Protein 2WB7 (pdb70)

Structure (mmCIF, N/CA/C/O backbone):
data_2WB7
#
_entry.id   2WB7
#
_cell.length_a   133.150
_cell.length_b   133.150
_cell.length_c   164.210
_cell.angle_alpha   90.00
_cell.angle_beta   90.00
_cell.angle_gamma   120.00
#
_symmetry.space_group_name_H-M   'P 65'
#
loop_
_entity.id
_entity.type
_entity.pdbx_description
1 polymer PT26-6P
2 water water
#
loop_
_atom_site.group_PDB
_atom_site.id
_atom_site.type_symbol
_atom_site.label_atom_id
_atom_site.label_alt_id
_atom_site.label_comp_id
_atom_site.label_asym_id
_atom_site.label_entity_id
_atom_site.label_seq_id
_atom_site.pdbx_PDB_ins_code
_atom_site.Cartn_x
_atom_site.Cartn_y
_atom_site.Cartn_z
_atom_site.occupancy
_atom_site.B_iso_or_equiv
_atom_site.auth_seq_id
_atom_site.auth_comp_id
_atom_site.auth_asym_id
_atom_site.auth_atom_id
_atom_site.pdbx_PDB_model_num
ATOM 9 N N . ASN A 1 2 ? 21.222 84.295 80.469 1.00 54.68 147 ASN A N 1
ATOM 10 C CA . ASN A 1 2 ? 20.721 85.657 80.708 1.00 53.76 147 ASN A CA 1
ATOM 11 C C . ASN A 1 2 ? 21.269 86.412 81.933 1.00 52.98 147 ASN A C 1
ATOM 12 O O . ASN A 1 2 ? 21.949 85.856 82.789 1.00 52.67 147 ASN A O 1
ATOM 17 N N . ALA A 1 3 ? 20.935 87.695 82.004 1.00 52.00 148 ALA A N 1
ATOM 18 C CA . ALA A 1 3 ? 21.294 88.524 83.136 1.00 51.21 148 ALA A CA 1
ATOM 19 C C . ALA A 1 3 ? 20.145 88.546 84.124 1.00 50.66 148 ALA A C 1
ATOM 20 O O . ALA A 1 3 ? 20.330 88.583 85.332 1.00 50.75 148 ALA A O 1
ATOM 22 N N . THR A 1 4 ? 18.942 88.517 83.595 1.00 49.95 149 THR A N 1
ATOM 23 C CA . THR A 1 4 ? 17.799 88.876 84.381 1.00 49.35 149 THR A CA 1
ATOM 24 C C . THR A 1 4 ? 17.313 87.746 85.292 1.00 48.92 149 THR A C 1
ATOM 25 O O . THR A 1 4 ? 17.000 87.971 86.463 1.00 49.10 149 THR A O 1
ATOM 29 N N . ILE A 1 5 ? 17.281 86.521 84.786 1.00 48.30 150 ILE A N 1
ATOM 30 C CA . ILE A 1 5 ? 16.884 85.386 85.622 1.00 47.60 150 ILE A CA 1
ATOM 31 C C . ILE A 1 5 ? 18.051 84.723 86.359 1.00 47.15 150 ILE A C 1
ATOM 32 O O . ILE A 1 5 ? 17.925 84.372 87.528 1.00 46.70 150 ILE A O 1
ATOM 37 N N . ASN A 1 6 ? 19.177 84.570 85.663 1.00 47.00 151 ASN A N 1
ATOM 38 C CA . ASN A 1 6 ? 20.359 83.877 86.178 1.00 46.91 151 ASN A CA 1
ATOM 39 C C . ASN A 1 6 ? 21.414 84.775 86.795 1.00 46.43 151 ASN A C 1
ATOM 40 O O . ASN A 1 6 ? 22.271 84.314 87.543 1.00 46.46 151 ASN A O 1
ATOM 45 N N . ASP A 1 7 ? 21.376 86.052 86.444 1.00 46.01 152 ASP A N 1
ATOM 46 C CA . ASP A 1 7 ? 22.380 86.987 86.908 1.00 45.38 152 ASP A CA 1
ATOM 47 C C . ASP A 1 7 ? 23.773 86.600 86.412 1.00 45.47 152 ASP A C 1
ATOM 48 O O . ASP A 1 7 ? 24.752 86.719 87.130 1.00 45.08 152 ASP A O 1
ATOM 53 N N . ASP A 1 8 ? 23.852 86.157 85.161 1.00 45.89 153 ASP A N 1
ATOM 54 C CA . ASP A 1 8 ? 25.128 85.907 84.503 1.00 46.35 153 ASP A CA 1
ATOM 55 C C . ASP A 1 8 ? 25.891 87.197 84.224 1.00 46.19 153 ASP A C 1
ATOM 56 O O . ASP A 1 8 ? 26.993 87.167 83.697 1.00 46.40 153 ASP A O 1
ATOM 61 N N . ASP A 1 9 ? 25.308 88.335 84.563 1.00 46.03 154 ASP A N 1
ATOM 62 C CA . ASP A 1 9 ? 26.011 89.597 84.369 1.00 45.79 154 ASP A CA 1
ATOM 63 C C . ASP A 1 9 ? 26.780 89.994 85.619 1.00 45.89 154 ASP A C 1
ATOM 64 O O . ASP A 1 9 ? 27.558 90.944 85.600 1.00 46.10 154 ASP A O 1
ATOM 69 N N . ILE A 1 10 ? 26.565 89.264 86.706 1.00 45.97 155 ILE A N 1
ATOM 70 C CA . ILE A 1 10 ? 27.286 89.542 87.942 1.00 46.06 155 ILE A CA 1
ATOM 71 C C . ILE A 1 10 ? 28.729 89.065 87.811 1.00 46.92 155 ILE A C 1
ATOM 72 O O . ILE A 1 10 ? 28.997 87.894 87.530 1.00 46.62 155 ILE A O 1
ATOM 77 N N . ASP A 1 11 ? 29.660 89.983 88.017 1.00 47.93 156 ASP A N 1
ATOM 78 C CA . ASP A 1 11 ? 31.056 89.670 87.805 1.00 48.84 156 ASP A CA 1
ATOM 79 C C . ASP A 1 11 ? 31.536 88.519 88.671 1.00 48.68 156 ASP A C 1
ATOM 80 O O . ASP A 1 11 ? 32.384 87.736 88.267 1.00 48.58 156 ASP A O 1
ATOM 85 N N . ASP A 1 12 ? 30.987 88.419 89.869 1.00 49.03 157 ASP A N 1
ATOM 86 C CA . ASP A 1 12 ? 31.332 87.330 90.755 1.00 49.37 157 ASP A CA 1
ATOM 87 C C . ASP A 1 12 ? 30.913 86.009 90.135 1.00 49.14 157 ASP A C 1
ATOM 88 O O . ASP A 1 12 ? 31.619 85.026 90.249 1.00 49.22 157 ASP A O 1
ATOM 93 N N . VAL A 1 13 ? 29.775 86.001 89.454 1.00 49.06 158 VAL A N 1
ATOM 94 C CA . VAL A 1 13 ? 29.266 84.777 88.859 1.00 49.09 158 VAL A CA 1
ATOM 95 C C . VAL A 1 13 ? 30.176 84.338 87.719 1.00 49.50 158 VAL A C 1
ATOM 96 O O . VAL A 1 13 ? 30.376 83.144 87.509 1.00 49.70 158 VAL A O 1
ATOM 100 N N . LYS A 1 14 ? 30.730 85.302 86.988 1.00 49.66 159 LYS A N 1
ATOM 101 C CA . LYS A 1 14 ? 31.595 84.973 85.866 1.00 49.89 159 LYS A CA 1
ATOM 102 C C . LYS A 1 14 ? 32.934 84.441 86.328 1.00 50.01 159 LYS A C 1
ATOM 103 O O . LYS A 1 14 ? 33.775 84.108 85.514 1.00 50.31 159 LYS A O 1
ATOM 109 N N . LYS A 1 15 ? 33.150 84.368 87.632 1.00 50.09 160 LYS A N 1
ATOM 110 C CA . LYS A 1 15 ? 34.444 83.893 88.110 1.00 50.05 160 LYS A CA 1
ATOM 111 C C . LYS A 1 15 ? 34.347 82.503 88.711 1.00 49.62 160 LYS A C 1
ATOM 112 O O . LYS A 1 15 ? 35.356 81.889 89.045 1.00 49.44 160 LYS A O 1
ATOM 118 N N . ALA A 1 16 ? 33.118 82.019 88.852 1.00 49.15 161 ALA A N 1
ATOM 119 C CA . ALA A 1 16 ? 32.888 80.674 89.340 1.00 48.67 161 ALA A CA 1
ATOM 120 C C . ALA A 1 16 ? 33.792 79.715 88.593 1.00 48.28 161 ALA A C 1
ATOM 121 O O . ALA A 1 16 ? 34.276 80.035 87.512 1.00 48.54 161 ALA A O 1
ATOM 123 N N . LEU A 1 17 ? 34.011 78.538 89.166 1.00 47.77 162 LEU A N 1
ATOM 124 C CA . LEU A 1 17 ? 34.880 77.547 88.557 1.00 47.18 162 LEU A CA 1
ATOM 125 C C . LEU A 1 17 ? 34.462 76.160 88.988 1.00 47.05 162 LEU A C 1
ATOM 126 O O . LEU A 1 17 ? 34.102 75.959 90.145 1.00 46.59 162 LEU A O 1
ATOM 131 N N . ASP A 1 18 ? 34.501 75.211 88.051 1.00 47.38 163 ASP A N 1
ATOM 132 C CA . ASP A 1 18 ? 34.234 73.811 88.356 1.00 47.84 163 ASP A CA 1
ATOM 133 C C . ASP A 1 18 ? 35.291 73.293 89.288 1.00 47.38 163 ASP A C 1
ATOM 134 O O . ASP A 1 18 ? 34.994 72.521 90.188 1.00 47.39 163 ASP A O 1
ATOM 139 N N . HIS A 1 19 ? 36.528 73.717 89.058 1.00 47.31 164 HIS A N 1
ATOM 140 C CA . HIS A 1 19 ? 37.668 73.207 89.809 1.00 47.81 164 HIS A CA 1
ATOM 141 C C . HIS A 1 19 ? 38.634 74.323 90.232 1.00 47.68 164 HIS A C 1
ATOM 142 O O . HIS A 1 19 ? 38.949 75.217 89.450 1.00 47.75 164 HIS A O 1
ATOM 149 N N . ALA A 1 20 ? 39.108 74.252 91.475 1.00 47.51 165 ALA A N 1
ATOM 150 C CA . ALA A 1 20 ? 39.860 75.355 92.086 1.00 47.12 165 ALA A CA 1
ATOM 151 C C . ALA A 1 20 ? 41.385 75.244 91.955 1.00 46.73 165 ALA A C 1
ATOM 152 O O . ALA A 1 20 ? 42.103 76.243 92.078 1.00 46.49 165 ALA A O 1
ATOM 154 N N . THR A 1 21 ? 41.866 74.033 91.692 1.00 46.30 166 THR A N 1
ATOM 155 C CA . THR A 1 21 ? 43.305 73.741 91.696 1.00 45.88 166 THR A CA 1
ATOM 156 C C . THR A 1 21 ? 44.181 74.678 90.845 1.00 45.21 166 THR A C 1
ATOM 157 O O . THR A 1 21 ? 44.971 75.442 91.387 1.00 44.89 166 THR A O 1
ATOM 161 N N . GLN A 1 22 ? 44.047 74.628 89.528 1.00 44.68 167 GLN A N 1
ATOM 162 C CA . GLN A 1 22 ? 44.919 75.446 88.703 1.00 44.72 167 GLN A CA 1
ATOM 163 C C . GLN A 1 22 ? 44.771 76.938 88.966 1.00 44.06 167 GLN A C 1
ATOM 164 O O . GLN A 1 22 ? 45.768 77.673 88.907 1.00 44.28 167 GLN A O 1
ATOM 170 N N . ALA A 1 23 ? 43.551 77.407 89.240 1.00 42.77 168 ALA A N 1
ATOM 171 C CA . ALA A 1 23 ? 43.389 78.831 89.591 1.00 41.51 168 ALA A CA 1
ATOM 172 C C . ALA A 1 23 ? 44.117 79.165 90.898 1.00 40.63 168 ALA A C 1
ATOM 173 O O . ALA A 1 23 ? 44.748 80.210 91.016 1.00 40.55 168 ALA A O 1
ATOM 175 N N . ALA A 1 24 ? 44.024 78.274 91.876 1.00 39.52 169 ALA A N 1
ATOM 176 C CA . ALA A 1 24 ? 44.780 78.425 93.113 1.00 39.20 169 ALA A CA 1
ATOM 177 C C . ALA A 1 24 ? 46.286 78.556 92.863 1.00 38.94 169 ALA A C 1
ATOM 178 O O . ALA A 1 24 ? 46.937 79.469 93.385 1.00 38.55 169 ALA A O 1
ATOM 180 N N . HIS A 1 25 ? 46.832 77.634 92.071 1.00 38.80 170 HIS A N 1
ATOM 181 C CA . HIS A 1 25 ? 48.253 77.650 91.750 1.00 38.62 170 HIS A CA 1
ATOM 182 C C . HIS A 1 25 ? 48.623 78.979 91.103 1.00 38.81 170 HIS A C 1
ATOM 183 O O . HIS A 1 25 ? 49.558 79.654 91.544 1.00 38.17 170 HIS A O 1
ATOM 190 N N . LYS A 1 26 ? 47.846 79.370 90.094 1.00 39.48 171 LYS A N 1
ATOM 191 C CA . LYS A 1 26 ? 48.005 80.661 89.426 1.00 40.42 171 LYS A CA 1
ATOM 192 C C . LYS A 1 26 ? 48.071 81.809 90.412 1.00 40.60 171 LYS A C 1
ATOM 193 O O . LYS A 1 26 ? 48.965 82.645 90.334 1.00 40.73 171 LYS A O 1
ATOM 199 N N . ALA A 1 27 ? 47.106 81.854 91.330 1.00 40.88 172 ALA A N 1
ATOM 200 C CA . ALA A 1 27 ? 47.017 82.930 92.291 1.00 40.94 172 ALA A CA 1
ATOM 201 C C . ALA A 1 27 ? 48.290 82.953 93.114 1.00 41.27 172 ALA A C 1
ATOM 202 O O . ALA A 1 27 ? 48.871 84.015 93.357 1.00 41.10 172 ALA A O 1
ATOM 204 N N . ALA A 1 28 ? 48.711 81.767 93.548 1.00 41.68 173 ALA A N 1
ATOM 205 C CA . ALA A 1 28 ? 49.944 81.603 94.313 1.00 42.13 173 ALA A CA 1
ATOM 206 C C . ALA A 1 28 ? 51.112 82.221 93.547 1.00 42.83 173 ALA A C 1
ATOM 207 O O . ALA A 1 28 ? 51.820 83.092 94.054 1.00 42.19 173 ALA A O 1
ATOM 209 N N . ALA A 1 29 ? 51.306 81.748 92.317 1.00 43.77 174 ALA A N 1
ATOM 210 C CA . ALA A 1 29 ? 52.340 82.272 91.436 1.00 44.50 174 ALA A CA 1
ATOM 211 C C . ALA A 1 29 ? 52.244 83.788 91.329 1.00 45.56 174 ALA A C 1
ATOM 212 O O . ALA A 1 29 ? 53.231 84.512 91.483 1.00 45.69 174 ALA A O 1
ATOM 214 N N . GLU A 1 30 ? 51.050 84.278 91.040 1.00 46.90 175 GLU A N 1
ATOM 215 C CA . GLU A 1 30 ? 50.866 85.715 90.896 1.00 48.06 175 GLU A CA 1
ATOM 216 C C . GLU A 1 30 ? 51.262 86.458 92.163 1.00 48.51 175 GLU A C 1
ATOM 217 O O . GLU A 1 30 ? 51.928 87.485 92.106 1.00 48.90 175 GLU A O 1
ATOM 223 N N . LEU A 1 31 ? 50.833 85.945 93.311 1.00 49.37 176 LEU A N 1
ATOM 224 C CA . LEU A 1 31 ? 51.096 86.597 94.594 1.00 49.62 176 LEU A CA 1
ATOM 225 C C . LEU A 1 31 ? 52.578 86.569 94.933 1.00 49.97 176 LEU A C 1
ATOM 226 O O . LEU A 1 31 ? 53.128 87.554 95.420 1.00 49.82 176 LEU A O 1
ATOM 231 N N . THR A 1 32 ? 53.215 85.430 94.677 1.00 50.38 177 THR A N 1
ATOM 232 C CA . THR A 1 32 ? 54.642 85.273 94.917 1.00 50.94 177 THR A CA 1
ATOM 233 C C . THR A 1 32 ? 55.463 86.285 94.123 1.00 51.20 177 THR A C 1
ATOM 234 O O . THR A 1 32 ? 56.378 86.897 94.663 1.00 51.40 177 THR A O 1
ATOM 238 N N . ALA A 1 33 ? 55.138 86.447 92.840 1.00 51.46 178 ALA A N 1
ATOM 239 C CA . ALA A 1 33 ? 55.799 87.436 92.002 1.00 51.28 178 ALA A CA 1
ATOM 240 C C . ALA A 1 33 ? 55.717 88.791 92.668 1.00 51.47 178 ALA A C 1
ATOM 241 O O . ALA A 1 33 ? 56.707 89.486 92.781 1.00 51.22 178 ALA A O 1
ATOM 243 N N . LYS A 1 34 ? 54.526 89.171 93.106 1.00 52.19 179 LYS A N 1
ATOM 244 C CA . LYS A 1 34 ? 54.347 90.456 93.783 1.00 52.98 179 LYS A CA 1
ATOM 245 C C . LYS A 1 34 ? 55.273 90.617 95.006 1.00 53.28 179 LYS A C 1
ATOM 246 O O . LYS A 1 34 ? 55.552 91.727 95.441 1.00 52.99 179 LYS A O 1
ATOM 252 N N . LEU A 1 35 ? 55.733 89.503 95.562 1.00 54.05 180 LEU A N 1
ATOM 253 C CA . LEU A 1 35 ? 56.528 89.535 96.783 1.00 54.91 180 LEU A CA 1
ATOM 254 C C . LEU A 1 35 ? 57.999 89.271 96.517 1.00 55.59 180 LEU A C 1
ATOM 255 O O . LEU A 1 35 ? 58.779 89.173 97.457 1.00 56.32 180 LEU A O 1
ATOM 260 N N . ARG A 1 36 ? 58.366 89.116 95.249 1.00 56.13 181 ARG A N 1
ATOM 261 C CA . ARG A 1 36 ? 59.753 88.871 94.854 1.00 56.56 181 ARG A CA 1
ATOM 262 C C . ARG A 1 36 ? 60.573 90.101 95.181 1.00 56.47 181 ARG A C 1
ATOM 263 O O . ARG A 1 36 ? 60.165 91.221 94.865 1.00 56.39 181 ARG A O 1
ATOM 271 N N . SER A 1 37 ? 61.723 89.907 95.819 1.00 56.38 182 SER A N 1
ATOM 272 C CA . SER A 1 37 ? 62.581 91.052 96.124 1.00 56.16 182 SER A CA 1
ATOM 273 C C . SER A 1 37 ? 63.960 91.014 95.458 1.00 55.77 182 SER A C 1
ATOM 274 O O . SER A 1 37 ? 64.406 89.991 94.944 1.00 55.74 182 SER A O 1
ATOM 277 N N . ASP A 1 38 ? 64.614 92.164 95.465 1.00 55.36 183 ASP A N 1
ATOM 278 C CA . ASP A 1 38 ? 66.006 92.253 95.099 1.00 54.80 183 ASP A CA 1
ATOM 279 C C . ASP A 1 38 ? 66.792 92.624 96.333 1.00 53.94 183 ASP A C 1
ATOM 280 O O . ASP A 1 38 ? 66.254 93.224 97.269 1.00 53.65 183 ASP A O 1
ATOM 285 N N . PHE A 1 39 ? 68.072 92.269 96.334 1.00 52.87 184 PHE A N 1
ATOM 286 C CA . PHE A 1 39 ? 68.929 92.602 97.452 1.00 51.77 184 PHE A CA 1
ATOM 287 C C . PHE A 1 39 ? 69.360 94.064 97.452 1.00 51.55 184 PHE A C 1
ATOM 288 O O . PHE A 1 39 ? 69.593 94.663 96.412 1.00 51.35 184 PHE A O 1
ATOM 296 N N . VAL A 1 40 ? 69.456 94.629 98.640 1.00 51.35 185 VAL A N 1
ATOM 297 C CA . VAL A 1 40 ? 69.868 95.999 98.806 1.00 51.68 185 VAL A CA 1
ATOM 298 C C . VAL A 1 40 ? 70.855 96.045 99.962 1.00 51.97 185 VAL A C 1
ATOM 299 O O . VAL A 1 40 ? 70.733 95.274 100.911 1.00 51.80 185 VAL A O 1
ATOM 303 N N . GLU A 1 41 ? 71.848 96.920 99.886 1.00 52.47 186 GLU A N 1
ATOM 304 C CA . GLU A 1 41 ? 72.739 97.056 101.018 1.00 53.37 186 GLU A CA 1
ATOM 305 C C . GLU A 1 41 ? 71.937 97.614 102.183 1.00 53.34 186 GLU A C 1
ATOM 306 O O . GLU A 1 41 ? 71.145 98.542 102.017 1.00 52.98 186 GLU A O 1
ATOM 312 N N . TYR A 1 42 ? 72.115 97.012 103.352 1.00 53.77 187 TYR A N 1
ATOM 313 C CA . TYR A 1 42 ? 71.467 97.491 104.557 1.00 54.35 187 TYR A CA 1
ATOM 314 C C . TYR A 1 42 ? 72.449 98.367 105.301 1.00 55.06 187 TYR A C 1
ATOM 315 O O . TYR A 1 42 ? 72.055 99.201 106.106 1.00 55.16 187 TYR A O 1
ATOM 324 N N . GLY A 1 43 ? 73.734 98.161 105.031 1.00 56.07 188 GLY A N 1
ATOM 325 C CA . GLY A 1 43 ? 74.784 99.014 105.579 1.00 57.32 188 GLY A CA 1
ATOM 326 C C . GLY A 1 43 ? 76.155 98.375 105.525 1.00 58.08 188 GLY A C 1
ATOM 327 O O . GLY A 1 43 ? 76.299 97.243 105.068 1.00 58.25 188 GLY A O 1
ATOM 328 N N . ASN A 1 44 ? 77.165 99.097 106.003 1.00 58.90 189 ASN A N 1
ATOM 329 C CA . ASN A 1 44 ? 78.550 98.621 105.937 1.00 59.79 189 ASN A CA 1
ATOM 330 C C . ASN A 1 44 ? 79.425 99.048 107.116 1.00 60.99 189 ASN A C 1
ATOM 331 O O . ASN A 1 44 ? 79.037 99.902 107.914 1.00 60.81 189 ASN A O 1
ATOM 336 N N . GLY A 1 45 ? 80.598 98.431 107.228 1.00 62.62 190 GLY A N 1
ATOM 337 C CA . GLY A 1 45 ? 81.541 98.797 108.277 1.00 64.75 190 GLY A CA 1
ATOM 338 C C . GLY A 1 45 ? 82.180 100.123 107.907 1.00 66.39 190 GLY A C 1
ATOM 339 O O . GLY A 1 45 ? 82.025 100.597 106.773 1.00 66.48 190 GLY A O 1
ATOM 340 N N . GLY A 1 46 ? 82.880 100.749 108.851 1.00 67.72 191 GLY A N 1
ATOM 341 C CA . GLY A 1 46 ? 83.725 101.890 108.495 1.00 69.65 191 GLY A CA 1
ATOM 342 C C . GLY A 1 46 ? 84.554 101.477 107.282 1.00 70.86 191 GLY A C 1
ATOM 343 O O . GLY A 1 46 ? 84.935 100.303 107.163 1.00 71.48 191 GLY A O 1
ATOM 344 N N . THR A 1 47 ? 84.812 102.407 106.363 1.00 71.49 192 THR A N 1
ATOM 345 C CA . THR A 1 47 ? 85.538 102.069 105.130 1.00 71.81 192 THR A CA 1
ATOM 346 C C . THR A 1 47 ? 87.064 101.979 105.359 1.00 71.78 192 THR A C 1
ATOM 347 O O . THR A 1 47 ? 87.863 102.070 104.425 1.00 71.89 192 THR A O 1
ATOM 351 N N . ALA A 1 48 ? 87.440 101.788 106.622 1.00 71.63 193 ALA A N 1
ATOM 352 C CA . ALA A 1 48 ? 88.802 101.451 107.009 1.00 71.39 193 ALA A CA 1
ATOM 353 C C . ALA A 1 48 ? 88.804 100.057 107.647 1.00 71.27 193 ALA A C 1
ATOM 354 O O . ALA A 1 48 ? 87.744 99.510 107.969 1.00 71.68 193 ALA A O 1
ATOM 356 N N . GLY A 1 49 ? 89.984 99.480 107.841 1.00 70.65 194 GLY A N 1
ATOM 357 C CA . GLY A 1 49 ? 90.079 98.180 108.492 1.00 69.73 194 GLY A CA 1
ATOM 358 C C . GLY A 1 49 ? 90.605 97.103 107.564 1.00 69.27 194 GLY A C 1
ATOM 359 O O . GLY A 1 49 ? 90.418 97.167 106.345 1.00 69.30 194 GLY A O 1
ATOM 360 N N . GLN A 1 50 ? 91.274 96.111 108.150 1.00 68.54 195 GLN A N 1
ATOM 361 C CA . GLN A 1 50 ? 91.856 95.005 107.399 1.00 67.77 195 GLN A CA 1
ATOM 362 C C . GLN A 1 50 ? 90.784 94.223 106.646 1.00 66.69 195 GLN A C 1
ATOM 363 O O . GLN A 1 50 ? 91.083 93.241 105.960 1.00 66.59 195 GLN A O 1
ATOM 369 N N . VAL A 1 51 ? 89.532 94.643 106.812 1.00 65.34 196 VAL A N 1
ATOM 370 C CA . VAL A 1 51 ? 88.397 94.014 106.153 1.00 63.71 196 VAL A CA 1
ATOM 371 C C . VAL A 1 51 ? 87.295 95.058 105.960 1.00 62.76 196 VAL A C 1
ATOM 372 O O . VAL A 1 51 ? 86.977 95.825 106.871 1.00 62.71 196 VAL A O 1
ATOM 376 N N . LEU A 1 52 ? 86.738 95.106 104.757 1.00 61.47 197 LEU A N 1
ATOM 377 C CA . LEU A 1 52 ? 85.570 95.926 104.493 1.00 60.16 197 LEU A CA 1
ATOM 378 C C . LEU A 1 52 ? 84.352 95.035 104.687 1.00 59.11 197 LEU A C 1
ATOM 379 O O . LEU A 1 52 ? 84.337 93.893 104.221 1.00 59.29 197 LEU A O 1
ATOM 384 N N . ILE A 1 53 ? 83.342 95.538 105.393 1.00 57.66 198 ILE A N 1
ATOM 385 C CA . ILE A 1 53 ? 82.152 94.743 105.687 1.00 56.04 198 ILE A CA 1
ATOM 386 C C . ILE A 1 53 ? 80.919 95.359 105.047 1.00 55.23 198 ILE A C 1
ATOM 387 O O . ILE A 1 53 ? 80.643 96.540 105.248 1.00 55.13 198 ILE A O 1
ATOM 392 N N . HIS A 1 54 ? 80.195 94.553 104.270 1.00 54.05 199 HIS A N 1
ATOM 393 C CA . HIS A 1 54 ? 78.907 94.948 103.702 1.00 52.69 199 HIS A CA 1
ATOM 394 C C . HIS A 1 54 ? 77.803 93.958 104.062 1.00 51.56 199 HIS A C 1
ATOM 395 O O . HIS A 1 54 ? 78.001 92.734 104.021 1.00 50.84 199 HIS A O 1
ATOM 402 N N . ILE A 1 55 ? 76.646 94.509 104.427 1.00 50.52 200 ILE A N 1
ATOM 403 C CA . ILE A 1 55 ? 75.457 93.725 104.765 1.00 49.50 200 ILE A CA 1
ATOM 404 C C . ILE A 1 55 ? 74.338 93.965 103.756 1.00 49.11 200 ILE A C 1
ATOM 405 O O . ILE A 1 55 ? 74.018 95.117 103.419 1.00 48.87 200 ILE A O 1
ATOM 410 N N . TYR A 1 56 ? 73.744 92.874 103.280 1.00 48.56 201 TYR A N 1
ATOM 411 C CA . TYR A 1 56 ? 72.647 92.956 102.320 1.00 48.11 201 TYR A CA 1
ATOM 412 C C . TYR A 1 56 ? 71.425 92.136 102.734 1.00 47.96 201 TYR A C 1
ATOM 413 O O . TYR A 1 56 ? 71.551 91.019 103.253 1.00 47.74 201 TYR A O 1
ATOM 422 N N . GLY A 1 57 ? 70.243 92.688 102.475 1.00 47.63 202 GLY A N 1
ATOM 423 C CA . GLY A 1 57 ? 68.998 91.957 102.665 1.00 47.41 202 GLY A CA 1
ATOM 424 C C . GLY A 1 57 ? 67.973 92.377 101.630 1.00 47.15 202 GLY A C 1
ATOM 425 O O . GLY A 1 57 ? 68.249 93.239 100.805 1.00 46.91 202 GLY A O 1
ATOM 426 N N . PRO A 1 58 ? 66.777 91.772 101.677 1.00 47.17 203 PRO A N 1
ATOM 427 C CA . PRO A 1 58 ? 65.729 92.073 100.701 1.00 47.07 203 PRO A CA 1
ATOM 428 C C . PRO A 1 58 ? 65.380 93.552 100.709 1.00 46.99 203 PRO A C 1
ATOM 429 O O . PRO A 1 58 ? 65.619 94.234 101.702 1.00 47.13 203 PRO A O 1
ATOM 433 N N . GLY A 1 59 ? 64.841 94.043 99.598 1.00 46.99 204 GLY A N 1
ATOM 434 C CA . GLY A 1 59 ? 64.341 95.405 99.532 1.00 47.21 204 GLY A CA 1
ATOM 435 C C . GLY A 1 59 ? 62.969 95.482 100.175 1.00 47.57 204 GLY A C 1
ATOM 436 O O . GLY A 1 59 ? 62.603 96.496 100.769 1.00 47.76 204 GLY A O 1
ATOM 437 N N . LEU A 1 60 ? 62.209 94.397 100.064 1.00 47.62 205 LEU A N 1
ATOM 438 C CA . LEU A 1 60 ? 60.916 94.299 100.722 1.00 47.69 205 LEU A CA 1
ATOM 439 C C . LEU A 1 60 ? 60.804 93.054 101.624 1.00 47.20 205 LEU A C 1
ATOM 440 O O . LEU A 1 60 ? 61.036 91.915 101.187 1.00 47.34 205 LEU A O 1
ATOM 445 N N . ILE A 1 61 ? 60.462 93.281 102.888 1.00 46.50 206 ILE A N 1
ATOM 446 C CA . ILE A 1 61 ? 60.104 92.205 103.808 1.00 45.77 206 ILE A CA 1
ATOM 447 C C . ILE A 1 61 ? 58.658 92.448 104.200 1.00 45.43 206 ILE A C 1
ATOM 448 O O . ILE A 1 61 ? 58.309 93.535 104.656 1.00 45.28 206 ILE A O 1
ATOM 453 N N . TYR A 1 62 ? 57.801 91.460 104.000 1.00 45.01 207 TYR A N 1
ATOM 454 C CA . TYR A 1 62 ? 56.429 91.636 104.415 1.00 44.82 207 TYR A CA 1
ATOM 455 C C . TYR A 1 62 ? 56.253 91.174 105.860 1.00 43.73 207 TYR A C 1
ATOM 456 O O . TYR A 1 62 ? 56.632 90.056 106.218 1.00 43.20 207 TYR A O 1
ATOM 465 N N . GLY A 1 63 ? 55.708 92.059 106.692 1.00 42.75 208 GLY A N 1
ATOM 466 C CA . GLY A 1 63 ? 55.344 91.724 108.071 1.00 41.46 208 GLY A CA 1
ATOM 467 C C . GLY A 1 63 ? 56.428 91.064 108.904 1.00 40.55 208 GLY A C 1
ATOM 468 O O . GLY A 1 63 ? 57.537 91.568 109.006 1.00 40.81 208 GLY A O 1
ATOM 469 N N . PHE A 1 64 ? 56.113 89.922 109.501 1.00 39.37 209 PHE A N 1
ATOM 470 C CA . PHE A 1 64 ? 57.033 89.298 110.432 1.00 38.18 209 PHE A CA 1
ATOM 471 C C . PHE A 1 64 ? 57.764 88.121 109.812 1.00 37.38 209 PHE A C 1
ATOM 472 O O . PHE A 1 64 ? 57.912 87.083 110.453 1.00 37.13 209 PHE A O 1
ATOM 480 N N . SER A 1 65 ? 58.232 88.270 108.577 1.00 36.74 210 SER A N 1
ATOM 481 C CA . SER A 1 65 ? 58.941 87.172 107.917 1.00 36.33 210 SER A CA 1
ATOM 482 C C . SER A 1 65 ? 60.423 87.100 108.278 1.00 36.44 210 SER A C 1
ATOM 483 O O . SER A 1 65 ? 61.036 88.064 108.728 1.00 35.89 210 SER A O 1
ATOM 486 N N . ALA A 1 66 ? 60.984 85.919 108.084 1.00 36.92 211 ALA A N 1
ATOM 487 C CA . ALA A 1 66 ? 62.404 85.712 108.202 1.00 37.23 211 ALA A CA 1
ATOM 488 C C . ALA A 1 66 ? 62.970 86.039 106.824 1.00 37.60 211 ALA A C 1
ATOM 489 O O . ALA A 1 66 ? 62.253 85.963 105.831 1.00 37.95 211 ALA A O 1
ATOM 491 N N . PHE A 1 67 ? 64.234 86.424 106.743 1.00 37.99 212 PHE A N 1
ATOM 492 C CA . PHE A 1 67 ? 64.756 86.875 105.457 1.00 38.41 212 PHE A CA 1
ATOM 493 C C . PHE A 1 67 ? 66.227 86.581 105.337 1.00 38.61 212 PHE A C 1
ATOM 494 O O . PHE A 1 67 ? 66.934 86.546 106.339 1.00 38.79 212 PHE A O 1
ATOM 502 N N . PRO A 1 68 ? 66.699 86.379 104.103 1.00 38.92 213 PRO A N 1
ATOM 503 C CA . PRO A 1 68 ? 68.097 86.048 103.943 1.00 39.07 213 PRO A CA 1
ATOM 504 C C . PRO A 1 68 ? 68.922 87.303 104.131 1.00 39.37 213 PRO A C 1
ATOM 505 O O . PRO A 1 68 ? 68.542 88.375 103.660 1.00 39.25 213 PRO A O 1
ATOM 509 N N . VAL A 1 69 ? 70.037 87.172 104.832 1.00 40.03 214 VAL A N 1
ATOM 510 C CA . VAL A 1 69 ? 70.971 88.267 104.971 1.00 40.74 214 VAL A CA 1
ATOM 511 C C . VAL A 1 69 ? 72.288 87.826 104.390 1.00 41.31 214 VAL A C 1
ATOM 512 O O . VAL A 1 69 ? 72.793 86.755 104.731 1.00 41.38 214 VAL A O 1
ATOM 516 N N . GLN A 1 70 ? 72.834 88.646 103.501 1.00 42.16 215 GLN A N 1
ATOM 517 C CA . GLN A 1 70 ? 74.165 88.412 102.967 1.00 42.99 215 GLN A CA 1
ATOM 518 C C . GLN A 1 70 ? 75.178 89.370 103.580 1.00 43.70 215 GLN A C 1
ATOM 519 O O . GLN A 1 70 ? 74.938 90.576 103.699 1.00 43.25 215 GLN A O 1
ATOM 525 N N . ILE A 1 71 ? 76.306 88.806 103.991 1.00 44.95 216 ILE A N 1
ATOM 526 C CA . ILE A 1 71 ? 77.438 89.582 104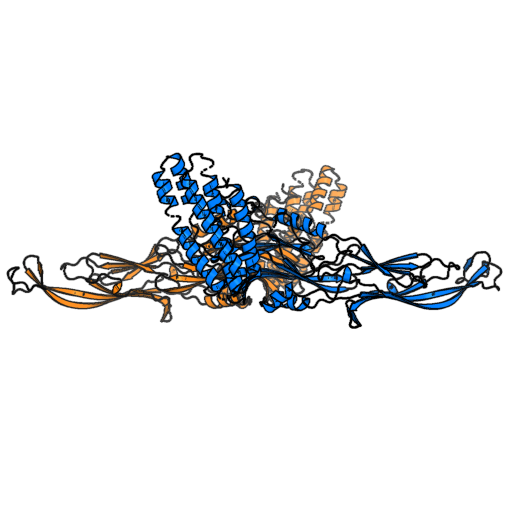.488 1.00 46.04 216 ILE A CA 1
ATOM 527 C C . ILE A 1 71 ? 78.640 89.407 103.558 1.00 46.46 216 ILE A C 1
ATOM 528 O O . ILE A 1 71 ? 79.102 88.296 103.327 1.00 45.95 216 ILE A O 1
ATOM 533 N N . ARG A 1 72 ? 79.145 90.511 103.029 1.00 47.37 217 ARG A N 1
ATOM 534 C CA . ARG A 1 72 ? 80.281 90.439 102.137 1.00 48.65 217 ARG A CA 1
ATOM 535 C C . ARG A 1 72 ? 81.550 91.049 102.748 1.00 49.15 217 ARG A C 1
ATOM 536 O O . ARG A 1 72 ? 81.586 92.239 103.078 1.00 49.34 217 ARG A O 1
ATOM 544 N N . LEU A 1 73 ? 82.588 90.227 102.881 1.00 49.85 218 LEU A N 1
ATOM 545 C CA . LEU A 1 73 ? 83.863 90.655 103.444 1.00 50.69 218 LEU A CA 1
ATOM 546 C C . LEU A 1 73 ? 84.929 90.832 102.356 1.00 51.42 218 LEU A C 1
ATOM 547 O O . LEU A 1 73 ? 85.266 89.876 101.667 1.00 51.30 218 LEU A O 1
ATOM 552 N N . GLU A 1 74 ? 85.458 92.043 102.200 1.00 52.64 219 GLU A N 1
ATOM 553 C CA . GLU A 1 74 ? 86.585 92.267 101.289 1.00 54.25 219 GLU A CA 1
ATOM 554 C C . GLU A 1 74 ? 87.917 92.301 102.019 1.00 54.26 219 GLU A C 1
ATOM 555 O O . GLU A 1 74 ? 88.128 93.127 102.900 1.00 54.05 219 GLU A O 1
ATOM 561 N N . ILE A 1 75 ? 88.817 91.401 101.648 1.00 54.98 220 ILE A N 1
ATOM 562 C CA . ILE A 1 75 ? 90.206 91.531 102.050 1.00 55.62 220 ILE A CA 1
ATOM 563 C C . ILE A 1 75 ? 90.943 92.388 101.012 1.00 56.31 220 ILE A C 1
ATOM 564 O O . ILE A 1 75 ? 91.172 91.941 99.892 1.00 55.94 220 ILE A O 1
ATOM 569 N N . PRO A 1 76 ? 91.303 93.631 101.381 1.00 57.30 221 PRO A N 1
ATOM 570 C CA . PRO A 1 76 ? 92.010 94.472 100.420 1.00 58.28 221 PRO A CA 1
ATOM 571 C C . PRO A 1 76 ? 93.420 93.949 100.188 1.00 59.30 221 PRO A C 1
ATOM 572 O O . PRO A 1 76 ? 94.000 93.331 101.079 1.00 59.48 221 PRO A O 1
ATOM 576 N N . ASN A 1 77 ? 93.961 94.184 99.001 1.00 60.29 222 ASN A N 1
ATOM 577 C CA . ASN A 1 77 ? 95.324 93.773 98.698 1.00 61.48 222 ASN A CA 1
ATOM 578 C C . ASN A 1 77 ? 96.337 94.371 99.680 1.00 62.19 222 ASN A C 1
ATOM 579 O O . ASN A 1 77 ? 96.073 95.399 100.289 1.00 62.45 222 ASN A O 1
ATOM 584 N N . GLN A 1 78 ? 97.502 93.743 99.825 1.00 63.15 223 GLN A N 1
ATOM 585 C CA . GLN A 1 78 ? 98.540 94.280 100.710 1.00 63.98 223 GLN A CA 1
ATOM 586 C C . GLN A 1 78 ? 99.836 94.653 99.965 1.00 64.43 223 GLN A C 1
ATOM 587 O O . GLN A 1 78 ? 100.148 94.083 98.915 1.00 64.29 223 GLN A O 1
ATOM 593 N N . PRO A 1 79 ? 100.597 95.617 100.512 1.00 64.90 224 PRO A N 1
ATOM 594 C CA . PRO A 1 79 ? 101.957 95.849 100.020 1.00 65.12 224 PRO A CA 1
ATOM 595 C C . PRO A 1 79 ? 102.761 94.545 100.058 1.00 65.35 224 PRO A C 1
ATOM 596 O O . PRO A 1 79 ? 103.500 94.247 99.124 1.00 65.51 224 PRO A O 1
ATOM 600 N N . VAL A 1 80 ? 102.612 93.767 101.128 1.00 65.29 225 VAL A N 1
ATOM 601 C CA . VAL A 1 80 ? 103.320 92.491 101.230 1.00 65.08 225 VAL A CA 1
ATOM 602 C C . VAL A 1 80 ? 102.411 91.269 101.005 1.00 64.95 225 VAL A C 1
ATOM 603 O O . VAL A 1 80 ? 101.526 90.969 101.818 1.00 65.14 225 VAL A O 1
ATOM 607 N N . PRO A 1 81 ? 102.655 90.550 99.901 1.00 64.61 226 PRO A N 1
ATOM 608 C CA . PRO A 1 81 ? 101.954 89.366 99.411 1.00 64.31 226 PRO A CA 1
ATOM 609 C C . PRO A 1 81 ? 101.631 88.317 100.477 1.00 64.02 226 PRO A C 1
ATOM 610 O O . PRO A 1 81 ? 100.713 87.521 100.281 1.00 64.23 226 PRO A O 1
ATOM 614 N N . PHE A 1 82 ? 102.379 88.302 101.579 1.00 63.42 227 PHE A N 1
ATOM 615 C CA . PHE A 1 82 ? 102.259 87.237 102.572 1.00 62.86 227 PHE A CA 1
ATOM 616 C C . PHE A 1 82 ? 101.536 87.746 103.796 1.00 62.37 227 PHE A C 1
ATOM 617 O O . PHE A 1 82 ? 101.256 86.986 104.727 1.00 62.14 227 PHE A O 1
ATOM 625 N N . ASN A 1 83 ? 101.255 89.045 103.797 1.00 61.83 228 ASN A N 1
ATOM 626 C CA . ASN A 1 83 ? 100.573 89.675 104.917 1.00 61.47 228 ASN A CA 1
ATOM 627 C C . ASN A 1 83 ? 99.105 89.280 105.003 1.00 61.23 228 ASN A C 1
ATOM 628 O O . ASN A 1 83 ? 98.216 90.125 105.082 1.00 61.22 228 ASN A O 1
ATOM 633 N N . LYS A 1 84 ? 98.875 87.974 105.005 1.00 61.04 229 LYS A N 1
ATOM 634 C CA . LYS A 1 84 ? 97.533 87.421 104.944 1.00 60.86 229 LYS A CA 1
ATOM 635 C C . LYS A 1 84 ? 96.651 87.777 106.140 1.00 60.53 229 LYS A C 1
ATOM 636 O O . LYS A 1 84 ? 97.096 87.788 107.292 1.00 60.53 229 LYS A O 1
ATOM 642 N N . VAL A 1 85 ? 95.388 88.068 105.834 1.00 59.88 230 VAL A N 1
ATOM 643 C CA . VAL A 1 85 ? 94.369 88.319 106.835 1.00 58.93 230 VAL A CA 1
ATOM 644 C C . VAL A 1 85 ? 93.668 87.008 107.180 1.00 58.50 230 VAL A C 1
ATOM 645 O O . VAL A 1 85 ? 93.170 86.325 106.298 1.00 58.09 230 VAL A O 1
ATOM 649 N N . HIS A 1 86 ? 93.666 86.646 108.460 1.00 58.34 231 HIS A N 1
ATOM 650 C CA . HIS A 1 86 ? 92.965 85.445 108.933 1.00 58.14 231 HIS A CA 1
ATOM 651 C C . HIS A 1 86 ? 91.662 85.845 109.607 1.00 58.31 231 HIS A C 1
ATOM 652 O O . HIS A 1 86 ? 91.650 86.766 110.430 1.00 58.37 231 HIS A O 1
ATOM 659 N N . ILE A 1 87 ? 90.567 85.161 109.283 1.00 58.25 232 ILE A N 1
ATOM 660 C CA . ILE A 1 87 ? 89.305 85.445 109.968 1.00 58.06 232 ILE A CA 1
ATOM 661 C C . ILE A 1 87 ? 88.993 84.309 110.929 1.00 58.21 232 ILE A C 1
ATOM 662 O O . ILE A 1 87 ? 88.847 83.157 110.515 1.00 58.46 232 ILE A O 1
ATOM 667 N N . THR A 1 88 ? 88.920 84.623 112.217 1.00 58.21 233 THR A N 1
ATOM 668 C CA . THR A 1 88 ? 88.797 83.571 113.225 1.00 58.38 233 THR A CA 1
ATOM 669 C C . THR A 1 88 ? 87.363 83.326 113.639 1.00 57.88 233 THR A C 1
ATOM 670 O O . THR A 1 88 ? 87.005 82.221 114.082 1.00 57.97 233 THR A O 1
ATOM 674 N N . GLU A 1 89 ? 86.545 84.361 113.499 1.00 57.08 234 GLU A N 1
ATOM 675 C CA . GLU A 1 89 ? 85.171 84.265 113.927 1.00 56.49 234 GLU A CA 1
ATOM 676 C C . GLU A 1 89 ? 84.367 85.444 113.438 1.00 55.62 234 GLU A C 1
ATOM 677 O O . GLU A 1 89 ? 84.686 86.588 113.740 1.00 55.51 234 GLU A O 1
ATOM 683 N N . VAL A 1 90 ? 83.321 85.160 112.669 1.00 54.61 235 VAL A N 1
ATOM 684 C CA . VAL A 1 90 ? 82.342 86.180 112.333 1.00 53.21 235 VAL A CA 1
ATOM 685 C C . VAL A 1 90 ? 81.038 85.875 113.057 1.00 52.52 235 VAL A C 1
ATOM 686 O O . VAL A 1 90 ? 80.609 84.719 113.168 1.00 52.11 235 VAL A O 1
ATOM 690 N N . THR A 1 91 ? 80.426 86.931 113.567 1.00 51.65 236 THR A N 1
ATOM 691 C CA . THR A 1 91 ? 79.225 86.820 114.357 1.00 50.93 236 THR A CA 1
ATOM 692 C C . THR A 1 91 ? 78.222 87.860 113.891 1.00 50.60 236 THR A C 1
ATOM 693 O O . THR A 1 91 ? 78.535 89.048 113.836 1.00 50.30 236 THR A O 1
ATOM 697 N N . ALA A 1 92 ? 77.019 87.413 113.543 1.00 50.22 237 ALA A N 1
ATOM 698 C CA . ALA A 1 92 ? 75.941 88.343 113.220 1.00 50.07 237 ALA A CA 1
ATOM 699 C C . ALA A 1 92 ? 74.659 88.061 114.017 1.00 50.02 237 ALA A C 1
ATOM 700 O O . ALA A 1 92 ? 74.368 86.921 114.406 1.00 49.74 237 ALA A O 1
ATOM 702 N N . TYR A 1 93 ? 73.902 89.121 114.261 1.00 50.07 238 TYR A N 1
ATOM 703 C CA . TYR A 1 93 ? 72.659 89.012 114.998 1.00 50.29 238 TYR A CA 1
ATOM 704 C C . TYR A 1 93 ? 71.799 90.255 114.816 1.00 50.48 238 TYR A C 1
ATOM 705 O O . TYR A 1 93 ? 72.255 91.283 114.291 1.00 49.90 238 TYR A O 1
ATOM 714 N N . VAL A 1 94 ? 70.544 90.133 115.242 1.00 50.98 239 VAL A N 1
ATOM 715 C CA . VAL A 1 94 ? 69.585 91.222 115.188 1.00 51.66 239 VAL A CA 1
ATOM 716 C C . VAL A 1 94 ? 69.556 91.865 116.557 1.00 52.39 239 VAL A C 1
ATOM 717 O O . VAL A 1 94 ? 69.629 91.175 117.573 1.00 52.40 239 VAL A O 1
ATOM 721 N N . ILE A 1 95 ? 69.478 93.185 116.595 1.00 53.32 240 ILE A N 1
ATOM 722 C CA . ILE A 1 95 ? 69.441 93.869 117.873 1.00 54.95 240 ILE A CA 1
ATOM 723 C C . ILE A 1 95 ? 68.269 94.839 117.928 1.00 55.70 240 ILE A C 1
ATOM 724 O O . ILE A 1 95 ? 68.040 95.604 116.990 1.00 55.71 240 ILE A O 1
ATOM 729 N N . ASP A 1 96 ? 67.508 94.790 119.013 1.00 57.07 241 ASP A N 1
ATOM 730 C CA . ASP A 1 96 ? 66.374 95.703 119.154 1.00 58.60 241 ASP A CA 1
ATOM 731 C C . ASP A 1 96 ? 66.796 96.971 119.878 1.00 59.32 241 ASP A C 1
ATOM 732 O O . ASP A 1 96 ? 67.938 97.100 120.313 1.00 59.40 241 ASP A O 1
ATOM 737 N N . GLU A 1 97 ? 65.858 97.900 120.006 1.00 60.34 242 GLU A N 1
ATOM 738 C CA . GLU A 1 97 ? 66.133 99.192 120.604 1.00 61.29 242 GLU A CA 1
ATOM 739 C C . GLU A 1 97 ? 66.319 99.107 122.115 1.00 61.47 242 GLU A C 1
ATOM 740 O O . GLU A 1 97 ? 66.282 100.122 122.789 1.00 61.76 242 GLU A O 1
ATOM 746 N N . ASN A 1 98 ? 66.496 97.906 122.655 1.00 61.97 243 ASN A N 1
ATOM 747 C CA . ASN A 1 98 ? 66.891 97.756 124.057 1.00 62.59 243 ASN A CA 1
ATOM 748 C C . ASN A 1 98 ? 68.140 96.903 124.174 1.00 62.68 243 ASN A C 1
ATOM 749 O O . ASN A 1 98 ? 68.358 96.257 125.202 1.00 63.03 243 ASN A O 1
ATOM 754 N N . ASN A 1 99 ? 68.952 96.878 123.124 1.00 62.42 244 ASN A N 1
ATOM 755 C CA . ASN A 1 99 ? 70.148 96.055 123.139 1.00 62.32 244 ASN A CA 1
ATOM 756 C C . ASN A 1 99 ? 69.820 94.618 123.476 1.00 61.82 244 ASN A C 1
ATOM 757 O O . ASN A 1 99 ? 70.597 93.921 124.127 1.00 61.62 244 ASN A O 1
ATOM 762 N N . ARG A 1 100 ? 68.644 94.181 123.054 1.00 61.39 245 ARG A N 1
ATOM 763 C CA . ARG A 1 100 ? 68.361 92.765 123.100 1.00 60.95 245 ARG A CA 1
ATOM 764 C C . ARG A 1 100 ? 68.663 92.178 121.725 1.00 59.96 245 ARG A C 1
ATOM 765 O O . ARG A 1 100 ? 68.373 92.806 120.693 1.00 59.48 245 ARG A O 1
ATOM 773 N N . THR A 1 101 ? 69.261 90.989 121.712 1.00 58.77 246 THR A N 1
ATOM 774 C CA . THR A 1 101 ? 69.754 90.417 120.467 1.00 57.90 246 THR A CA 1
ATOM 775 C C . THR A 1 101 ? 69.073 89.104 120.131 1.00 57.41 246 THR A C 1
ATOM 776 O O . THR A 1 101 ? 68.840 88.286 121.018 1.00 57.71 246 THR A O 1
ATOM 780 N N . TYR A 1 102 ? 68.791 88.878 118.852 1.00 56.28 247 TYR A N 1
ATOM 781 C CA . TYR A 1 102 ? 68.152 87.631 118.459 1.00 55.33 247 TYR A CA 1
ATOM 782 C C . TYR A 1 102 ? 68.857 86.901 117.326 1.00 54.58 247 TYR A C 1
ATOM 783 O O . TYR A 1 102 ? 69.431 87.512 116.430 1.00 54.40 247 TYR A O 1
ATOM 792 N N . TRP A 1 103 ? 68.788 85.579 117.372 1.00 53.88 248 TRP A N 1
ATOM 793 C CA . TRP A 1 103 ? 69.125 84.752 116.218 1.00 53.11 248 TRP A CA 1
ATOM 794 C C . TRP A 1 103 ? 70.603 84.796 115.881 1.00 53.30 248 TRP A C 1
ATOM 795 O O . TRP A 1 103 ? 71.011 84.393 114.791 1.00 53.17 248 TRP A O 1
ATOM 806 N N . THR A 1 104 ? 71.394 85.290 116.830 1.00 53.43 249 THR A N 1
ATOM 807 C CA . THR A 1 104 ? 72.846 85.322 116.705 1.00 53.40 249 THR A CA 1
ATOM 808 C C . THR A 1 104 ? 73.348 84.125 115.919 1.00 53.11 249 THR A C 1
ATOM 809 O O . THR A 1 104 ? 72.973 82.985 116.195 1.00 53.20 249 THR A O 1
ATOM 813 N N . ARG A 1 105 ? 74.188 84.396 114.927 1.00 52.68 250 ARG A N 1
ATOM 814 C CA . ARG A 1 105 ? 74.757 83.350 114.096 1.00 52.28 250 ARG A CA 1
ATOM 815 C C . ARG A 1 105 ? 76.254 83.482 114.226 1.00 52.45 250 ARG A C 1
ATOM 816 O O . ARG A 1 105 ? 76.780 84.593 114.172 1.00 52.52 250 ARG A O 1
ATOM 824 N N . VAL A 1 106 ? 76.949 82.365 114.398 1.00 52.48 251 VAL A N 1
ATOM 825 C CA . VAL A 1 106 ? 78.398 82.421 114.505 1.00 52.82 251 VAL A CA 1
ATOM 826 C C . VAL A 1 106 ? 79.109 81.468 113.549 1.00 53.31 251 VAL A C 1
ATOM 827 O O . VAL A 1 106 ? 78.828 80.266 113.524 1.00 53.39 251 VAL A O 1
ATOM 831 N N . TRP A 1 107 ? 80.023 82.026 112.756 1.00 53.82 252 TRP A N 1
ATOM 832 C CA . TRP A 1 107 ? 80.951 81.238 111.949 1.00 54.18 252 TRP A CA 1
ATOM 833 C C . TRP A 1 107 ? 82.287 81.193 112.696 1.00 54.71 252 TRP A C 1
ATOM 834 O O . TRP A 1 107 ? 82.908 82.242 112.948 1.00 54.75 252 TRP A O 1
ATOM 845 N N . ASN A 1 108 ? 82.724 79.997 113.082 1.00 55.15 253 ASN A N 1
ATOM 846 C CA . ASN A 1 108 ? 84.002 79.889 113.761 1.00 55.70 253 ASN A CA 1
ATOM 847 C C . ASN A 1 108 ? 85.123 79.601 112.774 1.00 56.10 253 ASN A C 1
ATOM 848 O O . ASN A 1 108 ? 84.867 79.313 111.600 1.00 55.75 253 ASN A O 1
ATOM 853 N N . SER A 1 109 ? 86.358 79.709 113.258 1.00 56.75 254 SER A N 1
ATOM 854 C CA . SER A 1 109 ? 87.533 79.665 112.397 1.00 57.53 254 SER A CA 1
ATOM 855 C C . SER A 1 109 ? 87.488 78.502 111.399 1.00 57.96 254 SER A C 1
ATOM 856 O O . SER A 1 109 ? 87.951 78.640 110.266 1.00 57.97 254 SER A O 1
ATOM 859 N N . SER A 1 110 ? 86.907 77.375 111.810 1.00 58.36 255 SER A N 1
ATOM 860 C CA . SER A 1 110 ? 86.753 76.217 110.922 1.00 58.92 255 SER A CA 1
ATOM 861 C C . SER A 1 110 ? 86.195 76.603 109.564 1.00 58.94 255 SER A C 1
ATOM 862 O O . SER A 1 110 ? 86.490 75.975 108.552 1.00 58.99 255 SER A O 1
ATOM 865 N N . THR A 1 111 ? 85.351 77.623 109.554 1.00 59.27 256 THR A N 1
ATOM 866 C CA . THR A 1 111 ? 84.645 78.014 108.342 1.00 59.33 256 THR A CA 1
ATOM 867 C C . THR A 1 111 ? 85.614 78.595 107.337 1.00 59.10 256 THR A C 1
ATOM 868 O O . THR A 1 111 ? 85.390 78.547 106.132 1.00 59.06 256 THR A O 1
ATOM 872 N N . PHE A 1 112 ? 86.695 79.163 107.846 1.00 59.02 257 PHE A N 1
ATOM 873 C CA . PHE A 1 112 ? 87.576 79.940 106.999 1.00 58.88 257 PHE A CA 1
ATOM 874 C C . PHE A 1 112 ? 88.890 79.253 106.675 1.00 59.23 257 PHE A C 1
ATOM 875 O O . PHE A 1 112 ? 89.311 78.319 107.355 1.00 59.39 257 PHE A O 1
ATOM 883 N N . ARG A 1 113 ? 89.520 79.744 105.613 1.00 59.65 258 ARG A N 1
ATOM 884 C CA . ARG A 1 113 ? 90.758 79.209 105.062 1.00 59.86 258 ARG A CA 1
ATOM 885 C C . ARG A 1 113 ? 91.903 79.235 106.062 1.00 59.83 258 ARG A C 1
ATOM 886 O O . ARG A 1 113 ? 92.253 80.293 106.590 1.00 59.87 258 ARG A O 1
ATOM 894 N N . GLN A 1 114 ? 92.475 78.061 106.320 1.00 60.03 259 GLN A N 1
ATOM 895 C CA . GLN A 1 114 ? 93.594 77.903 107.258 1.00 60.01 259 GLN A CA 1
ATOM 896 C C . GLN A 1 114 ? 94.707 78.917 107.017 1.00 59.26 259 GLN A C 1
ATOM 897 O O . GLN A 1 114 ? 95.240 79.510 107.964 1.00 59.13 259 GLN A O 1
ATOM 903 N N . GLY A 1 115 ? 95.064 79.095 105.748 1.00 58.39 260 GLY A N 1
ATOM 904 C CA . GLY A 1 115 ? 96.177 79.951 105.374 1.00 57.51 260 GLY A CA 1
ATOM 905 C C . GLY A 1 115 ? 95.899 81.441 105.440 1.00 57.00 260 GLY A C 1
ATOM 906 O O . GLY A 1 115 ? 96.801 82.249 105.222 1.00 57.39 260 GLY A O 1
ATOM 907 N N . GLY A 1 116 ? 94.667 81.826 105.749 1.00 56.12 261 GLY A N 1
ATOM 908 C CA . GLY A 1 116 ? 94.318 83.243 105.715 1.00 54.96 261 GLY A CA 1
ATOM 909 C C . GLY A 1 116 ? 94.060 83.720 104.290 1.00 54.26 261 GLY A C 1
ATOM 910 O O . GLY A 1 116 ? 94.056 82.920 103.352 1.00 54.12 261 GLY A O 1
ATOM 911 N N . TYR A 1 117 ? 93.853 85.028 104.129 1.00 53.35 262 TYR A N 1
ATOM 912 C CA . TYR A 1 117 ? 93.387 85.593 102.874 1.00 52.61 262 TYR A CA 1
ATOM 913 C C . TYR A 1 117 ? 94.207 86.806 102.518 1.00 52.71 262 TYR A C 1
ATOM 914 O O . TYR A 1 117 ? 94.601 87.561 103.397 1.00 52.88 262 TYR A O 1
ATOM 923 N N . ILE A 1 118 ? 94.447 87.011 101.229 1.00 52.73 263 ILE A N 1
ATOM 924 C CA . ILE A 1 118 ? 94.954 88.292 100.764 1.00 52.85 263 ILE A CA 1
ATOM 925 C C . ILE A 1 118 ? 94.274 88.655 99.454 1.00 52.57 263 ILE A C 1
ATOM 926 O O . ILE A 1 118 ? 93.970 87.775 98.668 1.00 52.55 263 ILE A O 1
ATOM 931 N N . ALA A 1 119 ? 94.024 89.944 99.236 1.00 52.50 264 ALA A N 1
ATOM 932 C CA . ALA A 1 119 ? 93.262 90.412 98.064 1.00 52.43 264 ALA A CA 1
ATOM 933 C C . ALA A 1 119 ? 92.166 89.424 97.642 1.00 52.36 264 ALA A C 1
ATOM 934 O O . ALA A 1 119 ? 92.334 88.672 96.683 1.00 52.14 264 ALA A O 1
ATOM 936 N N . ASP A 1 120 ? 91.042 89.440 98.358 1.00 52.26 265 ASP A N 1
ATOM 937 C CA . ASP A 1 120 ? 89.991 88.441 98.174 1.00 52.22 265 ASP A CA 1
ATOM 938 C C . ASP A 1 120 ? 88.617 88.938 98.600 1.00 51.90 265 ASP A C 1
ATOM 939 O O . ASP A 1 120 ? 88.494 89.997 99.225 1.00 52.33 265 ASP A O 1
ATOM 944 N N . THR A 1 121 ? 87.583 88.165 98.271 1.00 51.09 266 THR A N 1
ATOM 945 C CA . THR A 1 121 ? 86.215 88.513 98.646 1.00 50.05 266 THR A CA 1
ATOM 946 C C . THR A 1 121 ? 85.461 87.314 99.177 1.00 49.55 266 THR A C 1
ATOM 947 O O . THR A 1 121 ? 85.472 86.246 98.577 1.00 49.70 266 THR A O 1
ATOM 951 N N . LEU A 1 122 ? 84.802 87.496 100.312 1.00 49.04 267 LEU A N 1
ATOM 952 C CA . LEU A 1 122 ? 84.101 86.402 100.970 1.00 48.40 267 LEU A CA 1
ATOM 953 C C . LEU A 1 122 ? 82.616 86.712 101.143 1.00 47.98 267 LEU A C 1
ATOM 954 O O . LEU A 1 122 ? 82.252 87.789 101.606 1.00 47.43 267 LEU A O 1
ATOM 959 N N . ASP A 1 123 ? 81.770 85.755 100.775 1.00 47.62 268 ASP A N 1
ATOM 960 C CA . ASP A 1 123 ? 80.324 85.914 100.869 1.00 47.36 268 ASP A CA 1
ATOM 961 C C . ASP A 1 123 ? 79.755 84.984 101.919 1.00 46.50 268 ASP A C 1
ATOM 962 O O . ASP A 1 123 ? 79.836 83.775 101.786 1.00 46.50 268 ASP A O 1
ATOM 967 N N . LEU A 1 124 ? 79.174 85.555 102.962 1.00 45.74 269 LEU A N 1
ATOM 968 C CA . LEU A 1 124 ? 78.469 84.775 103.969 1.00 45.09 269 LEU A CA 1
ATOM 969 C C . LEU A 1 124 ? 76.952 84.937 103.842 1.00 44.73 269 LEU A C 1
ATOM 970 O O . LEU A 1 124 ? 76.443 86.050 103.646 1.00 44.22 269 LEU A O 1
ATOM 975 N N . VAL A 1 125 ? 76.226 83.831 103.964 1.00 44.46 270 VAL A N 1
ATOM 976 C CA . VAL A 1 125 ? 74.770 83.900 103.876 1.00 44.41 270 VAL A CA 1
ATOM 977 C C . VAL A 1 125 ? 74.100 83.356 105.127 1.00 44.15 270 VAL A C 1
ATOM 978 O O . VAL A 1 125 ? 74.453 82.281 105.627 1.00 44.04 270 VAL A O 1
ATOM 982 N N . THR A 1 126 ? 73.141 84.118 105.639 1.00 43.82 271 THR A N 1
ATOM 983 C CA . THR A 1 126 ? 72.378 83.688 106.794 1.00 43.77 271 THR A CA 1
ATOM 984 C C . THR A 1 126 ? 70.900 84.099 106.691 1.00 43.75 271 THR A C 1
ATOM 985 O O . THR A 1 126 ? 70.481 84.763 105.742 1.00 43.85 271 THR A O 1
ATOM 989 N N . VAL A 1 127 ? 70.102 83.665 107.657 1.00 43.91 272 VAL A N 1
ATOM 990 C CA . VAL A 1 127 ? 68.692 84.000 107.693 1.00 43.69 272 VAL A CA 1
ATOM 991 C C . VAL A 1 127 ? 68.435 84.733 108.983 1.00 43.66 272 VAL A C 1
ATOM 992 O O . VAL A 1 127 ? 68.936 84.334 110.024 1.00 43.55 272 VAL A O 1
ATOM 1004 N N . LYS A 1 129 ? 65.513 87.520 111.410 1.00 44.41 274 LYS A N 1
ATOM 1005 C CA . LYS A 1 129 ? 64.131 87.857 111.694 1.00 43.76 274 LYS A CA 1
ATOM 1006 C C . LYS A 1 129 ? 64.023 88.893 112.817 1.00 43.88 274 LYS A C 1
ATOM 1007 O O . LYS A 1 129 ? 64.698 88.786 113.848 1.00 43.87 274 LYS A O 1
ATOM 1013 N N . ALA A 1 130 ? 63.175 89.895 112.609 1.00 43.85 275 ALA A N 1
ATOM 1014 C CA . ALA A 1 130 ? 62.920 90.916 113.618 1.00 44.14 275 ALA A CA 1
ATOM 1015 C C . ALA A 1 130 ? 62.200 90.362 114.855 1.00 44.52 275 ALA A C 1
ATOM 1016 O O . ALA A 1 130 ? 61.802 89.190 114.880 1.00 44.79 275 ALA A O 1
ATOM 1018 N N . PRO A 1 131 ? 62.030 91.201 115.898 1.00 44.80 276 PRO A N 1
ATOM 1019 C CA . PRO A 1 131 ? 61.225 90.800 117.056 1.00 45.04 276 PRO A CA 1
ATOM 1020 C C . PRO A 1 131 ? 59.776 90.449 116.658 1.00 45.12 276 PRO A C 1
ATOM 1021 O O . PRO A 1 131 ? 59.181 91.116 115.798 1.00 45.28 276 PRO A O 1
ATOM 1025 N N . ASP A 1 132 ? 59.225 89.415 117.289 1.00 44.87 277 ASP A N 1
ATOM 1026 C CA . ASP A 1 132 ? 57.922 88.886 116.918 1.00 44.60 277 ASP A CA 1
ATOM 1027 C C . ASP A 1 132 ? 57.070 88.584 118.149 1.00 44.27 277 ASP A C 1
ATOM 1028 O O . ASP A 1 132 ? 57.151 87.493 118.709 1.00 44.33 277 ASP A O 1
ATOM 1033 N N . PRO A 1 133 ? 56.222 89.540 118.546 1.00 43.89 278 PRO A N 1
ATOM 1034 C CA . PRO A 1 133 ? 55.373 89.465 119.727 1.00 43.74 278 PRO A CA 1
ATOM 1035 C C . PRO A 1 133 ? 54.274 88.397 119.660 1.00 43.88 278 PRO A C 1
ATOM 1036 O O . PRO A 1 133 ? 53.976 87.766 120.682 1.00 44.39 278 PRO A O 1
ATOM 1040 N N . LEU A 1 134 ? 53.692 88.180 118.480 1.00 43.61 279 LEU A N 1
ATOM 1041 C CA . LEU A 1 134 ? 52.561 87.260 118.329 1.00 43.31 279 LEU A CA 1
ATOM 1042 C C . LEU A 1 134 ? 52.903 85.758 118.168 1.00 43.17 279 LEU A C 1
ATOM 1043 O O . LEU A 1 134 ? 52.045 84.892 118.396 1.00 43.23 279 LEU A O 1
ATOM 1048 N N . VAL A 1 135 ? 54.140 85.451 117.784 1.00 42.69 280 VAL A N 1
ATOM 1049 C CA . VAL A 1 135 ? 54.478 84.098 117.321 1.00 42.67 280 VAL A CA 1
ATOM 1050 C C . VAL A 1 135 ? 54.009 82.957 118.233 1.00 42.69 280 VAL A C 1
ATOM 1051 O O . VAL A 1 135 ? 53.519 81.938 117.742 1.00 42.71 280 VAL A O 1
ATOM 1055 N N . TYR A 1 136 ? 54.158 83.109 119.546 1.00 42.60 281 TYR A N 1
ATOM 1056 C CA . TYR A 1 136 ? 53.812 82.010 120.455 1.00 42.72 281 TYR A CA 1
ATOM 1057 C C . TYR A 1 136 ? 52.321 81.930 120.734 1.00 42.12 281 TYR A C 1
ATOM 1058 O O . TYR A 1 136 ? 51.774 80.849 120.957 1.00 41.95 281 TYR A O 1
ATOM 1067 N N . GLN A 1 137 ? 51.662 83.078 120.718 1.00 41.44 282 GLN A N 1
ATOM 1068 C CA . GLN A 1 137 ? 50.220 83.101 120.868 1.00 40.94 282 GLN A CA 1
ATOM 1069 C C . GLN A 1 137 ? 49.560 82.437 119.678 1.00 40.31 282 GLN A C 1
ATOM 1070 O O . GLN A 1 137 ? 48.526 81.786 119.814 1.00 40.39 282 GLN A O 1
ATOM 1076 N N . ILE A 1 138 ? 50.148 82.627 118.502 1.00 39.49 283 ILE A N 1
ATOM 1077 C CA . ILE A 1 138 ? 49.626 82.005 117.302 1.00 38.58 283 ILE A CA 1
ATOM 1078 C C . ILE A 1 138 ? 49.880 80.517 117.381 1.00 38.41 283 ILE A C 1
ATOM 1079 O O . ILE A 1 138 ? 49.003 79.705 117.070 1.00 38.16 283 ILE A O 1
ATOM 1084 N N . ARG A 1 139 ? 51.076 80.155 117.829 1.00 38.19 284 ARG A N 1
ATOM 1085 C CA . ARG A 1 139 ? 51.387 78.747 118.021 1.00 38.28 284 ARG A CA 1
ATOM 1086 C C . ARG A 1 139 ? 50.386 78.074 118.968 1.00 38.27 284 ARG A C 1
ATOM 1087 O O . ARG A 1 139 ? 49.922 76.974 118.692 1.00 38.48 284 ARG A O 1
ATOM 1095 N N . ASP A 1 140 ? 50.046 78.730 120.075 1.00 38.27 285 ASP A N 1
ATOM 1096 C CA . ASP A 1 140 ? 49.074 78.180 121.012 1.00 38.88 285 ASP A CA 1
ATOM 1097 C C . ASP A 1 140 ? 47.718 78.025 120.364 1.00 38.07 285 ASP A C 1
ATOM 1098 O O . ASP A 1 140 ? 47.068 76.969 120.445 1.00 37.88 285 ASP A O 1
ATOM 1103 N N . ALA A 1 141 ? 47.290 79.122 119.761 1.00 37.06 286 ALA A N 1
ATOM 1104 C CA . ALA A 1 141 ? 46.062 79.181 119.031 1.00 36.24 286 ALA A CA 1
ATOM 1105 C C . ALA A 1 141 ? 45.978 77.980 118.101 1.00 35.98 286 ALA A C 1
ATOM 1106 O O . ALA A 1 141 ? 44.963 77.287 118.075 1.00 36.18 286 ALA A O 1
ATOM 1108 N N . ILE A 1 142 ? 47.041 77.715 117.349 1.00 35.39 287 ILE A N 1
ATOM 1109 C CA . ILE A 1 142 ? 46.998 76.608 116.402 1.00 35.32 287 ILE A CA 1
ATOM 1110 C C . ILE A 1 142 ? 46.822 75.267 117.123 1.00 35.63 287 ILE A C 1
ATOM 1111 O O . ILE A 1 142 ? 46.086 74.391 116.683 1.00 35.16 287 ILE A O 1
ATOM 1116 N N . VAL A 1 143 ? 47.502 75.110 118.245 1.00 36.37 288 VAL A N 1
ATOM 1117 C CA . VAL A 1 143 ? 47.480 73.839 118.942 1.00 37.21 288 VAL A CA 1
ATOM 1118 C C . VAL A 1 143 ? 46.157 73.604 119.661 1.00 37.96 288 VAL A C 1
ATOM 1119 O O . VAL A 1 143 ? 45.515 72.567 119.482 1.00 38.47 288 VAL A O 1
ATOM 1123 N N . THR A 1 144 ? 45.755 74.567 120.486 1.00 38.44 289 THR A N 1
ATOM 1124 C CA . THR A 1 144 ? 44.562 74.417 121.299 1.00 38.66 289 THR A CA 1
ATOM 1125 C C . THR A 1 144 ? 43.290 74.788 120.535 1.00 39.24 289 THR A C 1
ATOM 1126 O O . THR A 1 144 ? 42.212 74.284 120.842 1.00 39.39 289 THR A O 1
ATOM 1130 N N . GLY A 1 145 ? 43.390 75.668 119.545 1.00 39.51 290 GLY A N 1
ATOM 1131 C CA . GLY A 1 145 ? 42.187 76.055 118.821 1.00 39.91 290 GLY A CA 1
ATOM 1132 C C . GLY A 1 145 ? 41.429 77.165 119.536 1.00 40.20 290 GLY A C 1
ATOM 1133 O O . GLY A 1 145 ? 40.484 77.734 118.994 1.00 40.22 290 GLY A O 1
ATOM 1134 N N . GLN A 1 146 ? 41.844 77.491 120.755 1.00 40.49 291 GLN A N 1
ATOM 1135 C CA . GLN A 1 146 ? 41.225 78.589 121.487 1.00 41.03 291 GLN A CA 1
ATOM 1136 C C . GLN A 1 146 ? 41.616 79.940 120.895 1.00 41.19 291 GLN A C 1
ATOM 1137 O O . GLN A 1 146 ? 42.762 80.383 121.051 1.00 41.67 291 GLN A O 1
ATOM 1143 N N . ILE A 1 147 ? 40.667 80.591 120.224 1.00 41.13 292 ILE A N 1
ATOM 1144 C CA . ILE A 1 147 ? 40.908 81.887 119.595 1.00 41.28 292 ILE A CA 1
ATOM 1145 C C . ILE A 1 147 ? 39.845 82.873 120.016 1.00 41.80 292 ILE A C 1
ATOM 1146 O O . ILE A 1 147 ? 38.696 82.739 119.629 1.00 42.55 292 ILE A O 1
ATOM 1151 N N . SER A 1 148 ? 40.231 83.869 120.803 1.00 42.06 293 SER A N 1
ATOM 1152 C CA . SER A 1 148 ? 39.312 84.859 121.318 1.00 41.87 293 SER A CA 1
ATOM 1153 C C . SER A 1 148 ? 39.265 86.041 120.385 1.00 42.12 293 SER A C 1
ATOM 1154 O O . SER A 1 148 ? 40.100 86.174 119.493 1.00 42.18 293 SER A O 1
ATOM 1157 N N . ARG A 1 149 ? 38.281 86.903 120.590 1.00 42.27 294 ARG A N 1
ATOM 1158 C CA . ARG A 1 149 ? 38.217 88.136 119.848 1.00 42.11 294 ARG A CA 1
ATOM 1159 C C . ARG A 1 149 ? 39.455 88.977 120.180 1.00 42.22 294 ARG A C 1
ATOM 1160 O O . ARG A 1 149 ? 39.885 89.820 119.386 1.00 42.11 294 ARG A O 1
ATOM 1168 N N . GLU A 1 150 ? 40.010 88.760 121.370 1.00 42.22 295 GLU A N 1
ATOM 1169 C CA . GLU A 1 150 ? 41.165 89.527 121.833 1.00 42.35 295 GLU A CA 1
ATOM 1170 C C . GLU A 1 150 ? 42.370 89.244 120.953 1.00 41.70 295 GLU A C 1
ATOM 1171 O O . GLU A 1 150 ? 42.935 90.150 120.341 1.00 41.92 295 GLU A O 1
ATOM 1177 N N . LEU A 1 151 ? 42.775 87.978 120.919 1.00 40.73 296 LEU A N 1
ATOM 1178 C CA . LEU A 1 151 ? 43.861 87.524 120.062 1.00 39.78 296 LEU A CA 1
ATOM 1179 C C . LEU A 1 151 ? 43.582 87.934 118.624 1.00 39.28 296 LEU A C 1
ATOM 1180 O O . LEU A 1 151 ? 44.460 88.406 117.897 1.00 38.74 296 LEU A O 1
ATOM 1185 N N . TYR A 1 152 ? 42.336 87.744 118.228 1.00 38.96 297 TYR A N 1
ATOM 1186 C CA . TYR A 1 152 ? 41.939 87.917 116.851 1.00 38.78 297 TYR A CA 1
ATOM 1187 C C . TYR A 1 152 ? 42.216 89.334 116.387 1.00 39.51 297 TYR A C 1
ATOM 1188 O O . TYR A 1 152 ? 42.795 89.537 115.325 1.00 39.66 297 TYR A O 1
ATOM 1197 N N . ASP A 1 153 ? 41.794 90.314 117.182 1.00 40.24 298 ASP A N 1
ATOM 1198 C CA . ASP A 1 153 ? 42.031 91.715 116.870 1.00 41.16 298 ASP A CA 1
ATOM 1199 C C . ASP A 1 153 ? 43.520 91.954 116.886 1.00 41.44 298 ASP A C 1
ATOM 1200 O O . ASP A 1 153 ? 44.066 92.678 116.063 1.00 41.44 298 ASP A O 1
ATOM 1205 N N . LYS A 1 154 ? 44.174 91.335 117.856 1.00 41.87 299 LYS A N 1
ATOM 1206 C CA . LYS A 1 154 ? 45.587 91.549 118.067 1.00 42.17 299 LYS A CA 1
ATOM 1207 C C . LYS A 1 154 ? 46.362 91.183 116.818 1.00 41.67 299 LYS A C 1
ATOM 1208 O O . LYS A 1 154 ? 47.328 91.851 116.446 1.00 41.85 299 LYS A O 1
ATOM 1214 N N . ILE A 1 155 ? 45.927 90.122 116.154 1.00 41.22 300 ILE A N 1
ATOM 1215 C CA . ILE A 1 155 ? 46.595 89.682 114.929 1.00 40.43 300 ILE A CA 1
ATOM 1216 C C . ILE A 1 155 ? 46.710 90.811 113.914 1.00 40.86 300 ILE A C 1
ATOM 1217 O O . ILE A 1 155 ? 47.773 91.030 113.345 1.00 40.83 300 ILE A O 1
ATOM 1222 N N . TRP A 1 156 ? 45.615 91.535 113.698 1.00 41.34 301 TRP A N 1
ATOM 1223 C CA . TRP A 1 156 ? 45.574 92.554 112.653 1.00 41.61 301 TRP A CA 1
ATOM 1224 C C . TRP A 1 156 ? 46.068 93.909 113.118 1.00 42.54 301 TRP A C 1
ATOM 1225 O O . TRP A 1 156 ? 46.205 94.817 112.302 1.00 42.60 301 TRP A O 1
ATOM 1236 N N . ASN A 1 157 ? 46.333 94.057 114.413 1.00 43.36 302 ASN A N 1
ATOM 1237 C CA . ASN A 1 157 ? 46.701 95.372 114.938 1.00 44.66 302 ASN A CA 1
ATOM 1238 C C . ASN A 1 157 ? 48.142 95.489 115.450 1.00 45.08 302 ASN A C 1
ATOM 1239 O O . ASN A 1 157 ? 48.627 96.582 115.707 1.00 44.92 302 ASN A O 1
ATOM 1244 N N . THR A 1 158 ? 48.822 94.361 115.587 1.00 45.76 303 THR A N 1
ATOM 1245 C CA . THR A 1 158 ? 50.189 94.386 116.042 1.00 46.68 303 THR A CA 1
ATOM 1246 C C . THR A 1 158 ? 51.094 94.861 114.920 1.00 47.76 303 THR A C 1
ATOM 1247 O O . THR A 1 158 ? 50.927 94.478 113.766 1.00 47.89 303 THR A O 1
ATOM 1251 N N . SER A 1 159 ? 52.058 95.706 115.262 1.00 49.04 304 SER A N 1
ATOM 1252 C CA . SER A 1 159 ? 52.973 96.258 114.272 1.00 50.00 304 SER A CA 1
ATOM 1253 C C . SER A 1 159 ? 54.319 95.581 114.327 1.00 50.46 304 SER A C 1
ATOM 1254 O O . SER A 1 159 ? 54.678 94.951 115.321 1.00 50.45 304 SER A O 1
ATOM 1257 N N . THR A 1 160 ? 55.069 95.745 113.246 1.00 51.34 305 THR A N 1
ATOM 1258 C CA . THR A 1 160 ? 56.433 95.254 113.167 1.00 52.01 305 THR A CA 1
ATOM 1259 C C . THR A 1 160 ? 57.359 96.103 114.045 1.00 52.55 305 THR A C 1
ATOM 1260 O O . THR A 1 160 ? 57.218 97.322 114.113 1.00 52.12 305 THR A O 1
ATOM 1264 N N . THR A 1 161 ? 58.284 95.433 114.729 1.00 53.49 306 THR A N 1
ATOM 1265 C CA . THR A 1 161 ? 59.208 96.077 115.660 1.00 54.36 306 THR A CA 1
ATOM 1266 C C . THR A 1 161 ? 60.421 96.679 114.951 1.00 54.65 306 THR A C 1
ATOM 1267 O O . THR A 1 161 ? 60.848 96.176 113.909 1.00 55.11 306 THR A O 1
ATOM 1271 N N . HIS A 1 162 ? 60.971 97.752 115.519 1.00 54.87 307 HIS A N 1
ATOM 1272 C CA . HIS A 1 162 ? 62.215 98.362 115.023 1.00 54.92 307 HIS A CA 1
ATOM 1273 C C . HIS A 1 162 ? 63.425 97.529 115.444 1.00 54.48 307 HIS A C 1
ATOM 1274 O O . HIS A 1 162 ? 63.489 97.073 116.580 1.00 54.62 307 HIS A O 1
ATOM 1281 N N . PHE A 1 163 ? 64.384 97.343 114.542 1.00 54.14 308 PHE A N 1
ATOM 1282 C CA . PHE A 1 163 ? 65.569 96.529 114.830 1.00 53.79 308 PHE A CA 1
ATOM 1283 C C . PHE A 1 163 ? 66.721 96.914 113.894 1.00 53.51 308 PHE A C 1
ATOM 1284 O O . PHE A 1 163 ? 66.518 97.646 112.922 1.00 53.16 308 PHE A O 1
ATOM 1292 N N . GLU A 1 164 ? 67.920 96.410 114.196 1.00 53.11 309 GLU A N 1
ATOM 1293 C CA . GLU A 1 164 ? 69.075 96.561 113.324 1.00 52.81 309 GLU A CA 1
ATOM 1294 C C . GLU A 1 164 ? 69.898 95.286 113.332 1.00 52.44 309 GLU A C 1
ATOM 1295 O O . GLU A 1 164 ? 69.840 94.507 114.280 1.00 52.42 309 GLU A O 1
ATOM 1301 N N . ILE A 1 165 ? 70.661 95.075 112.269 1.00 52.11 310 ILE A N 1
ATOM 1302 C CA . ILE A 1 165 ? 71.608 93.975 112.224 1.00 51.96 310 ILE A CA 1
ATOM 1303 C C . ILE A 1 165 ? 73.035 94.465 112.476 1.00 52.17 310 ILE A C 1
ATOM 1304 O O . ILE A 1 165 ? 73.456 95.506 111.972 1.00 52.02 310 ILE A O 1
ATOM 1309 N N . ARG A 1 166 ? 73.786 93.719 113.266 1.00 52.46 311 ARG A N 1
ATOM 1310 C CA . ARG A 1 166 ? 75.192 94.038 113.392 1.00 52.94 311 ARG A CA 1
ATOM 1311 C C . ARG A 1 166 ? 76.102 92.813 113.257 1.00 52.93 311 ARG A C 1
ATOM 1312 O O . ARG A 1 166 ? 75.726 91.677 113.598 1.00 52.58 311 ARG A O 1
ATOM 1320 N N . VAL A 1 167 ? 77.293 93.065 112.718 1.00 52.95 312 VAL A N 1
ATOM 1321 C CA . VAL A 1 167 ? 78.259 92.023 112.411 1.00 53.12 312 VAL A CA 1
ATOM 1322 C C . VAL A 1 167 ? 79.588 92.290 113.111 1.00 53.26 312 VAL A C 1
ATOM 1323 O O . VAL A 1 167 ? 80.031 93.438 113.229 1.00 53.34 312 VAL A O 1
ATOM 1327 N N . ILE A 1 168 ? 80.229 91.228 113.577 1.00 53.33 313 ILE A N 1
ATOM 1328 C CA . ILE A 1 168 ? 81.512 91.368 114.240 1.00 53.48 313 ILE A CA 1
ATOM 1329 C C . ILE A 1 168 ? 82.513 90.395 113.650 1.00 53.41 313 ILE A C 1
ATOM 1330 O O . ILE A 1 168 ? 82.300 89.184 113.661 1.00 53.27 313 ILE A O 1
ATOM 1335 N N . VAL A 1 169 ? 83.595 90.946 113.106 1.00 53.46 314 VAL A N 1
ATOM 1336 C CA . VAL A 1 169 ? 84.646 90.134 112.519 1.00 53.45 314 VAL A CA 1
ATOM 1337 C C . VAL A 1 169 ? 85.895 90.195 113.389 1.00 54.07 314 VAL A C 1
ATOM 1338 O O . VAL A 1 169 ? 86.333 91.275 113.810 1.00 53.89 314 VAL A O 1
ATOM 1342 N N . LYS A 1 170 ? 86.466 89.026 113.637 1.00 54.70 315 LYS A N 1
ATOM 1343 C CA . LYS A 1 170 ? 87.649 88.920 114.458 1.00 55.61 315 LYS A CA 1
ATOM 1344 C C . LYS A 1 170 ? 88.682 88.036 113.781 1.00 55.94 315 LYS A C 1
ATOM 1345 O O . LYS A 1 170 ? 88.341 87.112 113.030 1.00 55.99 315 LYS A O 1
ATOM 1351 N N . GLY A 1 171 ? 89.948 88.329 114.056 1.00 56.23 316 GLY A N 1
ATOM 1352 C CA . GLY A 1 171 ? 91.060 87.569 113.515 1.00 56.44 316 GLY A CA 1
ATOM 1353 C C . GLY A 1 171 ? 92.317 88.407 113.560 1.00 56.77 316 GLY A C 1
ATOM 1354 O O . GLY A 1 171 ? 92.362 89.428 114.260 1.00 57.04 316 GLY A O 1
ATOM 1355 N N . TYR A 1 172 ? 93.333 88.001 112.803 1.00 56.80 317 TYR A N 1
ATOM 1356 C CA . TYR A 1 172 ? 94.611 88.703 112.825 1.00 56.84 317 TYR A CA 1
ATOM 1357 C C . TYR A 1 172 ? 95.291 88.791 111.469 1.00 57.26 317 TYR A C 1
ATOM 1358 O O . TYR A 1 172 ? 95.161 87.889 110.636 1.00 57.21 317 TYR A O 1
ATOM 1367 N N . GLN A 1 173 ? 96.039 89.873 111.260 1.00 57.67 318 GLN A N 1
ATOM 1368 C CA . GLN A 1 173 ? 96.846 90.006 110.055 1.00 58.22 318 GLN A CA 1
ATOM 1369 C C . GLN A 1 173 ? 98.301 89.629 110.303 1.00 58.91 318 GLN A C 1
ATOM 1370 O O . GLN A 1 173 ? 98.886 89.994 111.331 1.00 58.81 318 GLN A O 1
ATOM 1376 N N . GLU A 1 174 ? 98.881 88.900 109.351 1.00 59.50 319 GLU A N 1
ATOM 1377 C CA . GLU A 1 174 ? 100.290 88.565 109.405 1.00 60.10 319 GLU A CA 1
ATOM 1378 C C . GLU A 1 174 ? 101.137 89.757 108.966 1.00 60.65 319 GLU A C 1
ATOM 1379 O O . GLU A 1 174 ? 100.790 90.462 108.010 1.00 60.77 319 GLU A O 1
ATOM 1385 N N . ALA A 1 175 ? 102.240 89.980 109.682 1.00 61.03 320 ALA A N 1
ATOM 1386 C CA . ALA A 1 175 ? 103.228 90.989 109.312 1.00 61.24 320 ALA A CA 1
ATOM 1387 C C . ALA A 1 175 ? 104.521 90.277 108.919 1.00 61.47 320 ALA A C 1
ATOM 1388 O O . ALA A 1 175 ? 105.031 89.463 109.681 1.00 61.45 320 ALA A O 1
ATOM 1390 N N . TRP A 1 176 ? 105.038 90.572 107.731 1.00 61.84 321 TRP A N 1
ATOM 1391 C CA . TRP A 1 176 ? 106.274 89.955 107.249 1.00 62.38 321 TRP A CA 1
ATOM 1392 C C . TRP A 1 176 ? 107.324 91.023 106.931 1.00 62.81 321 TRP A C 1
ATOM 1393 O O . TRP A 1 176 ? 106.989 92.065 106.370 1.00 62.94 321 TRP A O 1
ATOM 1404 N N . LYS A 1 177 ? 108.584 90.760 107.290 1.00 63.41 322 LYS A N 1
ATOM 1405 C CA . LYS A 1 177 ? 109.711 91.641 106.938 1.00 63.88 322 LYS A CA 1
ATOM 1406 C C . LYS A 1 177 ? 110.769 90.848 106.183 1.00 63.74 322 LYS A C 1
ATOM 1407 O O . LYS A 1 177 ? 110.821 89.618 106.292 1.00 63.66 322 LYS A O 1
ATOM 1413 N N . THR A 1 178 ? 111.614 91.550 105.431 1.00 63.80 323 THR A N 1
ATOM 1414 C CA . THR A 1 178 ? 112.790 90.927 104.801 1.00 64.16 323 THR A CA 1
ATOM 1415 C C . THR A 1 178 ? 113.888 90.638 105.809 1.00 64.12 323 THR A C 1
ATOM 1416 O O . THR A 1 178 ? 114.273 91.509 106.587 1.00 64.13 323 THR A O 1
ATOM 1420 N N . ASP A 1 179 ? 114.380 89.406 105.782 1.00 64.48 324 ASP A N 1
ATOM 1421 C CA . ASP A 1 179 ? 115.497 88.986 106.618 1.00 64.90 324 ASP A CA 1
ATOM 1422 C C . ASP A 1 179 ? 116.803 89.323 105.906 1.00 65.19 324 ASP A C 1
ATOM 1423 O O . ASP A 1 179 ? 117.304 88.532 105.102 1.00 65.10 324 ASP A O 1
ATOM 1428 N N . SER A 1 180 ? 117.346 90.499 106.213 1.00 65.62 325 SER A N 1
ATOM 1429 C CA . SER A 1 180 ? 118.515 91.049 105.521 1.00 66.00 325 SER A CA 1
ATOM 1430 C C . SER A 1 180 ? 119.761 90.156 105.578 1.00 66.11 325 SER A C 1
ATOM 1431 O O . SER A 1 180 ? 120.723 90.376 104.846 1.00 65.88 325 SER A O 1
ATOM 1434 N N . SER A 1 181 ? 119.718 89.134 106.428 1.00 66.42 326 SER A N 1
ATOM 1435 C CA . SER A 1 181 ? 120.877 88.285 106.679 1.00 66.87 326 SER A CA 1
ATOM 1436 C C . SER A 1 181 ? 120.945 87.039 105.809 1.00 67.19 326 SER A C 1
ATOM 1437 O O . SER A 1 181 ? 121.760 86.159 106.062 1.00 67.19 326 SER A O 1
ATOM 1440 N N . VAL A 1 182 ? 120.064 86.945 104.819 1.00 67.83 327 VAL A N 1
ATOM 1441 C CA . VAL A 1 182 ? 120.032 85.806 103.910 1.00 68.29 327 VAL A CA 1
ATOM 1442 C C . VAL A 1 182 ? 120.364 86.291 102.505 1.00 68.80 327 VAL A C 1
ATOM 1443 O O . VAL A 1 182 ? 119.795 87.268 102.018 1.00 68.87 327 VAL A O 1
ATOM 1447 N N . SER A 1 183 ? 121.293 85.604 101.856 1.00 69.55 328 SER A N 1
ATOM 1448 C CA . SER A 1 183 ? 121.869 86.096 100.610 1.00 70.30 328 SER A CA 1
ATOM 1449 C C . SER A 1 183 ? 121.353 85.374 99.362 1.00 70.83 328 SER A C 1
ATOM 1450 O O . SER A 1 183 ? 121.468 85.885 98.243 1.00 70.82 328 SER A O 1
ATOM 1453 N N . ASN A 1 184 ? 120.776 84.194 99.566 1.00 71.57 329 ASN A N 1
ATOM 1454 C CA . ASN A 1 184 ? 120.405 83.311 98.471 1.00 72.27 329 ASN A CA 1
ATOM 1455 C C . ASN A 1 184 ? 119.175 82.492 98.820 1.00 72.49 329 ASN A C 1
ATOM 1456 O O . ASN A 1 184 ? 118.986 82.115 99.978 1.00 72.50 329 ASN A O 1
ATOM 1461 N N . GLN A 1 185 ? 118.353 82.203 97.819 1.00 72.93 330 GLN A N 1
ATOM 1462 C CA . GLN A 1 185 ? 117.168 81.393 98.041 1.00 73.54 330 GLN A CA 1
ATOM 1463 C C . GLN A 1 185 ? 117.534 80.130 98.814 1.00 73.72 330 GLN A C 1
ATOM 1464 O O . GLN A 1 185 ? 116.799 79.704 99.706 1.00 73.78 330 GLN A O 1
ATOM 1470 N N . SER A 1 186 ? 118.673 79.533 98.478 1.00 73.78 331 SER A N 1
ATOM 1471 C CA . SER A 1 186 ? 119.058 78.278 99.107 1.00 73.96 331 SER A CA 1
ATOM 1472 C C . SER A 1 186 ? 119.063 78.423 100.607 1.00 74.26 331 SER A C 1
ATOM 1473 O O . SER A 1 186 ? 118.714 77.494 101.328 1.00 74.28 331 SER A O 1
ATOM 1476 N N . SER A 1 187 ? 119.467 79.594 101.081 1.00 74.78 332 SER A N 1
ATOM 1477 C CA . SER A 1 187 ? 119.650 79.790 102.517 1.00 75.26 332 SER A CA 1
ATOM 1478 C C . SER A 1 187 ? 118.394 80.343 103.179 1.00 75.73 332 SER A C 1
ATOM 1479 O O . SER A 1 187 ? 118.331 80.479 104.403 1.00 75.78 332 SER A O 1
ATOM 1482 N N . CYS A 1 188 ? 117.394 80.653 102.358 1.00 76.31 333 CYS A N 1
ATOM 1483 C CA . CYS A 1 188 ? 116.116 81.153 102.849 1.00 76.82 333 CYS A CA 1
ATOM 1484 C C . CYS A 1 188 ? 115.306 80.001 103.431 1.00 77.06 333 CYS A C 1
ATOM 1485 O O . CYS A 1 188 ? 114.990 79.046 102.728 1.00 77.35 333 CYS A O 1
ATOM 1488 N N . PRO A 1 189 ? 114.972 80.085 104.725 1.00 77.34 334 PRO A N 1
ATOM 1489 C CA . PRO A 1 189 ? 114.389 78.950 105.441 1.00 77.61 334 PRO A CA 1
ATOM 1490 C C . PRO A 1 189 ? 113.145 78.406 104.742 1.00 78.00 334 PRO A C 1
ATOM 1491 O O . PRO A 1 189 ? 112.500 79.121 103.974 1.00 77.90 334 PRO A O 1
ATOM 1495 N N . SER A 1 190 ? 112.825 77.143 105.003 1.00 78.50 335 SER A N 1
ATOM 1496 C CA . SER A 1 190 ? 111.635 76.519 104.426 1.00 79.01 335 SER A CA 1
ATOM 1497 C C . SER A 1 190 ? 110.357 77.336 104.672 1.00 79.12 335 SER A C 1
ATOM 1498 O O . SER A 1 190 ? 109.533 77.492 103.767 1.00 79.09 335 SER A O 1
ATOM 1501 N N . ASP A 1 191 ? 110.176 77.834 105.894 1.00 79.13 336 ASP A N 1
ATOM 1502 C CA . ASP A 1 191 ? 108.986 78.631 106.208 1.00 79.06 336 ASP A CA 1
ATOM 1503 C C . ASP A 1 191 ? 109.035 80.033 105.596 1.00 78.97 336 ASP A C 1
ATOM 1504 O O . ASP A 1 191 ? 108.009 80.575 105.200 1.00 79.08 336 ASP A O 1
ATOM 1509 N N . GLY A 1 192 ? 110.220 80.624 105.515 1.00 78.90 337 GLY A N 1
ATOM 1510 C CA . GLY A 1 192 ? 110.360 81.920 104.850 1.00 78.87 337 GLY A CA 1
ATOM 1511 C C . GLY A 1 192 ? 109.972 81.857 103.380 1.00 78.83 337 GLY A C 1
ATOM 1512 O O . GLY A 1 192 ? 109.552 80.814 102.896 1.00 78.65 337 GLY A O 1
ATOM 1513 N N . HIS A 1 193 ? 110.117 82.973 102.665 1.00 79.07 338 HIS A N 1
ATOM 1514 C CA . HIS A 1 193 ? 109.781 83.035 101.236 1.00 79.52 338 HIS A CA 1
ATOM 1515 C C . HIS A 1 193 ? 110.767 83.881 100.413 1.00 79.69 338 HIS A C 1
ATOM 1516 O O . HIS A 1 193 ? 110.813 85.102 100.573 1.00 79.71 338 HIS A O 1
ATOM 1523 N N . TRP A 1 194 ? 111.536 83.255 99.521 1.00 79.93 339 TRP A N 1
ATOM 1524 C CA . TRP A 1 194 ? 112.363 84.034 98.599 1.00 80.15 339 TRP A CA 1
ATOM 1525 C C . TRP A 1 194 ? 111.440 84.715 97.612 1.00 79.93 339 TRP A C 1
ATOM 1526 O O . TRP A 1 194 ? 110.566 84.072 97.044 1.00 79.99 339 TRP A O 1
ATOM 1537 N N . TYR A 1 195 ? 111.635 86.011 97.402 1.00 79.79 340 TYR A N 1
ATOM 1538 C CA . TYR A 1 195 ? 110.703 86.785 96.600 1.00 79.75 340 TYR A CA 1
ATOM 1539 C C . TYR A 1 195 ? 111.265 88.173 96.332 1.00 79.54 340 TYR A C 1
ATOM 1540 O O . TYR A 1 195 ? 111.561 88.922 97.263 1.00 79.30 340 TYR A O 1
ATOM 1549 N N . GLU A 1 196 ? 111.419 88.508 95.054 1.00 79.37 341 GLU A N 1
ATOM 1550 C CA . GLU A 1 196 ? 112.069 89.750 94.670 1.00 79.28 341 GLU A CA 1
ATOM 1551 C C . GLU A 1 196 ? 113.482 89.830 95.275 1.00 79.07 341 GLU A C 1
ATOM 1552 O O . GLU A 1 196 ? 113.871 90.847 95.869 1.00 79.01 341 GLU A O 1
ATOM 1558 N N . ASP A 1 197 ? 114.230 88.734 95.128 1.00 78.50 342 ASP A N 1
ATOM 1559 C CA . ASP A 1 197 ? 115.646 88.681 95.492 1.00 77.97 342 ASP A CA 1
ATOM 1560 C C . ASP A 1 197 ? 115.929 88.942 96.963 1.00 77.21 342 ASP A C 1
ATOM 1561 O O . ASP A 1 197 ? 117.072 89.199 97.339 1.00 77.33 342 ASP A O 1
ATOM 1566 N N . ALA A 1 198 ? 114.898 88.887 97.794 1.00 76.06 343 ALA A N 1
ATOM 1567 C CA . ALA A 1 198 ? 115.097 88.956 99.230 1.00 74.86 343 ALA A CA 1
ATOM 1568 C C . ALA A 1 198 ? 114.365 87.806 99.898 1.00 74.13 343 ALA A C 1
ATOM 1569 O O . ALA A 1 198 ? 113.417 87.245 99.348 1.00 74.05 343 ALA A O 1
ATOM 1571 N N . CYS A 1 199 ? 114.811 87.447 101.088 1.00 73.23 344 CYS A N 1
ATOM 1572 C CA . CYS A 1 199 ? 114.200 86.344 101.792 1.00 72.49 344 CYS A CA 1
ATOM 1573 C C . CYS A 1 199 ? 113.282 86.846 102.880 1.00 71.64 344 CYS A C 1
ATOM 1574 O O . CYS A 1 199 ? 113.746 87.199 103.955 1.00 71.57 344 CYS A O 1
ATOM 1577 N N . TRP A 1 200 ? 111.982 86.853 102.599 1.00 70.67 345 TRP A N 1
ATOM 1578 C CA . TRP A 1 200 ? 110.977 87.388 103.514 1.00 69.56 345 TRP A CA 1
ATOM 1579 C C . TRP A 1 200 ? 110.636 86.401 104.614 1.00 69.40 345 TRP A C 1
ATOM 1580 O O . TRP A 1 200 ? 110.540 85.200 104.370 1.00 69.01 345 TRP A O 1
ATOM 1591 N N . VAL A 1 201 ? 110.440 86.912 105.827 1.00 69.26 346 VAL A N 1
ATOM 1592 C CA . VAL A 1 201 ? 110.136 86.044 106.962 1.00 69.18 346 VAL A CA 1
ATOM 1593 C C . VAL A 1 201 ? 109.036 86.613 107.877 1.00 69.15 346 VAL A C 1
ATOM 1594 O O . VAL A 1 201 ? 108.774 87.821 107.890 1.00 68.91 346 VAL A O 1
ATOM 1598 N N . HIS A 1 202 ? 108.396 85.728 108.635 1.00 69.21 347 HIS A N 1
ATOM 1599 C CA . HIS A 1 202 ? 107.178 86.072 109.353 1.00 69.36 347 HIS A CA 1
ATOM 1600 C C . HIS A 1 202 ? 107.432 86.707 110.711 1.00 69.44 347 HIS A C 1
ATOM 1601 O O . HIS A 1 202 ? 107.765 86.022 111.678 1.00 69.22 347 HIS A O 1
ATOM 1608 N N . ASP A 1 203 ? 107.232 88.018 110.779 1.00 69.64 348 ASP A N 1
ATOM 1609 C CA . ASP A 1 203 ? 107.510 88.791 111.985 1.00 70.07 348 ASP A CA 1
ATOM 1610 C C . ASP A 1 203 ? 106.483 88.627 113.112 1.00 70.01 348 ASP A C 1
ATOM 1611 O O . ASP A 1 203 ? 106.714 87.901 114.068 1.00 70.14 348 ASP A O 1
ATOM 1616 N N . LYS A 1 204 ? 105.361 89.327 113.006 1.00 70.10 349 LYS A N 1
ATOM 1617 C CA . LYS A 1 204 ? 104.357 89.320 114.072 1.00 70.05 349 LYS A CA 1
ATOM 1618 C C . LYS A 1 204 ? 102.933 89.077 113.556 1.00 69.85 349 LYS A C 1
ATOM 1619 O O . LYS A 1 204 ? 102.702 88.977 112.348 1.00 69.74 349 LYS A O 1
ATOM 1625 N N . ASP A 1 205 ? 101.989 88.973 114.491 1.00 69.52 350 ASP A N 1
ATOM 1626 C CA . ASP A 1 205 ? 100.568 88.849 114.177 1.00 69.06 350 ASP A CA 1
ATOM 1627 C C . ASP A 1 205 ? 99.793 89.969 114.870 1.00 68.77 350 ASP A C 1
ATOM 1628 O O . ASP A 1 205 ? 99.990 90.226 116.052 1.00 68.97 350 ASP A O 1
ATOM 1633 N N . ILE A 1 206 ? 98.916 90.640 114.135 1.00 68.34 351 ILE A N 1
ATOM 1634 C CA . ILE A 1 206 ? 98.230 91.823 114.655 1.00 67.91 351 ILE A CA 1
ATOM 1635 C C . ILE A 1 206 ? 96.707 91.648 114.721 1.00 67.52 351 ILE A C 1
ATOM 1636 O O . ILE A 1 206 ? 96.034 91.603 113.693 1.00 67.59 351 ILE A O 1
ATOM 1641 N N . ASP A 1 207 ? 96.166 91.575 115.932 1.00 66.84 352 ASP A N 1
ATOM 1642 C CA . ASP A 1 207 ? 94.741 91.348 116.133 1.00 66.11 352 ASP A CA 1
ATOM 1643 C C . ASP A 1 207 ? 93.836 92.510 115.725 1.00 65.68 352 ASP A C 1
ATOM 1644 O O . ASP A 1 207 ? 94.205 93.683 115.853 1.00 65.51 352 ASP A O 1
ATOM 1649 N N . PHE A 1 208 ? 92.650 92.167 115.218 1.00 64.98 353 PHE A N 1
ATOM 1650 C CA . PHE A 1 208 ? 91.619 93.158 114.943 1.00 64.41 353 PHE A CA 1
ATOM 1651 C C . PHE A 1 208 ? 90.246 92.642 115.351 1.00 63.89 353 PHE A C 1
ATOM 1652 O O . PHE A 1 208 ? 89.993 91.433 115.412 1.00 63.58 353 PHE A O 1
ATOM 1660 N N . THR A 1 209 ? 89.372 93.586 115.658 1.00 63.38 354 THR A N 1
ATOM 1661 C CA . THR A 1 209 ? 87.976 93.305 115.870 1.00 62.93 354 THR A CA 1
ATOM 1662 C C . THR A 1 209 ? 87.223 94.370 115.093 1.00 62.86 354 THR A C 1
ATOM 1663 O O . THR A 1 209 ? 87.231 95.550 115.452 1.00 62.71 354 THR A O 1
ATOM 1667 N N . LEU A 1 210 ? 86.624 93.963 113.983 1.00 62.61 355 LEU A N 1
ATOM 1668 C CA . LEU A 1 210 ? 85.885 94.903 113.169 1.00 62.25 355 LEU A CA 1
ATOM 1669 C C . LEU A 1 210 ? 84.404 94.672 113.391 1.00 62.06 355 LEU A C 1
ATOM 1670 O O . LEU A 1 210 ? 83.961 93.546 113.662 1.00 62.11 355 LEU A O 1
ATOM 1675 N N . LYS A 1 211 ? 83.643 95.749 113.312 1.00 61.86 356 LYS A N 1
ATOM 1676 C CA . LYS A 1 211 ? 82.231 95.686 113.608 1.00 61.93 356 LYS A CA 1
ATOM 1677 C C . LYS A 1 211 ? 81.475 96.632 112.691 1.00 61.44 356 LYS A C 1
ATOM 1678 O O . LYS A 1 211 ? 81.864 97.788 112.507 1.00 61.32 356 LYS A O 1
ATOM 1684 N N . ALA A 1 212 ? 80.408 96.111 112.096 1.00 60.88 357 ALA A N 1
ATOM 1685 C CA . ALA A 1 212 ? 79.546 96.882 111.218 1.00 60.23 357 ALA A CA 1
ATOM 1686 C C . ALA A 1 212 ? 78.111 96.763 111.708 1.00 59.84 357 ALA A C 1
ATOM 1687 O O . ALA A 1 212 ? 77.758 95.831 112.428 1.00 59.46 357 ALA A O 1
ATOM 1689 N N . GLU A 1 213 ? 77.290 97.726 111.323 1.00 59.83 358 GLU A N 1
ATOM 1690 C CA . GLU A 1 213 ? 75.900 97.756 111.731 1.00 59.95 358 GLU A CA 1
ATOM 1691 C C . GLU A 1 213 ? 75.059 98.424 110.648 1.00 59.37 358 GLU A C 1
ATOM 1692 O O . GLU A 1 213 ? 75.564 99.233 109.875 1.00 59.44 358 GLU A O 1
ATOM 1698 N N . THR A 1 214 ? 73.778 98.086 110.590 1.00 58.70 359 THR A N 1
ATOM 1699 C CA . THR A 1 214 ? 72.907 98.666 109.579 1.00 58.14 359 THR A CA 1
ATOM 1700 C C . THR A 1 214 ? 72.250 99.931 110.104 1.00 57.86 359 THR A C 1
ATOM 1701 O O . THR A 1 214 ? 72.375 100.258 111.284 1.00 57.72 359 THR A O 1
ATOM 1705 N N . THR A 1 215 ? 71.551 100.640 109.227 1.00 57.50 360 THR A N 1
ATOM 1706 C CA . THR A 1 215 ? 70.861 101.853 109.640 1.00 57.43 360 THR A CA 1
ATOM 1707 C C . THR A 1 215 ? 69.436 101.865 109.109 1.00 57.21 360 THR A C 1
ATOM 1708 O O . THR A 1 215 ? 69.224 101.872 107.902 1.00 56.90 360 THR A O 1
ATOM 1712 N N . THR A 1 216 ? 68.455 101.860 110.004 1.00 56.95 361 THR A N 1
ATOM 1713 C CA . THR A 1 216 ? 67.066 101.817 109.561 1.00 56.98 361 THR A CA 1
ATOM 1714 C C . THR A 1 216 ? 66.808 100.550 108.730 1.00 56.70 361 THR A C 1
ATOM 1715 O O . THR A 1 216 ? 66.066 100.565 107.745 1.00 56.57 361 THR A O 1
ATOM 1719 N N . ALA A 1 217 ? 67.425 99.448 109.140 1.00 56.48 362 ALA A N 1
ATOM 1720 C CA . ALA A 1 217 ? 67.167 98.162 108.501 1.00 56.26 362 ALA A CA 1
ATOM 1721 C C . ALA A 1 217 ? 65.667 97.917 108.416 1.00 55.98 362 ALA A C 1
ATOM 1722 O O . ALA A 1 217 ? 65.149 97.573 107.355 1.00 55.98 362 ALA A O 1
ATOM 1724 N N . TRP A 1 218 ? 64.991 98.091 109.551 1.00 55.77 363 TRP A N 1
ATOM 1725 C CA . TRP A 1 218 ? 63.559 97.845 109.672 1.00 55.74 363 TRP A CA 1
ATOM 1726 C C . TRP A 1 218 ? 62.761 98.601 108.626 1.00 55.51 363 TRP A C 1
ATOM 1727 O O . TRP A 1 218 ? 61.620 98.257 108.363 1.00 55.90 363 TRP A O 1
ATOM 1738 N N . GLY A 1 219 ? 63.367 99.601 107.999 1.00 54.88 364 GLY A N 1
ATOM 1739 C CA . GLY A 1 219 ? 62.671 100.356 106.970 1.00 54.23 364 GLY A CA 1
ATOM 1740 C C . GLY A 1 219 ? 62.418 99.598 105.683 1.00 54.00 364 GLY A C 1
ATOM 1741 O O . GLY A 1 219 ? 61.969 100.174 104.688 1.00 53.77 364 GLY A O 1
ATOM 1742 N N . HIS A 1 220 ? 62.713 98.305 105.677 1.00 54.15 365 HIS A N 1
ATOM 1743 C CA . HIS A 1 220 ? 62.480 97.500 104.476 1.00 54.28 365 HIS A CA 1
ATOM 1744 C C . HIS A 1 220 ? 61.252 96.640 104.662 1.00 54.35 365 HIS A C 1
ATOM 1745 O O . HIS A 1 220 ? 60.869 95.893 103.765 1.00 54.05 365 HIS A O 1
ATOM 1752 N N . VAL A 1 221 ? 60.649 96.753 105.843 1.00 54.87 366 VAL A N 1
ATOM 1753 C CA . VAL A 1 221 ? 59.471 95.982 106.201 1.00 55.38 366 VAL A CA 1
ATOM 1754 C C . VAL A 1 221 ? 58.205 96.782 105.967 1.00 56.13 366 VAL A C 1
ATOM 1755 O O . VAL A 1 221 ? 58.127 97.950 106.335 1.00 56.12 366 VAL A O 1
ATOM 1759 N N . THR A 1 222 ? 57.213 96.155 105.349 1.00 57.11 367 THR A N 1
ATOM 1760 C CA . THR A 1 222 ? 55.916 96.784 105.212 1.00 58.12 367 THR A CA 1
ATOM 1761 C C . THR A 1 222 ? 54.852 95.939 105.883 1.00 58.91 367 THR A C 1
ATOM 1762 O O . THR A 1 222 ? 54.896 94.707 105.838 1.00 58.78 367 THR A O 1
ATOM 1766 N N . GLY A 1 223 ? 53.899 96.624 106.511 1.00 59.96 368 GLY A N 1
ATOM 1767 C CA . GLY A 1 223 ? 52.750 95.988 107.143 1.00 60.93 368 GLY A CA 1
ATOM 1768 C C . GLY A 1 223 ? 51.560 95.929 106.204 1.00 61.80 368 GLY A C 1
ATOM 1769 O O . GLY A 1 223 ? 50.831 94.946 106.200 1.00 62.01 368 GLY A O 1
ATOM 1770 N N . THR A 1 224 ? 51.363 96.974 105.397 1.00 62.72 369 THR A N 1
ATOM 1771 C CA . THR A 1 224 ? 50.206 97.025 104.493 1.00 63.51 369 THR A CA 1
ATOM 1772 C C . THR A 1 224 ? 50.191 95.797 103.601 1.00 63.94 369 THR A C 1
ATOM 1773 O O . THR A 1 224 ? 51.096 95.596 102.794 1.00 63.98 369 THR A O 1
ATOM 1777 N N . ASN A 1 225 ? 49.161 94.975 103.759 1.00 64.49 370 ASN A N 1
ATOM 1778 C CA . ASN A 1 225 ? 49.002 93.779 102.951 1.00 64.98 370 ASN A CA 1
ATOM 1779 C C . ASN A 1 225 ? 48.298 94.064 101.625 1.00 65.09 370 ASN A C 1
ATOM 1780 O O . ASN A 1 225 ? 48.147 93.169 100.792 1.00 65.19 370 ASN A O 1
ATOM 1785 N N . ASP A 1 226 ? 47.875 95.309 101.424 1.00 65.02 371 ASP A N 1
ATOM 1786 C CA . ASP A 1 226 ? 47.214 95.680 100.170 1.00 64.98 371 ASP A CA 1
ATOM 1787 C C . ASP A 1 226 ? 48.035 95.208 98.989 1.00 64.18 371 ASP A C 1
ATOM 1788 O O . ASP A 1 226 ? 47.508 94.978 97.907 1.00 64.10 371 ASP A O 1
ATOM 1793 N N . VAL A 1 227 ? 49.337 95.074 99.200 1.00 63.53 372 VAL A N 1
ATOM 1794 C CA . VAL A 1 227 ? 50.217 94.503 98.185 1.00 62.88 372 VAL A CA 1
ATOM 1795 C C . VAL A 1 227 ? 49.790 93.071 97.807 1.00 61.97 372 VAL A C 1
ATOM 1796 O O . VAL A 1 227 ? 49.989 92.625 96.671 1.00 61.72 372 VAL A O 1
ATOM 1800 N N . ALA A 1 228 ? 49.181 92.375 98.770 1.00 60.81 373 ALA A N 1
ATOM 1801 C CA . ALA A 1 228 ? 48.798 90.978 98.620 1.00 59.48 373 ALA A CA 1
ATOM 1802 C C . ALA A 1 228 ? 47.400 90.770 98.044 1.00 58.64 373 ALA A C 1
ATOM 1803 O O . ALA A 1 228 ? 46.553 90.142 98.659 1.00 58.66 373 ALA A O 1
ATOM 1805 N N . THR A 1 229 ? 47.171 91.283 96.848 1.00 57.72 374 THR A N 1
ATOM 1806 C CA . THR A 1 229 ? 45.900 91.126 96.178 1.00 56.66 374 THR A CA 1
ATOM 1807 C C . THR A 1 229 ? 46.052 90.178 95.011 1.00 56.00 374 THR A C 1
ATOM 1808 O O . THR A 1 229 ? 47.020 90.274 94.277 1.00 55.93 374 THR A O 1
ATOM 1812 N N . ILE A 1 230 ? 45.106 89.262 94.835 1.00 55.29 375 ILE A N 1
ATOM 1813 C CA . ILE A 1 230 ? 45.043 88.498 93.590 1.00 54.58 375 ILE A CA 1
ATOM 1814 C C . ILE A 1 230 ? 44.004 89.113 92.648 1.00 54.25 375 ILE A C 1
ATOM 1815 O O . ILE A 1 230 ? 42.964 89.595 93.085 1.00 53.88 375 ILE A O 1
ATOM 1820 N N . ASP A 1 231 ? 44.303 89.114 91.357 1.00 54.05 376 ASP A N 1
ATOM 1821 C CA . ASP A 1 231 ? 43.402 89.700 90.370 1.00 54.08 376 ASP A CA 1
ATOM 1822 C C . ASP A 1 231 ? 42.127 88.880 90.292 1.00 53.35 376 ASP A C 1
ATOM 1823 O O . ASP A 1 231 ? 42.169 87.676 90.015 1.00 53.56 376 ASP A O 1
ATOM 1828 N N . GLY A 1 232 ? 40.990 89.524 90.522 1.00 52.34 377 GLY A N 1
ATOM 1829 C CA . GLY A 1 232 ? 39.712 88.829 90.407 1.00 50.79 377 GLY A CA 1
ATOM 1830 C C . GLY A 1 232 ? 39.283 88.041 91.634 1.00 49.59 377 GLY A C 1
ATOM 1831 O O . GLY A 1 232 ? 38.182 87.476 91.648 1.00 50.16 377 GLY A O 1
ATOM 1832 N N . GLY A 1 233 ? 40.134 87.989 92.662 1.00 47.73 378 GLY A N 1
ATOM 1833 C CA . GLY A 1 233 ? 39.739 87.375 93.930 1.00 45.33 378 GLY A CA 1
ATOM 1834 C C . GLY A 1 233 ? 38.476 88.036 94.451 1.00 43.79 378 GLY A C 1
ATOM 1835 O O . GLY A 1 233 ? 38.269 89.221 94.226 1.00 43.54 378 GLY A O 1
ATOM 1844 N N . LEU A 1 235 ? 35.196 89.135 97.217 1.00 39.18 380 LEU A N 1
ATOM 1845 C CA . LEU A 1 235 ? 34.819 89.600 98.547 1.00 38.55 380 LEU A CA 1
ATOM 1846 C C . LEU A 1 235 ? 33.394 89.163 98.856 1.00 37.52 380 LEU A C 1
ATOM 1847 O O . LEU A 1 235 ? 32.546 89.138 97.962 1.00 37.37 380 LEU A O 1
ATOM 1852 N N . GLY A 1 236 ? 33.129 88.852 100.121 1.00 35.99 381 GLY A N 1
ATOM 1853 C CA . GLY A 1 236 ? 31.773 88.618 100.573 1.00 34.56 381 GLY A CA 1
ATOM 1854 C C . GLY A 1 236 ? 31.100 87.391 99.982 1.00 33.82 381 GLY A C 1
ATOM 1855 O O . GLY A 1 236 ? 31.707 86.341 99.828 1.00 33.73 381 GLY A O 1
ATOM 1856 N N . SER A 1 237 ? 29.822 87.523 99.662 1.00 33.20 382 SER A N 1
ATOM 1857 C CA . SER A 1 237 ? 29.030 86.380 99.274 1.00 32.48 382 SER A CA 1
ATOM 1858 C C . SER A 1 237 ? 28.089 86.788 98.175 1.00 32.60 382 SER A C 1
ATOM 1859 O O . SER A 1 237 ? 27.613 87.920 98.156 1.00 32.94 382 SER A O 1
ATOM 1862 N N . LEU A 1 238 ? 27.822 85.884 97.245 1.00 32.24 383 LEU A N 1
ATOM 1863 C CA . LEU A 1 238 ? 26.749 86.127 96.306 1.00 31.96 383 LEU A CA 1
ATOM 1864 C C . LEU A 1 238 ? 25.447 86.312 97.099 1.00 32.26 383 LEU A C 1
ATOM 1865 O O . LEU A 1 238 ? 25.319 85.829 98.220 1.00 32.25 383 LEU A O 1
ATOM 1870 N N . PRO A 1 239 ? 24.474 87.014 96.523 1.00 32.21 384 PRO A N 1
ATOM 1871 C CA . PRO A 1 239 ? 23.175 87.134 97.162 1.00 32.56 384 PRO A CA 1
ATOM 1872 C C . PRO A 1 239 ? 22.546 85.778 97.493 1.00 32.96 384 PRO A C 1
ATOM 1873 O O . PRO A 1 239 ? 22.801 84.798 96.816 1.00 32.98 384 PRO A O 1
ATOM 1877 N N . ILE A 1 240 ? 21.708 85.730 98.524 1.00 33.69 385 ILE A N 1
ATOM 1878 C CA . ILE A 1 240 ? 21.165 84.456 99.003 1.00 34.02 385 ILE A CA 1
ATOM 1879 C C . ILE A 1 240 ? 20.376 83.663 97.964 1.00 34.84 385 ILE A C 1
ATOM 1880 O O . ILE A 1 240 ? 20.183 82.455 98.123 1.00 34.71 385 ILE A O 1
ATOM 1885 N N . LYS A 1 241 ? 19.894 84.314 96.911 1.00 35.96 386 LYS A N 1
ATOM 1886 C CA . LYS A 1 241 ? 19.138 83.559 95.912 1.00 36.98 386 LYS A CA 1
ATOM 1887 C C . LYS A 1 241 ? 19.964 82.410 95.337 1.00 38.16 386 LYS A C 1
ATOM 1888 O O . LYS A 1 241 ? 19.409 81.433 94.854 1.00 38.18 386 LYS A O 1
ATOM 1894 N N . PHE A 1 242 ? 21.287 82.513 95.423 1.00 39.98 387 PHE A N 1
ATOM 1895 C CA . PHE A 1 242 ? 22.158 81.549 94.762 1.00 41.97 387 PHE A CA 1
ATOM 1896 C C . PHE A 1 242 ? 22.256 80.245 95.524 1.00 43.67 387 PHE A C 1
ATOM 1897 O O . PHE A 1 242 ? 22.987 79.358 95.131 1.00 44.07 387 PHE A O 1
ATOM 1905 N N . LEU A 1 243 ? 21.495 80.131 96.603 1.00 46.18 388 LEU A N 1
ATOM 1906 C CA . LEU A 1 243 ? 21.435 78.900 97.375 1.00 48.73 388 LEU A CA 1
ATOM 1907 C C . LEU A 1 243 ? 20.637 77.822 96.645 1.00 51.16 388 LEU A C 1
ATOM 1908 O O . LEU A 1 243 ? 20.953 76.644 96.756 1.00 51.83 388 LEU A O 1
ATOM 1913 N N . GLN A 1 244 ? 19.595 78.214 95.916 1.00 53.90 389 GLN A N 1
ATOM 1914 C CA . GLN A 1 244 ? 18.835 77.257 95.109 1.00 56.56 389 GLN A CA 1
ATOM 1915 C C . GLN A 1 244 ? 19.324 77.218 93.657 1.00 57.74 389 GLN A C 1
ATOM 1916 O O . GLN A 1 244 ? 18.544 76.957 92.739 1.00 58.36 389 GLN A O 1
ATOM 1922 N N . SER A 1 245 ? 20.605 77.484 93.437 1.00 59.09 390 SER A N 1
ATOM 1923 C CA . SER A 1 245 ? 21.126 77.492 92.075 1.00 60.51 390 SER A CA 1
ATOM 1924 C C . SER A 1 245 ? 21.978 76.269 91.808 1.00 61.30 390 SER A C 1
ATOM 1925 O O . SER A 1 245 ? 23.143 76.222 92.207 1.00 61.25 390 SER A O 1
ATOM 1928 N N . LEU A 1 246 ? 21.382 75.282 91.143 1.00 62.36 391 LEU A N 1
ATOM 1929 C CA . LEU A 1 246 ? 22.104 74.094 90.708 1.00 63.05 391 LEU A CA 1
ATOM 1930 C C . LEU A 1 246 ? 23.263 74.503 89.820 1.00 63.25 391 LEU A C 1
ATOM 1931 O O . LEU A 1 246 ? 24.289 73.823 89.774 1.00 63.43 391 LEU A O 1
ATOM 1936 N N . ASP A 1 247 ? 23.105 75.629 89.128 1.00 63.23 392 ASP A N 1
ATOM 1937 C CA . ASP A 1 247 ? 24.139 76.077 88.201 1.00 63.11 392 ASP A CA 1
ATOM 1938 C C . ASP A 1 247 ? 25.448 76.313 88.938 1.00 62.14 392 ASP A C 1
ATOM 1939 O O . ASP A 1 247 ? 26.523 76.083 88.385 1.00 62.00 392 ASP A O 1
ATOM 1944 N N . LEU A 1 248 ? 25.344 76.788 90.182 1.00 60.96 393 LEU A N 1
ATOM 1945 C CA . LEU A 1 248 ? 26.514 77.089 91.016 1.00 59.55 393 LEU A CA 1
ATOM 1946 C C . LEU A 1 248 ? 26.859 76.041 92.076 1.00 58.59 393 LEU A C 1
ATOM 1947 O O . LEU A 1 248 ? 27.811 76.215 92.829 1.00 58.69 393 LEU A O 1
ATOM 1952 N N . SER A 1 249 ? 26.099 74.959 92.161 1.00 57.18 394 SER A N 1
ATOM 1953 C CA . SER A 1 249 ? 26.448 73.961 93.161 1.00 55.72 394 SER A CA 1
ATOM 1954 C C . SER A 1 249 ? 27.796 73.342 92.783 1.00 54.12 394 SER A C 1
ATOM 1955 O O . SER A 1 249 ? 28.020 72.971 91.634 1.00 53.88 394 SER A O 1
ATOM 1958 N N . GLY A 1 250 ? 28.698 73.252 93.752 1.00 52.28 395 GLY A N 1
ATOM 1959 C CA . GLY A 1 250 ? 29.983 72.615 93.521 1.00 49.93 395 GLY A CA 1
ATOM 1960 C C . GLY A 1 250 ? 30.985 73.481 92.783 1.00 48.14 395 GLY A C 1
ATOM 1961 O O . GLY A 1 250 ? 31.991 72.982 92.288 1.00 48.29 395 GLY A O 1
ATOM 1962 N N . LYS A 1 251 ? 30.732 74.784 92.711 1.00 46.24 396 LYS A N 1
ATOM 1963 C CA . LYS A 1 251 ? 31.691 75.692 92.089 1.00 44.19 396 LYS A CA 1
ATOM 1964 C C . LYS A 1 251 ? 32.492 76.488 93.114 1.00 42.52 396 LYS A C 1
ATOM 1965 O O . LYS A 1 251 ? 32.046 76.688 94.246 1.00 42.45 396 LYS A O 1
ATOM 1971 N N . TRP A 1 252 ? 33.680 76.926 92.714 1.00 40.29 397 TRP A N 1
ATOM 1972 C CA . TRP A 1 252 ? 34.555 77.674 93.603 1.00 38.16 397 TRP A CA 1
ATOM 1973 C C . TRP A 1 252 ? 34.834 79.051 93.049 1.00 37.32 397 TRP A C 1
ATOM 1974 O O . TRP A 1 252 ? 34.637 79.307 91.869 1.00 37.50 397 TRP A O 1
ATOM 1985 N N . VAL A 1 253 ? 35.312 79.930 93.916 1.00 36.17 398 VAL A N 1
ATOM 1986 C CA . VAL A 1 253 ? 35.920 81.178 93.507 1.00 34.88 398 VAL A CA 1
ATOM 1987 C C . VAL A 1 253 ? 37.116 81.388 94.423 1.00 34.52 398 VAL A C 1
ATOM 1988 O O . VAL A 1 253 ? 37.115 80.916 95.565 1.00 34.53 398 VAL A O 1
ATOM 1992 N N . LEU A 1 254 ? 38.141 82.074 93.937 1.00 33.71 399 LEU A N 1
ATOM 1993 C CA . LEU A 1 254 ? 39.242 82.438 94.805 1.00 33.38 399 LEU A CA 1
ATOM 1994 C C . LEU A 1 254 ? 38.785 83.607 95.644 1.00 33.20 399 LEU A C 1
ATOM 1995 O O . LEU A 1 254 ? 38.030 84.458 95.178 1.00 33.50 399 LEU A O 1
ATOM 2000 N N . TYR A 1 255 ? 39.214 83.659 96.892 1.00 32.64 400 TYR A N 1
ATOM 2001 C CA . TYR A 1 255 ? 38.851 84.811 97.711 1.00 32.47 400 TYR A CA 1
ATOM 2002 C C . TYR A 1 255 ? 40.072 85.691 97.927 1.00 32.48 400 TYR A C 1
ATOM 2003 O O . TYR A 1 255 ? 41.200 85.200 97.968 1.00 32.21 400 TYR A O 1
ATOM 2012 N N . GLN A 1 256 ? 39.864 86.993 98.043 1.00 32.73 401 GLN A N 1
ATOM 2013 C CA . GLN A 1 256 ? 40.928 87.816 98.578 1.00 33.09 401 GLN A CA 1
ATOM 2014 C C . GLN A 1 256 ? 41.123 87.333 100.024 1.00 33.37 401 GLN A C 1
ATOM 2015 O O . GLN A 1 256 ? 40.157 86.915 100.685 1.00 33.42 401 GLN A O 1
ATOM 2021 N N . ASN A 1 257 ? 42.364 87.363 100.508 1.00 33.25 402 ASN A N 1
ATOM 2022 C CA . ASN A 1 257 ? 42.652 87.064 101.907 1.00 33.03 402 ASN A CA 1
ATOM 2023 C C . ASN A 1 257 ? 43.281 88.283 102.559 1.00 32.97 402 ASN A C 1
ATOM 2024 O O . ASN A 1 257 ? 44.019 89.013 101.920 1.00 32.98 402 ASN A O 1
ATOM 2029 N N . LYS A 1 258 ? 43.012 88.481 103.842 1.00 32.95 403 LYS A N 1
ATOM 2030 C CA . LYS A 1 258 ? 43.749 89.438 104.639 1.00 32.83 403 LYS A CA 1
ATOM 2031 C C . LYS A 1 258 ? 44.887 88.666 105.321 1.00 32.32 403 LYS A C 1
ATOM 2032 O O . LYS A 1 258 ? 44.655 87.621 105.916 1.00 32.00 403 LYS A O 1
ATOM 2038 N N . TYR A 1 259 ? 46.116 89.161 105.222 1.00 32.06 404 TYR A N 1
ATOM 2039 C CA . TYR A 1 259 ? 47.275 88.425 105.736 1.00 31.72 404 TYR A CA 1
ATOM 2040 C C . TYR A 1 259 ? 47.958 89.135 106.889 1.00 31.66 404 TYR A C 1
ATOM 2041 O O . TYR A 1 259 ? 47.996 90.357 106.912 1.00 31.66 404 TYR A O 1
ATOM 2050 N N . ALA A 1 260 ? 48.517 88.361 107.822 1.00 31.35 405 ALA A N 1
ATOM 2051 C CA . ALA A 1 260 ? 49.446 88.876 108.818 1.00 31.74 405 ALA A CA 1
ATOM 2052 C C . ALA A 1 260 ? 50.528 87.823 109.055 1.00 32.19 405 ALA A C 1
ATOM 2053 O O . ALA A 1 260 ? 50.254 86.627 108.950 1.00 32.56 405 ALA A O 1
ATOM 2055 N N . GLY A 1 261 ? 51.747 88.247 109.380 1.00 32.05 406 GLY A N 1
ATOM 2056 C CA . GLY A 1 261 ? 52.810 87.284 109.644 1.00 31.82 406 GLY A CA 1
ATOM 2057 C C . GLY A 1 261 ? 53.895 87.190 108.580 1.00 31.88 406 GLY A C 1
ATOM 2058 O O . GLY A 1 261 ? 54.287 88.192 107.999 1.00 31.48 406 GLY A O 1
ATOM 2059 N N . ALA A 1 262 ? 54.377 85.975 108.330 1.00 32.10 407 ALA A N 1
ATOM 2060 C CA . ALA A 1 262 ? 55.537 85.765 107.474 1.00 32.63 407 ALA A CA 1
ATOM 2061 C C . ALA A 1 262 ? 55.156 85.587 106.004 1.00 33.06 407 ALA A C 1
ATOM 2062 O O . ALA A 1 262 ? 55.489 84.586 105.373 1.00 33.03 407 ALA A O 1
ATOM 2064 N N . LEU A 1 263 ? 54.479 86.577 105.448 1.00 33.76 408 LEU A N 1
ATOM 2065 C CA . LEU A 1 263 ? 53.943 86.433 104.103 1.00 34.68 408 LEU A CA 1
ATOM 2066 C C . LEU A 1 263 ? 55.024 86.290 103.036 1.00 35.32 408 LEU A C 1
ATOM 2067 O O . LEU A 1 263 ? 54.775 85.713 101.977 1.00 35.75 408 LEU A O 1
ATOM 2072 N N . SER A 1 264 ? 56.217 86.815 103.309 1.00 35.46 409 SER A N 1
ATOM 2073 C CA . SER A 1 264 ? 57.325 86.679 102.370 1.00 35.30 409 SER A CA 1
ATOM 2074 C C . SER A 1 264 ? 57.841 85.241 102.321 1.00 35.26 409 SER A C 1
ATOM 2075 O O . SER A 1 264 ? 58.410 84.814 101.323 1.00 35.19 409 SER A O 1
ATOM 2078 N N . ASP A 1 265 ? 57.651 84.497 103.402 1.00 35.17 410 ASP A N 1
ATOM 2079 C CA . ASP A 1 265 ? 58.201 83.146 103.489 1.00 35.34 410 ASP A CA 1
ATOM 2080 C C . ASP A 1 265 ? 57.303 82.102 102.830 1.00 35.77 410 ASP A C 1
ATOM 2081 O O . ASP A 1 265 ? 57.790 81.238 102.094 1.00 35.85 410 ASP A O 1
ATOM 2086 N N . PHE A 1 266 ? 55.999 82.178 103.107 1.00 35.92 411 PHE A N 1
ATOM 2087 C CA . PHE A 1 266 ? 55.018 81.303 102.475 1.00 36.06 411 PHE A CA 1
ATOM 2088 C C . PHE A 1 266 ? 53.648 81.954 102.412 1.00 35.65 411 PHE A C 1
ATOM 2089 O O . PHE A 1 266 ? 53.408 82.968 103.063 1.00 36.05 411 PHE A O 1
ATOM 2097 N N . ILE A 1 267 ? 52.755 81.390 101.612 1.00 34.93 412 ILE A N 1
ATOM 2098 C CA . ILE A 1 267 ? 51.459 82.016 101.396 1.00 34.72 412 ILE A CA 1
ATOM 2099 C C . ILE A 1 267 ? 50.324 81.016 101.497 1.00 34.29 412 ILE A C 1
ATOM 2100 O O . ILE A 1 267 ? 50.523 79.802 101.420 1.00 34.35 412 ILE A O 1
ATOM 2105 N N . ILE A 1 268 ? 49.128 81.539 101.706 1.00 33.75 413 ILE A N 1
ATOM 2106 C CA . ILE A 1 268 ? 47.938 80.726 101.697 1.00 33.23 413 ILE A CA 1
ATOM 2107 C C . ILE A 1 268 ? 46.988 81.280 100.650 1.00 33.29 413 ILE A C 1
ATOM 2108 O O . ILE A 1 268 ? 46.661 82.479 100.661 1.00 33.58 413 ILE A O 1
ATOM 2113 N N . ILE A 1 269 ? 46.559 80.423 99.728 1.00 32.63 414 ILE A N 1
ATOM 2114 C CA . ILE A 1 269 ? 45.519 80.817 98.786 1.00 32.24 414 ILE A CA 1
ATOM 2115 C C . ILE A 1 269 ? 44.209 80.181 99.239 1.00 32.24 414 ILE A C 1
ATOM 2116 O O . ILE A 1 269 ? 44.197 79.015 99.670 1.00 32.26 414 ILE A O 1
ATOM 2121 N N . THR A 1 270 ? 43.118 80.941 99.178 1.00 31.96 415 THR A N 1
ATOM 2122 C CA . THR A 1 270 ? 41.813 80.410 99.572 1.00 31.64 415 THR A CA 1
ATOM 2123 C C . THR A 1 270 ? 40.891 80.305 98.380 1.00 31.34 415 THR A C 1
AT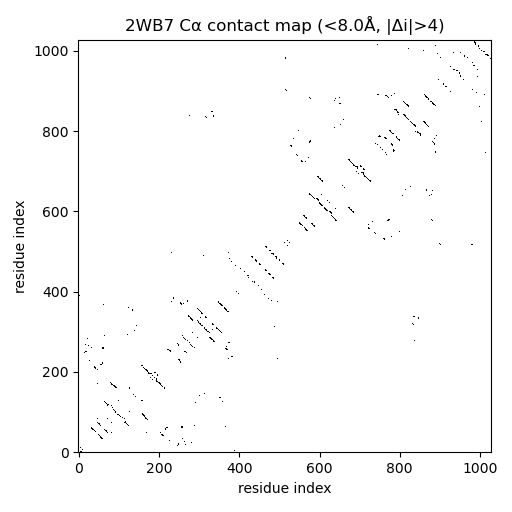OM 2124 O O . THR A 1 270 ? 40.665 81.283 97.667 1.00 32.14 415 THR A O 1
ATOM 2128 N N . ALA A 1 271 ? 40.352 79.118 98.152 1.00 30.71 416 ALA A N 1
ATOM 2129 C CA . ALA A 1 271 ? 39.228 78.983 97.252 1.00 29.90 416 ALA A CA 1
ATOM 2130 C C . ALA A 1 271 ? 38.064 78.478 98.089 1.00 29.84 416 ALA A C 1
ATOM 2131 O O . ALA A 1 271 ? 38.244 77.623 98.957 1.00 29.54 416 ALA A O 1
ATOM 2133 N N . ALA A 1 272 ? 36.873 79.015 97.848 1.00 29.71 417 ALA A N 1
ATOM 2134 C CA . ALA A 1 272 ? 35.701 78.569 98.585 1.00 29.67 417 ALA A CA 1
ATOM 2135 C C . ALA A 1 272 ? 34.451 78.606 97.701 1.00 29.93 417 ALA A C 1
ATOM 2136 O O . ALA A 1 272 ? 34.537 78.987 96.534 1.00 29.44 417 ALA A O 1
ATOM 2138 N N . SER A 1 273 ? 33.306 78.178 98.250 1.00 30.38 418 SER A N 1
ATOM 2139 C CA . SER A 1 273 ? 32.014 78.369 97.597 1.00 30.88 418 SER A CA 1
ATOM 2140 C C . SER A 1 273 ? 31.724 79.841 97.576 1.00 31.04 418 SER A C 1
ATOM 2141 O O . SER A 1 273 ? 32.165 80.567 98.465 1.00 31.71 418 SER A O 1
ATOM 2144 N N . PRO A 1 274 ? 30.972 80.305 96.574 1.00 31.14 419 PRO A N 1
ATOM 2145 C CA . PRO A 1 274 ? 30.701 81.755 96.479 1.00 31.22 419 PRO A CA 1
ATOM 2146 C C . PRO A 1 274 ? 29.489 82.272 97.307 1.00 31.22 419 PRO A C 1
ATOM 2147 O O . PRO A 1 274 ? 29.196 83.476 97.296 1.00 30.69 419 PRO A O 1
ATOM 2151 N N . VAL A 1 275 ? 28.793 81.367 97.999 1.00 31.41 420 VAL A N 1
ATOM 2152 C CA . VAL A 1 275 ? 27.611 81.728 98.782 1.00 31.63 420 VAL A CA 1
ATOM 2153 C C . VAL A 1 275 ? 27.769 81.290 100.223 1.00 32.00 420 VAL A C 1
ATOM 2154 O O . VAL A 1 275 ? 28.132 80.142 100.492 1.00 32.07 420 VAL A O 1
ATOM 2158 N N . HIS A 1 276 ? 27.476 82.202 101.150 1.00 32.28 421 HIS A N 1
ATOM 2159 C CA . HIS A 1 276 ? 27.634 81.948 102.582 1.00 32.19 421 HIS A CA 1
ATOM 2160 C C . HIS A 1 276 ? 26.439 82.510 103.315 1.00 32.31 421 HIS A C 1
ATOM 2161 O O . HIS A 1 276 ? 26.312 83.717 103.466 1.00 32.25 421 HIS A O 1
ATOM 2168 N N . VAL A 1 277 ? 25.545 81.631 103.749 1.00 32.64 422 VAL A N 1
ATOM 2169 C CA . VAL A 1 277 ? 24.306 82.060 104.389 1.00 32.61 422 VAL A CA 1
ATOM 2170 C C . VAL A 1 277 ? 24.148 81.314 105.690 1.00 32.72 422 VAL A C 1
ATOM 2171 O O . VAL A 1 277 ? 24.581 80.171 105.795 1.00 33.09 422 VAL A O 1
ATOM 2175 N N . LEU A 1 278 ? 23.524 81.947 106.679 1.00 32.82 423 LEU A N 1
ATOM 2176 C CA . LEU A 1 278 ? 23.250 81.269 107.950 1.00 32.96 423 LEU A CA 1
ATOM 2177 C C . LEU A 1 278 ? 22.434 79.999 107.714 1.00 33.33 423 LEU A C 1
ATOM 2178 O O . LEU A 1 278 ? 21.599 79.941 106.810 1.00 33.27 423 LEU A O 1
ATOM 2183 N N . ASN A 1 279 ? 22.685 78.993 108.543 1.00 33.71 424 ASN A N 1
ATOM 2184 C CA . ASN A 1 279 ? 22.081 77.669 108.403 1.00 34.16 424 ASN A CA 1
ATOM 2185 C C . ASN A 1 279 ? 22.390 76.954 107.116 1.00 34.20 424 ASN A C 1
ATOM 2186 O O . ASN A 1 279 ? 21.792 75.918 106.844 1.00 34.85 424 ASN A O 1
ATOM 2191 N N . SER A 1 280 ? 23.326 77.475 106.337 1.00 33.90 425 SER A N 1
ATOM 2192 C CA . SER A 1 280 ? 23.757 76.754 105.158 1.00 33.85 425 SER A CA 1
ATOM 2193 C C . SER A 1 280 ? 25.225 76.295 105.255 1.00 33.59 425 SER A C 1
ATOM 2194 O O . SER A 1 280 ? 25.926 76.614 106.218 1.00 33.89 425 SER A O 1
ATOM 2197 N N . THR A 1 281 ? 25.673 75.523 104.275 1.00 33.11 426 THR A N 1
ATOM 2198 C CA . THR A 1 281 ? 27.015 74.953 104.280 1.00 32.83 426 THR A CA 1
ATOM 2199 C C . THR A 1 281 ? 27.850 75.530 103.151 1.00 32.51 426 THR A C 1
ATOM 2200 O O . THR A 1 281 ? 27.342 75.719 102.055 1.00 32.22 426 THR A O 1
ATOM 2204 N N . ALA A 1 282 ? 29.134 75.776 103.417 1.00 32.29 427 ALA A N 1
ATOM 2205 C CA . ALA A 1 282 ? 30.102 76.233 102.397 1.00 32.02 427 ALA A CA 1
ATOM 2206 C C . ALA A 1 282 ? 31.400 75.398 102.414 1.00 31.92 427 ALA A C 1
ATOM 2207 O O . ALA A 1 282 ? 31.808 74.898 103.457 1.00 31.94 427 ALA A O 1
ATOM 2217 N N . TYR A 1 284 ? 35.564 75.143 101.820 1.00 31.50 429 TYR A N 1
ATOM 2218 C CA . TYR A 1 284 ? 36.813 75.886 101.691 1.00 31.37 429 TYR A CA 1
ATOM 2219 C C . TYR A 1 284 ? 37.903 74.943 101.268 1.00 31.40 429 TYR A C 1
ATOM 2220 O O . TYR A 1 284 ? 37.857 73.765 101.576 1.00 31.40 429 TYR A O 1
ATOM 2229 N N . LYS A 1 285 ? 38.894 75.480 100.579 1.00 31.70 430 LYS A N 1
ATOM 2230 C CA . LYS A 1 285 ? 40.048 74.713 100.146 1.00 32.05 430 LYS A CA 1
ATOM 2231 C C . LYS A 1 285 ? 41.237 75.677 100.245 1.00 31.72 430 LYS A C 1
ATOM 2232 O O . LYS A 1 285 ? 41.243 76.743 99.610 1.00 31.44 430 LYS A O 1
ATOM 2238 N N . PHE A 1 286 ? 42.227 75.334 101.058 1.00 31.35 431 PHE A N 1
ATOM 2239 C CA . PHE A 1 286 ? 43.369 76.216 101.236 1.00 31.73 431 PHE A CA 1
ATOM 2240 C C . PHE A 1 286 ? 44.646 75.643 100.637 1.00 31.81 431 PHE A C 1
ATOM 2241 O O . PHE A 1 286 ? 44.966 74.475 100.832 1.00 31.71 431 PHE A O 1
ATOM 2249 N N . LEU A 1 287 ? 45.375 76.475 99.911 1.00 31.87 432 LEU A N 1
ATOM 2250 C CA . LEU A 1 287 ? 46.667 76.094 99.383 1.00 32.19 432 LEU A CA 1
ATOM 2251 C C . LEU A 1 287 ? 47.751 76.706 100.257 1.00 32.84 432 LEU A C 1
ATOM 2252 O O . LEU A 1 287 ? 47.720 77.908 100.543 1.00 32.91 432 LEU A O 1
ATOM 2257 N N . ILE A 1 288 ? 48.699 75.892 100.700 1.00 33.57 433 ILE A N 1
ATOM 2258 C CA . ILE A 1 288 ? 49.850 76.407 101.428 1.00 34.41 433 ILE A CA 1
ATOM 2259 C C . ILE A 1 288 ? 51.103 76.209 100.578 1.00 35.41 433 ILE A C 1
ATOM 2260 O O . ILE A 1 288 ? 51.426 75.094 100.230 1.00 35.12 433 ILE A O 1
ATOM 2265 N N . THR A 1 289 ? 51.794 77.288 100.230 1.00 37.31 434 THR A N 1
ATOM 2266 C CA . THR A 1 289 ? 52.938 77.203 99.309 1.00 39.81 434 THR A CA 1
ATOM 2267 C C . THR A 1 289 ? 54.150 77.890 99.890 1.00 41.09 434 THR A C 1
ATOM 2268 O O . THR A 1 289 ? 54.060 79.045 100.301 1.00 41.18 434 THR A O 1
ATOM 2272 N N . PRO A 1 290 ? 55.295 77.198 99.922 1.00 42.66 435 PRO A N 1
ATOM 2273 C CA . PRO A 1 290 ? 56.477 77.956 100.293 1.00 43.90 435 PRO A CA 1
ATOM 2274 C C . PRO A 1 290 ? 56.660 79.002 99.204 1.00 45.17 435 PRO A C 1
ATOM 2275 O O . PRO A 1 290 ? 56.261 78.771 98.060 1.00 45.34 435 PRO A O 1
ATOM 2279 N N . ASN A 1 291 ? 57.210 80.155 99.559 1.00 46.57 436 ASN A N 1
ATOM 2280 C CA . ASN A 1 291 ? 57.381 81.236 98.601 1.00 47.81 436 ASN A CA 1
ATOM 2281 C C . ASN A 1 291 ? 58.764 81.137 97.941 1.00 48.36 436 ASN A C 1
ATOM 2282 O O . ASN A 1 291 ? 59.792 81.429 98.573 1.00 48.31 436 ASN A O 1
ATOM 2287 N N . PRO A 1 292 ? 58.778 80.722 96.656 1.00 48.89 437 PRO A N 1
ATOM 2288 C CA . PRO A 1 292 ? 59.912 80.078 95.976 1.00 48.75 437 PRO A CA 1
ATOM 2289 C C . PRO A 1 292 ? 61.214 80.872 96.028 1.00 48.68 437 PRO A C 1
ATOM 2290 O O . PRO A 1 292 ? 61.267 82.003 95.533 1.00 49.26 437 PRO A O 1
ATOM 2294 N N . GLY A 1 293 ? 62.258 80.289 96.617 1.00 48.05 438 GLY A N 1
ATOM 2295 C CA . GLY A 1 293 ? 63.587 80.902 96.580 1.00 46.69 438 GLY A CA 1
ATOM 2296 C C . GLY A 1 293 ? 63.572 82.339 97.052 1.00 45.79 438 GLY A C 1
ATOM 2297 O O . GLY A 1 293 ? 64.197 83.211 96.455 1.00 46.06 438 GLY A O 1
ATOM 2298 N N . TYR A 1 294 ? 62.853 82.593 98.132 1.00 44.67 439 TYR A N 1
ATOM 2299 C CA . TYR A 1 294 ? 62.868 83.912 98.706 1.00 43.31 439 TYR A CA 1
ATOM 2300 C C . TYR A 1 294 ? 64.111 84.031 99.555 1.00 42.98 439 TYR A C 1
ATOM 2301 O O . TYR A 1 294 ? 64.567 85.132 99.836 1.00 43.12 439 TYR A O 1
ATOM 2310 N N . PHE A 1 295 ? 64.658 82.888 99.952 1.00 42.42 440 PHE A N 1
ATOM 2311 C CA . PHE A 1 295 ? 65.849 82.849 100.799 1.00 42.11 440 PHE A CA 1
ATOM 2312 C C . PHE A 1 295 ? 67.135 82.683 99.996 1.00 42.60 440 PHE A C 1
ATOM 2313 O O . PHE A 1 295 ? 68.219 82.688 100.564 1.00 42.46 440 PHE A O 1
ATOM 2321 N N . GLN A 1 296 ? 67.010 82.516 98.680 1.00 43.41 441 GLN A N 1
ATOM 2322 C CA . GLN A 1 296 ? 68.164 82.516 97.783 1.00 44.23 441 GLN A CA 1
ATOM 2323 C C . GLN A 1 296 ? 69.107 83.629 98.210 1.00 44.07 441 GLN A C 1
ATOM 2324 O O . GLN A 1 296 ? 68.650 84.738 98.437 1.00 44.30 441 GLN A O 1
ATOM 2330 N N . PRO A 1 297 ? 70.426 83.363 98.301 1.00 44.00 442 PRO A N 1
ATOM 2331 C CA . PRO A 1 297 ? 71.186 82.144 98.008 1.00 43.93 442 PRO A CA 1
ATOM 2332 C C . PRO A 1 297 ? 71.110 81.115 99.125 1.00 44.21 442 PRO A C 1
ATOM 2333 O O . PRO A 1 297 ? 71.533 79.977 98.939 1.00 44.46 442 PRO A O 1
ATOM 2337 N N . ALA A 1 298 ? 70.603 81.500 100.289 1.00 44.31 443 ALA A N 1
ATOM 2338 C CA . ALA A 1 298 ? 70.353 80.512 101.335 1.00 44.28 443 ALA A CA 1
ATOM 2339 C C . ALA A 1 298 ? 69.283 79.536 100.849 1.00 44.50 443 ALA A C 1
ATOM 2340 O O . ALA A 1 298 ? 68.533 79.830 99.893 1.00 44.09 443 ALA A O 1
ATOM 2342 N N . ASN A 1 299 ? 69.193 78.390 101.521 1.00 44.73 444 ASN A N 1
ATOM 2343 C CA . ASN A 1 299 ? 68.184 77.405 101.175 1.00 44.94 444 ASN A CA 1
ATOM 2344 C C . ASN A 1 299 ? 67.679 76.555 102.337 1.00 44.12 444 ASN A C 1
ATOM 2345 O O . ASN A 1 299 ? 67.769 75.332 102.293 1.00 43.78 444 ASN A O 1
ATOM 2350 N N . PRO A 1 300 ? 67.112 77.202 103.361 1.00 43.66 445 PRO A N 1
ATOM 2351 C CA . PRO A 1 300 ? 66.699 76.502 104.567 1.00 43.42 445 PRO A CA 1
ATOM 2352 C C . PRO A 1 300 ? 65.504 75.602 104.280 1.00 43.36 445 PRO A C 1
ATOM 2353 O O . PRO A 1 300 ? 64.706 75.915 103.401 1.00 42.98 445 PRO A O 1
ATOM 2357 N N . LYS A 1 301 ? 65.384 74.494 105.006 1.00 43.55 446 LYS A N 1
ATOM 2358 C CA . LYS A 1 301 ? 64.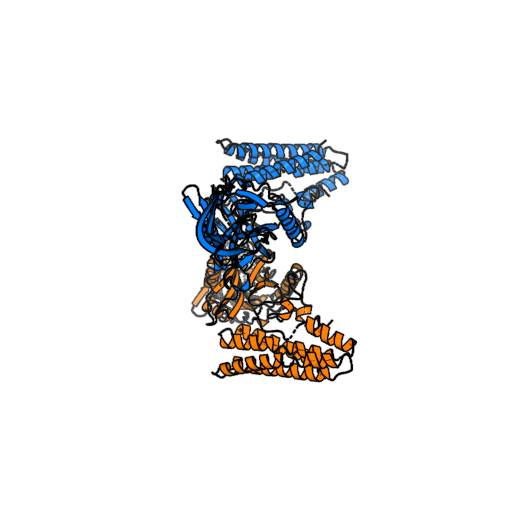165 73.694 104.966 1.00 44.16 446 LYS A CA 1
ATOM 2359 C C . LYS A 1 301 ? 63.125 74.454 105.775 1.00 43.47 446 LYS A C 1
ATOM 2360 O O . LYS A 1 301 ? 63.467 75.225 106.663 1.00 43.79 446 LYS A O 1
ATOM 2366 N N . ILE A 1 302 ? 61.854 74.236 105.474 1.00 42.85 447 ILE A N 1
ATOM 2367 C CA . ILE A 1 302 ? 60.761 74.815 106.263 1.00 42.05 447 ILE A CA 1
ATOM 2368 C C . ILE A 1 302 ? 59.764 73.703 106.627 1.00 41.59 447 ILE A C 1
ATOM 2369 O O . ILE A 1 302 ? 59.438 72.898 105.765 1.00 41.26 447 ILE A O 1
ATOM 2374 N N . SER A 1 303 ? 59.267 73.653 107.865 1.00 41.10 448 SER A N 1
ATOM 2375 C CA . SER A 1 303 ? 58.332 72.575 108.226 1.00 40.99 448 SER A CA 1
ATOM 2376 C C . SER A 1 303 ? 57.296 72.831 109.318 1.00 40.99 448 SER A C 1
ATOM 2377 O O . SER A 1 303 ? 57.636 73.385 110.356 1.00 40.72 448 SER A O 1
ATOM 2380 N N . ASP A 1 304 ? 56.025 72.516 109.007 1.00 41.52 449 ASP A N 1
ATOM 2381 C CA . ASP A 1 304 ? 55.032 71.938 109.954 1.00 41.39 449 ASP A CA 1
ATOM 2382 C C . ASP A 1 304 ? 53.476 72.170 110.113 1.00 40.58 449 ASP A C 1
ATOM 2383 O O . ASP A 1 304 ? 52.675 71.462 109.491 1.00 40.88 449 ASP A O 1
ATOM 2388 N N . GLU A 1 305 ? 53.039 73.057 111.015 1.00 39.24 450 GLU A N 1
ATOM 2389 C CA . GLU A 1 305 ? 51.694 72.875 111.664 1.00 37.42 450 GLU A CA 1
ATOM 2390 C C . GLU A 1 305 ? 50.608 73.940 111.449 1.00 35.78 450 GLU A C 1
ATOM 2391 O O . GLU A 1 305 ? 50.881 75.129 111.549 1.00 35.72 450 GLU A O 1
ATOM 2397 N N . TYR A 1 306 ? 49.370 73.499 111.196 1.00 33.74 451 TYR A N 1
ATOM 2398 C CA . TYR A 1 306 ? 48.287 74.389 110.744 1.00 31.54 451 TYR A CA 1
ATOM 2399 C C . TYR A 1 306 ? 46.972 74.173 111.476 1.00 31.36 451 TYR A C 1
ATOM 2400 O O . TYR A 1 306 ? 46.691 73.090 111.996 1.00 30.66 451 TYR A O 1
ATOM 2409 N N . ARG A 1 307 ? 46.150 75.219 111.479 1.00 31.21 452 ARG A N 1
ATOM 2410 C CA . ARG A 1 307 ? 44.747 75.112 111.873 1.00 30.85 452 ARG A CA 1
ATOM 2411 C C . ARG A 1 307 ? 43.871 76.016 111.004 1.00 30.20 452 ARG A C 1
ATOM 2412 O O . ARG A 1 307 ? 44.085 77.212 110.926 1.00 29.84 452 ARG A O 1
ATOM 2420 N N . PHE A 1 308 ? 42.879 75.440 110.348 1.00 29.98 453 PHE A N 1
ATOM 2421 C CA . PHE A 1 308 ? 41.898 76.237 109.611 1.00 29.58 453 PHE A CA 1
ATOM 2422 C C . PHE A 1 308 ? 40.604 76.146 110.375 1.00 29.73 453 PHE A C 1
ATOM 2423 O O . PHE A 1 308 ? 40.220 75.047 110.793 1.00 30.39 453 PHE A O 1
ATOM 2431 N N . VAL A 1 309 ? 39.948 77.286 110.590 1.00 29.27 454 VAL A N 1
ATOM 2432 C CA . VAL A 1 309 ? 38.728 77.326 111.392 1.00 29.41 454 VAL A CA 1
ATOM 2433 C C . VAL A 1 309 ? 37.661 78.226 110.792 1.00 29.79 454 VAL A C 1
ATOM 2434 O O . VAL A 1 309 ? 37.933 79.012 109.892 1.00 30.14 454 VAL A O 1
ATOM 2438 N N . THR A 1 310 ? 36.434 78.084 111.277 1.00 29.89 455 THR A N 1
ATOM 2439 C CA . THR A 1 310 ? 35.450 79.147 111.145 1.00 30.23 455 THR A CA 1
ATOM 2440 C C . THR A 1 310 ? 35.219 79.579 112.572 1.00 30.86 455 THR A C 1
ATOM 2441 O O . THR A 1 310 ? 35.316 78.753 113.501 1.00 31.32 455 THR A O 1
ATOM 2445 N N . LEU A 1 311 ? 34.944 80.862 112.754 1.00 30.83 456 LEU A N 1
ATOM 2446 C CA . LEU A 1 311 ? 34.683 81.391 114.065 1.00 31.31 456 LEU A CA 1
ATOM 2447 C C . LEU A 1 311 ? 33.279 81.989 114.088 1.00 32.24 456 LEU A C 1
ATOM 2448 O O . LEU A 1 311 ? 32.952 82.894 113.293 1.00 31.82 456 LEU A O 1
ATOM 2453 N N . ARG A 1 312 ? 32.434 81.477 114.979 1.00 33.06 457 ARG A N 1
ATOM 2454 C CA . ARG A 1 312 ? 31.113 82.070 115.134 1.00 34.25 457 ARG A CA 1
ATOM 2455 C C . ARG A 1 312 ? 31.300 83.375 115.857 1.00 34.44 457 ARG A C 1
ATOM 2456 O O . ARG A 1 312 ? 31.998 83.432 116.864 1.00 34.72 457 ARG A O 1
ATOM 2464 N N . VAL A 1 313 ? 30.723 84.433 115.316 1.00 34.80 458 VAL A N 1
ATOM 2465 C CA . VAL A 1 313 ? 30.702 85.703 116.009 1.00 35.15 458 VAL A CA 1
ATOM 2466 C C . VAL A 1 313 ? 29.350 85.841 116.681 1.00 35.88 458 VAL A C 1
ATOM 2467 O O . VAL A 1 313 ? 28.298 85.789 116.027 1.00 35.90 458 VAL A O 1
ATOM 2471 N N . ILE A 1 314 ? 29.380 86.012 117.994 1.00 36.65 459 ILE A N 1
ATOM 2472 C CA . ILE A 1 314 ? 28.161 86.234 118.751 1.00 37.59 459 ILE A CA 1
ATOM 2473 C C . ILE A 1 314 ? 27.789 87.714 118.739 1.00 38.24 459 ILE A C 1
ATOM 2474 O O . ILE A 1 314 ? 28.670 88.569 118.729 1.00 38.30 459 ILE A O 1
ATOM 2479 N N . GLU A 1 315 ? 26.496 88.027 118.730 1.00 38.88 460 GLU A N 1
ATOM 2480 C CA . GLU A 1 315 ? 26.079 89.426 118.868 1.00 39.71 460 GLU A CA 1
ATOM 2481 C C . GLU A 1 315 ? 26.767 90.080 120.060 1.00 39.51 460 GLU A C 1
ATOM 2482 O O . GLU A 1 315 ? 26.779 89.527 121.160 1.00 39.97 460 GLU A O 1
ATOM 2488 N N . GLY A 1 316 ? 27.333 91.262 119.848 1.00 39.28 461 GLY A N 1
ATOM 2489 C CA . GLY A 1 316 ? 28.135 91.913 120.877 1.00 38.77 461 GLY A CA 1
ATOM 2490 C C . GLY A 1 316 ? 29.598 91.879 120.486 1.00 38.54 461 GLY A C 1
ATOM 2491 O O . GLY A 1 316 ? 30.338 92.826 120.736 1.00 38.63 461 GLY A O 1
ATOM 2492 N N . GLY A 1 317 ? 30.014 90.776 119.864 1.00 38.33 462 GLY A N 1
ATOM 2493 C CA . GLY A 1 317 ? 31.336 90.682 119.234 1.00 37.39 462 GLY A CA 1
ATOM 2494 C C . GLY A 1 317 ? 32.215 89.553 119.748 1.00 36.83 462 GLY A C 1
ATOM 2495 O O . GLY A 1 317 ? 33.350 89.407 119.313 1.00 36.98 462 GLY A O 1
ATOM 2496 N N . ARG A 1 318 ? 31.709 88.760 120.679 1.00 36.21 463 ARG A N 1
ATOM 2497 C CA . ARG A 1 318 ? 32.473 87.636 121.173 1.00 36.19 463 ARG A CA 1
ATOM 2498 C C . ARG A 1 318 ? 32.547 86.554 120.087 1.00 35.89 463 ARG A C 1
ATOM 2499 O O . ARG A 1 318 ? 31.632 86.422 119.269 1.00 36.45 463 ARG A O 1
ATOM 2515 N N . GLU A 1 320 ? 33.532 82.357 119.025 1.00 35.88 465 GLU A N 1
ATOM 2516 C CA . GLU A 1 320 ? 33.802 81.005 119.513 1.00 36.34 465 GLU A CA 1
ATOM 2517 C C . GLU A 1 320 ? 34.097 80.025 118.384 1.00 35.91 465 GLU A C 1
ATOM 2518 O O . GLU A 1 320 ? 33.544 80.120 117.288 1.00 35.71 465 GLU A O 1
ATOM 2524 N N . LEU A 1 321 ? 35.001 79.097 118.663 1.00 35.98 466 LEU A N 1
ATOM 2525 C CA . LEU A 1 321 ? 35.488 78.177 117.653 1.00 35.84 466 LEU A CA 1
ATOM 2526 C C . LEU A 1 321 ? 34.344 77.352 117.122 1.00 35.72 466 LEU A C 1
ATOM 2527 O O . LEU A 1 321 ? 33.609 76.761 117.895 1.00 36.04 466 LEU A O 1
ATOM 2532 N N . ALA A 1 322 ? 34.172 77.321 115.807 1.00 35.68 467 ALA A N 1
ATOM 2533 C CA . ALA A 1 322 ? 33.184 76.434 115.202 1.00 35.54 467 ALA A CA 1
ATOM 2534 C C . ALA A 1 322 ? 33.915 75.295 114.501 1.00 35.62 467 ALA A C 1
ATOM 2535 O O . ALA A 1 322 ? 34.790 74.673 115.086 1.00 35.88 467 ALA A O 1
ATOM 2537 N N . ASP A 1 323 ? 33.581 75.043 113.243 1.00 35.37 468 ASP A N 1
ATOM 2538 C CA . ASP A 1 323 ? 34.248 74.030 112.434 1.00 35.26 468 ASP A CA 1
ATOM 2539 C C . ASP A 1 323 ? 35.770 74.258 112.290 1.00 34.91 468 ASP A C 1
ATOM 2540 O O . ASP A 1 323 ? 36.230 75.394 112.170 1.00 35.20 468 ASP A O 1
ATOM 2545 N N . THR A 1 324 ? 36.557 73.183 112.328 1.00 34.46 469 THR A N 1
ATOM 2546 C CA . THR A 1 324 ? 38.028 73.302 112.345 1.00 33.92 469 THR A CA 1
ATOM 2547 C C . THR A 1 324 ? 38.728 72.077 111.775 1.00 33.64 469 THR A C 1
ATOM 2548 O O . THR A 1 324 ? 38.264 70.948 111.951 1.00 33.55 469 THR A O 1
ATOM 2552 N N . THR A 1 325 ? 39.843 72.310 111.086 1.00 33.27 470 THR A N 1
ATOM 2553 C CA . THR A 1 325 ? 40.703 71.222 110.647 1.00 33.36 470 THR A CA 1
ATOM 2554 C C . THR A 1 325 ? 42.132 71.520 111.090 1.00 33.26 470 THR A C 1
ATOM 2555 O O . THR A 1 325 ? 42.564 72.670 111.027 1.00 33.49 470 THR A O 1
ATOM 2559 N N . THR A 1 326 ? 42.854 70.511 111.571 1.00 32.99 471 THR A N 1
ATOM 2560 C CA . THR A 1 326 ? 44.186 70.761 112.082 1.00 33.40 471 THR A CA 1
ATOM 2561 C C . THR A 1 326 ? 45.142 69.579 111.930 1.00 33.99 471 THR A C 1
ATOM 2562 O O . THR A 1 326 ? 44.743 68.413 112.073 1.00 34.12 471 THR A O 1
ATOM 2566 N N . GLY A 1 327 ? 46.409 69.878 111.645 1.00 34.30 472 GLY A N 1
ATOM 2567 C CA . GLY A 1 327 ? 47.432 68.836 111.582 1.00 34.89 472 GLY A CA 1
ATOM 2568 C C . GLY A 1 327 ? 48.841 69.310 111.268 1.00 35.59 472 GLY A C 1
ATOM 2569 O O . GLY A 1 327 ? 49.205 70.461 111.558 1.00 35.21 472 GLY A O 1
ATOM 2570 N N . HIS A 1 328 ? 49.624 68.410 110.663 1.00 36.46 473 HIS A N 1
ATOM 2571 C CA . HIS A 1 328 ? 51.033 68.650 110.309 1.00 37.24 473 HIS A CA 1
ATOM 2572 C C . HIS A 1 328 ? 51.322 68.420 108.832 1.00 38.12 473 HIS A C 1
ATOM 2573 O O . HIS A 1 328 ? 50.759 67.520 108.219 1.00 38.38 473 HIS A O 1
ATOM 2580 N N . ILE A 1 329 ? 52.214 69.225 108.271 1.00 39.09 474 ILE A N 1
ATOM 2581 C CA . ILE A 1 329 ? 52.526 69.146 106.851 1.00 40.27 474 ILE A CA 1
ATOM 2582 C C . ILE A 1 329 ? 53.829 68.403 106.638 1.00 41.50 474 ILE A C 1
ATOM 2583 O O . ILE A 1 329 ? 54.031 67.782 105.580 1.00 41.53 474 ILE A O 1
ATOM 2588 N N . GLY A 1 330 ? 54.703 68.465 107.645 1.00 42.35 475 GLY A N 1
ATOM 2589 C CA . GLY A 1 330 ? 56.093 68.059 107.467 1.00 44.11 475 GLY A CA 1
ATOM 2590 C C . GLY A 1 330 ? 56.870 69.165 106.756 1.00 45.39 475 GLY A C 1
ATOM 2591 O O . GLY A 1 330 ? 56.758 70.337 107.106 1.00 45.69 475 GLY A O 1
ATOM 2592 N N . ASP A 1 331 ? 57.651 68.809 105.748 1.00 46.43 476 ASP A N 1
ATOM 2593 C CA . ASP A 1 331 ? 58.400 69.806 105.017 1.00 47.70 476 ASP A CA 1
ATOM 2594 C C . ASP A 1 331 ? 57.482 70.367 103.962 1.00 47.92 476 ASP A C 1
ATOM 2595 O O . ASP A 1 331 ? 56.920 69.601 103.196 1.00 48.06 476 ASP A O 1
ATOM 2600 N N . LEU A 1 332 ? 57.281 71.686 103.938 1.00 48.44 477 LEU A N 1
ATOM 2601 C CA . LEU A 1 332 ? 56.476 72.267 102.870 1.00 49.23 477 LEU A CA 1
ATOM 2602 C C . LEU A 1 332 ? 57.337 72.584 101.675 1.00 49.71 477 LEU A C 1
ATOM 2603 O O . LEU A 1 332 ? 57.534 73.743 101.306 1.00 50.14 477 LEU A O 1
ATOM 2608 N N . THR A 1 333 ? 57.838 71.520 101.076 1.00 50.01 478 THR A N 1
ATOM 2609 C CA . THR A 1 333 ? 58.559 71.600 99.834 1.00 50.34 478 THR A CA 1
ATOM 2610 C C . THR A 1 333 ? 57.575 71.643 98.662 1.00 49.90 478 THR A C 1
ATOM 2611 O O . THR A 1 333 ? 57.907 72.120 97.578 1.00 50.35 478 THR A O 1
ATOM 2615 N N . GLU A 1 334 ? 56.368 71.134 98.856 1.00 49.04 479 GLU A N 1
ATOM 2616 C CA . GLU A 1 334 ? 55.367 71.246 97.790 1.00 48.45 479 GLU A CA 1
ATOM 2617 C C . GLU A 1 334 ? 54.030 71.815 98.249 1.00 47.03 479 GLU A C 1
ATOM 2618 O O . GLU A 1 334 ? 53.582 71.540 99.366 1.00 47.03 479 GLU A O 1
ATOM 2624 N N . PRO A 1 335 ? 53.382 72.602 97.375 1.00 45.56 480 PRO A N 1
ATOM 2625 C CA . PRO A 1 335 ? 52.060 73.166 97.661 1.00 44.38 480 PRO A CA 1
ATOM 2626 C C . PRO A 1 335 ? 51.122 72.067 98.128 1.00 43.02 480 PRO A C 1
ATOM 2627 O O . PRO A 1 335 ? 51.172 70.958 97.618 1.00 43.29 480 PRO A O 1
ATOM 2631 N N . THR A 1 336 ? 50.284 72.354 99.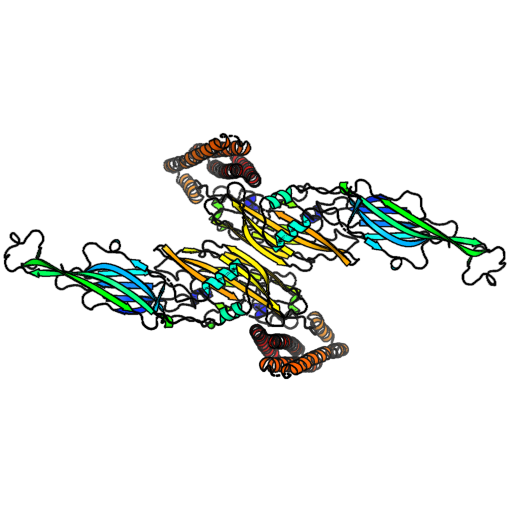104 1.00 41.46 481 THR A N 1
ATOM 2632 C CA . THR A 1 336 ? 49.373 71.345 99.577 1.00 39.78 481 THR A CA 1
ATOM 2633 C C . THR A 1 336 ? 48.039 71.949 99.894 1.00 38.68 481 THR A C 1
ATOM 2634 O O . THR A 1 336 ? 47.953 73.065 100.400 1.00 38.03 481 THR A O 1
ATOM 2638 N N . PHE A 1 337 ? 47.000 71.182 99.604 1.00 37.56 482 PHE A N 1
ATOM 2639 C CA . PHE A 1 337 ? 45.641 71.643 99.773 1.00 36.68 482 PHE A CA 1
ATOM 2640 C C . PHE A 1 337 ? 45.040 71.063 101.030 1.00 35.95 482 PHE A C 1
ATOM 2641 O O . PHE A 1 337 ? 45.298 69.923 101.385 1.00 35.52 482 PHE A O 1
ATOM 2649 N N . PHE A 1 338 ? 44.220 71.865 101.686 1.00 35.32 483 PHE A N 1
ATOM 2650 C CA . PHE A 1 338 ? 43.553 71.455 102.896 1.00 35.11 483 PHE A CA 1
ATOM 2651 C C . PHE A 1 338 ? 42.122 71.914 102.764 1.00 34.92 483 PHE A C 1
ATOM 2652 O O . PHE A 1 338 ? 41.862 73.022 102.301 1.00 35.69 483 PHE A O 1
ATOM 2660 N N . GLY A 1 339 ? 41.187 71.056 103.138 1.00 34.26 484 GLY A N 1
ATOM 2661 C CA . GLY A 1 339 ? 39.778 71.389 103.029 1.00 33.47 484 GLY A CA 1
ATOM 2662 C C . GLY A 1 339 ? 39.167 71.725 104.362 1.00 32.81 484 GLY A C 1
ATOM 2663 O O . GLY A 1 339 ? 39.652 71.295 105.400 1.00 33.35 484 GLY A O 1
ATOM 2664 N N . LEU A 1 340 ? 38.108 72.523 104.336 1.00 32.48 485 LEU A N 1
ATOM 2665 C CA . LEU A 1 340 ? 37.312 72.801 105.527 1.00 31.85 485 LEU A CA 1
ATOM 2666 C C . LEU A 1 340 ? 35.901 72.951 105.059 1.00 31.65 485 LEU A C 1
ATOM 2667 O O . LEU A 1 340 ? 35.642 73.658 104.105 1.00 31.43 485 LEU A O 1
ATOM 2672 N N . THR A 1 341 ? 34.984 72.285 105.740 1.00 31.80 486 THR A N 1
ATOM 2673 C CA . THR A 1 341 ? 33.568 72.406 105.443 1.00 31.62 486 THR A CA 1
ATOM 2674 C C . THR A 1 341 ? 32.907 73.252 106.517 1.00 31.73 486 THR A C 1
ATOM 2675 O O . THR A 1 341 ? 32.944 72.912 107.699 1.00 32.08 486 THR A O 1
ATOM 2679 N N . ALA A 1 342 ? 32.310 74.361 106.124 1.00 31.52 487 ALA A N 1
ATOM 2680 C CA . ALA A 1 342 ? 31.638 75.211 107.099 1.00 31.69 487 ALA A CA 1
ATOM 2681 C C . ALA A 1 342 ? 30.123 75.017 107.113 1.00 31.67 487 ALA A C 1
ATOM 2682 O O . ALA A 1 342 ? 29.458 75.183 106.089 1.00 31.19 487 ALA A O 1
ATOM 2684 N N . HIS A 1 343 ? 29.565 74.683 108.270 1.00 32.03 488 HIS A N 1
ATOM 2685 C CA . HIS A 1 343 ? 28.113 74.821 108.421 1.00 32.56 488 HIS A CA 1
ATOM 2686 C C . HIS A 1 343 ? 27.798 76.003 109.316 1.00 32.99 488 HIS A C 1
ATOM 2687 O O . HIS A 1 343 ? 28.149 76.013 110.501 1.00 32.93 488 HIS A O 1
ATOM 2694 N N . TYR A 1 344 ? 27.123 76.997 108.748 1.00 33.41 489 TYR A N 1
ATOM 2695 C CA . TYR A 1 344 ? 26.889 78.241 109.465 1.00 33.86 489 TYR A CA 1
ATOM 2696 C C . TYR A 1 344 ? 25.678 78.159 110.374 1.00 34.79 489 TYR A C 1
ATOM 2697 O O . TYR A 1 344 ? 24.764 78.975 110.272 1.00 34.95 489 TYR A O 1
ATOM 2706 N N . THR A 1 345 ? 25.689 77.171 111.264 1.00 35.89 490 THR A N 1
ATOM 2707 C CA . THR A 1 345 ? 24.612 76.965 112.214 1.00 37.33 490 THR A CA 1
ATOM 2708 C C . THR A 1 345 ? 24.126 78.270 112.796 1.00 37.82 490 THR A C 1
ATOM 2709 O O . THR A 1 345 ? 24.906 79.041 113.325 1.00 37.23 490 THR A O 1
ATOM 2713 N N . ASP A 1 346 ? 22.824 78.509 112.697 1.00 39.14 491 ASP A N 1
ATOM 2714 C CA . ASP A 1 346 ? 22.242 79.695 113.301 1.00 40.52 491 ASP A CA 1
ATOM 2715 C C . ASP A 1 346 ? 21.645 79.367 114.661 1.00 40.83 491 ASP A C 1
ATOM 2716 O O . ASP A 1 346 ? 20.855 78.455 114.778 1.00 41.22 491 ASP A O 1
ATOM 2721 N N . ALA A 1 347 ? 22.044 80.112 115.684 1.00 41.86 492 ALA A N 1
ATOM 2722 C CA . ALA A 1 347 ? 21.485 79.987 117.035 1.00 42.56 492 ALA A CA 1
ATOM 2723 C C . ALA A 1 347 ? 21.035 81.381 117.426 1.00 43.09 492 ALA A C 1
ATOM 2724 O O . ALA A 1 347 ? 21.549 82.371 116.880 1.00 43.52 492 ALA A O 1
ATOM 2726 N N . PRO A 1 348 ? 20.059 81.492 118.346 1.00 43.44 493 PRO A N 1
ATOM 2727 C CA . PRO A 1 348 ? 19.761 82.883 118.733 1.00 43.06 493 PRO A CA 1
ATOM 2728 C C . PRO A 1 348 ? 21.020 83.505 119.335 1.00 42.29 493 PRO A C 1
ATOM 2729 O O . PRO A 1 348 ? 21.667 82.880 120.183 1.00 42.21 493 PRO A O 1
ATOM 2733 N N . GLY A 1 349 ? 21.376 84.702 118.874 1.00 41.31 494 GLY A N 1
ATOM 2734 C CA . GLY A 1 349 ? 22.585 85.370 119.357 1.00 39.93 494 GLY A CA 1
ATOM 2735 C C . GLY A 1 349 ? 23.698 85.333 118.325 1.00 39.09 494 GLY A C 1
ATOM 2736 O O . GLY A 1 349 ? 24.568 86.207 118.301 1.00 39.20 494 GLY A O 1
ATOM 2737 N N . THR A 1 350 ? 23.662 84.322 117.459 1.00 37.95 495 THR A N 1
ATOM 2738 C CA . THR A 1 350 ? 24.615 84.218 116.368 1.00 36.61 495 THR A CA 1
ATOM 2739 C C . THR A 1 350 ? 24.504 85.414 115.427 1.00 36.00 495 THR A C 1
ATOM 2740 O O . THR A 1 350 ? 23.422 85.715 114.921 1.00 36.27 495 THR A O 1
ATOM 2744 N N . LEU A 1 351 ? 25.619 86.100 115.197 1.00 35.09 496 LEU A N 1
ATOM 2745 C CA . LEU A 1 351 ? 25.644 87.224 114.257 1.00 34.52 496 LEU A CA 1
ATOM 2746 C C . LEU A 1 351 ? 26.114 86.798 112.865 1.00 34.67 496 LEU A C 1
ATOM 2747 O O . LEU A 1 351 ? 25.442 87.045 111.864 1.00 34.77 496 LEU A O 1
ATOM 2752 N N . ASP A 1 352 ? 27.292 86.180 112.810 1.00 34.53 497 ASP A N 1
ATOM 2753 C CA . ASP A 1 352 ? 27.849 85.691 111.565 1.00 34.17 497 ASP A CA 1
ATOM 2754 C C . ASP A 1 352 ? 29.053 84.823 111.880 1.00 33.50 497 ASP A C 1
ATOM 2755 O O . ASP A 1 352 ? 29.317 84.535 113.042 1.00 33.50 497 ASP A O 1
ATOM 2760 N N . TYR A 1 353 ? 29.777 84.411 110.845 1.00 32.62 498 TYR A N 1
ATOM 2761 C CA . TYR A 1 353 ? 30.989 83.631 111.013 1.00 31.99 498 TYR A CA 1
ATOM 2762 C C . TYR A 1 353 ? 32.147 84.241 110.213 1.00 31.93 498 TYR A C 1
ATOM 2763 O O . TYR A 1 353 ? 31.936 84.876 109.180 1.00 31.49 498 TYR A O 1
ATOM 2772 N N . HIS A 1 354 ? 33.368 84.022 110.698 1.00 31.90 499 HIS A N 1
ATOM 2773 C CA . HIS A 1 354 ? 34.584 84.388 109.990 1.00 31.83 499 HIS A CA 1
ATOM 2774 C C . HIS A 1 354 ? 35.382 83.117 109.717 1.00 31.75 499 HIS A C 1
ATOM 2775 O O . HIS A 1 354 ? 35.293 82.134 110.468 1.00 31.90 499 HIS A O 1
ATOM 2782 N N . ALA A 1 355 ? 36.157 83.121 108.638 1.00 31.41 500 ALA A N 1
ATOM 2783 C CA . ALA A 1 355 ? 37.026 81.995 108.340 1.00 30.98 500 ALA A CA 1
ATOM 2784 C C . ALA A 1 355 ? 38.437 82.481 108.584 1.00 30.98 500 ALA A C 1
ATOM 2785 O O . ALA A 1 355 ? 38.753 83.631 108.269 1.00 31.07 500 ALA A O 1
ATOM 2787 N N . LEU A 1 356 ? 39.276 81.625 109.167 1.00 30.77 501 LEU A N 1
ATOM 2788 C CA . LEU A 1 356 ? 40.667 81.976 109.421 1.00 30.54 501 LEU A CA 1
ATOM 2789 C C . LEU A 1 356 ? 41.574 80.771 109.241 1.00 30.86 501 LEU A C 1
ATOM 2790 O O . LEU A 1 356 ? 41.187 79.635 109.515 1.00 30.83 501 LEU A O 1
ATOM 2795 N N . GLY A 1 357 ? 42.789 81.028 108.767 1.00 31.04 502 GLY A N 1
ATOM 2796 C CA . GLY A 1 357 ? 43.813 79.995 108.676 1.00 30.44 502 GLY A CA 1
ATOM 2797 C C . GLY A 1 357 ? 45.071 80.447 109.381 1.00 30.30 502 GLY A C 1
ATOM 2798 O O . GLY A 1 357 ? 45.580 81.551 109.134 1.00 30.80 502 GLY A O 1
ATOM 2799 N N . LEU A 1 358 ? 45.563 79.603 110.274 1.00 29.92 503 LEU A N 1
ATOM 2800 C CA . LEU A 1 358 ? 46.810 79.844 110.965 1.00 29.36 503 LEU A CA 1
ATOM 2801 C C . LEU A 1 358 ? 47.810 78.724 110.670 1.00 29.72 503 LEU A C 1
ATOM 2802 O O . LEU A 1 358 ? 47.498 77.539 110.803 1.00 29.02 503 LEU A O 1
ATOM 2807 N N . VAL A 1 359 ? 49.018 79.114 110.269 1.00 30.55 504 VAL A N 1
ATOM 2808 C CA . VAL A 1 359 ? 50.127 78.181 110.084 1.00 30.96 504 VAL A CA 1
ATOM 2809 C C . VAL A 1 359 ? 51.353 78.626 110.866 1.00 31.90 504 VAL A C 1
ATOM 2810 O O . VAL A 1 359 ? 51.661 79.822 110.972 1.00 31.68 504 VAL A O 1
ATOM 2814 N N . TYR A 1 360 ? 52.052 77.641 111.407 1.00 33.19 505 TYR A N 1
ATOM 2815 C CA . TYR A 1 360 ? 53.225 77.860 112.224 1.00 34.79 505 TYR A CA 1
ATOM 2816 C C . TYR A 1 360 ? 54.289 76.900 111.728 1.00 35.84 505 TYR A C 1
ATOM 2817 O O . TYR A 1 360 ? 54.048 75.694 111.665 1.00 36.27 505 TYR A O 1
ATOM 2826 N N . ALA A 1 361 ? 55.457 77.421 111.358 1.00 36.93 506 ALA A N 1
ATOM 2827 C CA . ALA A 1 361 ? 56.540 76.550 110.891 1.00 38.05 506 ALA A CA 1
ATOM 2828 C C . ALA A 1 361 ? 57.921 77.025 111.348 1.00 38.81 506 ALA A C 1
ATOM 2829 O O . ALA A 1 361 ? 58.051 78.062 111.995 1.00 38.77 506 ALA A O 1
ATOM 2831 N N . TYR A 1 362 ? 58.940 76.239 111.021 1.00 39.98 507 TYR A N 1
ATOM 2832 C CA . TYR A 1 362 ? 60.312 76.577 111.340 1.00 41.28 507 TYR A CA 1
ATOM 2833 C C . TYR A 1 362 ? 61.132 76.675 110.077 1.00 41.88 507 TYR A C 1
ATOM 2834 O O . TYR A 1 362 ? 61.065 75.809 109.203 1.00 42.46 507 TYR A O 1
ATOM 2843 N N . VAL A 1 363 ? 61.889 77.750 109.973 1.00 42.63 508 VAL A N 1
ATOM 2844 C CA . VAL A 1 363 ? 62.921 77.846 108.970 1.00 43.40 508 VAL A CA 1
ATOM 2845 C C . VAL A 1 363 ? 64.179 77.332 109.638 1.00 44.14 508 VAL A C 1
ATOM 2846 O O . VAL A 1 363 ? 64.614 77.893 110.651 1.00 44.10 508 VAL A O 1
ATOM 2850 N N . GLU A 1 364 ? 64.747 76.251 109.109 1.00 45.03 509 GLU A N 1
ATOM 2851 C CA . GLU A 1 364 ? 65.978 75.711 109.681 1.00 46.02 509 GLU A CA 1
ATOM 2852 C C . GLU A 1 364 ? 67.213 76.227 108.964 1.00 45.96 509 GLU A C 1
ATOM 2853 O O . GLU A 1 364 ? 67.503 75.842 107.826 1.00 46.03 509 GLU A O 1
ATOM 2859 N N . ARG A 1 365 ? 67.931 77.107 109.651 1.00 45.86 510 ARG A N 1
ATOM 2860 C CA . ARG A 1 365 ? 69.133 77.731 109.137 1.00 45.77 510 ARG A CA 1
ATOM 2861 C C . ARG A 1 365 ? 70.273 76.719 109.049 1.00 46.22 510 ARG A C 1
ATOM 2862 O O . ARG A 1 365 ? 70.347 75.775 109.840 1.00 46.07 510 ARG A O 1
ATOM 2870 N N . ASP A 1 366 ? 71.165 76.917 108.084 1.00 46.90 511 ASP A N 1
ATOM 2871 C CA . ASP A 1 366 ? 72.253 75.961 107.847 1.00 47.54 511 ASP A CA 1
ATOM 2872 C C . ASP A 1 366 ? 73.050 75.646 109.113 1.00 47.34 511 ASP A C 1
ATOM 2873 O O . ASP A 1 366 ? 73.620 74.577 109.215 1.00 48.01 511 ASP A O 1
ATOM 2878 N N . ASP A 1 367 ? 73.087 76.564 110.076 1.00 46.97 512 ASP A N 1
ATOM 2879 C CA . ASP A 1 367 ? 73.772 76.300 111.348 1.00 46.42 512 ASP A CA 1
ATOM 2880 C C . ASP A 1 367 ? 72.945 75.470 112.335 1.00 46.10 512 ASP A C 1
ATOM 2881 O O . ASP A 1 367 ? 73.351 75.266 113.478 1.00 45.96 512 ASP A O 1
ATOM 2886 N N . GLY A 1 368 ? 71.784 74.990 111.907 1.00 45.78 513 GLY A N 1
ATOM 2887 C CA . GLY A 1 368 ? 70.979 74.123 112.773 1.00 45.21 513 GLY A CA 1
ATOM 2888 C C . GLY A 1 368 ? 70.002 74.849 113.685 1.00 44.70 513 GLY A C 1
ATOM 2889 O O . GLY A 1 368 ? 69.064 74.250 114.208 1.00 45.17 513 GLY A O 1
ATOM 2890 N N . VAL A 1 369 ? 70.217 76.138 113.895 1.00 43.76 514 VAL A N 1
ATOM 2891 C CA . VAL A 1 369 ? 69.244 76.939 114.616 1.00 42.86 514 VAL A CA 1
ATOM 2892 C C . VAL A 1 369 ? 67.898 76.903 113.883 1.00 42.45 514 VAL A C 1
ATOM 2893 O O . VAL A 1 369 ? 67.864 76.935 112.655 1.00 42.30 514 VAL A O 1
ATOM 2897 N N . LYS A 1 370 ? 66.790 76.843 114.624 1.00 41.98 515 LYS A N 1
ATOM 2898 C CA . LYS A 1 370 ? 65.454 76.787 113.999 1.00 41.37 515 LYS A CA 1
ATOM 2899 C C . LYS A 1 370 ? 64.578 78.001 114.306 1.00 40.65 515 LYS A C 1
ATOM 2900 O O . LYS A 1 370 ? 64.217 78.215 115.452 1.00 40.88 515 LYS A O 1
ATOM 2906 N N . ILE A 1 371 ? 64.236 78.784 113.280 1.00 39.68 516 ILE A N 1
ATOM 2907 C CA . ILE A 1 371 ? 63.506 80.049 113.463 1.00 39.03 516 ILE A CA 1
ATOM 2908 C C . ILE A 1 371 ? 61.993 79.917 113.193 1.00 38.86 516 ILE A C 1
ATOM 2909 O O . ILE A 1 371 ? 61.581 79.619 112.067 1.00 38.59 516 ILE A O 1
ATOM 2914 N N . PRO A 1 372 ? 61.157 80.172 114.220 1.00 38.43 517 PRO A N 1
ATOM 2915 C CA . PRO A 1 372 ? 59.711 79.962 114.112 1.00 38.00 517 PRO A CA 1
ATOM 2916 C C . PRO A 1 372 ? 59.022 81.062 113.303 1.00 37.61 517 PRO A C 1
ATOM 2917 O O . PRO A 1 372 ? 59.252 82.246 113.558 1.00 38.24 517 PRO A O 1
ATOM 2921 N N . ILE A 1 373 ? 58.190 80.688 112.338 1.00 36.32 518 ILE A N 1
ATOM 2922 C CA . ILE A 1 373 ? 57.415 81.683 111.613 1.00 35.40 518 ILE A CA 1
ATOM 2923 C C . ILE A 1 373 ? 55.945 81.302 111.628 1.00 35.27 518 ILE A C 1
ATOM 2924 O O . ILE A 1 373 ? 55.603 80.114 111.776 1.00 35.85 518 ILE A O 1
ATOM 2929 N N . TRP A 1 374 ? 55.078 82.305 111.494 1.00 33.94 519 TRP A N 1
ATOM 2930 C CA . TRP A 1 374 ? 53.655 82.070 111.475 1.00 32.87 519 TRP A CA 1
ATOM 2931 C C . TRP A 1 374 ? 52.996 82.893 110.386 1.00 32.42 519 TRP A C 1
ATOM 2932 O O . TRP A 1 374 ? 53.513 83.940 109.980 1.00 32.04 519 TRP A O 1
ATOM 2943 N N . LEU A 1 375 ? 51.855 82.401 109.911 1.00 31.86 520 LEU A N 1
ATOM 2944 C CA . LEU A 1 375 ? 51.020 83.148 108.976 1.00 31.24 520 LEU A CA 1
ATOM 2945 C C . LEU A 1 375 ? 49.551 83.062 109.386 1.00 31.23 520 LEU A C 1
ATOM 2946 O O . LEU A 1 375 ? 49.069 82.017 109.868 1.00 31.07 520 LEU A O 1
ATOM 2951 N N . ALA A 1 376 ? 48.851 84.175 109.218 1.00 30.56 521 ALA A N 1
ATOM 2952 C CA . ALA A 1 376 ? 47.417 84.202 109.418 1.00 30.27 521 ALA A CA 1
ATOM 2953 C C . ALA A 1 376 ? 46.825 84.743 108.135 1.00 29.98 521 ALA A C 1
ATOM 2954 O O . ALA A 1 376 ? 47.336 85.712 107.571 1.00 29.96 521 ALA A O 1
ATOM 2956 N N . ALA A 1 377 ? 45.769 84.106 107.658 1.00 29.30 522 ALA A N 1
ATOM 2957 C CA . ALA A 1 377 ? 45.142 84.543 106.425 1.00 29.18 522 ALA A CA 1
ATOM 2958 C C . ALA A 1 377 ? 43.660 84.365 106.603 1.00 29.17 522 ALA A C 1
ATOM 2959 O O . ALA A 1 377 ? 43.192 83.268 106.929 1.00 29.51 522 ALA A O 1
ATOM 2961 N N . GLU A 1 378 ? 42.920 85.450 106.419 1.00 28.95 523 GLU A N 1
ATOM 2962 C CA . GLU A 1 378 ? 41.481 85.405 106.593 1.00 29.14 523 GLU A CA 1
ATOM 2963 C C . GLU A 1 378 ? 40.770 85.676 105.264 1.00 28.83 523 GLU A C 1
ATOM 2964 O O . GLU A 1 378 ? 40.872 86.770 104.710 1.00 28.67 523 GLU A O 1
ATOM 2970 N N . PRO A 1 379 ? 40.069 84.660 104.738 1.00 28.80 524 PRO A N 1
ATOM 2971 C CA . PRO A 1 379 ? 39.307 84.807 103.505 1.00 29.13 524 PRO A CA 1
ATOM 2972 C C . PRO A 1 379 ? 38.268 85.881 103.707 1.00 29.54 524 PRO A C 1
ATOM 2973 O O . PRO A 1 379 ? 37.542 85.848 104.700 1.00 29.82 524 PRO A O 1
ATOM 2985 N N . ILE A 1 381 ? 35.355 86.672 103.363 1.00 31.26 526 ILE A N 1
ATOM 2986 C CA . ILE A 1 381 ? 34.017 86.191 103.082 1.00 31.91 526 ILE A CA 1
ATOM 2987 C C . ILE A 1 381 ? 33.024 87.035 103.855 1.00 32.43 526 ILE A C 1
ATOM 2988 O O . ILE A 1 381 ? 33.401 87.910 104.633 1.00 33.28 526 ILE A O 1
ATOM 2993 N N . SER A 1 382 ? 31.750 86.789 103.623 1.00 32.49 527 SER A N 1
ATOM 2994 C CA . SER A 1 382 ? 30.724 87.366 104.466 1.00 32.58 527 SER A CA 1
ATOM 2995 C C . SER A 1 382 ? 29.590 86.359 104.571 1.00 32.19 527 SER A C 1
ATOM 2996 O O . SER A 1 382 ? 29.200 85.743 103.571 1.00 31.97 527 SER A O 1
ATOM 2999 N N . VAL A 1 383 ? 29.078 86.170 105.779 1.00 31.39 528 VAL A N 1
ATOM 3000 C CA . VAL A 1 383 ? 27.961 85.266 105.950 1.00 30.81 528 VAL A CA 1
ATOM 3001 C C . VAL A 1 383 ? 26.687 86.073 106.040 1.00 30.78 528 VAL A C 1
ATOM 3002 O O . VAL A 1 383 ? 26.548 86.904 106.917 1.00 31.10 528 VAL A O 1
ATOM 3006 N N . LEU A 1 384 ? 25.775 85.853 105.108 1.00 31.06 529 LEU A N 1
ATOM 3007 C CA . LEU A 1 384 ? 24.531 86.625 105.049 1.00 31.50 529 LEU A CA 1
ATOM 3008 C C . LEU A 1 384 ? 23.418 85.950 105.837 1.00 32.46 529 LEU A C 1
ATOM 3009 O O . LEU A 1 384 ? 23.453 84.735 106.072 1.00 32.59 529 LEU A O 1
ATOM 3014 N N . SER A 1 385 ? 22.422 86.737 106.236 1.00 33.68 530 SER A N 1
ATOM 3015 C CA . SER A 1 385 ? 21.216 86.187 106.872 1.00 34.75 530 SER A CA 1
ATOM 3016 C C . SER A 1 385 ? 20.068 86.188 105.864 1.00 35.33 530 SER A C 1
ATOM 3017 O O . SER A 1 385 ? 20.103 86.930 104.881 1.00 35.52 530 SER A O 1
ATOM 3020 N N . ASN A 1 386 ? 19.051 85.365 106.095 1.00 36.09 531 ASN A N 1
ATOM 3021 C CA . ASN A 1 386 ? 17.925 85.326 105.172 1.00 36.79 531 ASN A CA 1
ATOM 3022 C C . ASN A 1 386 ? 17.132 86.632 105.167 1.00 36.95 531 ASN A C 1
ATOM 3023 O O . ASN A 1 386 ? 16.526 86.996 106.159 1.00 37.25 531 ASN A O 1
ATOM 3028 N N . THR A 1 387 ? 17.134 87.332 104.044 1.00 37.26 532 THR A N 1
ATOM 3029 C CA . THR A 1 387 ? 16.397 88.581 103.943 1.00 37.86 532 THR A CA 1
ATOM 3030 C C . THR A 1 387 ? 15.058 88.468 103.189 1.00 38.21 532 THR A C 1
ATOM 3031 O O . THR A 1 387 ? 14.347 89.463 103.035 1.00 38.86 532 THR A O 1
ATOM 3035 N N . TYR A 1 388 ? 14.706 87.263 102.747 1.00 38.13 533 TYR A N 1
ATOM 3036 C CA . TYR A 1 388 ? 13.432 87.036 102.058 1.00 38.07 533 TYR A CA 1
ATOM 3037 C C . TYR A 1 388 ? 13.399 87.760 100.733 1.00 38.12 533 TYR A C 1
ATOM 3038 O O . TYR A 1 388 ? 12.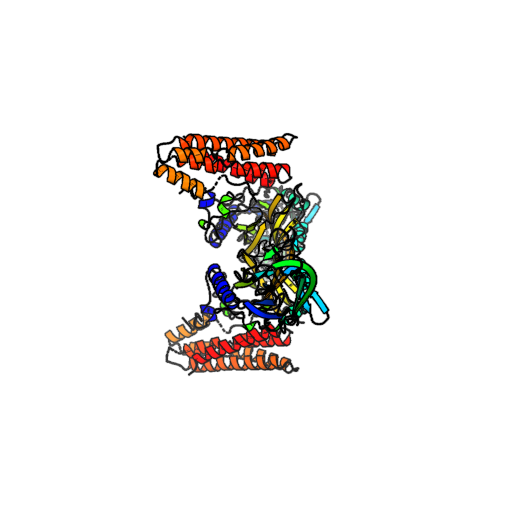857 88.853 100.630 1.00 38.41 533 TYR A O 1
ATOM 3047 N N . THR A 1 389 ? 14.001 87.155 99.715 1.00 38.16 534 THR A N 1
ATOM 3048 C CA . THR A 1 389 ? 14.062 87.789 98.417 1.00 38.14 534 THR A CA 1
ATOM 3049 C C . THR A 1 389 ? 12.667 87.953 97.884 1.00 38.53 534 THR A C 1
ATOM 3050 O O . THR A 1 389 ? 11.866 87.036 97.937 1.00 38.44 534 THR A O 1
ATOM 3054 N N . VAL A 1 390 ? 12.383 89.131 97.356 1.00 39.04 535 VAL A N 1
ATOM 3055 C CA . VAL A 1 390 ? 11.096 89.395 96.761 1.00 39.51 535 VAL A CA 1
ATOM 3056 C C . VAL A 1 390 ? 11.095 88.981 95.297 1.00 39.85 535 VAL A C 1
ATOM 3057 O O . VAL A 1 390 ? 10.106 88.454 94.790 1.00 39.89 535 VAL A O 1
ATOM 3069 N N . LYS A 1 392 ? 12.232 86.454 93.362 1.00 42.25 537 LYS A N 1
ATOM 3070 C CA . LYS A 1 392 ? 12.642 85.098 93.086 1.00 43.14 537 LYS A CA 1
ATOM 3071 C C . LYS A 1 392 ? 12.777 84.901 91.567 1.00 43.47 537 LYS A C 1
ATOM 3072 O O . LYS A 1 392 ? 12.063 85.535 90.790 1.00 43.27 537 LYS A O 1
ATOM 3078 N N . ASP A 1 393 ? 13.696 84.043 91.138 1.00 43.85 538 ASP A N 1
ATOM 3079 C CA . ASP A 1 393 ? 13.866 83.829 89.716 1.00 44.69 538 ASP A CA 1
ATOM 3080 C C . ASP A 1 393 ? 12.554 83.360 89.077 1.00 45.01 538 ASP A C 1
ATOM 3081 O O . ASP A 1 393 ? 12.181 83.835 88.004 1.00 45.23 538 ASP A O 1
ATOM 3086 N N . GLN A 1 394 ? 11.857 82.429 89.727 1.00 44.95 539 GLN A N 1
ATOM 3087 C CA . GLN A 1 394 ? 10.622 81.904 89.162 1.00 45.01 539 GLN A CA 1
ATOM 3088 C C . GLN A 1 394 ? 9.673 83.029 88.808 1.00 45.07 539 GLN A C 1
ATOM 3089 O O . GLN A 1 394 ? 9.132 83.084 87.706 1.00 44.93 539 GLN A O 1
ATOM 3095 N N . ASP A 1 395 ? 9.484 83.936 89.758 1.00 45.46 540 ASP A N 1
ATOM 3096 C CA . ASP A 1 395 ? 8.546 85.048 89.608 1.00 45.48 540 ASP A CA 1
ATOM 3097 C C . ASP A 1 395 ? 9.017 86.001 88.529 1.00 45.16 540 ASP A C 1
ATOM 3098 O O . ASP A 1 395 ? 8.208 86.541 87.764 1.00 45.31 540 ASP A O 1
ATOM 3103 N N . VAL A 1 396 ? 10.325 86.204 88.451 1.00 44.65 541 VAL A N 1
ATOM 3104 C CA . VAL A 1 396 ? 10.863 87.004 87.365 1.00 44.94 541 VAL A CA 1
ATOM 3105 C C . VAL A 1 396 ? 10.605 86.342 86.020 1.00 45.22 541 VAL A C 1
ATOM 3106 O O . VAL A 1 396 ? 10.322 87.014 85.025 1.00 45.19 541 VAL A O 1
ATOM 3110 N N . LYS A 1 397 ? 10.702 85.017 85.998 1.00 45.61 542 LYS A N 1
ATOM 3111 C CA . LYS A 1 397 ? 10.446 84.273 84.785 1.00 45.95 542 LYS A CA 1
ATOM 3112 C C . LYS A 1 397 ? 8.972 84.351 84.410 1.00 45.75 542 LYS A C 1
ATOM 3113 O O . LYS A 1 397 ? 8.661 84.583 83.238 1.00 46.02 542 LYS A O 1
ATOM 3119 N N . ASN A 1 398 ? 8.067 84.166 85.382 1.00 45.05 543 ASN A N 1
ATOM 3120 C CA . ASN A 1 398 ? 6.635 84.331 85.118 1.00 44.60 543 ASN A CA 1
ATOM 3121 C C . ASN A 1 398 ? 6.361 85.694 84.503 1.00 44.50 543 ASN A C 1
ATOM 3122 O O . ASN A 1 398 ? 5.649 85.815 83.503 1.00 44.55 543 ASN A O 1
ATOM 3127 N N . LEU A 1 399 ? 6.921 86.724 85.132 1.00 44.22 544 LEU A N 1
ATOM 3128 C CA . LEU A 1 399 ? 6.690 88.098 84.732 1.00 43.66 544 LEU A CA 1
ATOM 3129 C C . LEU A 1 399 ? 7.067 88.279 83.265 1.00 43.73 544 LEU A C 1
ATOM 3130 O O . LEU A 1 399 ? 6.290 88.810 82.476 1.00 43.78 544 LEU A O 1
ATOM 3135 N N . ILE A 1 400 ? 8.248 87.803 82.887 1.00 43.66 545 ILE A N 1
ATOM 3136 C CA . ILE A 1 400 ? 8.675 87.906 81.500 1.00 43.60 545 ILE A CA 1
ATOM 3137 C C . ILE A 1 400 ? 7.711 87.182 80.576 1.00 43.72 545 ILE A C 1
ATOM 3138 O O . ILE A 1 400 ? 7.443 87.636 79.469 1.00 43.71 545 ILE A O 1
ATOM 3143 N N . ASP A 1 401 ? 7.190 86.053 81.033 1.00 43.87 546 ASP A N 1
ATOM 3144 C CA . ASP A 1 401 ? 6.274 85.278 80.220 1.00 44.35 546 ASP A CA 1
ATOM 3145 C C . ASP A 1 401 ? 4.990 86.049 80.025 1.00 43.90 546 ASP A C 1
ATOM 3146 O O . ASP A 1 401 ? 4.448 86.112 78.928 1.00 44.07 546 ASP A O 1
ATOM 3151 N N . LEU A 1 402 ? 4.518 86.659 81.096 1.00 43.58 547 LEU A N 1
ATOM 3152 C CA . LEU A 1 402 ? 3.402 87.564 80.991 1.00 43.22 547 LEU A CA 1
ATOM 3153 C C . LEU A 1 402 ? 3.683 88.615 79.916 1.00 43.28 547 LEU A C 1
ATOM 3154 O O . LEU A 1 402 ? 2.845 88.875 79.063 1.00 43.24 547 LEU A O 1
ATOM 3159 N N . TYR A 1 403 ? 4.863 89.218 79.940 1.00 43.36 548 TYR A N 1
ATOM 3160 C CA . TYR A 1 403 ? 5.147 90.249 78.954 1.00 43.57 548 TYR A CA 1
ATOM 3161 C C . TYR A 1 403 ? 4.871 89.711 77.552 1.00 44.45 548 TYR A C 1
ATOM 3162 O O . TYR A 1 403 ? 4.173 90.350 76.768 1.00 44.32 548 TYR A O 1
ATOM 3171 N N . LYS A 1 404 ? 5.416 88.539 77.234 1.00 45.63 549 LYS A N 1
ATOM 3172 C CA . LYS A 1 404 ? 5.199 87.947 75.907 1.00 46.80 549 LYS A CA 1
ATOM 3173 C C . LYS A 1 404 ? 3.726 87.656 75.600 1.00 47.38 549 LYS A C 1
ATOM 3174 O O . LYS A 1 404 ? 3.260 87.914 74.498 1.00 47.65 549 LYS A O 1
ATOM 3180 N N . LYS A 1 405 ? 3.009 87.107 76.575 1.00 47.86 550 LYS A N 1
ATOM 3181 C CA . LYS A 1 405 ? 1.592 86.859 76.439 1.00 48.37 550 LYS A CA 1
ATOM 3182 C C . LYS A 1 405 ? 0.831 88.172 76.407 1.00 48.57 550 LYS A C 1
ATOM 3183 O O . LYS A 1 405 ? -0.387 88.175 76.313 1.00 48.61 550 LYS A O 1
ATOM 3189 N N . LYS A 1 406 ? 1.542 89.289 76.530 1.00 48.96 551 LYS A N 1
ATOM 3190 C CA . LYS A 1 406 ? 0.923 90.615 76.482 1.00 49.18 551 LYS A CA 1
ATOM 3191 C C . LYS A 1 406 ? -0.056 90.880 77.616 1.00 49.12 551 LYS A C 1
ATOM 3192 O O . LYS A 1 406 ? -0.908 91.755 77.504 1.00 49.25 551 LYS A O 1
ATOM 3198 N N . ASP A 1 407 ? 0.046 90.127 78.702 1.00 49.03 552 ASP A N 1
ATOM 3199 C CA . ASP A 1 407 ? -0.930 90.256 79.778 1.00 49.08 552 ASP A CA 1
ATOM 3200 C C . ASP A 1 407 ? -0.591 91.398 80.732 1.00 48.92 552 ASP A C 1
ATOM 3201 O O . ASP A 1 407 ? -0.104 91.162 81.825 1.00 49.19 552 ASP A O 1
ATOM 3206 N N . ARG A 1 408 ? -0.885 92.629 80.324 1.00 48.87 553 ARG A N 1
ATOM 3207 C CA . ARG A 1 408 ? -0.430 93.823 81.031 1.00 48.97 553 ARG A CA 1
ATOM 3208 C C . ARG A 1 408 ? -1.110 94.003 82.367 1.00 48.79 553 ARG A C 1
ATOM 3209 O O . ARG A 1 408 ? -0.612 94.714 83.252 1.00 48.91 553 ARG A O 1
ATOM 3217 N N . GLU A 1 409 ? -2.257 93.366 82.509 1.00 48.43 554 GLU A N 1
ATOM 3218 C CA . GLU A 1 409 ? -2.998 93.490 83.733 1.00 48.55 554 GLU A CA 1
ATOM 3219 C C . GLU A 1 409 ? -2.365 92.607 84.807 1.00 47.68 554 GLU A C 1
ATOM 3220 O O . GLU A 1 409 ? -2.395 92.932 85.995 1.00 47.31 554 GLU A O 1
ATOM 3226 N N . LYS A 1 410 ? -1.790 91.485 84.390 1.00 46.60 555 LYS A N 1
ATOM 3227 C CA . LYS A 1 410 ? -1.155 90.584 85.346 1.00 45.67 555 LYS A CA 1
ATOM 3228 C C . LYS A 1 410 ? 0.248 91.085 85.680 1.00 44.64 555 LYS A C 1
ATOM 3229 O O . LYS A 1 410 ? 0.741 90.945 86.807 1.00 43.89 555 LYS A O 1
ATOM 3235 N N . ILE A 1 411 ? 0.898 91.648 84.674 1.00 43.62 556 ILE A N 1
ATOM 3236 C CA . ILE A 1 411 ? 2.169 92.279 84.909 1.00 42.84 556 ILE A CA 1
ATOM 3237 C C . ILE A 1 411 ? 1.945 93.316 85.994 1.00 42.68 556 ILE A C 1
ATOM 3238 O O . ILE A 1 411 ? 2.738 93.429 86.923 1.00 42.66 556 ILE A O 1
ATOM 3243 N N . ASN A 1 412 ? 0.841 94.048 85.885 1.00 42.20 557 ASN A N 1
ATOM 3244 C CA . ASN A 1 412 ? 0.485 95.061 86.865 1.00 41.87 557 ASN A CA 1
ATOM 3245 C C . ASN A 1 412 ? 0.215 94.487 88.245 1.00 41.59 557 ASN A C 1
ATOM 3246 O O . ASN A 1 412 ? 0.723 94.980 89.240 1.00 41.92 557 ASN A O 1
ATOM 3251 N N . ALA A 1 413 ? -0.581 93.433 88.311 1.00 41.39 558 ALA A N 1
ATOM 3252 C CA . ALA A 1 413 ? -0.906 92.816 89.590 1.00 40.78 558 ALA A CA 1
ATOM 3253 C C . ALA A 1 413 ? 0.363 92.437 90.338 1.00 40.88 558 ALA A C 1
ATOM 3254 O O . ALA A 1 413 ? 0.518 92.750 91.519 1.00 41.04 558 ALA A O 1
ATOM 3256 N N . THR A 1 414 ? 1.268 91.765 89.630 1.00 40.73 559 THR A N 1
ATOM 3257 C CA . THR A 1 414 ? 2.505 91.228 90.197 1.00 40.35 559 THR A CA 1
ATOM 3258 C C . THR A 1 414 ? 3.449 92.321 90.695 1.00 40.24 559 THR A C 1
ATOM 3259 O O . THR A 1 414 ? 3.968 92.258 91.816 1.00 39.59 559 THR A O 1
ATOM 3263 N N . THR A 1 415 ? 3.685 93.302 89.830 1.00 40.17 560 THR A N 1
ATOM 3264 C CA . THR A 1 415 ? 4.482 94.464 90.157 1.00 40.32 560 THR A CA 1
ATOM 3265 C C . THR A 1 415 ? 4.028 95.029 91.488 1.00 40.36 560 THR A C 1
ATOM 3266 O O . THR A 1 415 ? 4.826 95.230 92.399 1.00 40.57 560 THR A O 1
ATOM 3270 N N . LYS A 1 416 ? 2.733 95.294 91.579 1.00 40.44 561 LYS A N 1
ATOM 3271 C CA . LYS A 1 416 ? 2.140 95.836 92.776 1.00 40.82 561 LYS A CA 1
ATOM 3272 C C . LYS A 1 416 ? 2.381 94.925 93.972 1.00 40.20 561 LYS A C 1
ATOM 3273 O O . LYS A 1 416 ? 2.697 95.380 95.060 1.00 40.36 561 LYS A O 1
ATOM 3279 N N . ALA A 1 417 ? 2.239 93.629 93.764 1.00 39.99 562 ALA A N 1
ATOM 3280 C CA . ALA A 1 417 ? 2.467 92.662 94.836 1.00 39.76 562 ALA A CA 1
ATOM 3281 C C . ALA A 1 417 ? 3.904 92.755 95.349 1.00 39.75 562 ALA A C 1
ATOM 3282 O O . ALA A 1 417 ? 4.158 92.823 96.559 1.00 39.64 562 ALA A O 1
ATOM 3292 N N . ILE A 1 419 ? 5.983 95.192 94.999 1.00 38.59 564 ILE A N 1
ATOM 3293 C CA . ILE A 1 419 ? 6.228 96.488 95.596 1.00 38.32 564 ILE A CA 1
ATOM 3294 C C . ILE A 1 419 ? 5.796 96.534 97.053 1.00 38.74 564 ILE A C 1
ATOM 3295 O O . ILE A 1 419 ? 6.441 97.173 97.879 1.00 39.06 564 ILE A O 1
ATOM 3300 N N . ASN A 1 420 ? 4.713 95.847 97.378 1.00 39.05 565 ASN A N 1
ATOM 3301 C CA . ASN A 1 420 ? 4.302 95.742 98.773 1.00 39.43 565 ASN A CA 1
ATOM 3302 C C . ASN A 1 420 ? 5.357 95.065 99.615 1.00 38.76 565 ASN A C 1
ATOM 3303 O O . ASN A 1 420 ? 5.631 95.467 100.741 1.00 39.11 565 ASN A O 1
ATOM 3308 N N . SER A 1 421 ? 5.956 94.028 99.060 1.00 38.20 566 SER A N 1
ATOM 3309 C CA . SER A 1 421 ? 6.988 93.306 99.766 1.00 37.58 566 SER A CA 1
ATOM 3310 C C . SER A 1 421 ? 8.219 94.174 100.002 1.00 37.33 566 SER A C 1
ATOM 3311 O O . SER A 1 421 ? 8.800 94.138 101.076 1.00 37.05 566 SER A O 1
ATOM 3314 N N . LEU A 1 422 ? 8.598 94.971 99.009 1.00 37.19 567 LEU A N 1
ATOM 3315 C CA . LEU A 1 422 ? 9.736 95.873 99.160 1.00 37.27 567 LEU A CA 1
ATOM 3316 C C . LEU A 1 422 ? 9.445 96.987 100.162 1.00 38.53 567 LEU A C 1
ATOM 3317 O O . LEU A 1 422 ? 10.306 97.366 100.967 1.00 38.55 567 LEU A O 1
ATOM 3322 N N . GLN A 1 423 ? 8.229 97.518 100.111 1.00 39.78 568 GLN A N 1
ATOM 3323 C CA . GLN A 1 423 ? 7.807 98.489 101.098 1.00 40.92 568 GLN A CA 1
ATOM 3324 C C . GLN A 1 423 ? 8.011 97.904 102.488 1.00 41.69 568 GLN A C 1
ATOM 3325 O O . GLN A 1 423 ? 8.433 98.597 103.421 1.00 41.73 568 GLN A O 1
ATOM 3331 N N . GLU A 1 424 ? 7.729 96.615 102.624 1.00 42.31 569 GLU A N 1
ATOM 3332 C CA . GLU A 1 424 ? 7.905 95.971 103.909 1.00 43.26 569 GLU A CA 1
ATOM 3333 C C . GLU A 1 424 ? 9.375 95.899 104.290 1.00 42.88 569 GLU A C 1
ATOM 3334 O O . GLU A 1 424 ? 9.740 96.237 105.405 1.00 43.51 569 GLU A O 1
ATOM 3340 N N . LYS A 1 425 ? 10.225 95.468 103.370 1.00 42.55 570 LYS A N 1
ATOM 3341 C CA . LYS A 1 425 ? 11.670 95.459 103.617 1.00 42.26 570 LYS A CA 1
ATOM 3342 C C . LYS A 1 425 ? 12.187 96.854 103.978 1.00 42.58 570 LYS A C 1
ATOM 3343 O O . LYS A 1 425 ? 13.102 96.997 104.780 1.00 42.14 570 LYS A O 1
ATOM 3349 N N . ILE A 1 426 ? 11.593 97.881 103.379 1.00 43.32 571 ILE A N 1
ATOM 3350 C CA . ILE A 1 426 ? 11.929 99.251 103.723 1.00 44.08 571 ILE A CA 1
ATOM 3351 C C . ILE A 1 426 ? 11.560 99.569 105.166 1.00 45.15 571 ILE A C 1
ATOM 3352 O O . ILE A 1 426 ? 12.341 100.183 105.893 1.00 44.73 571 ILE A O 1
ATOM 3357 N N . ASP A 1 427 ? 10.366 99.155 105.577 1.00 46.66 572 ASP A N 1
ATOM 3358 C CA . ASP A 1 427 ? 9.935 99.355 106.957 1.00 48.56 572 ASP A CA 1
ATOM 3359 C C . ASP A 1 427 ? 10.962 98.839 107.951 1.00 49.03 572 ASP A C 1
ATOM 3360 O O . ASP A 1 427 ? 11.116 99.412 109.030 1.00 49.83 572 ASP A O 1
ATOM 3365 N N . GLU A 1 428 ? 11.650 97.751 107.612 1.00 49.26 573 GLU A N 1
ATOM 3366 C CA . GLU A 1 428 ? 12.583 97.139 108.548 1.00 49.51 573 GLU A CA 1
ATOM 3367 C C . GLU A 1 428 ? 13.932 97.798 108.482 1.00 48.93 573 GLU A C 1
ATOM 3368 O O . GLU A 1 428 ? 14.653 97.857 109.478 1.00 48.90 573 GLU A O 1
ATOM 3374 N N . ALA A 1 429 ? 14.272 98.293 107.299 1.00 48.39 574 ALA A N 1
ATOM 3375 C CA . ALA A 1 429 ? 15.472 99.079 107.138 1.00 47.90 574 ALA A CA 1
ATOM 3376 C C . ALA A 1 429 ? 15.327 100.322 108.004 1.00 47.82 574 ALA A C 1
ATOM 3377 O O . ALA A 1 429 ? 16.308 100.802 108.580 1.00 47.71 574 ALA A O 1
ATOM 3379 N N . GLU A 1 430 ? 14.091 100.822 108.094 1.00 47.76 575 GLU A N 1
ATOM 3380 C CA . GLU A 1 430 ? 13.777 102.020 108.874 1.00 47.62 575 GLU A CA 1
ATOM 3381 C C . GLU A 1 430 ? 13.980 101.749 110.351 1.00 47.17 575 GLU A C 1
ATOM 3382 O O . GLU A 1 430 ? 14.266 102.656 111.115 1.00 47.31 575 GLU A O 1
ATOM 3388 N N . GLN A 1 431 ? 13.826 100.496 110.756 1.00 46.67 576 GLN A N 1
ATOM 3389 C CA . GLN A 1 431 ? 14.012 100.133 112.154 1.00 46.11 576 GLN A CA 1
ATOM 3390 C C . GLN A 1 431 ? 15.486 100.091 112.494 1.00 44.91 576 GLN A C 1
ATOM 3391 O O . GLN A 1 431 ? 15.900 100.451 113.597 1.00 45.14 576 GLN A O 1
ATOM 3397 N N . LEU A 1 432 ? 16.280 99.652 111.534 1.00 43.61 577 LEU A N 1
ATOM 3398 C CA . LEU A 1 432 ? 17.712 99.638 111.702 1.00 42.30 577 LEU A CA 1
ATOM 3399 C C . LEU A 1 432 ? 18.238 101.054 111.751 1.00 41.79 577 LEU A C 1
ATOM 3400 O O . LEU A 1 432 ? 19.106 101.353 112.558 1.00 41.75 577 LEU A O 1
ATOM 3405 N N . LEU A 1 433 ? 17.728 101.914 110.871 1.00 40.91 578 LEU A N 1
ATOM 3406 C CA . LEU A 1 433 ? 18.137 103.300 110.864 1.00 40.15 578 LEU A CA 1
ATOM 3407 C C . LEU A 1 433 ? 17.880 103.879 112.239 1.00 40.28 578 LEU A C 1
ATOM 3408 O O . LEU A 1 433 ? 18.631 104.709 112.731 1.00 40.43 578 LEU A O 1
ATOM 3413 N N . ALA A 1 434 ? 16.811 103.429 112.868 1.00 40.14 579 ALA A N 1
ATOM 3414 C CA . ALA A 1 434 ? 16.430 103.966 114.146 1.00 40.31 579 ALA A CA 1
ATOM 3415 C C . ALA A 1 434 ? 17.487 103.608 115.178 1.00 40.73 579 ALA A C 1
ATOM 3416 O O . ALA A 1 434 ? 18.069 104.500 115.799 1.00 41.10 579 ALA A O 1
ATOM 3418 N N . LYS A 1 435 ? 17.726 102.308 115.359 1.00 40.82 580 LYS A N 1
ATOM 3419 C CA . LYS A 1 435 ? 18.718 101.842 116.307 1.00 41.18 580 LYS A CA 1
ATOM 342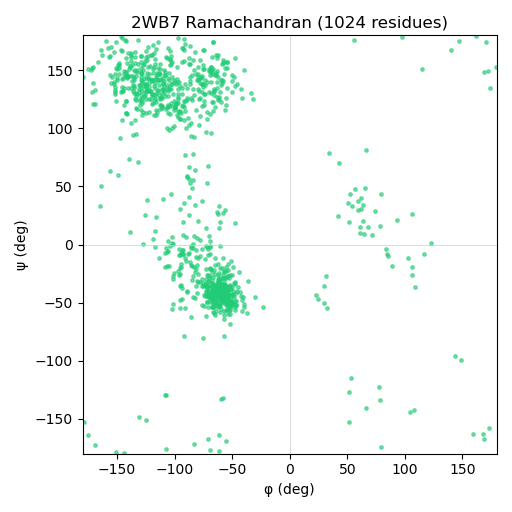0 C C . LYS A 1 435 ? 20.069 102.473 116.020 1.00 40.84 580 LYS A C 1
ATOM 3421 O O . LYS A 1 435 ? 20.773 102.889 116.940 1.00 40.59 580 LYS A O 1
ATOM 3427 N N . ALA A 1 436 ? 20.429 102.547 114.742 1.00 40.43 581 ALA A N 1
ATOM 3428 C CA . ALA A 1 436 ? 21.717 103.100 114.352 1.00 40.70 581 ALA A CA 1
ATOM 3429 C C . ALA A 1 436 ? 21.854 104.548 114.829 1.00 41.05 581 ALA A C 1
ATOM 3430 O O . ALA A 1 436 ? 22.886 104.939 115.376 1.00 41.00 581 ALA A O 1
ATOM 3432 N N . LYS A 1 437 ? 20.800 105.337 114.629 1.00 41.28 582 LYS A N 1
ATOM 3433 C CA . LYS A 1 437 ? 20.780 106.714 115.106 1.00 41.35 582 LYS A CA 1
ATOM 3434 C C . LYS A 1 437 ? 20.800 106.762 116.638 1.00 40.83 582 LYS A C 1
ATOM 3435 O O . LYS A 1 437 ? 21.612 107.465 117.236 1.00 40.28 582 LYS A O 1
ATOM 3441 N N . GLY A 1 438 ? 19.916 105.988 117.253 1.00 40.56 583 GLY A N 1
ATOM 3442 C CA . GLY A 1 438 ? 19.911 105.809 118.705 1.00 41.36 583 GLY A CA 1
ATOM 3443 C C . GLY A 1 438 ? 21.261 105.512 119.368 1.00 41.86 583 GLY A C 1
ATOM 3444 O O . GLY A 1 438 ? 21.663 106.208 120.299 1.00 42.05 583 GLY A O 1
ATOM 3453 N N . ASN A 1 440 ? 23.971 106.053 118.131 1.00 43.69 585 ASN A N 1
ATOM 3454 C CA . ASN A 1 440 ? 24.965 106.919 117.504 1.00 44.67 585 ASN A CA 1
ATOM 3455 C C . ASN A 1 440 ? 26.086 106.102 116.831 1.00 44.70 585 ASN A C 1
ATOM 3456 O O . ASN A 1 440 ? 27.264 106.333 117.060 1.00 44.87 585 ASN A O 1
ATOM 3461 N N . ASN A 1 441 ? 25.699 105.135 116.010 1.00 45.14 586 ASN A N 1
ATOM 3462 C CA . ASN A 1 441 ? 26.632 104.347 115.212 1.00 45.35 586 ASN A CA 1
ATOM 3463 C C . ASN A 1 441 ? 26.659 104.870 113.779 1.00 46.12 586 ASN A C 1
ATOM 3464 O O . ASN A 1 441 ? 25.749 104.587 112.994 1.00 45.99 586 ASN A O 1
ATOM 3469 N N . GLU A 1 442 ? 27.691 105.637 113.441 1.00 47.02 587 GLU A N 1
ATOM 3470 C CA . GLU A 1 442 ? 27.701 106.344 112.169 1.00 48.58 587 GLU A CA 1
ATOM 3471 C C . GLU A 1 442 ? 27.565 105.389 110.989 1.00 48.35 587 GLU A C 1
ATOM 3472 O O . GLU A 1 442 ? 26.786 105.654 110.066 1.00 48.76 587 GLU A O 1
ATOM 3478 N N . ASN A 1 443 ? 28.302 104.279 111.014 1.00 47.95 588 ASN A N 1
ATOM 3479 C CA . ASN A 1 443 ? 28.325 103.367 109.862 1.00 47.37 588 ASN A CA 1
ATOM 3480 C C . ASN A 1 443 ? 26.990 102.673 109.651 1.00 46.76 588 ASN A C 1
ATOM 3481 O O . ASN A 1 443 ? 26.474 102.632 108.534 1.00 46.53 588 ASN A O 1
ATOM 3486 N N . ALA A 1 444 ? 26.438 102.122 110.727 1.00 45.92 589 ALA A N 1
ATOM 3487 C CA . ALA A 1 444 ? 25.137 101.491 110.648 1.00 45.25 589 ALA A CA 1
ATOM 3488 C C . ALA A 1 444 ? 24.148 102.496 110.065 1.00 45.13 589 ALA A C 1
ATOM 3489 O O . ALA A 1 444 ? 23.384 102.175 109.172 1.00 45.35 589 ALA A O 1
ATOM 3491 N N . ILE A 1 445 ? 24.177 103.727 110.556 1.00 44.99 590 ILE A N 1
ATOM 3492 C CA . ILE A 1 445 ? 23.341 104.779 109.990 1.00 44.70 590 ILE A CA 1
ATOM 3493 C C . ILE A 1 445 ? 23.481 104.877 108.467 1.00 44.40 590 ILE A C 1
ATOM 3494 O O . ILE A 1 445 ? 22.485 104.867 107.728 1.00 44.50 590 ILE A O 1
ATOM 3499 N N . GLU A 1 446 ? 24.711 104.976 107.991 1.00 43.37 591 GLU A N 1
ATOM 3500 C CA . GLU A 1 446 ? 24.916 105.082 106.572 1.00 42.92 591 GLU A CA 1
ATOM 3501 C C . GLU A 1 446 ? 24.436 103.850 105.820 1.00 41.66 591 GLU A C 1
ATOM 3502 O O . GLU A 1 446 ? 23.878 103.960 104.734 1.00 41.33 591 GLU A O 1
ATOM 3508 N N . TYR A 1 447 ? 24.650 102.675 106.401 1.00 40.46 592 TYR A N 1
ATOM 3509 C CA . TYR A 1 447 ? 24.255 101.435 105.753 1.00 39.23 592 TYR A CA 1
ATOM 3510 C C . TYR A 1 447 ? 22.742 101.336 105.681 1.00 38.82 592 TYR A C 1
ATOM 3511 O O . TYR A 1 447 ? 22.169 101.149 104.592 1.00 38.49 592 TYR A O 1
ATOM 3520 N N . ALA A 1 448 ? 22.104 101.475 106.840 1.00 37.98 593 ALA A N 1
ATOM 3521 C CA . ALA A 1 448 ? 20.656 101.374 106.917 1.00 37.62 593 ALA A CA 1
ATOM 3522 C C . ALA A 1 448 ? 19.981 102.370 105.963 1.00 37.19 593 ALA A C 1
ATOM 3523 O O . ALA A 1 448 ? 19.016 102.035 105.280 1.00 36.95 593 ALA A O 1
ATOM 3525 N N . GLN A 1 449 ? 20.507 103.579 105.871 1.00 36.81 594 GLN A N 1
ATOM 3526 C CA . GLN A 1 449 ? 19.948 104.510 104.906 1.00 37.04 594 GLN A CA 1
ATOM 3527 C C . GLN A 1 449 ? 20.203 104.002 103.481 1.00 37.09 594 GLN A C 1
ATOM 3528 O O . GLN A 1 449 ? 19.332 104.118 102.610 1.00 37.01 594 GLN A O 1
ATOM 3534 N N . GLY A 1 450 ? 21.396 103.448 103.249 1.00 36.44 595 GLY A N 1
ATOM 3535 C CA . GLY A 1 450 ? 21.731 102.899 101.952 1.00 35.90 595 GLY A CA 1
ATOM 3536 C C . GLY A 1 450 ? 20.719 101.843 101.556 1.00 35.98 595 GLY A C 1
ATOM 3537 O O . GLY A 1 450 ? 20.254 101.807 100.418 1.00 35.91 595 GLY A O 1
ATOM 3538 N N . ALA A 1 451 ? 20.370 100.975 102.498 1.00 35.81 596 ALA A N 1
ATOM 3539 C CA . ALA A 1 451 ? 19.387 99.945 102.230 1.00 35.57 596 ALA A CA 1
ATOM 3540 C C . ALA A 1 451 ? 18.099 100.610 101.787 1.00 36.00 596 ALA A C 1
ATOM 3541 O O . ALA A 1 451 ? 17.505 100.236 100.781 1.00 36.03 596 ALA A O 1
ATOM 3543 N N . ILE A 1 452 ? 17.663 101.611 102.540 1.00 36.72 597 ILE A N 1
ATOM 3544 C CA . ILE A 1 452 ? 16.399 102.280 102.240 1.00 37.09 597 ILE A CA 1
ATOM 3545 C C . ILE A 1 452 ? 16.423 102.875 100.841 1.00 37.47 597 ILE A C 1
ATOM 3546 O O . ILE A 1 452 ? 15.458 102.741 100.097 1.00 38.35 597 ILE A O 1
ATOM 3551 N N . ASP A 1 453 ? 17.528 103.502 100.455 1.00 37.55 598 ASP A N 1
ATOM 3552 C CA . ASP A 1 453 ? 17.639 104.040 99.101 1.00 37.74 598 ASP A CA 1
ATOM 3553 C C . ASP A 1 453 ? 17.680 102.961 98.001 1.00 37.23 598 ASP A C 1
ATOM 3554 O O . ASP A 1 453 ? 17.232 103.197 96.864 1.00 37.41 598 ASP A O 1
ATOM 3559 N N . GLU A 1 454 ? 18.221 101.789 98.316 1.00 36.13 599 GLU A N 1
ATOM 3560 C CA . GLU A 1 454 ? 18.291 100.742 97.304 1.00 35.43 599 GLU A CA 1
ATOM 3561 C C . GLU A 1 454 ? 16.911 100.159 97.018 1.00 34.82 599 GLU A C 1
ATOM 3562 O O . GLU A 1 454 ? 16.499 100.048 95.846 1.00 34.29 599 GLU A O 1
ATOM 3568 N N . TYR A 1 455 ? 16.203 99.807 98.094 1.00 33.99 600 TYR A N 1
ATOM 3569 C CA . TYR A 1 455 ? 14.866 99.253 97.989 1.00 33.18 600 TYR A CA 1
ATOM 3570 C C . TYR A 1 455 ? 13.976 100.235 97.258 1.00 33.24 600 TYR A C 1
ATOM 3571 O O . TYR A 1 455 ? 13.232 99.844 96.370 1.00 33.08 600 TYR A O 1
ATOM 3580 N N . LYS A 1 456 ? 14.065 101.513 97.633 1.00 33.46 601 LYS A N 1
ATOM 3581 C CA . LYS A 1 456 ? 13.336 102.598 96.950 1.00 33.42 601 LYS A CA 1
ATOM 3582 C C . LYS A 1 456 ? 13.616 102.605 95.453 1.00 32.92 601 LYS A C 1
ATOM 3583 O O . LYS A 1 456 ? 12.704 102.807 94.644 1.00 33.26 601 LYS A O 1
ATOM 3589 N N . ALA A 1 457 ? 14.870 102.402 95.070 1.00 32.05 602 ALA A N 1
ATOM 3590 C CA . ALA A 1 457 ? 15.191 102.381 93.641 1.00 31.83 602 ALA A CA 1
ATOM 3591 C C . ALA A 1 457 ? 14.530 101.190 92.955 1.00 31.83 602 ALA A C 1
ATOM 3592 O O . ALA A 1 457 ? 14.103 101.274 91.794 1.00 32.22 602 ALA A O 1
ATOM 3594 N N . ALA A 1 458 ? 14.483 100.066 93.662 1.00 31.12 603 ALA A N 1
ATOM 3595 C CA . ALA A 1 458 ? 13.900 98.867 93.113 1.00 30.79 603 ALA A CA 1
ATOM 3596 C C . ALA A 1 458 ? 12.409 99.061 92.924 1.00 30.84 603 ALA A C 1
ATOM 3597 O O . ALA A 1 458 ? 11.860 98.720 91.877 1.00 30.55 603 ALA A O 1
ATOM 3599 N N . ILE A 1 459 ? 11.749 99.609 93.939 1.00 31.10 604 ILE A N 1
ATOM 3600 C CA . ILE A 1 459 ? 10.336 99.911 93.815 1.00 31.50 604 ILE A CA 1
ATOM 3601 C C . ILE A 1 459 ? 10.076 100.789 92.594 1.00 32.02 604 ILE A C 1
ATOM 3602 O O . ILE A 1 459 ? 9.079 100.626 91.920 1.00 32.43 604 ILE A O 1
ATOM 3607 N N . ASN A 1 460 ? 10.986 101.703 92.298 1.00 32.43 605 ASN A N 1
ATOM 3608 C CA . ASN A 1 460 ? 10.801 102.594 91.184 1.00 32.62 605 ASN A CA 1
ATOM 3609 C C . ASN A 1 460 ? 10.980 101.871 89.875 1.00 33.37 605 ASN A C 1
ATOM 3610 O O . ASN A 1 460 ? 10.235 102.099 88.915 1.00 33.78 605 ASN A O 1
ATOM 3615 N N . ASP A 1 461 ? 11.987 101.005 89.817 1.00 34.13 606 ASP A N 1
ATOM 3616 C CA . ASP A 1 461 ? 12.225 100.225 88.604 1.00 34.46 606 ASP A CA 1
ATOM 3617 C C . ASP A 1 461 ? 11.038 99.309 88.295 1.00 34.31 606 ASP A C 1
ATOM 3618 O O . ASP A 1 461 ? 10.631 99.197 87.140 1.00 34.35 606 ASP A O 1
ATOM 3623 N N . LEU A 1 462 ? 10.458 98.690 89.321 1.00 34.27 607 LEU A N 1
ATOM 3624 C CA . LEU A 1 462 ? 9.240 97.903 89.118 1.00 34.86 607 LEU A CA 1
ATOM 3625 C C . LEU A 1 462 ? 8.101 98.739 88.515 1.00 35.53 607 LEU A C 1
ATOM 3626 O O . LEU A 1 462 ? 7.386 98.266 87.616 1.00 35.56 607 LEU A O 1
ATOM 3631 N N . GLN A 1 463 ? 7.949 99.978 88.992 1.00 36.00 608 GLN A N 1
ATOM 3632 C CA . GLN A 1 463 ? 6.919 100.889 88.479 1.00 36.62 608 GLN A CA 1
ATOM 3633 C C . GLN A 1 463 ? 7.138 101.120 86.988 1.00 37.04 608 GLN A C 1
ATOM 3634 O O . GLN A 1 463 ? 6.203 101.055 86.193 1.00 37.42 608 GLN A O 1
ATOM 3640 N N . LYS A 1 464 ? 8.372 101.416 86.605 1.00 37.30 609 LYS A N 1
ATOM 3641 C CA . LYS A 1 464 ? 8.653 101.688 85.205 1.00 37.63 609 LYS A CA 1
ATOM 3642 C C . LYS A 1 464 ? 8.587 100.408 84.373 1.00 37.40 609 LYS A C 1
ATOM 3643 O O . LYS A 1 464 ? 8.139 100.410 83.215 1.00 37.30 609 LYS A O 1
ATOM 3649 N N . ALA A 1 465 ? 9.044 99.311 84.963 1.00 37.18 610 ALA A N 1
ATOM 3650 C CA . ALA A 1 465 ? 9.022 98.025 84.272 1.00 36.77 610 ALA A CA 1
ATOM 3651 C C . ALA A 1 465 ? 7.637 97.763 83.723 1.00 36.55 610 ALA A C 1
ATOM 3652 O O . ALA A 1 465 ? 7.480 97.426 82.555 1.00 36.41 610 ALA A O 1
ATOM 3654 N N . ALA A 1 466 ? 6.628 97.932 84.565 1.00 36.69 611 ALA A N 1
ATOM 3655 C CA . ALA A 1 466 ? 5.268 97.616 84.156 1.00 37.30 611 ALA A CA 1
ATOM 3656 C C . ALA A 1 466 ? 4.800 98.448 82.963 1.00 37.86 611 ALA A C 1
ATOM 3657 O O . ALA A 1 466 ? 3.878 98.058 82.266 1.00 38.26 611 ALA A O 1
ATOM 3659 N N . GLN A 1 467 ? 5.448 99.574 82.705 1.00 38.74 612 GLN A N 1
ATOM 3660 C CA . GLN A 1 467 ? 4.978 100.465 81.654 1.00 39.46 612 GLN A CA 1
ATOM 3661 C C . GLN A 1 467 ? 5.770 100.367 80.374 1.00 39.60 612 GLN A C 1
ATOM 3662 O O . GLN A 1 467 ? 5.558 101.154 79.461 1.00 40.11 612 GLN A O 1
ATOM 3668 N N . GLN A 1 468 ? 6.686 99.416 80.297 1.00 39.99 613 GLN A N 1
ATOM 3669 C CA . GLN A 1 468 ? 7.541 99.309 79.120 1.00 40.32 613 GLN A CA 1
ATOM 3670 C C . GLN A 1 468 ? 6.842 98.577 77.983 1.00 40.88 613 GLN A C 1
ATOM 3671 O O . GLN A 1 468 ? 6.040 97.670 78.212 1.00 40.85 613 GLN A O 1
ATOM 3677 N N . ASP A 1 469 ? 7.149 98.966 76.754 1.00 41.43 614 ASP A N 1
ATOM 3678 C CA . ASP A 1 469 ? 6.680 98.198 75.626 1.00 42.49 614 ASP A CA 1
ATOM 3679 C C . ASP A 1 469 ? 7.841 97.850 74.702 1.00 42.46 614 ASP A C 1
ATOM 3680 O O . ASP A 1 469 ? 7.642 97.218 73.659 1.00 42.99 614 ASP A O 1
ATOM 3685 N N . ASP A 1 470 ? 9.050 98.282 75.061 1.00 42.07 615 ASP A N 1
ATOM 3686 C CA . ASP A 1 470 ? 10.226 97.677 74.458 1.00 41.34 615 ASP A CA 1
ATOM 3687 C C . ASP A 1 470 ? 10.659 96.509 75.324 1.00 40.77 615 ASP A C 1
ATOM 3688 O O . ASP A 1 470 ? 10.691 96.608 76.544 1.00 40.47 615 ASP A O 1
ATOM 3693 N N . TYR A 1 471 ? 11.025 95.410 74.684 1.00 40.27 616 TYR A N 1
ATOM 3694 C CA . TYR A 1 471 ? 11.347 94.183 75.398 1.00 39.53 616 TYR A CA 1
ATOM 3695 C C . TYR A 1 471 ? 12.603 94.298 76.258 1.00 38.87 616 TYR A C 1
ATOM 3696 O O . TYR A 1 471 ? 12.579 93.964 77.443 1.00 38.55 616 TYR A O 1
ATOM 3705 N N . GLN A 1 472 ? 13.695 94.770 75.663 1.00 38.10 617 GLN A N 1
ATOM 3706 C CA . GLN A 1 472 ? 14.942 94.893 76.400 1.00 37.31 617 GLN A CA 1
ATOM 3707 C C . GLN A 1 472 ? 14.762 95.860 77.553 1.00 37.11 617 GLN A C 1
ATOM 3708 O O . GLN A 1 472 ? 15.330 95.696 78.629 1.00 36.93 617 GLN A O 1
ATOM 3722 N N . PHE A 1 474 ? 12.139 96.289 79.243 1.00 35.52 619 PHE A N 1
ATOM 3723 C CA . PHE A 1 474 ? 11.379 95.641 80.291 1.00 34.51 619 PHE A CA 1
ATOM 3724 C C . PHE A 1 474 ? 12.348 94.759 81.079 1.00 34.10 619 PHE A C 1
ATOM 3725 O O . PHE A 1 474 ? 12.373 94.776 82.312 1.00 34.46 619 PHE A O 1
ATOM 3733 N N . LEU A 1 475 ? 13.153 93.985 80.357 1.00 32.96 620 LEU A N 1
ATOM 3734 C CA . LEU A 1 475 ? 14.219 93.215 80.972 1.00 31.65 620 LEU A CA 1
ATOM 3735 C C . LEU A 1 475 ? 15.122 94.115 81.809 1.00 31.44 620 LEU A C 1
ATOM 3736 O O . LEU A 1 475 ? 15.358 93.837 82.991 1.00 30.77 620 LEU A O 1
ATOM 3741 N N . ASN A 1 476 ? 15.599 95.209 81.207 1.00 31.05 621 ASN A N 1
ATOM 3742 C CA . ASN A 1 476 ? 16.552 96.071 81.892 1.00 30.82 621 ASN A CA 1
ATOM 3743 C C . ASN A 1 476 ? 16.054 96.599 83.220 1.00 30.76 621 ASN A C 1
ATOM 3744 O O . ASN A 1 476 ? 16.792 96.614 84.199 1.00 30.44 621 ASN A O 1
ATOM 3749 N N . TYR A 1 477 ? 14.800 97.022 83.261 1.00 30.71 622 TYR A N 1
ATOM 3750 C CA . TYR A 1 477 ? 14.251 97.536 84.498 1.00 31.42 622 TYR A CA 1
ATOM 3751 C C . TYR A 1 477 ? 14.044 96.441 85.549 1.00 31.67 622 TYR A C 1
ATOM 3752 O O . TYR A 1 477 ? 14.242 96.679 86.751 1.00 31.68 622 TYR A O 1
ATOM 3761 N N . LEU A 1 478 ? 13.635 95.251 85.111 1.00 31.33 623 LEU A N 1
ATOM 3762 C CA . LEU A 1 478 ? 13.521 94.132 86.040 1.00 31.34 623 LEU A CA 1
ATOM 3763 C C . LEU A 1 478 ? 14.899 93.813 86.607 1.00 31.32 623 LEU A C 1
ATOM 3764 O O . LEU A 1 478 ? 15.069 93.610 87.807 1.00 31.04 623 LEU A O 1
ATOM 3769 N N . ASN A 1 479 ? 15.899 93.803 85.739 1.00 31.50 624 ASN A N 1
ATOM 3770 C CA . ASN A 1 479 ? 17.241 93.524 86.179 1.00 31.67 624 ASN A CA 1
ATOM 3771 C C . ASN A 1 479 ? 17.817 94.595 87.119 1.00 31.81 624 ASN A C 1
ATOM 3772 O O . ASN A 1 479 ? 18.432 94.260 88.139 1.00 32.17 624 ASN A O 1
ATOM 3777 N N . ALA A 1 480 ? 17.617 95.870 86.786 1.00 31.52 625 ALA A N 1
ATOM 3778 C CA . ALA A 1 480 ? 18.007 96.945 87.693 1.00 31.41 625 ALA A CA 1
ATOM 3779 C C . ALA A 1 480 ? 17.310 96.724 89.015 1.00 31.36 625 ALA A C 1
ATOM 3780 O O . ALA A 1 480 ? 17.926 96.787 90.071 1.00 32.02 625 ALA A O 1
ATOM 3782 N N . ALA A 1 481 ? 16.020 96.456 88.959 1.00 31.22 626 ALA A N 1
ATOM 3783 C CA . ALA A 1 481 ? 15.259 96.252 90.173 1.00 31.50 626 ALA A CA 1
ATOM 3784 C C . ALA A 1 481 ? 15.794 95.072 91.010 1.00 31.72 626 ALA A C 1
ATOM 3785 O O . ALA A 1 481 ? 15.845 95.132 92.240 1.00 31.16 626 ALA A O 1
ATOM 3787 N N . LYS A 1 482 ? 16.211 94.009 90.338 1.00 31.98 627 LYS A N 1
ATOM 3788 C CA . LYS A 1 482 ? 16.740 92.845 91.035 1.00 32.61 627 LYS A CA 1
ATOM 3789 C C . LYS A 1 482 ? 18.044 93.136 91.801 1.00 32.95 627 LYS A C 1
ATOM 3790 O O . LYS A 1 482 ? 18.183 92.795 92.995 1.00 32.97 627 LYS A O 1
ATOM 3796 N N . LYS A 1 483 ? 18.994 93.766 91.108 1.00 32.91 628 LYS A N 1
ATOM 3797 C CA . LYS A 1 483 ? 20.279 94.112 91.705 1.00 32.64 628 LYS A CA 1
ATOM 3798 C C . LYS A 1 483 ? 20.133 95.162 92.791 1.00 32.38 628 LYS A C 1
ATOM 3799 O O . LYS A 1 483 ? 20.875 95.138 93.777 1.00 32.19 628 LYS A O 1
ATOM 3805 N N . HIS A 1 484 ? 19.208 96.103 92.603 1.00 32.08 629 HIS A N 1
ATOM 3806 C CA . HIS A 1 484 ? 18.914 97.065 93.664 1.00 31.83 629 HIS A CA 1
ATOM 3807 C C . HIS A 1 484 ? 18.438 96.332 94.912 1.00 31.60 629 HIS A C 1
ATOM 3808 O O . HIS A 1 484 ? 18.860 96.668 96.013 1.00 31.88 629 HIS A O 1
ATOM 3815 N N . GLU A 1 485 ? 17.572 95.331 94.762 1.00 31.25 630 GLU A N 1
ATOM 3816 C CA . GLU A 1 485 ? 17.134 94.588 95.943 1.00 31.29 630 GLU A CA 1
ATOM 3817 C C . GLU A 1 485 ? 18.299 93.854 96.609 1.00 30.98 630 GLU A C 1
ATOM 3818 O O . GLU A 1 485 ? 18.360 93.753 97.839 1.00 30.97 630 GLU A O 1
ATOM 3832 N N . ALA A 1 487 ? 21.486 94.796 96.506 1.00 29.01 632 ALA A N 1
ATOM 3833 C CA . ALA A 1 487 ? 22.242 95.865 97.145 1.00 27.97 632 ALA A CA 1
ATOM 3834 C C . ALA A 1 487 ? 21.642 96.232 98.505 1.00 27.76 632 ALA A C 1
ATOM 3835 O O . ALA A 1 487 ? 22.332 96.265 99.517 1.00 27.63 632 ALA A O 1
ATOM 3837 N N . GLY A 1 488 ? 20.341 96.473 98.530 1.00 27.89 633 GLY A N 1
ATOM 3838 C CA . GLY A 1 488 ? 19.643 96.761 99.765 1.00 27.86 633 GLY A CA 1
ATOM 3839 C C . GLY A 1 488 ? 19.792 95.638 100.761 1.00 28.48 633 GLY A C 1
ATOM 3840 O O . GLY A 1 488 ? 19.991 95.882 101.959 1.00 28.19 633 GLY A O 1
ATOM 3841 N N . ASP A 1 489 ? 19.698 94.400 100.281 1.00 29.05 634 ASP A N 1
ATOM 3842 C CA . ASP A 1 489 ? 19.903 93.239 101.159 1.00 29.78 634 ASP A CA 1
ATOM 3843 C C . ASP A 1 489 ? 21.288 93.257 101.806 1.00 29.79 634 ASP A C 1
ATOM 3844 O O . ASP A 1 489 ? 21.439 92.944 102.990 1.00 29.85 634 ASP A O 1
ATOM 3849 N N . TYR A 1 490 ? 22.293 93.654 101.030 1.00 29.95 635 TYR A N 1
ATOM 3850 C CA . TYR A 1 490 ? 23.650 93.745 101.553 1.00 29.87 635 TYR A CA 1
ATOM 3851 C C . TYR A 1 490 ? 23.691 94.801 102.644 1.00 29.97 635 TYR A C 1
ATOM 3852 O O . TYR A 1 490 ? 24.166 94.533 103.747 1.00 29.76 635 TYR A O 1
ATOM 3861 N N . TYR A 1 491 ? 23.193 95.998 102.322 1.00 30.24 636 TYR A N 1
ATOM 3862 C CA . TYR A 1 491 ? 23.206 97.136 103.253 1.00 30.17 636 TYR A CA 1
ATOM 3863 C C . TYR A 1 491 ? 22.605 96.775 104.594 1.00 30.20 636 TYR A C 1
ATOM 3864 O O . TYR A 1 491 ? 23.096 97.180 105.650 1.00 30.58 636 TYR A O 1
ATOM 3873 N N . VAL A 1 492 ? 21.556 95.972 104.543 1.00 30.07 637 VAL A N 1
ATOM 3874 C CA . VAL A 1 492 ? 20.862 95.564 105.742 1.00 29.99 637 VAL A CA 1
ATOM 3875 C C . VAL A 1 492 ? 21.720 94.600 106.550 1.00 30.58 637 VAL A C 1
ATOM 3876 O O . VAL A 1 492 ? 21.822 94.721 107.789 1.00 30.94 637 VAL A O 1
ATOM 3880 N N . ASN A 1 493 ? 22.337 93.636 105.862 1.00 30.35 638 ASN A N 1
ATOM 3881 C CA . ASN A 1 493 ? 23.361 92.822 106.494 1.00 29.99 638 ASN A CA 1
ATOM 3882 C C . ASN A 1 493 ? 24.441 93.704 107.125 1.00 29.92 638 ASN A C 1
ATOM 3883 O O . ASN A 1 493 ? 24.833 93.491 108.274 1.00 29.37 638 ASN A O 1
ATOM 3888 N N . ALA A 1 494 ? 24.897 94.707 106.380 1.00 30.08 639 ALA A N 1
ATOM 3889 C CA . ALA A 1 494 ? 25.972 95.570 106.859 1.00 30.82 639 ALA A CA 1
ATOM 3890 C C . ALA A 1 494 ? 25.582 96.326 108.153 1.00 31.42 639 ALA A C 1
ATOM 3891 O O . ALA A 1 494 ? 26.302 96.281 109.176 1.00 31.25 639 ALA A O 1
ATOM 3893 N N . ALA A 1 495 ? 24.436 97.004 108.113 1.00 31.43 640 ALA A N 1
ATOM 3894 C CA . ALA A 1 495 ? 23.963 97.719 109.285 1.00 31.41 640 ALA A CA 1
ATOM 3895 C C . ALA A 1 495 ? 23.866 96.795 110.493 1.00 31.32 640 ALA A C 1
ATOM 3896 O O . ALA A 1 495 ? 24.316 97.132 111.575 1.00 30.91 640 ALA A O 1
ATOM 3898 N N . ARG A 1 496 ? 23.291 95.618 110.286 1.00 32.06 641 ARG A N 1
ATOM 3899 C CA . ARG A 1 496 ? 23.094 94.652 111.361 1.00 33.21 641 ARG A CA 1
ATOM 3900 C C . ARG A 1 496 ? 24.413 94.205 111.983 1.00 33.56 641 ARG A C 1
ATOM 3901 O O . ARG A 1 496 ? 24.527 94.076 113.204 1.00 33.99 641 ARG A O 1
ATOM 3909 N N . LYS A 1 497 ? 25.414 93.987 111.139 1.00 33.86 642 LYS A N 1
ATOM 3910 C CA . LYS A 1 497 ? 26.740 93.639 111.609 1.00 33.71 642 LYS A CA 1
ATOM 3911 C C . LYS A 1 497 ? 27.408 94.811 112.310 1.00 34.17 642 LYS A C 1
ATOM 3912 O O . LYS A 1 497 ? 27.972 94.648 113.388 1.00 33.95 642 LYS A O 1
ATOM 3918 N N . ALA A 1 498 ? 27.344 95.995 111.705 1.00 34.66 643 ALA A N 1
ATOM 3919 C CA . ALA A 1 498 ? 27.917 97.186 112.327 1.00 35.27 643 ALA A CA 1
ATOM 3920 C C . ALA A 1 498 ? 27.370 97.363 113.744 1.00 35.96 643 ALA A C 1
ATOM 3921 O O . ALA A 1 498 ? 28.128 97.461 114.701 1.00 36.62 643 ALA A O 1
ATOM 3923 N N . LEU A 1 499 ? 26.052 97.367 113.883 1.00 36.62 644 LEU A N 1
ATOM 3924 C CA . LEU A 1 499 ? 25.410 97.491 115.191 1.00 37.23 644 LEU A CA 1
ATOM 3925 C C . LEU A 1 499 ? 25.783 96.447 116.242 1.00 37.88 644 LEU A C 1
ATOM 3926 O O . LEU A 1 499 ? 25.611 96.702 117.424 1.00 38.18 644 LEU A O 1
ATOM 3931 N N . ASN A 1 500 ? 26.251 95.268 115.841 1.00 38.55 645 ASN A N 1
ATOM 3932 C CA . ASN A 1 500 ? 26.528 94.220 116.828 1.00 39.18 645 ASN A CA 1
ATOM 3933 C C . ASN A 1 500 ? 27.966 93.786 116.974 1.00 39.60 645 ASN A C 1
ATOM 3934 O O . ASN A 1 500 ? 28.227 92.674 117.429 1.00 39.79 645 ASN A O 1
ATOM 3939 N N . GLY A 1 501 ? 28.897 94.653 116.602 1.00 39.88 646 GLY A N 1
ATOM 3940 C CA . GLY A 1 501 ? 30.292 94.399 116.912 1.00 40.45 646 GLY A CA 1
ATOM 3941 C C . GLY A 1 501 ? 31.099 93.689 115.846 1.00 40.95 646 GLY A C 1
ATOM 3942 O O . GLY A 1 501 ? 32.142 93.109 116.142 1.00 41.57 646 GLY A O 1
ATOM 3943 N N . ASP A 1 502 ? 30.646 93.736 114.602 1.00 41.07 647 ASP A N 1
ATOM 3944 C CA . ASP A 1 502 ? 31.458 93.225 113.520 1.00 41.41 647 ASP A CA 1
ATOM 3945 C C . ASP A 1 502 ? 31.510 94.219 112.392 1.00 41.57 647 ASP A C 1
ATOM 3946 O O . ASP A 1 502 ? 30.932 94.003 111.335 1.00 41.82 647 ASP A O 1
ATOM 3951 N N . LEU A 1 503 ? 32.219 95.311 112.613 1.00 41.92 648 LEU A N 1
ATOM 3952 C CA . LEU A 1 503 ? 32.298 96.363 111.620 1.00 42.16 648 LEU A CA 1
ATOM 3953 C C . LEU A 1 503 ? 33.150 95.954 110.417 1.00 41.89 648 LEU A C 1
ATOM 3954 O O . LEU A 1 503 ? 32.962 96.465 109.305 1.00 41.87 648 LEU A O 1
ATOM 3959 N N . GLU A 1 504 ? 34.085 95.032 110.626 1.00 41.46 649 GLU A N 1
ATOM 3960 C CA . GLU A 1 504 ? 34.928 94.582 109.523 1.00 40.97 649 GLU A CA 1
ATOM 3961 C C . GLU A 1 504 ? 34.077 93.902 108.477 1.00 39.47 649 GLU A C 1
ATOM 3962 O O . GLU A 1 504 ? 34.083 94.300 107.316 1.00 39.21 649 GLU A O 1
ATOM 3968 N N . GLN A 1 505 ? 33.347 92.862 108.880 1.00 37.86 650 GLN A N 1
ATOM 3969 C CA . GLN A 1 505 ? 32.497 92.154 107.924 1.00 36.37 650 GLN A CA 1
ATOM 3970 C C . GLN A 1 505 ? 31.398 93.065 107.352 1.00 35.48 650 GLN A C 1
ATOM 3971 O O . GLN A 1 505 ? 30.974 92.903 106.204 1.00 34.99 650 GLN A O 1
ATOM 3977 N N . ALA A 1 506 ? 30.974 94.040 108.156 1.00 34.49 651 ALA A N 1
ATOM 3978 C CA . ALA A 1 506 ? 30.030 95.063 107.730 1.00 33.48 651 ALA A CA 1
ATOM 3979 C C . ALA A 1 506 ? 30.560 95.835 106.531 1.00 33.27 651 ALA A C 1
ATOM 3980 O O . ALA A 1 506 ? 29.808 96.197 105.628 1.00 33.31 651 ALA A O 1
ATOM 3982 N N . LYS A 1 507 ? 31.856 96.108 106.524 1.00 33.02 652 LYS A N 1
ATOM 3983 C CA . LYS A 1 507 ? 32.427 96.912 105.453 1.00 32.89 652 LYS A CA 1
ATOM 3984 C C . LYS A 1 507 ? 32.492 96.129 104.153 1.00 32.30 652 LYS A C 1
ATOM 3985 O O . LYS A 1 507 ? 32.412 96.684 103.057 1.00 31.37 652 LYS A O 1
ATOM 3991 N N . ILE A 1 508 ? 32.630 94.822 104.274 1.00 32.29 653 ILE A N 1
ATOM 3992 C CA . ILE A 1 508 ? 32.567 93.985 103.088 1.00 32.67 653 ILE A CA 1
ATOM 3993 C C . ILE A 1 508 ? 31.154 94.029 102.479 1.00 33.29 653 ILE A C 1
ATOM 3994 O O . ILE A 1 508 ? 30.969 94.337 101.284 1.00 33.53 653 ILE A O 1
ATOM 3999 N N . ASP A 1 509 ? 30.152 93.743 103.307 1.00 33.49 654 ASP A N 1
ATOM 4000 C CA . ASP A 1 509 ? 28.779 93.829 102.845 1.00 33.37 654 ASP A CA 1
ATOM 4001 C C . ASP A 1 509 ? 28.522 95.188 102.177 1.00 33.26 654 ASP A C 1
ATOM 4002 O O . ASP A 1 509 ? 28.000 95.235 101.066 1.00 33.31 654 ASP A O 1
ATOM 4007 N N . ALA A 1 510 ? 28.923 96.277 102.833 1.00 33.11 655 ALA A N 1
ATOM 4008 C CA . ALA A 1 510 ? 28.652 97.617 102.314 1.00 33.24 655 ALA A CA 1
ATOM 4009 C C . ALA A 1 510 ? 29.314 97.838 100.976 1.00 33.47 655 ALA A C 1
ATOM 4010 O O . ALA A 1 510 ? 28.746 98.485 100.103 1.00 33.69 655 ALA A O 1
ATOM 4012 N N . GLU A 1 511 ? 30.504 97.279 100.801 1.00 34.12 656 GLU A N 1
ATOM 4013 C CA . GLU A 1 511 ? 31.205 97.357 99.516 1.00 34.48 656 GLU A CA 1
ATOM 4014 C C . GLU A 1 511 ? 30.492 96.584 98.409 1.00 34.36 656 GLU A C 1
ATOM 4015 O O . GLU A 1 511 ? 30.411 97.042 97.256 1.00 34.08 656 GLU A O 1
ATOM 4021 N N . LYS A 1 512 ? 29.997 95.395 98.751 1.00 34.31 657 LYS A N 1
ATOM 4022 C CA . LYS A 1 512 ? 29.205 94.610 97.802 1.00 34.20 657 LYS A CA 1
ATOM 4023 C C . LYS A 1 512 ? 27.976 95.392 97.398 1.00 33.84 657 LYS A C 1
ATOM 4024 O O . LYS A 1 512 ? 27.591 95.393 96.232 1.00 33.65 657 LYS A O 1
ATOM 4030 N N . ALA A 1 513 ? 27.355 96.050 98.376 1.00 33.92 658 ALA A N 1
ATOM 4031 C CA . ALA A 1 513 ? 26.204 96.917 98.118 1.00 34.01 658 ALA A CA 1
ATOM 4032 C C . ALA A 1 513 ? 26.553 97.903 97.018 1.00 34.51 658 ALA A C 1
ATOM 4033 O O . ALA A 1 513 ? 25.916 97.935 95.970 1.00 34.06 658 ALA A O 1
ATOM 4035 N N . LYS A 1 514 ? 27.582 98.705 97.256 1.00 35.53 659 LYS A N 1
ATOM 4036 C CA . LYS A 1 514 ? 27.960 99.722 96.286 1.00 36.67 659 LYS A CA 1
ATOM 4037 C C . LYS A 1 514 ? 28.123 99.097 94.899 1.00 36.44 659 LYS A C 1
ATOM 4038 O O . LYS A 1 514 ? 27.806 99.716 93.881 1.00 36.09 659 LYS A O 1
ATOM 4044 N N . GLU A 1 515 ? 28.619 97.867 94.860 1.00 36.67 660 GLU A N 1
ATOM 4045 C CA . GLU A 1 515 ? 28.924 97.228 93.580 1.00 37.12 660 GLU A CA 1
ATOM 4046 C C . GLU A 1 515 ? 27.665 96.869 92.814 1.00 36.60 660 GLU A C 1
ATOM 4047 O O . GLU A 1 515 ? 27.511 97.250 91.661 1.00 36.72 660 GLU A O 1
ATOM 4053 N N . TYR A 1 516 ? 26.762 96.137 93.463 1.00 35.97 661 TYR A N 1
ATOM 4054 C CA . TYR A 1 516 ? 25.506 95.740 92.852 1.00 35.35 661 TYR A CA 1
ATOM 4055 C C . TYR A 1 516 ? 24.619 96.946 92.527 1.00 34.81 661 TYR A C 1
ATOM 4056 O O . TYR A 1 516 ? 23.895 96.963 91.535 1.00 34.74 661 TYR A O 1
ATOM 4065 N N . SER A 1 517 ? 24.667 97.961 93.366 1.00 34.30 662 SER A N 1
ATOM 4066 C CA . SER A 1 517 ? 23.950 99.163 93.054 1.00 34.24 662 SER A CA 1
ATOM 4067 C C . SER A 1 517 ? 24.465 99.752 91.744 1.00 33.92 662 SER A C 1
ATOM 4068 O O . SER A 1 517 ? 23.676 100.122 90.879 1.00 33.89 662 SER A O 1
ATOM 4071 N N . ASN A 1 518 ? 25.781 99.801 91.568 1.00 33.73 663 ASN A N 1
ATOM 4072 C CA . ASN A 1 518 ? 26.321 100.323 90.325 1.00 34.10 663 ASN A CA 1
ATOM 4073 C C . ASN A 1 518 ? 26.000 99.442 89.128 1.00 33.71 663 ASN A C 1
ATOM 4074 O O . ASN A 1 518 ? 25.815 99.931 88.015 1.00 33.81 663 ASN A O 1
ATOM 4079 N N . LEU A 1 519 ? 25.947 98.137 89.342 1.00 33.56 664 LEU A N 1
ATOM 4080 C CA . LEU A 1 519 ? 25.584 97.251 88.251 1.00 33.45 664 LEU A CA 1
ATOM 4081 C C . LEU A 1 519 ? 24.154 97.578 87.844 1.00 34.03 664 LEU A C 1
ATOM 4082 O O . LEU A 1 519 ? 23.839 97.679 86.638 1.00 34.17 664 LEU A O 1
ATOM 4087 N N . ALA A 1 520 ? 23.289 97.760 88.845 1.00 34.01 665 ALA A N 1
ATOM 4088 C CA . ALA A 1 520 ? 21.903 98.134 88.571 1.00 34.67 665 ALA A CA 1
ATOM 4089 C C . ALA A 1 520 ? 21.816 99.340 87.640 1.00 35.36 665 ALA A C 1
ATOM 4090 O O . ALA A 1 520 ? 21.093 99.317 86.638 1.00 35.32 665 ALA A O 1
ATOM 4092 N N . LYS A 1 521 ? 22.556 100.394 87.971 1.00 36.13 666 LYS A N 1
ATOM 4093 C CA . LYS A 1 521 ? 22.460 101.642 87.232 1.00 36.92 666 LYS A CA 1
ATOM 4094 C C . LYS A 1 521 ? 22.923 101.509 85.790 1.00 37.54 666 LYS A C 1
ATOM 4095 O O . LYS A 1 521 ? 22.622 102.360 84.960 1.00 37.61 666 LYS A O 1
ATOM 4101 N N . GLU A 1 522 ? 23.658 100.455 85.478 1.00 38.11 667 GLU A N 1
ATOM 4102 C CA . GLU A 1 522 ? 24.078 100.290 84.098 1.00 39.24 667 GLU A CA 1
ATOM 4103 C C . GLU A 1 522 ? 22.898 99.961 83.212 1.00 39.28 667 GLU A C 1
ATOM 4104 O O . GLU A 1 522 ? 22.947 100.152 82.001 1.00 40.06 667 GLU A O 1
ATOM 4110 N N . TYR A 1 523 ? 21.826 99.482 83.826 1.00 39.24 668 TYR A N 1
ATOM 4111 C CA . TYR A 1 523 ? 20.626 99.106 83.100 1.00 38.93 668 TYR A CA 1
ATOM 4112 C C . TYR A 1 523 ? 19.572 100.217 83.025 1.00 39.17 668 TYR A C 1
ATOM 4113 O O . TYR A 1 523 ? 18.669 100.159 82.197 1.00 39.49 668 TYR A O 1
ATOM 4122 N N . GLU A 1 524 ? 19.686 101.226 83.883 1.00 39.49 669 GLU A N 1
ATOM 4123 C CA . GLU A 1 524 ? 18.732 102.322 83.880 1.00 40.08 669 GLU A CA 1
ATOM 4124 C C . GLU A 1 524 ? 19.132 103.407 82.896 1.00 40.84 669 GLU A C 1
ATOM 4125 O O . GLU A 1 524 ? 20.313 103.681 82.726 1.00 41.02 669 GLU A O 1
ATOM 4131 N N . PRO A 1 525 ? 18.142 104.036 82.242 1.00 41.63 670 PRO A N 1
ATOM 4132 C CA . PRO A 1 525 ? 18.446 105.052 81.230 1.00 41.79 670 PRO A CA 1
ATOM 4133 C C . PRO A 1 525 ? 19.025 106.281 81.893 1.00 41.36 670 PRO A C 1
ATOM 4134 O O . PRO A 1 525 ? 18.617 106.572 83.003 1.00 41.33 670 PRO A O 1
ATOM 4146 N N . ASN B 1 2 ? 49.182 49.551 79.117 1.00 71.93 147 ASN B N 1
ATOM 4147 C CA . ASN B 1 2 ? 50.478 48.898 79.173 1.00 71.54 147 ASN B CA 1
ATOM 4148 C C . ASN B 1 2 ? 50.818 48.269 80.523 1.00 70.88 147 ASN B C 1
ATOM 4149 O O . ASN B 1 2 ? 50.507 48.835 81.573 1.00 70.92 147 ASN B O 1
ATOM 4154 N N . ALA B 1 3 ? 51.486 47.118 80.502 1.00 69.89 148 ALA B N 1
ATOM 4155 C CA . ALA B 1 3 ? 51.553 46.276 81.695 1.00 68.89 148 ALA B CA 1
ATOM 4156 C C . ALA B 1 3 ? 52.848 46.315 82.506 1.00 68.30 148 ALA B C 1
ATOM 4157 O O . ALA B 1 3 ? 52.817 46.569 83.706 1.00 68.13 148 ALA B O 1
ATOM 4159 N N . THR B 1 4 ? 53.983 46.045 81.873 1.00 67.55 149 THR B N 1
ATOM 4160 C CA . THR B 1 4 ? 55.225 45.846 82.636 1.00 66.99 149 THR B CA 1
ATOM 4161 C C . THR B 1 4 ? 55.795 47.123 83.261 1.00 66.32 149 THR B C 1
ATOM 4162 O O . THR B 1 4 ? 56.396 47.094 84.340 1.00 65.87 149 THR B O 1
ATOM 4166 N N . ILE B 1 5 ? 55.591 48.242 82.574 1.00 65.77 150 ILE B N 1
ATOM 4167 C CA . ILE B 1 5 ? 55.969 49.545 83.095 1.00 65.25 150 ILE B CA 1
ATOM 4168 C C . ILE B 1 5 ? 54.818 50.181 83.876 1.00 64.74 150 ILE B C 1
ATOM 4169 O O . ILE B 1 5 ? 54.995 50.551 85.030 1.00 64.90 150 ILE B O 1
ATOM 4174 N N . ASN B 1 6 ? 53.651 50.290 83.240 1.00 64.17 151 ASN B N 1
ATOM 4175 C CA . ASN B 1 6 ? 52.468 50.946 83.815 1.00 63.82 151 ASN B CA 1
ATOM 4176 C C . ASN B 1 6 ? 51.808 50.205 84.972 1.00 63.12 151 ASN B C 1
ATOM 4177 O O . ASN B 1 6 ? 51.226 50.820 85.861 1.00 63.01 151 ASN B O 1
ATOM 4182 N N . ASP B 1 7 ? 51.882 48.880 84.942 1.00 62.18 152 ASP B N 1
ATOM 4183 C CA . ASP B 1 7 ? 51.156 48.048 85.896 1.00 61.12 152 ASP B CA 1
ATOM 4184 C C . ASP B 1 7 ? 49.645 48.253 85.840 1.00 60.45 152 ASP B C 1
ATOM 4185 O O . ASP B 1 7 ? 48.970 48.078 86.849 1.00 60.40 152 ASP B O 1
ATOM 4190 N N . ASP B 1 8 ? 49.097 48.602 84.681 1.00 59.75 153 ASP B N 1
ATOM 4191 C CA . ASP B 1 8 ? 47.641 48.761 84.615 1.00 59.57 153 ASP B CA 1
ATOM 4192 C C . ASP B 1 8 ? 46.930 47.449 84.301 1.00 58.82 153 ASP B C 1
ATOM 4193 O O . ASP B 1 8 ? 45.820 47.430 83.778 1.00 58.56 153 ASP B O 1
ATOM 4198 N N . ASP B 1 9 ? 47.590 46.355 84.658 1.00 58.19 154 ASP B N 1
ATOM 4199 C CA . ASP B 1 9 ? 46.956 45.048 84.706 1.00 57.77 154 ASP B CA 1
ATOM 4200 C C . ASP B 1 9 ? 46.485 44.795 86.147 1.00 57.27 154 ASP B C 1
ATOM 4201 O O . ASP B 1 9 ? 45.768 43.831 86.426 1.00 57.21 154 ASP B O 1
ATOM 4206 N N . ILE B 1 10 ? 46.895 45.682 87.053 1.00 56.68 155 ILE B N 1
ATOM 4207 C CA . ILE B 1 10 ? 46.419 45.682 88.436 1.00 56.22 155 ILE B CA 1
ATOM 4208 C C . ILE B 1 10 ? 45.059 46.383 88.558 1.00 56.25 155 ILE B C 1
ATOM 4209 O O . ILE B 1 10 ? 44.936 47.587 88.310 1.00 55.70 155 ILE B O 1
ATOM 4214 N N . ASP B 1 11 ? 44.041 45.621 88.949 1.00 56.57 156 ASP B N 1
ATOM 4215 C CA . ASP B 1 11 ? 42.685 46.148 89.065 1.00 56.95 156 ASP B CA 1
ATOM 4216 C C . ASP B 1 11 ? 42.658 47.445 89.856 1.00 56.76 156 ASP B C 1
ATOM 4217 O O . ASP B 1 11 ? 42.082 48.439 89.407 1.00 56.73 156 ASP B O 1
ATOM 4222 N N . ASP B 1 12 ? 43.264 47.437 91.041 1.00 56.42 157 ASP B N 1
ATOM 4223 C CA . ASP B 1 12 ? 43.309 48.645 91.853 1.00 56.28 157 ASP B CA 1
ATOM 4224 C C . ASP B 1 12 ? 43.605 49.867 90.998 1.00 56.20 157 ASP B C 1
ATOM 4225 O O . ASP B 1 12 ? 42.977 50.907 91.160 1.00 56.35 157 ASP B O 1
ATOM 4230 N N . VAL B 1 13 ? 44.574 49.739 90.098 1.00 56.04 158 VAL B N 1
ATOM 4231 C CA . VAL B 1 13 ? 44.977 50.847 89.244 1.00 55.73 158 VAL B CA 1
ATOM 4232 C C . VAL B 1 13 ? 43.875 51.185 88.249 1.00 55.83 158 VAL B C 1
ATOM 4233 O O . VAL B 1 13 ? 43.817 52.286 87.727 1.00 55.83 158 VAL B O 1
ATOM 4237 N N . LYS B 1 14 ? 42.980 50.238 88.003 1.00 56.18 159 LYS B N 1
ATOM 4238 C CA . LYS B 1 14 ? 41.872 50.465 87.076 1.00 56.52 159 LYS B CA 1
ATOM 4239 C C . LYS B 1 14 ? 40.728 51.247 87.723 1.00 56.53 159 LYS B C 1
ATOM 4240 O O . LYS B 1 14 ? 39.871 51.782 87.025 1.00 56.48 159 LYS B O 1
ATOM 4246 N N . LYS B 1 15 ? 40.717 51.292 89.055 1.00 56.58 160 LYS B N 1
ATOM 4247 C CA . LYS B 1 15 ? 39.698 52.000 89.826 1.00 56.44 160 LYS B CA 1
ATOM 4248 C C . LYS B 1 15 ? 40.047 53.467 90.086 1.00 56.41 160 LYS B C 1
ATOM 4249 O O . LYS B 1 15 ? 39.218 54.214 90.605 1.00 56.30 160 LYS B O 1
ATOM 4255 N N . ALA B 1 16 ? 41.262 53.887 89.741 1.00 56.27 161 ALA B N 1
ATOM 4256 C CA . ALA B 1 16 ? 41.648 55.289 89.938 1.00 56.36 161 ALA B CA 1
ATOM 4257 C C . ALA B 1 16 ? 40.690 56.263 89.231 1.00 56.46 161 ALA B C 1
ATOM 4258 O O . ALA B 1 16 ? 40.073 55.912 88.229 1.00 56.46 161 ALA B O 1
ATOM 4260 N N . LEU B 1 17 ? 40.566 57.477 89.766 1.00 56.54 162 LEU B N 1
ATOM 4261 C CA . LEU B 1 17 ? 39.653 58.492 89.227 1.00 56.70 162 LEU B CA 1
ATOM 4262 C C . LEU B 1 17 ? 40.276 59.868 89.287 1.00 56.80 162 LEU B C 1
ATOM 4263 O O . LEU B 1 17 ? 40.968 60.195 90.245 1.00 56.80 162 LEU B O 1
ATOM 4268 N N . ASP B 1 18 ? 39.998 60.692 88.287 1.00 57.12 163 ASP B N 1
ATOM 4269 C CA . ASP B 1 18 ? 40.430 62.078 88.342 1.00 57.62 163 ASP B CA 1
ATOM 4270 C C . ASP B 1 18 ? 39.608 62.802 89.379 1.00 57.15 163 ASP B C 1
ATOM 4271 O O . ASP B 1 18 ? 40.130 63.590 90.165 1.00 57.06 163 ASP B O 1
ATOM 4276 N N . HIS B 1 19 ? 38.308 62.546 89.368 1.00 56.78 164 HIS B N 1
ATOM 4277 C CA . HIS B 1 19 ? 37.426 63.233 90.301 1.00 56.48 164 HIS B CA 1
ATOM 4278 C C . HIS B 1 19 ? 36.488 62.301 91.054 1.00 55.84 164 HIS B C 1
ATOM 4279 O O . HIS B 1 19 ? 35.897 61.368 90.488 1.00 55.79 164 HIS B O 1
ATOM 4286 N N . ALA B 1 20 ? 36.366 62.571 92.346 1.00 54.60 165 ALA B N 1
ATOM 4287 C CA . ALA B 1 20 ? 35.740 61.646 93.252 1.00 53.22 165 ALA B CA 1
ATOM 4288 C C . ALA B 1 20 ? 34.252 61.900 93.491 1.00 52.28 165 ALA B C 1
ATOM 4289 O O . ALA B 1 20 ? 33.585 61.089 94.121 1.00 52.28 165 ALA B O 1
ATOM 4291 N N . THR B 1 21 ? 33.719 63.001 92.988 1.00 51.02 166 THR B N 1
ATOM 4292 C CA . THR B 1 21 ? 32.387 63.399 93.412 1.00 50.30 166 THR B CA 1
ATOM 4293 C C . THR B 1 21 ? 31.230 62.542 92.885 1.00 49.87 166 THR B C 1
ATOM 4294 O O . THR B 1 21 ? 30.384 62.104 93.661 1.00 49.66 166 THR B O 1
ATOM 4298 N N . GLN B 1 22 ? 31.185 62.293 91.585 1.00 49.40 167 GLN B N 1
ATOM 4299 C CA . GLN B 1 22 ? 30.112 61.475 91.043 1.00 49.27 167 GLN B CA 1
ATOM 4300 C C . GLN B 1 22 ? 30.218 60.046 91.519 1.00 48.81 167 GLN B C 1
ATOM 4301 O O . GLN B 1 22 ? 29.206 59.406 91.826 1.00 48.92 167 GLN B O 1
ATOM 4307 N N . ALA B 1 23 ? 31.450 59.540 91.549 1.00 47.92 168 ALA B N 1
ATOM 4308 C CA . ALA B 1 23 ? 31.722 58.175 91.976 1.00 47.11 168 ALA B CA 1
ATOM 4309 C C . ALA B 1 23 ? 31.140 57.940 93.364 1.00 46.72 168 ALA B C 1
ATOM 4310 O O . ALA B 1 23 ? 30.372 57.000 93.573 1.00 46.99 168 ALA B O 1
ATOM 4312 N N . ALA B 1 24 ? 31.495 58.816 94.301 1.00 45.94 169 ALA B N 1
ATOM 4313 C CA . ALA B 1 24 ? 30.955 58.784 95.645 1.00 45.19 169 ALA B CA 1
ATOM 4314 C C . ALA B 1 24 ? 29.430 58.726 95.644 1.00 45.03 169 ALA B C 1
ATOM 4315 O O . ALA B 1 24 ? 28.846 57.855 96.284 1.00 45.03 169 ALA B O 1
ATOM 4317 N N . HIS B 1 25 ? 28.774 59.651 94.951 1.00 44.52 170 HIS B N 1
ATOM 4318 C CA . HIS B 1 25 ? 27.314 59.620 94.936 1.00 44.23 170 HIS B CA 1
ATOM 4319 C C . HIS B 1 25 ? 26.759 58.283 94.452 1.00 44.43 170 HIS B C 1
ATOM 4320 O O . HIS B 1 25 ? 25.742 57.801 94.969 1.00 44.76 170 HIS B O 1
ATOM 4327 N N . LYS B 1 26 ? 27.426 57.666 93.483 1.00 44.11 171 LYS B N 1
ATOM 4328 C CA . LYS B 1 26 ? 26.943 56.401 92.955 1.00 44.17 171 LYS B CA 1
ATOM 4329 C C . LYS B 1 26 ? 27.208 55.225 93.893 1.00 43.52 171 LYS B C 1
ATOM 4330 O O . LYS B 1 26 ? 26.395 54.296 93.985 1.00 43.52 171 LYS B O 1
ATOM 4336 N N . ALA B 1 27 ? 28.336 55.245 94.588 1.00 42.44 172 ALA B N 1
ATOM 4337 C CA . ALA B 1 27 ? 28.562 54.233 95.609 1.00 41.87 172 ALA B CA 1
ATOM 4338 C C . ALA B 1 27 ? 27.565 54.430 96.749 1.00 41.34 172 ALA B C 1
ATOM 4339 O O . ALA B 1 27 ? 27.071 53.469 97.320 1.00 41.13 172 ALA B O 1
ATOM 4341 N N . ALA B 1 28 ? 27.265 55.684 97.062 1.00 40.99 173 ALA B N 1
ATOM 4342 C CA . ALA B 1 28 ? 26.271 55.991 98.078 1.00 40.85 173 ALA B CA 1
ATOM 4343 C C . ALA B 1 28 ? 24.991 55.290 97.696 1.00 41.01 173 ALA B C 1
ATOM 4344 O O . ALA B 1 28 ? 24.373 54.608 98.502 1.00 40.42 173 ALA B O 1
ATOM 4346 N N . ALA B 1 29 ? 24.597 55.472 96.442 1.00 41.71 174 ALA B N 1
ATOM 4347 C CA . ALA B 1 29 ? 23.339 54.932 95.961 1.00 42.31 174 ALA B CA 1
ATOM 4348 C C . ALA B 1 29 ? 23.343 53.406 95.942 1.00 42.86 174 ALA B C 1
ATOM 4349 O O . ALA B 1 29 ? 22.330 52.772 96.219 1.00 43.05 174 ALA B O 1
ATOM 4351 N N . GLU B 1 30 ? 24.480 52.812 95.611 1.00 43.68 175 GLU B N 1
ATOM 4352 C CA . GLU B 1 30 ? 24.559 51.363 95.543 1.00 44.20 175 GLU B CA 1
ATOM 4353 C C . GLU B 1 30 ? 24.456 50.762 96.931 1.00 44.13 175 GLU B C 1
ATOM 4354 O O . GLU B 1 30 ? 23.741 49.779 97.142 1.00 44.09 175 GLU B O 1
ATOM 4360 N N . LEU B 1 31 ? 25.170 51.360 97.880 1.00 44.16 176 LEU B N 1
ATOM 4361 C CA . LEU B 1 31 ? 25.174 50.881 99.250 1.00 44.17 176 LEU B CA 1
ATOM 4362 C C . LEU B 1 31 ? 23.807 51.071 99.891 1.00 44.30 176 LEU B C 1
ATOM 4363 O O . LEU B 1 31 ? 23.337 50.187 100.594 1.00 44.51 176 LEU B O 1
ATOM 4368 N N . THR B 1 32 ? 23.162 52.206 99.644 1.00 44.30 177 THR B N 1
ATOM 4369 C CA . THR B 1 32 ? 21.865 52.453 100.263 1.00 44.59 177 THR B CA 1
ATOM 4370 C C . THR B 1 32 ? 20.779 51.555 99.680 1.00 45.18 177 THR B C 1
ATOM 4371 O O . THR B 1 32 ? 19.807 51.224 100.359 1.00 45.52 177 THR B O 1
ATOM 4375 N N . ALA B 1 33 ? 20.940 51.168 98.421 1.00 45.69 178 ALA B N 1
ATOM 4376 C CA . ALA B 1 33 ? 19.994 50.270 97.791 1.00 46.18 178 ALA B CA 1
ATOM 4377 C C . ALA B 1 33 ? 19.974 48.970 98.568 1.00 46.91 178 ALA B C 1
ATOM 4378 O O . ALA B 1 33 ? 18.940 48.327 98.681 1.00 47.24 178 ALA B O 1
ATOM 4380 N N . LYS B 1 34 ? 21.125 48.598 99.117 1.00 47.87 179 LYS B N 1
ATOM 4381 C CA . LYS B 1 34 ? 21.273 47.358 99.863 1.00 48.72 179 LYS B CA 1
ATOM 4382 C C . LYS B 1 34 ? 20.766 47.522 101.292 1.00 49.56 179 LYS B C 1
ATOM 4383 O O . LYS B 1 34 ? 20.631 46.544 102.020 1.00 49.62 179 LYS B O 1
ATOM 4389 N N . LEU B 1 35 ? 20.501 48.758 101.702 1.00 50.67 180 LEU B N 1
ATOM 4390 C CA . LEU B 1 35 ? 20.100 49.028 103.078 1.00 51.82 180 LEU B CA 1
ATOM 4391 C C . LEU B 1 35 ? 18.635 49.367 103.185 1.00 52.95 180 LEU B C 1
ATOM 4392 O O . LEU B 1 35 ? 18.111 49.527 104.291 1.00 53.07 180 LEU B O 1
ATOM 4397 N N . ARG B 1 36 ? 17.964 49.511 102.050 1.00 54.30 181 ARG B N 1
ATOM 4398 C CA . ARG B 1 36 ? 16.535 49.795 102.113 1.00 55.95 181 ARG B CA 1
ATOM 4399 C C . ARG B 1 36 ? 15.794 48.578 102.655 1.00 56.23 181 ARG B C 1
ATOM 4400 O O . ARG B 1 36 ? 16.227 47.432 102.475 1.00 56.28 181 ARG B O 1
ATOM 4408 N N . SER B 1 37 ? 14.682 48.815 103.335 1.00 56.56 182 SER B N 1
ATOM 4409 C CA . SER B 1 37 ? 13.897 47.684 103.799 1.00 56.89 182 SER B CA 1
ATOM 4410 C C . SER B 1 37 ? 12.380 47.863 103.653 1.00 56.97 182 SER B C 1
ATOM 4411 O O . SER B 1 37 ? 11.851 48.982 103.627 1.00 56.85 182 SER B O 1
ATOM 4414 N N . ASP B 1 38 ? 11.695 46.734 103.521 1.00 56.87 183 ASP B N 1
ATOM 4415 C CA . ASP B 1 38 ? 10.252 46.721 103.527 1.00 56.98 183 ASP B CA 1
ATOM 4416 C C . ASP B 1 38 ? 9.822 46.345 104.932 1.00 56.32 183 ASP B C 1
ATOM 4417 O O . ASP B 1 38 ? 10.567 45.682 105.652 1.00 56.30 183 ASP B O 1
ATOM 4422 N N . PHE B 1 39 ? 8.638 46.780 105.340 1.00 55.56 184 PHE B N 1
ATOM 4423 C CA . PHE B 1 39 ? 8.144 46.410 106.654 1.00 55.09 184 PHE B CA 1
ATOM 4424 C C . PHE B 1 39 ? 7.707 44.958 106.674 1.00 54.79 184 PHE B C 1
ATOM 4425 O O . PHE B 1 39 ? 7.077 44.481 105.735 1.00 54.74 184 PHE B O 1
ATOM 4433 N N . VAL B 1 40 ? 8.065 44.256 107.742 1.00 54.55 185 VAL B N 1
ATOM 4434 C CA . VAL B 1 40 ? 7.576 42.912 107.984 1.00 54.40 185 VAL B CA 1
ATOM 4435 C C . VAL B 1 40 ? 6.899 42.922 109.346 1.00 54.65 185 VAL B C 1
ATOM 4436 O O . VAL B 1 40 ? 7.119 43.831 110.140 1.00 54.57 185 VAL B O 1
ATOM 4440 N N . GLU B 1 41 ? 6.077 41.922 109.633 1.00 54.82 186 GLU B N 1
ATOM 4441 C CA . GLU B 1 41 ? 5.389 41.908 110.922 1.00 55.05 186 GLU B CA 1
ATOM 4442 C C . GLU B 1 41 ? 6.322 41.412 112.019 1.00 54.45 186 GLU B C 1
ATOM 4443 O O . GLU B 1 41 ? 7.007 40.408 111.858 1.00 54.62 186 GLU B O 1
ATOM 4449 N N . TYR B 1 42 ? 6.338 42.119 113.139 1.00 54.14 187 TYR B N 1
ATOM 4450 C CA . TYR B 1 42 ? 7.232 41.790 114.250 1.00 53.99 187 TYR B CA 1
ATOM 4451 C C . TYR B 1 42 ? 6.511 41.025 115.363 1.00 53.83 187 TYR B C 1
ATOM 4452 O O . TYR B 1 42 ? 7.126 40.314 116.150 1.00 53.56 187 TYR B O 1
ATOM 4461 N N . GLY B 1 43 ? 5.201 41.203 115.442 1.00 53.89 188 GLY B N 1
ATOM 4462 C CA . GLY B 1 43 ? 4.430 40.624 116.530 1.00 54.11 188 GLY B CA 1
ATOM 4463 C C . GLY B 1 43 ? 3.012 41.145 116.532 1.00 54.22 188 GLY B C 1
ATOM 4464 O O . GLY B 1 43 ? 2.677 42.018 115.740 1.00 54.11 188 GLY B O 1
ATOM 4465 N N . ASN B 1 44 ? 2.175 40.603 117.417 1.00 54.52 189 ASN B N 1
ATOM 4466 C CA . ASN B 1 44 ? 0.767 41.001 117.503 1.00 54.54 189 ASN B CA 1
ATOM 4467 C C . ASN B 1 44 ? 0.132 40.645 118.842 1.00 54.74 189 ASN B C 1
ATOM 4468 O O . ASN B 1 44 ? 0.758 40.003 119.680 1.00 54.32 189 ASN B O 1
ATOM 4473 N N . GLY B 1 45 ? -1.118 41.060 119.025 1.00 55.39 190 GLY B N 1
ATOM 4474 C CA . GLY B 1 45 ? -1.852 40.815 120.261 1.00 56.38 190 GLY B CA 1
ATOM 4475 C C . GLY B 1 45 ? -3.185 41.537 120.245 1.00 57.31 190 GLY B C 1
ATOM 4476 O O . GLY B 1 45 ? -3.692 41.887 119.174 1.00 57.42 190 GLY B O 1
ATOM 4477 N N . GLY B 1 46 ? -3.748 41.777 121.433 1.00 58.06 191 GLY B N 1
ATOM 4478 C CA . GLY B 1 46 ? -5.095 42.359 121.563 1.00 58.76 191 GLY B CA 1
ATOM 4479 C C . GLY B 1 46 ? -6.133 41.273 121.795 1.00 59.42 191 GLY B C 1
ATOM 4480 O O . GLY B 1 46 ? -5.796 40.090 121.821 1.00 59.77 191 GLY B O 1
ATOM 4481 N N . THR B 1 47 ? -7.398 41.657 121.962 1.00 59.92 192 THR B N 1
ATOM 4482 C CA . THR B 1 47 ? -8.471 40.678 122.205 1.00 59.98 192 THR B CA 1
ATOM 4483 C C . THR B 1 47 ? -9.430 40.561 121.024 1.00 59.96 192 THR B C 1
ATOM 4484 O O . THR B 1 47 ? -10.001 41.563 120.572 1.00 59.87 192 THR B O 1
ATOM 4488 N N . ALA B 1 48 ? -9.618 39.330 120.553 1.00 59.85 193 ALA B N 1
ATOM 4489 C CA . ALA B 1 48 ? -10.385 39.057 119.334 1.00 59.65 193 ALA B CA 1
ATOM 4490 C C . ALA B 1 48 ? -11.591 39.979 119.121 1.00 59.39 193 ALA B C 1
ATOM 4491 O O . ALA B 1 48 ? -11.958 40.278 117.978 1.00 59.77 193 ALA B O 1
ATOM 4493 N N . GLY B 1 49 ? -12.210 40.431 120.207 1.00 58.75 194 GLY B N 1
ATOM 4494 C CA . GLY B 1 49 ? -13.387 41.291 120.080 1.00 57.82 194 GLY B CA 1
ATOM 4495 C C . GLY B 1 49 ? -13.136 42.791 120.002 1.00 57.20 194 GLY B C 1
ATOM 4496 O O . GLY B 1 49 ? -13.782 43.499 119.231 1.00 57.38 194 GLY B O 1
ATOM 4497 N N . GLN B 1 50 ? -12.190 43.273 120.804 1.00 56.48 195 GLN B N 1
ATOM 4498 C CA . GLN B 1 50 ? -12.008 44.711 121.063 1.00 55.39 195 GLN B CA 1
ATOM 4499 C C . GLN B 1 50 ? -11.025 45.406 120.120 1.00 54.28 195 GLN B C 1
ATOM 4500 O O . GLN B 1 50 ? -11.424 46.110 119.202 1.00 54.12 195 GLN B O 1
ATOM 4506 N N . VAL B 1 51 ? -9.735 45.230 120.387 1.00 53.22 196 VAL B N 1
ATOM 4507 C CA . VAL B 1 51 ? -8.695 45.793 119.541 1.00 51.90 196 VAL B CA 1
ATOM 4508 C C . VAL B 1 51 ? -7.657 44.744 119.237 1.00 51.04 196 VAL B C 1
ATOM 4509 O O . VAL B 1 51 ? -7.155 44.081 120.145 1.00 50.60 196 VAL B O 1
ATOM 4513 N N . LEU B 1 52 ? -7.344 44.593 117.955 1.00 50.24 197 LEU B N 1
ATOM 4514 C CA . LEU B 1 52 ? -6.220 43.764 117.555 1.00 49.73 197 LEU B CA 1
ATOM 4515 C C . LEU B 1 52 ? -5.039 44.674 117.255 1.00 49.17 197 LEU B C 1
ATOM 4516 O O . LEU B 1 52 ? -5.210 45.768 116.697 1.00 48.87 197 LEU B O 1
ATOM 4521 N N . ILE B 1 53 ? -3.849 44.221 117.637 1.00 48.64 198 ILE B N 1
ATOM 4522 C CA . ILE B 1 53 ? -2.645 45.047 117.588 1.00 48.24 198 ILE B CA 1
ATOM 4523 C C . ILE B 1 53 ? -1.534 44.385 116.774 1.00 48.32 198 ILE B C 1
ATOM 4524 O O . ILE B 1 53 ? -0.990 43.372 117.193 1.00 48.04 198 ILE B O 1
ATOM 4529 N N . HIS B 1 54 ? -1.181 44.962 115.627 1.00 48.39 199 HIS B N 1
ATOM 4530 C CA . HIS B 1 54 ? -0.011 44.490 114.883 1.00 48.52 199 HIS B CA 1
ATOM 4531 C C . HIS B 1 54 ? 1.140 45.499 114.914 1.00 48.00 199 HIS B C 1
ATOM 4532 O O . HIS B 1 54 ? 0.923 46.693 114.759 1.00 47.94 199 HIS B O 1
ATOM 4539 N N . ILE B 1 55 ? 2.355 44.992 115.099 1.00 47.41 200 ILE B N 1
ATOM 4540 C CA . ILE B 1 55 ? 3.564 45.797 115.171 1.00 46.81 200 ILE B CA 1
ATOM 4541 C C . ILE B 1 55 ? 4.438 45.482 113.957 1.00 47.17 200 ILE B C 1
ATOM 4542 O O . ILE B 1 55 ? 4.720 44.313 113.671 1.00 47.33 200 ILE B O 1
ATOM 4547 N N . TYR B 1 56 ? 4.865 46.520 113.240 1.00 46.92 201 TYR B N 1
ATOM 4548 C CA . TYR B 1 56 ? 5.673 46.327 112.043 1.00 46.85 201 TYR B CA 1
ATOM 4549 C C . TYR B 1 56 ? 7.002 47.078 112.115 1.00 46.65 201 TYR B C 1
ATOM 4550 O O . TYR B 1 56 ? 7.093 48.155 112.706 1.00 46.89 201 TYR B O 1
ATOM 4559 N N . GLY B 1 57 ? 8.027 46.504 111.498 1.00 46.12 202 GLY B N 1
ATOM 4560 C CA . GLY B 1 57 ? 9.309 47.163 111.369 1.00 45.47 202 GLY B CA 1
ATOM 4561 C C . GLY B 1 57 ? 9.996 46.684 110.112 1.00 45.24 202 GLY B C 1
ATOM 4562 O O . GLY B 1 57 ? 9.505 45.771 109.444 1.00 45.29 202 GLY B O 1
ATOM 4563 N N . PRO B 1 58 ? 11.151 47.288 109.784 1.00 44.93 203 PRO B N 1
ATOM 4564 C CA . PRO B 1 58 ? 11.856 46.912 108.562 1.00 44.26 203 PRO B CA 1
ATOM 4565 C C . PRO B 1 58 ? 12.387 45.506 108.721 1.00 43.79 203 PRO B C 1
ATOM 4566 O O . PRO B 1 58 ? 12.671 45.079 109.835 1.00 43.17 203 PRO B O 1
ATOM 4570 N N . GLY B 1 59 ? 12.518 44.789 107.613 1.00 43.55 204 GLY B N 1
ATOM 4571 C CA . GLY B 1 59 ? 13.146 43.480 107.639 1.00 43.36 204 GLY B CA 1
ATOM 4572 C C . GLY B 1 59 ? 14.618 43.614 107.972 1.00 43.32 204 GLY B C 1
ATOM 4573 O O . GLY B 1 59 ? 15.238 42.683 108.476 1.00 43.58 204 GLY B O 1
ATOM 4574 N N . LEU B 1 60 ? 15.185 44.784 107.699 1.00 43.19 205 LEU B N 1
ATOM 4575 C CA . LEU B 1 60 ? 16.616 44.972 107.891 1.00 43.13 205 LEU B CA 1
ATOM 4576 C C . LEU B 1 60 ? 16.977 46.213 108.697 1.00 42.56 205 LEU B C 1
ATOM 4577 O O . LEU B 1 60 ? 16.612 47.332 108.344 1.00 42.35 205 LEU B O 1
ATOM 4582 N N . ILE B 1 61 ? 17.706 45.988 109.781 1.00 42.08 206 ILE B N 1
ATOM 4583 C CA . ILE B 1 61 ? 18.213 47.057 110.617 1.00 41.49 206 ILE B CA 1
ATOM 4584 C C . ILE B 1 61 ? 19.698 46.792 110.772 1.00 41.62 206 ILE B C 1
ATOM 4585 O O . ILE B 1 61 ? 20.092 45.704 111.188 1.00 41.52 206 ILE B O 1
ATOM 4590 N N . TYR B 1 62 ? 20.530 47.763 110.406 1.00 41.59 207 TYR B N 1
ATOM 4591 C CA . TYR B 1 62 ? 21.966 47.590 110.586 1.00 41.49 207 TYR B CA 1
ATOM 4592 C C . TYR B 1 62 ? 22.416 48.082 111.944 1.00 41.05 207 TYR B C 1
ATOM 4593 O O . TYR B 1 62 ? 22.163 49.223 112.326 1.00 41.06 207 TYR B O 1
ATOM 4602 N N . GLY B 1 63 ? 23.072 47.199 112.681 1.00 40.70 208 GLY B N 1
ATOM 4603 C CA . GLY B 1 63 ? 23.756 47.584 113.906 1.00 40.07 208 GLY B CA 1
ATOM 4604 C C . GLY B 1 63 ? 22.903 48.319 114.905 1.00 39.55 208 GLY B C 1
ATOM 4605 O O . GLY B 1 63 ? 21.955 47.761 115.447 1.00 39.92 208 GLY B O 1
ATOM 4606 N N . PHE B 1 64 ? 23.251 49.576 115.154 1.00 39.10 209 PHE B N 1
ATOM 4607 C CA . PHE B 1 64 ? 22.589 50.357 116.187 1.00 38.63 209 PHE B CA 1
ATOM 4608 C C . PHE B 1 64 ? 21.740 51.461 115.601 1.00 38.24 209 PHE B C 1
ATOM 4609 O O . PHE B 1 64 ? 21.673 52.577 116.136 1.00 38.16 209 PHE B O 1
ATOM 4617 N N . SER B 1 65 ? 21.074 51.142 114.499 1.00 37.73 210 SER B N 1
ATOM 4618 C CA . SER B 1 65 ? 20.301 52.142 113.794 1.00 37.15 210 SER B CA 1
ATOM 4619 C C . SER B 1 65 ? 18.970 52.369 114.476 1.00 36.82 210 SER B C 1
ATOM 4620 O O . SER B 1 65 ? 18.394 51.455 115.045 1.00 36.54 210 SER B O 1
ATOM 4623 N N . ALA B 1 66 ? 18.498 53.605 114.421 1.00 36.72 211 ALA B N 1
ATOM 4624 C CA . ALA B 1 66 ? 17.120 53.907 114.724 1.00 36.60 211 ALA B CA 1
ATOM 4625 C C . ALA B 1 66 ? 16.295 53.438 113.525 1.00 36.88 211 ALA B C 1
ATOM 4626 O O . ALA B 1 66 ? 16.791 53.426 112.396 1.00 37.00 211 ALA B O 1
ATOM 4628 N N . PHE B 1 67 ? 15.045 53.049 113.759 1.00 37.01 212 PHE B N 1
ATOM 4629 C CA . PHE B 1 67 ? 14.209 52.522 112.688 1.00 37.02 212 PHE B CA 1
ATOM 4630 C C . PHE B 1 67 ? 12.748 52.866 112.905 1.00 37.02 212 PHE B C 1
ATOM 4631 O O . PHE B 1 67 ? 12.329 53.098 114.041 1.00 37.27 212 PHE B O 1
ATOM 4639 N N . PRO B 1 68 ? 11.960 52.893 111.814 1.00 36.87 213 PRO B N 1
ATOM 4640 C CA . PRO B 1 68 ? 10.523 53.163 111.899 1.00 36.74 213 PRO B CA 1
ATOM 4641 C C . PRO B 1 68 ? 9.764 51.964 112.465 1.00 37.12 213 PRO B C 1
ATOM 4642 O O . PRO B 1 68 ? 10.098 50.833 112.155 1.00 37.03 213 PRO B O 1
ATOM 4646 N N . VAL B 1 69 ? 8.761 52.220 113.295 1.00 37.62 214 VAL B N 1
ATOM 4647 C CA . VAL B 1 69 ? 7.874 51.178 113.788 1.00 38.13 214 VAL B CA 1
ATOM 4648 C C . VAL B 1 69 ? 6.440 51.571 113.445 1.00 38.69 214 VAL B C 1
ATOM 4649 O O . VAL B 1 69 ? 6.041 52.709 113.670 1.00 38.97 214 VAL B O 1
ATOM 4653 N N . GLN B 1 70 ? 5.670 50.651 112.878 1.00 39.09 215 GLN B N 1
ATOM 4654 C CA . GLN B 1 70 ? 4.274 50.944 112.618 1.00 39.84 215 GLN B CA 1
ATOM 4655 C C . GLN B 1 70 ? 3.384 50.091 113.494 1.00 40.26 215 GLN B C 1
ATOM 4656 O O . GLN B 1 70 ? 3.675 48.927 113.741 1.00 40.34 215 GLN B O 1
ATOM 4662 N N . ILE B 1 71 ? 2.300 50.681 113.968 1.00 40.86 216 ILE B N 1
ATOM 4663 C CA . ILE B 1 71 ? 1.386 49.989 114.857 1.00 41.55 216 ILE B CA 1
ATOM 4664 C C . ILE B 1 71 ? -0.022 50.074 114.320 1.00 42.32 216 ILE B C 1
ATOM 4665 O O . ILE B 1 71 ? -0.602 51.150 114.247 1.00 42.21 216 ILE B O 1
ATOM 4670 N N . ARG B 1 72 ? -0.560 48.925 113.937 1.00 43.54 217 ARG B N 1
ATOM 4671 C CA . ARG B 1 72 ? -1.886 48.853 113.346 1.00 44.82 217 ARG B CA 1
ATOM 4672 C C . ARG B 1 72 ? -2.892 48.341 114.386 1.00 45.08 217 ARG B C 1
ATOM 4673 O O . ARG B 1 72 ? -2.719 47.269 114.983 1.00 45.49 217 ARG B O 1
ATOM 4681 N N . LEU B 1 73 ? -3.915 49.142 114.641 1.00 45.35 218 LEU B N 1
ATOM 4682 C CA . LEU B 1 73 ? -4.951 48.783 115.588 1.00 45.69 218 LEU B CA 1
ATOM 4683 C C . LEU B 1 73 ? -6.234 48.519 114.822 1.00 46.47 218 LEU B C 1
ATOM 4684 O O . LEU B 1 73 ? -6.741 49.401 114.135 1.00 46.17 218 LEU B O 1
ATOM 4689 N N . GLU B 1 74 ? -6.734 47.290 114.913 1.00 47.77 219 GLU B N 1
ATOM 4690 C CA . GLU B 1 74 ? -8.009 46.928 114.287 1.00 49.07 219 GLU B CA 1
ATOM 4691 C C . GLU B 1 74 ? -9.111 46.841 115.331 1.00 49.10 219 GLU B C 1
ATOM 4692 O O . GLU B 1 74 ? -9.085 45.981 116.217 1.00 49.10 219 GLU B O 1
ATOM 4698 N N . ILE B 1 75 ? -10.052 47.766 115.249 1.00 49.74 220 ILE B N 1
ATOM 4699 C CA . ILE B 1 75 ? -11.295 47.653 115.990 1.00 50.65 220 ILE B CA 1
ATOM 4700 C C . ILE B 1 75 ? -12.285 46.852 115.153 1.00 51.15 220 ILE B C 1
ATOM 4701 O O . ILE B 1 75 ? -12.864 47.391 114.210 1.00 50.86 220 ILE B O 1
ATOM 4706 N N . PRO B 1 76 ? -12.494 45.569 115.497 1.00 51.81 221 PRO B N 1
ATOM 4707 C CA . PRO B 1 76 ? -13.419 44.746 114.727 1.00 52.51 221 PRO B CA 1
ATOM 4708 C C . PRO B 1 76 ? -14.820 45.338 114.697 1.00 53.18 221 PRO B C 1
ATOM 4709 O O . PRO B 1 76 ? -15.176 46.142 115.556 1.00 52.63 221 PRO B O 1
ATOM 4713 N N . ASN B 1 77 ? -15.620 44.943 113.714 1.00 54.44 222 ASN B N 1
ATOM 4714 C CA . ASN B 1 77 ? -17.026 45.322 113.739 1.00 55.65 222 ASN B CA 1
ATOM 4715 C C . ASN B 1 77 ? -17.737 44.712 114.955 1.00 56.44 222 ASN B C 1
ATOM 4716 O O . ASN B 1 77 ? -17.256 43.745 115.565 1.00 56.52 222 ASN B O 1
ATOM 4721 N N . GLN B 1 78 ? -18.874 45.286 115.317 1.00 57.23 223 GLN B N 1
ATOM 4722 C CA . GLN B 1 78 ? -19.593 44.803 116.487 1.00 58.05 223 GLN B CA 1
ATOM 4723 C C . GLN B 1 78 ? -20.999 44.376 116.087 1.00 58.41 223 GLN B C 1
ATOM 4724 O O . GLN B 1 78 ? -21.591 44.957 115.173 1.00 58.38 223 GLN B O 1
ATOM 4730 N N . PRO B 1 79 ? -21.534 43.344 116.759 1.00 58.87 224 PRO B N 1
ATOM 4731 C CA . PRO B 1 79 ? -22.949 43.017 116.614 1.00 59.09 224 PRO B CA 1
ATOM 4732 C C . PRO B 1 79 ? -23.813 44.248 116.939 1.00 59.34 224 PRO B C 1
ATOM 4733 O O . PRO B 1 79 ? -24.606 44.683 116.099 1.00 59.44 224 PRO B O 1
ATOM 4737 N N . VAL B 1 80 ? -23.650 44.815 118.133 1.00 59.21 225 VAL B N 1
ATOM 4738 C CA . VAL B 1 80 ? -24.320 46.074 118.457 1.00 59.18 225 VAL B CA 1
ATOM 4739 C C . VAL B 1 80 ? -23.500 47.240 117.922 1.00 59.42 225 VAL B C 1
ATOM 4740 O O . VAL B 1 80 ? -22.307 47.334 118.202 1.00 59.59 225 VAL B O 1
ATOM 4744 N N . PRO B 1 81 ? -24.137 48.148 117.166 1.00 59.53 226 PRO B N 1
ATOM 4745 C CA . PRO B 1 81 ? -23.393 49.244 116.548 1.00 59.50 226 PRO B CA 1
ATOM 4746 C C . PRO B 1 81 ? -23.107 50.429 117.489 1.00 59.37 226 PRO B C 1
ATOM 4747 O O . PRO B 1 81 ? -22.410 51.366 117.094 1.00 59.33 226 PRO B O 1
ATOM 4751 N N . PHE B 1 82 ? -23.632 50.386 118.713 1.00 59.09 227 PHE B N 1
ATOM 4752 C CA . PHE B 1 82 ? -23.410 51.456 119.696 1.00 58.72 227 PHE B CA 1
ATOM 4753 C C . PHE B 1 82 ? -22.269 51.077 120.616 1.00 58.22 227 PHE B C 1
ATOM 4754 O O . PHE B 1 82 ? -21.801 51.887 121.424 1.00 58.40 227 PHE B O 1
ATOM 4762 N N . ASN B 1 83 ? -21.833 49.830 120.493 1.00 57.43 228 ASN B N 1
ATOM 4763 C CA . ASN B 1 83 ? -20.764 49.319 121.324 1.00 56.65 228 ASN B CA 1
ATOM 4764 C C . ASN B 1 83 ? -19.393 49.713 120.781 1.00 55.93 228 ASN B C 1
ATOM 4765 O O . ASN B 1 83 ? -18.587 48.869 120.390 1.00 55.81 228 ASN B O 1
ATOM 4770 N N . LYS B 1 84 ? -19.149 51.019 120.771 1.00 55.08 229 LYS B N 1
ATOM 4771 C CA . LYS B 1 84 ? -17.955 51.592 120.170 1.00 54.36 229 LYS B CA 1
ATOM 4772 C C . LYS B 1 84 ? -16.765 51.364 121.074 1.00 53.42 229 LYS B C 1
ATOM 4773 O O . LYS B 1 84 ? -16.899 51.381 122.298 1.00 53.49 229 LYS B O 1
ATOM 4779 N N . VAL B 1 85 ? -15.601 51.137 120.475 1.00 52.22 230 VAL B N 1
ATOM 4780 C CA . VAL B 1 85 ? -14.390 50.973 121.259 1.00 51.22 230 VAL B CA 1
ATOM 4781 C C . VAL B 1 85 ? -13.674 52.319 121.401 1.00 51.02 230 VAL B C 1
ATOM 4782 O O . VAL B 1 85 ? -13.302 52.935 120.410 1.00 50.87 230 VAL B O 1
ATOM 4786 N N . HIS B 1 86 ? -13.506 52.783 122.635 1.00 50.65 231 HIS B N 1
ATOM 4787 C CA . HIS B 1 86 ? -12.815 54.045 122.892 1.00 50.35 231 HIS B CA 1
ATOM 4788 C C . HIS B 1 86 ? -11.363 53.804 123.261 1.00 50.06 231 HIS B C 1
ATOM 4789 O O . HIS B 1 86 ? -11.052 52.988 124.143 1.00 50.52 231 HIS B O 1
ATOM 4796 N N . ILE B 1 87 ? -10.462 54.505 122.585 1.00 49.37 232 ILE B N 1
ATOM 4797 C CA . ILE B 1 87 ? -9.063 54.428 122.964 1.00 48.56 232 ILE B CA 1
ATOM 4798 C C . ILE B 1 87 ? -8.682 55.712 123.669 1.00 47.92 232 ILE B C 1
ATOM 4799 O O . ILE B 1 87 ? -8.960 56.800 123.181 1.00 47.69 232 ILE B O 1
ATOM 4804 N N . THR B 1 88 ? -8.094 55.574 124.848 1.00 47.07 233 THR B N 1
ATOM 4805 C CA . THR B 1 88 ? -7.744 56.731 125.646 1.00 46.44 233 THR B CA 1
ATOM 4806 C C . THR B 1 88 ? -6.238 56.951 125.674 1.00 45.91 233 THR B C 1
ATOM 4807 O O . THR B 1 88 ? -5.780 58.053 125.975 1.00 45.92 233 THR B O 1
ATOM 4811 N N . GLU B 1 89 ? -5.470 55.911 125.351 1.00 44.89 234 GLU B N 1
ATOM 4812 C CA . GLU B 1 89 ? -4.024 56.020 125.392 1.00 44.16 234 GLU B CA 1
ATOM 4813 C C . GLU B 1 89 ? -3.307 54.815 124.799 1.00 43.58 234 GLU B C 1
ATOM 4814 O O . GLU B 1 89 ? -3.612 53.666 125.135 1.00 43.26 234 GLU B O 1
ATOM 4820 N N . VAL B 1 90 ? -2.344 55.080 123.918 1.00 42.75 235 VAL B N 1
ATOM 4821 C CA . VAL B 1 90 ? -1.418 54.037 123.486 1.00 42.03 235 VAL B CA 1
ATOM 4822 C C . VAL B 1 90 ? 0.012 54.339 123.947 1.00 41.64 235 VAL B C 1
ATOM 4823 O O . VAL B 1 90 ? 0.498 55.455 123.802 1.00 41.68 235 VAL B O 1
ATOM 4827 N N . THR B 1 91 ? 0.682 53.344 124.507 1.00 41.04 236 THR B N 1
ATOM 4828 C CA . THR B 1 91 ? 2.071 53.502 124.886 1.00 40.74 236 THR B CA 1
ATOM 4829 C C . THR B 1 91 ? 2.904 52.486 124.131 1.00 40.65 236 THR B C 1
ATOM 4830 O O . THR B 1 91 ? 2.471 51.343 123.931 1.00 40.81 236 THR B O 1
ATOM 4834 N N . ALA B 1 92 ? 4.086 52.914 123.688 1.00 40.31 237 ALA B N 1
ATOM 4835 C CA . ALA B 1 92 ? 5.024 52.018 123.029 1.00 40.17 237 ALA B CA 1
ATOM 4836 C C . ALA B 1 92 ? 6.449 52.322 123.470 1.00 40.10 237 ALA B C 1
ATOM 4837 O O . ALA B 1 92 ? 6.788 53.470 123.716 1.00 40.13 237 ALA B O 1
ATOM 4839 N N . TYR B 1 93 ? 7.273 51.286 123.587 1.00 40.14 238 TYR B N 1
ATOM 4840 C CA . TYR B 1 93 ? 8.675 51.456 123.929 1.00 40.28 238 TYR B CA 1
ATOM 4841 C C . TYR B 1 93 ? 9.476 50.171 123.686 1.00 40.22 238 TYR B C 1
ATOM 4842 O O . TYR B 1 93 ? 8.916 49.073 123.647 1.00 40.42 238 TYR B O 1
ATOM 4851 N N . VAL B 1 94 ? 10.786 50.314 123.503 1.00 39.62 239 VAL B N 1
ATOM 4852 C CA . VAL B 1 94 ? 11.662 49.165 123.385 1.00 38.98 239 VAL B CA 1
ATOM 4853 C C . VAL B 1 94 ? 11.896 48.684 124.810 1.00 39.03 239 VAL B C 1
ATOM 4854 O O . VAL B 1 94 ? 11.964 49.504 125.722 1.00 39.21 239 VAL B O 1
ATOM 4858 N N . ILE B 1 95 ? 11.993 47.371 125.010 1.00 38.79 240 ILE B N 1
ATOM 4859 C CA . ILE B 1 95 ? 12.338 46.812 126.317 1.00 38.76 240 ILE B CA 1
ATOM 4860 C C . ILE B 1 95 ? 13.449 45.776 126.159 1.00 39.23 240 ILE B C 1
ATOM 4861 O O . ILE B 1 95 ? 13.375 44.911 125.280 1.00 39.27 240 ILE B O 1
ATOM 4866 N N . ASP B 1 96 ? 14.485 45.880 126.988 1.00 39.45 241 ASP B N 1
ATOM 4867 C CA . ASP B 1 96 ? 15.612 44.959 126.910 1.00 40.17 241 ASP B CA 1
ATOM 4868 C C . ASP B 1 96 ? 15.415 43.850 127.941 1.00 41.25 241 ASP B C 1
ATOM 4869 O O . ASP B 1 96 ? 14.442 43.858 128.699 1.00 41.02 241 ASP B O 1
ATOM 4874 N N . GLU B 1 97 ? 16.337 42.898 127.978 1.00 42.51 242 GLU B N 1
ATOM 4875 C CA . GLU B 1 97 ? 16.122 41.712 128.791 1.00 43.74 242 GLU B CA 1
ATOM 4876 C C . GLU B 1 97 ? 16.472 41.831 130.257 1.00 43.74 242 GLU B C 1
ATOM 4877 O O . GLU B 1 97 ? 16.451 40.838 130.970 1.00 44.22 242 GLU B O 1
ATOM 4883 N N . ASN B 1 98 ? 16.808 43.014 130.728 1.00 43.64 243 ASN B N 1
ATOM 4884 C CA . ASN B 1 98 ? 16.816 43.162 132.162 1.00 43.82 243 ASN B CA 1
ATOM 4885 C C . ASN B 1 98 ? 15.904 44.301 132.569 1.00 43.25 243 ASN B C 1
ATOM 4886 O O . ASN B 1 98 ? 16.206 45.081 133.469 1.00 43.11 243 ASN B O 1
ATOM 4891 N N . ASN B 1 99 ? 14.787 44.390 131.857 1.00 42.49 244 ASN B N 1
ATOM 4892 C CA . ASN B 1 99 ? 13.634 45.154 132.309 1.00 41.96 244 ASN B CA 1
ATOM 4893 C C . ASN B 1 99 ? 13.773 46.677 132.225 1.00 41.47 244 ASN B C 1
ATOM 4894 O O . ASN B 1 99 ? 13.167 47.406 133.005 1.00 41.24 244 ASN B O 1
ATOM 4899 N N . ARG B 1 100 ? 14.566 47.153 131.282 1.00 40.75 245 ARG B N 1
ATOM 4900 C CA . ARG B 1 100 ? 14.722 48.575 131.121 1.00 40.36 245 ARG B CA 1
ATOM 4901 C C . ARG B 1 100 ? 14.020 48.968 129.832 1.00 39.39 245 ARG B C 1
ATOM 4902 O O . ARG B 1 100 ? 13.935 48.161 128.895 1.00 39.01 245 ARG B O 1
ATOM 4910 N N . THR B 1 101 ? 13.515 50.199 129.781 1.00 38.03 246 THR B N 1
ATOM 4911 C CA . THR B 1 101 ? 12.736 50.630 128.630 1.00 37.09 246 THR B CA 1
ATOM 4912 C C . THR B 1 101 ? 13.291 51.873 127.963 1.00 36.58 246 THR B C 1
ATOM 4913 O O . THR B 1 101 ? 13.915 52.716 128.608 1.00 36.57 246 THR B O 1
ATOM 4917 N N . TYR B 1 102 ? 13.017 52.004 126.671 1.00 35.95 247 TYR B N 1
ATOM 4918 C CA . TYR B 1 102 ? 13.613 53.079 125.887 1.00 35.63 247 TYR B CA 1
ATOM 4919 C C . TYR B 1 102 ? 12.658 53.658 124.866 1.00 35.26 247 TYR B C 1
ATOM 4920 O O . TYR B 1 102 ? 11.848 52.941 124.285 1.00 35.33 247 TYR B O 1
ATOM 4929 N N . TRP B 1 103 ? 12.791 54.960 124.640 1.00 34.92 248 TRP B N 1
ATOM 4930 C CA . TRP B 1 103 ? 12.126 55.644 123.532 1.00 34.73 248 TRP B CA 1
ATOM 4931 C C . TRP B 1 103 ? 10.617 55.560 123.649 1.00 34.58 248 TRP B C 1
ATOM 4932 O O . TRP B 1 103 ? 9.903 55.567 122.657 1.00 34.66 248 TRP B O 1
ATOM 4943 N N . THR B 1 104 ? 10.150 55.506 124.889 1.00 34.39 249 THR B N 1
ATOM 4944 C CA . THR B 1 104 ? 8.734 55.486 125.160 1.00 34.39 249 THR B CA 1
ATOM 4945 C C . THR B 1 104 ? 8.076 56.578 124.350 1.00 34.62 249 THR B C 1
ATOM 4946 O O . THR B 1 104 ? 8.584 57.690 124.267 1.00 34.57 249 THR B O 1
ATOM 4950 N N . ARG B 1 105 ? 6.946 56.235 123.743 1.00 35.23 250 ARG B N 1
ATOM 4951 C CA . ARG B 1 105 ? 6.105 57.167 123.005 1.00 35.84 250 ARG B CA 1
ATOM 4952 C C . ARG B 1 105 ? 4.632 56.957 123.429 1.00 36.90 250 ARG B C 1
ATOM 4953 O O . ARG B 1 105 ? 4.127 55.823 123.475 1.00 36.87 250 ARG B O 1
ATOM 4961 N N . VAL B 1 106 ? 3.961 58.052 123.771 1.00 37.67 251 VAL B N 1
ATOM 4962 C CA . VAL B 1 106 ? 2.609 57.978 124.265 1.00 38.51 251 VAL B CA 1
ATOM 4963 C C . VAL B 1 106 ? 1.684 58.766 123.376 1.00 39.41 251 VAL B C 1
ATOM 4964 O O . VAL B 1 106 ? 1.909 59.954 123.138 1.00 39.59 251 VAL B O 1
ATOM 4968 N N . TRP B 1 107 ? 0.639 58.105 122.889 1.00 40.23 252 TRP B N 1
ATOM 4969 C CA . TRP B 1 107 ? -0.456 58.798 122.252 1.00 41.36 252 TRP B CA 1
ATOM 4970 C C . TRP B 1 107 ? -1.587 58.992 123.284 1.00 42.78 252 TRP B C 1
ATOM 4971 O O . TRP B 1 107 ? -2.080 58.020 123.864 1.00 42.90 252 TRP B O 1
ATOM 4982 N N . ASN B 1 108 ? -1.978 60.242 123.532 1.00 44.27 253 ASN B N 1
ATOM 4983 C CA . ASN B 1 108 ? -3.029 60.516 124.516 1.00 45.80 253 ASN B CA 1
ATOM 4984 C C . ASN B 1 108 ? -4.440 60.591 123.914 1.00 46.85 253 ASN B C 1
ATOM 4985 O O . ASN B 1 108 ? -4.619 60.616 122.687 1.00 47.01 253 ASN B O 1
ATOM 4990 N N . SER B 1 109 ? -5.446 60.614 124.785 1.00 48.01 254 SER B N 1
ATOM 4991 C CA . SER B 1 109 ? -6.840 60.510 124.343 1.00 48.93 254 SER B CA 1
ATOM 4992 C C . SER B 1 109 ? -7.158 61.451 123.201 1.00 49.25 254 SER B C 1
ATOM 4993 O O . SER B 1 109 ? -7.981 61.146 122.336 1.00 49.06 254 SER B O 1
ATOM 4996 N N . SER B 1 110 ? -6.506 62.601 123.203 1.00 50.06 255 SER B N 1
ATOM 4997 C CA . SER B 1 110 ? -6.831 63.626 122.236 1.00 51.16 255 SER B CA 1
ATOM 4998 C C . SER B 1 110 ? -6.392 63.263 120.818 1.00 51.90 255 SER B C 1
ATOM 4999 O O . SER B 1 110 ? -6.753 63.951 119.861 1.00 52.14 255 SER B O 1
ATOM 5002 N N . THR B 1 111 ? -5.630 62.185 120.662 1.00 52.59 256 THR B N 1
ATOM 5003 C CA . THR B 1 111 ? -5.247 61.796 119.311 1.00 53.16 256 THR B CA 1
ATOM 5004 C C . THR B 1 111 ? -6.307 60.914 118.650 1.00 53.34 256 THR B C 1
ATOM 5005 O O . THR B 1 111 ? -6.323 60.763 117.436 1.00 53.16 256 THR B O 1
ATOM 5009 N N . PHE B 1 112 ? -7.200 60.338 119.447 1.00 54.13 257 PHE B N 1
ATOM 5010 C CA . PHE B 1 112 ? -8.234 59.446 118.905 1.00 55.02 257 PHE B CA 1
ATOM 5011 C C . PHE B 1 112 ? -9.629 60.075 118.910 1.00 56.07 257 PHE B C 1
ATOM 5012 O O . PHE B 1 112 ? -9.886 61.055 119.630 1.00 56.17 257 PHE B O 1
ATOM 5020 N N . ARG B 1 113 ? -10.527 59.507 118.105 1.00 57.22 258 ARG B N 1
ATOM 5021 C CA . ARG B 1 113 ? -11.875 60.061 117.976 1.00 58.36 258 ARG B CA 1
ATOM 5022 C C . ARG B 1 113 ? -12.640 59.949 119.288 1.00 58.40 258 ARG B C 1
ATOM 5023 O O . ARG B 1 113 ? -12.877 58.846 119.789 1.00 58.14 258 ARG B O 1
ATOM 5031 N N . GLN B 1 114 ? -13.022 61.096 119.842 1.00 58.78 259 GLN B N 1
ATOM 5032 C CA . GLN B 1 114 ? -13.976 61.113 120.942 1.00 59.30 259 GLN B CA 1
ATOM 5033 C C . GLN B 1 114 ? -15.245 60.532 120.354 1.00 59.11 259 GLN B C 1
ATOM 5034 O O . GLN B 1 114 ? -15.726 61.015 119.331 1.00 59.39 259 GLN B O 1
ATOM 5040 N N . GLY B 1 115 ? -15.781 59.486 120.964 1.00 58.66 260 GLY B N 1
ATOM 5041 C CA . GLY B 1 115 ? -16.938 58.837 120.369 1.00 58.03 260 GLY B CA 1
ATOM 5042 C C . GLY B 1 115 ? -16.560 57.513 119.745 1.00 57.41 260 GLY B C 1
ATOM 5043 O O . GLY B 1 115 ? -17.200 57.048 118.808 1.00 57.59 260 GLY B O 1
ATOM 5044 N N . GLY B 1 116 ? -15.494 56.921 120.260 1.00 56.80 261 GLY B N 1
ATOM 5045 C CA . GLY B 1 116 ? -15.146 55.547 119.935 1.00 55.91 261 GLY B CA 1
ATOM 5046 C C . GLY B 1 116 ? -14.969 55.205 118.465 1.00 55.19 261 GLY B C 1
ATOM 5047 O O . GLY B 1 116 ? -15.182 56.043 117.593 1.00 54.98 261 GLY B O 1
ATOM 5048 N N . TYR B 1 117 ? -14.572 53.957 118.214 1.00 54.73 262 TYR B N 1
ATOM 5049 C CA . TYR B 1 117 ? -14.358 53.406 116.875 1.00 54.34 262 TYR B CA 1
ATOM 5050 C C . TYR B 1 117 ? -15.198 52.140 116.719 1.00 54.23 262 TYR B C 1
ATOM 5051 O O . TYR B 1 117 ? -15.687 51.581 117.708 1.00 54.25 262 TYR B O 1
ATOM 5060 N N . ILE B 1 118 ? -15.335 51.678 115.482 1.00 54.02 263 ILE B N 1
ATOM 5061 C CA . ILE B 1 118 ? -16.059 50.446 115.206 1.00 53.98 263 ILE B CA 1
ATOM 5062 C C . ILE B 1 118 ? -15.822 50.056 113.763 1.00 53.72 263 ILE B C 1
ATOM 5063 O O . ILE B 1 118 ? -15.931 50.899 112.871 1.00 53.65 263 ILE B O 1
ATOM 5068 N N . ALA B 1 119 ? -15.495 48.785 113.536 1.00 53.44 264 ALA B N 1
ATOM 5069 C CA . ALA B 1 119 ? -15.098 48.347 112.211 1.00 53.45 264 ALA B CA 1
ATOM 5070 C C . ALA B 1 119 ? -14.170 49.414 111.644 1.00 53.39 264 ALA B C 1
ATOM 5071 O O . ALA B 1 119 ? -14.537 50.137 110.715 1.00 53.34 264 ALA B O 1
ATOM 5073 N N . ASP B 1 120 ? -12.971 49.498 112.227 1.00 53.18 265 ASP B N 1
ATOM 5074 C CA . ASP B 1 120 ? -12.006 50.567 111.965 1.00 52.94 265 ASP B CA 1
ATOM 5075 C C . ASP B 1 120 ? -10.576 50.073 112.094 1.00 52.28 265 ASP B C 1
ATOM 5076 O O . ASP B 1 120 ? -10.305 49.145 112.848 1.00 52.17 265 ASP B O 1
ATOM 5081 N N . THR B 1 121 ? -9.660 50.695 111.361 1.00 51.62 266 THR B N 1
ATOM 5082 C CA . THR B 1 121 ? -8.235 50.440 111.565 1.00 51.22 266 THR B CA 1
ATOM 5083 C C . THR B 1 121 ? -7.464 51.759 111.615 1.00 50.50 266 THR B C 1
ATOM 5084 O O . THR B 1 121 ? -7.606 52.601 110.738 1.00 50.16 266 THR B O 1
ATOM 5088 N N . LEU B 1 122 ? -6.674 51.940 112.669 1.00 49.91 267 LEU B N 1
ATOM 5089 C CA . LEU B 1 122 ? -5.837 53.124 112.802 1.00 49.36 267 LEU B CA 1
ATOM 5090 C C . LEU B 1 122 ? -4.419 52.674 112.631 1.00 48.68 267 LEU B C 1
ATOM 5091 O O . LEU B 1 122 ? -4.071 51.578 113.049 1.00 47.98 267 LEU B O 1
ATOM 5096 N N . ASP B 1 123 ? -3.612 53.515 111.990 1.00 48.53 268 ASP B N 1
ATOM 5097 C CA . ASP B 1 123 ? -2.160 53.316 111.939 1.00 48.16 268 ASP B CA 1
ATOM 5098 C C . ASP B 1 123 ? -1.451 54.316 112.832 1.00 47.00 268 ASP B C 1
ATOM 5099 O O . ASP B 1 123 ? -1.787 55.483 112.831 1.00 47.19 268 ASP B O 1
ATOM 5104 N N . LEU B 1 124 ? -0.497 53.849 113.621 1.00 45.84 269 LEU B N 1
ATOM 5105 C CA . LEU B 1 124 ? 0.375 54.735 114.373 1.00 44.72 269 LEU B CA 1
ATOM 5106 C C . LEU B 1 124 ? 1.815 54.550 113.873 1.00 44.05 269 LEU B C 1
ATOM 5107 O O . LEU B 1 124 ? 2.235 53.444 113.554 1.00 43.83 269 LEU B O 1
ATOM 5112 N N . VAL B 1 125 ? 2.569 55.638 113.794 1.00 43.21 270 VAL B N 1
ATOM 5113 C CA . VAL B 1 125 ? 3.942 55.562 113.313 1.00 41.93 270 VAL B CA 1
ATOM 5114 C C . VAL B 1 125 ? 4.873 56.178 114.344 1.00 40.84 270 VAL B C 1
ATOM 5115 O O . VAL B 1 125 ? 4.621 57.266 114.846 1.00 40.71 270 VAL B O 1
ATOM 5119 N N . THR B 1 126 ? 5.942 55.472 114.677 1.00 39.78 271 THR B N 1
ATOM 5120 C CA . THR B 1 126 ? 6.963 56.044 115.547 1.00 39.12 271 THR B CA 1
ATOM 5121 C C . THR B 1 126 ? 8.375 55.600 115.156 1.00 38.82 271 THR B C 1
ATOM 5122 O O . THR B 1 126 ? 8.564 54.876 114.181 1.00 38.68 271 THR B O 1
ATOM 5126 N N . VAL B 1 127 ? 9.364 56.063 115.905 1.00 38.55 272 VAL B N 1
ATOM 5127 C CA . VAL B 1 127 ? 10.735 55.660 115.661 1.00 38.65 272 VAL B CA 1
ATOM 5128 C C . VAL B 1 127 ? 11.330 55.078 116.932 1.00 39.36 272 VAL B C 1
ATOM 5129 O O . VAL B 1 127 ? 11.130 55.623 118.041 1.00 39.40 272 VAL B O 1
ATOM 5141 N N . LYS B 1 129 ? 14.845 52.393 118.574 1.00 39.38 274 LYS B N 1
ATOM 5142 C CA . LYS B 1 129 ? 16.220 52.003 118.448 1.00 39.38 274 LYS B CA 1
ATOM 5143 C C . LYS B 1 129 ? 16.463 50.991 119.554 1.00 39.76 274 LYS B C 1
ATOM 5144 O O . LYS B 1 129 ? 15.782 51.038 120.573 1.00 39.91 274 LYS B O 1
ATOM 5150 N N . ALA B 1 130 ? 17.412 50.075 119.352 1.00 39.86 275 ALA B N 1
ATOM 5151 C CA . ALA B 1 130 ? 17.732 49.063 120.351 1.00 39.68 275 ALA B CA 1
ATOM 5152 C C . ALA B 1 130 ? 18.667 49.660 121.369 1.00 39.60 275 ALA B C 1
ATOM 5153 O O . ALA B 1 130 ? 19.251 50.700 121.113 1.00 39.42 275 ALA B O 1
ATOM 5155 N N . PRO B 1 131 ? 18.841 48.982 122.521 1.00 39.83 276 PRO B N 1
ATOM 5156 C CA . PRO B 1 131 ? 19.807 49.439 123.527 1.00 40.05 276 PRO B CA 1
ATOM 5157 C C . PRO B 1 131 ? 21.169 49.699 122.880 1.00 40.61 276 PRO B C 1
ATOM 5158 O O . PRO B 1 131 ? 21.562 49.001 121.953 1.00 41.00 276 PRO B O 1
ATOM 5162 N N . ASP B 1 132 ? 21.896 50.689 123.369 1.00 41.52 277 ASP B N 1
ATOM 5163 C CA . ASP B 1 132 ? 23.077 51.170 122.656 1.00 42.05 277 ASP B CA 1
ATOM 5164 C C . ASP B 1 132 ? 24.179 51.659 123.617 1.00 42.15 277 ASP B C 1
ATOM 5165 O O . ASP B 1 132 ? 24.205 52.831 124.007 1.00 42.46 277 ASP B O 1
ATOM 5170 N N . PRO B 1 133 ? 25.103 50.759 123.991 1.00 42.08 278 PRO B N 1
ATOM 5171 C CA . PRO B 1 133 ? 26.110 51.090 125.000 1.00 41.99 278 PRO B CA 1
ATOM 5172 C C . PRO B 1 133 ? 27.123 52.157 124.554 1.00 42.03 278 PRO B C 1
ATOM 5173 O O . PRO B 1 133 ? 27.577 52.957 125.374 1.00 41.95 278 PRO B O 1
ATOM 5177 N N . LEU B 1 134 ? 27.473 52.181 123.273 1.00 42.03 279 LEU B N 1
ATOM 5178 C CA . LEU B 1 134 ? 28.568 53.056 122.815 1.00 42.10 279 LEU B CA 1
ATOM 5179 C C . LEU B 1 134 ? 28.262 54.544 122.596 1.00 41.86 279 LEU B C 1
ATOM 5180 O O . LEU B 1 134 ? 29.161 55.390 122.660 1.00 42.21 279 LEU B O 1
ATOM 5185 N N . VAL B 1 135 ? 27.007 54.852 122.325 1.00 41.41 280 VAL B N 1
ATOM 5186 C CA . VAL B 1 135 ? 26.647 56.184 121.865 1.00 41.13 280 VAL B CA 1
ATOM 5187 C C . VAL B 1 135 ? 27.342 57.397 122.532 1.00 41.41 280 VAL B C 1
ATOM 5188 O O . VAL B 1 135 ? 27.753 58.326 121.828 1.00 41.46 280 VAL B O 1
ATOM 5192 N N . TYR B 1 136 ? 27.463 57.430 123.858 1.00 41.33 281 TYR B N 1
ATOM 5193 C CA . TYR B 1 136 ? 27.983 58.652 124.500 1.00 41.88 281 TYR B CA 1
ATOM 5194 C C . TYR B 1 136 ? 29.496 58.695 124.547 1.00 41.62 281 TYR B C 1
ATOM 5195 O O . TYR B 1 136 ? 30.114 59.747 124.726 1.00 40.90 281 TYR B O 1
ATOM 5204 N N . GLN B 1 137 ? 30.085 57.528 124.382 1.00 41.72 282 GLN B N 1
ATOM 5205 C CA . GLN B 1 137 ? 31.510 57.446 124.311 1.00 41.96 282 GLN B CA 1
ATOM 5206 C C . GLN B 1 137 ? 31.973 57.918 122.950 1.00 41.83 282 GLN B C 1
ATOM 5207 O O . GLN B 1 137 ? 33.067 58.457 122.820 1.00 42.04 282 GLN B O 1
ATOM 5213 N N . ILE B 1 138 ? 31.133 57.729 121.938 1.00 41.65 283 ILE B N 1
ATOM 5214 C CA . ILE B 1 138 ? 31.442 58.251 120.619 1.00 41.57 283 ILE B CA 1
ATOM 5215 C C . ILE B 1 138 ? 31.232 59.752 120.610 1.00 41.35 283 ILE B C 1
ATOM 5216 O O . ILE B 1 138 ? 32.046 60.490 120.068 1.00 41.57 283 ILE B O 1
ATOM 5221 N N . ARG B 1 139 ? 30.138 60.203 121.213 1.00 40.97 284 ARG B N 1
ATOM 5222 C CA . ARG B 1 139 ? 29.881 61.639 121.355 1.00 40.81 284 ARG B CA 1
ATOM 5223 C C . ARG B 1 139 ? 31.099 62.308 121.974 1.00 40.55 284 ARG B C 1
ATOM 5224 O O . ARG B 1 139 ? 31.639 63.261 121.424 1.00 40.61 284 ARG B O 1
ATOM 5232 N N . ASP B 1 140 ? 31.550 61.775 123.107 1.00 40.12 285 ASP B N 1
ATOM 5233 C CA . ASP B 1 140 ? 32.723 62.302 123.784 1.00 39.67 285 ASP B CA 1
ATOM 5234 C C . ASP B 1 140 ? 33.945 62.266 122.915 1.00 38.79 285 ASP B C 1
ATOM 5235 O O . ASP B 1 140 ? 34.653 63.262 122.817 1.00 39.08 285 ASP B O 1
ATOM 5240 N N . ALA B 1 141 ? 34.189 61.125 122.282 1.00 37.75 286 ALA B N 1
ATOM 5241 C CA . ALA B 1 141 ? 35.352 60.964 121.413 1.00 36.96 286 ALA B CA 1
ATOM 5242 C C . ALA B 1 141 ? 35.382 62.023 120.305 1.00 36.78 286 ALA B C 1
ATOM 5243 O O . ALA B 1 141 ? 36.448 62.513 119.916 1.00 36.42 286 ALA B O 1
ATOM 5245 N N . ILE B 1 142 ? 34.204 62.391 119.811 1.00 36.34 287 ILE B N 1
ATOM 5246 C CA . ILE B 1 142 ? 34.128 63.380 118.755 1.00 35.86 287 ILE B CA 1
ATOM 5247 C C . ILE B 1 142 ? 34.462 64.754 119.328 1.00 36.18 287 ILE B C 1
ATOM 5248 O O . ILE B 1 142 ? 35.235 65.508 118.754 1.00 36.03 287 ILE B O 1
ATOM 5253 N N . VAL B 1 143 ? 33.903 65.061 120.487 1.00 36.38 288 VAL B N 1
ATOM 5254 C CA . VAL B 1 143 ? 34.095 66.373 121.060 1.00 36.76 288 VAL B CA 1
ATOM 5255 C C . VAL B 1 143 ? 35.545 66.609 121.453 1.00 37.30 288 VAL B C 1
ATOM 5256 O O . VAL B 1 143 ? 36.095 67.682 121.225 1.00 37.66 288 VAL B O 1
ATOM 5260 N N . THR B 1 144 ? 36.167 65.612 122.058 1.00 37.59 289 THR B N 1
ATOM 5261 C CA . THR B 1 144 ? 37.502 65.792 122.612 1.00 37.66 289 THR B CA 1
ATOM 5262 C C . THR B 1 144 ? 38.623 65.345 121.675 1.00 38.34 289 THR B C 1
ATOM 5263 O O . THR B 1 144 ? 39.742 65.826 121.774 1.00 38.52 289 THR B O 1
ATOM 5267 N N . GLY B 1 145 ? 38.337 64.427 120.766 1.00 38.80 290 GLY B N 1
ATOM 5268 C CA . GLY B 1 145 ? 39.389 63.918 119.919 1.00 39.50 290 GLY B CA 1
ATOM 5269 C C . GLY B 1 145 ? 40.135 62.779 120.598 1.00 40.18 290 GLY B C 1
ATOM 5270 O O . GLY B 1 145 ? 40.933 62.093 119.960 1.00 40.32 290 GLY B O 1
ATOM 5271 N N . GLN B 1 146 ? 39.879 62.556 121.886 1.00 40.58 291 GLN B N 1
ATOM 5272 C CA . GLN B 1 146 ? 40.505 61.423 122.573 1.00 41.29 291 GLN B CA 1
ATOM 5273 C C . GLN B 1 146 ? 39.927 60.072 122.150 1.00 41.36 291 GLN B C 1
ATOM 5274 O O . GLN B 1 146 ? 38.773 59.750 122.446 1.00 41.57 291 GLN B O 1
ATOM 5280 N N . ILE B 1 147 ? 40.744 59.260 121.496 1.00 41.33 292 ILE B N 1
ATOM 5281 C CA . ILE B 1 147 ? 40.310 57.938 121.092 1.00 41.36 292 ILE B CA 1
ATOM 5282 C C . ILE B 1 147 ? 41.366 56.889 121.440 1.00 41.80 292 ILE B C 1
ATOM 5283 O O . ILE B 1 147 ? 42.318 56.678 120.684 1.00 41.75 292 ILE B O 1
ATOM 5288 N N . SER B 1 148 ? 41.208 56.242 122.590 1.00 42.03 293 SER B N 1
ATOM 5289 C CA . SER B 1 148 ? 42.133 55.194 122.987 1.00 42.24 293 SER B CA 1
ATOM 5290 C C . SER B 1 148 ? 41.986 54.001 122.049 1.00 42.48 293 SER B C 1
ATOM 5291 O O . SER B 1 148 ? 40.990 53.863 121.332 1.00 42.14 293 SER B O 1
ATOM 5294 N N . ARG B 1 149 ? 43.002 53.152 122.050 1.00 42.95 294 ARG B N 1
ATOM 5295 C CA . ARG B 1 149 ? 42.955 51.889 121.342 1.00 43.23 294 ARG B CA 1
ATOM 5296 C C . ARG B 1 149 ? 41.806 51.059 121.910 1.00 43.68 294 ARG B C 1
ATOM 5297 O O . ARG B 1 149 ? 41.182 50.257 121.206 1.00 43.79 294 ARG B O 1
ATOM 5305 N N . GLU B 1 150 ? 41.530 51.257 123.192 1.00 44.16 295 GLU B N 1
ATOM 5306 C CA . GLU B 1 150 ? 40.549 50.439 123.892 1.00 45.05 295 GLU B CA 1
ATOM 5307 C C . GLU B 1 150 ? 39.173 50.745 123.316 1.00 45.02 295 GLU B C 1
ATOM 5308 O O . GLU B 1 150 ? 38.442 49.836 122.891 1.00 45.07 295 GLU B O 1
ATOM 5314 N N . LEU B 1 151 ? 38.832 52.033 123.301 1.00 44.60 296 LEU B N 1
ATOM 5315 C CA . LEU B 1 151 ? 37.591 52.474 122.687 1.00 44.09 296 LEU B CA 1
ATOM 5316 C C . LEU B 1 151 ? 37.520 51.987 121.245 1.00 43.90 296 LEU B C 1
ATOM 5317 O O . LEU B 1 151 ? 36.509 51.452 120.813 1.00 43.76 296 LEU B O 1
ATOM 5322 N N . TYR B 1 152 ? 38.603 52.177 120.503 1.00 44.16 297 TYR B N 1
ATOM 5323 C CA . TYR B 1 152 ? 38.658 51.762 119.099 1.00 44.37 297 TYR B CA 1
ATOM 5324 C C . TYR B 1 152 ? 38.279 50.284 118.932 1.00 44.85 297 TYR B C 1
ATOM 5325 O O . TYR B 1 152 ? 37.428 49.936 118.121 1.00 44.66 297 TYR B O 1
ATOM 5334 N N . ASP B 1 153 ? 38.897 49.410 119.715 1.00 45.62 298 ASP B N 1
ATOM 5335 C CA . ASP B 1 153 ? 38.518 48.002 119.695 1.00 46.47 298 ASP B CA 1
ATOM 5336 C C . ASP B 1 153 ? 37.039 47.786 119.984 1.00 46.51 298 ASP B C 1
ATOM 5337 O O . ASP B 1 153 ? 36.377 47.015 119.280 1.00 46.44 298 ASP B O 1
ATOM 5342 N N . LYS B 1 154 ? 36.536 48.458 121.025 1.00 46.39 299 LYS B N 1
ATOM 5343 C CA . LYS B 1 154 ? 35.131 48.353 121.420 1.00 46.38 299 LYS B CA 1
ATOM 5344 C C . LYS B 1 154 ? 34.158 48.674 120.297 1.00 46.15 299 LYS B C 1
ATOM 5345 O O . LYS B 1 154 ? 33.109 48.050 120.166 1.00 46.20 299 LYS B O 1
ATOM 5351 N N . ILE B 1 155 ? 34.496 49.664 119.493 1.00 45.98 300 ILE B N 1
ATOM 5352 C CA . ILE B 1 155 ? 33.634 50.018 118.393 1.00 45.82 300 ILE B CA 1
ATOM 5353 C C . ILE B 1 155 ? 33.377 48.795 117.524 1.00 46.28 300 ILE B C 1
ATOM 5354 O O . ILE B 1 155 ? 32.258 48.574 117.091 1.00 46.46 300 ILE B O 1
ATOM 5359 N N . TRP B 1 156 ? 34.407 47.995 117.267 1.00 46.85 301 TRP B N 1
ATOM 5360 C CA . TRP B 1 156 ? 34.264 46.834 116.376 1.00 47.40 301 TRP B CA 1
ATOM 5361 C C . TRP B 1 156 ? 33.877 45.538 117.121 1.00 48.43 301 TRP B C 1
ATOM 5362 O O . TRP B 1 156 ? 33.513 44.544 116.501 1.00 48.56 301 TRP B O 1
ATOM 5373 N N . ASN B 1 157 ? 33.951 45.562 118.449 1.00 49.59 302 ASN B N 1
ATOM 5374 C CA . ASN B 1 157 ? 33.599 44.407 119.278 1.00 50.81 302 ASN B CA 1
ATOM 5375 C C . ASN B 1 157 ? 32.183 44.423 119.796 1.00 51.05 302 ASN B C 1
ATOM 5376 O O . ASN B 1 157 ? 31.555 43.382 119.960 1.00 51.28 302 ASN B O 1
ATOM 5381 N N . THR B 1 158 ? 31.691 45.607 120.113 1.00 51.19 303 THR B N 1
ATOM 5382 C CA . THR B 1 158 ? 30.395 45.685 120.713 1.00 51.37 303 THR B CA 1
ATOM 5383 C C . THR B 1 158 ? 29.332 45.271 119.715 1.00 51.90 303 THR B C 1
ATOM 5384 O O . THR B 1 158 ? 29.212 45.855 118.637 1.00 52.13 303 THR B O 1
ATOM 5388 N N . SER B 1 159 ? 28.556 44.256 120.076 1.00 52.25 304 SER B N 1
ATOM 5389 C CA . SER B 1 159 ? 27.502 43.758 119.200 1.00 52.59 304 SER B CA 1
ATOM 5390 C C . SER B 1 159 ? 26.125 44.176 119.705 1.00 52.53 304 SER B C 1
ATOM 5391 O O . SER B 1 159 ? 25.995 44.671 120.819 1.00 52.50 304 SER B O 1
ATOM 5394 N N . THR B 1 160 ? 25.106 43.977 118.874 1.00 52.69 305 THR B N 1
ATOM 5395 C CA . THR B 1 160 ? 23.743 44.410 119.185 1.00 52.76 305 THR B CA 1
ATOM 5396 C C . THR B 1 160 ? 23.246 43.693 120.421 1.00 52.20 305 THR B C 1
ATOM 5397 O O . THR B 1 160 ? 23.816 42.685 120.803 1.00 52.26 305 THR B O 1
ATOM 5401 N N . THR B 1 161 ? 22.191 44.202 121.051 1.00 51.70 306 THR B N 1
ATOM 5402 C CA . THR B 1 161 ? 21.627 43.510 122.217 1.00 51.10 306 THR B CA 1
ATOM 5403 C C . THR B 1 161 ? 20.195 43.056 121.974 1.00 50.28 306 THR B C 1
ATOM 5404 O O . THR B 1 161 ? 19.499 43.623 121.126 1.00 50.11 306 THR B O 1
ATOM 5408 N N . HIS B 1 162 ? 19.767 42.026 122.706 1.00 49.21 307 HIS B N 1
ATOM 5409 C CA . HIS B 1 162 ? 18.399 41.533 122.595 1.00 48.14 307 HIS B CA 1
ATOM 5410 C C . HIS B 1 162 ? 17.439 42.573 123.122 1.00 47.02 307 HIS B C 1
ATOM 5411 O O . HIS B 1 162 ? 17.782 43.314 124.046 1.00 47.54 307 HIS B O 1
ATOM 5418 N N . PHE B 1 163 ? 16.238 42.612 122.550 1.00 45.16 308 PHE B N 1
ATOM 5419 C CA . PHE B 1 163 ? 15.210 43.555 122.959 1.00 43.34 308 PHE B CA 1
ATOM 5420 C C . PHE B 1 163 ? 13.920 43.213 122.228 1.00 42.91 308 PHE B C 1
ATOM 5421 O O . PHE B 1 163 ? 13.956 42.701 121.111 1.00 42.64 308 PHE B O 1
ATOM 5429 N N . GLU B 1 164 ? 12.780 43.494 122.850 1.00 42.35 309 GLU B N 1
ATOM 5430 C CA . GLU B 1 164 ? 11.507 43.401 122.156 1.00 41.94 309 GLU B CA 1
ATOM 5431 C C . GLU B 1 164 ? 10.858 44.778 122.160 1.00 41.74 309 GLU B C 1
ATOM 5432 O O . GLU B 1 164 ? 11.348 45.702 122.814 1.00 41.64 309 GLU B O 1
ATOM 5438 N N . ILE B 1 165 ? 9.766 44.918 121.417 1.00 41.50 310 ILE B N 1
ATOM 5439 C CA . ILE B 1 165 ? 8.968 46.135 121.448 1.00 41.24 310 ILE B CA 1
ATOM 5440 C C . ILE B 1 165 ? 7.633 45.780 122.086 1.00 41.56 310 ILE B C 1
ATOM 5441 O O . ILE B 1 165 ? 7.089 44.693 121.858 1.00 41.59 310 ILE B O 1
ATOM 5446 N N . ARG B 1 166 ? 7.099 46.698 122.877 1.00 41.45 311 ARG B N 1
ATOM 5447 C CA . ARG B 1 166 ? 5.874 46.429 123.590 1.00 41.60 311 ARG B CA 1
ATOM 5448 C C . ARG B 1 166 ? 4.885 47.569 123.403 1.00 42.01 311 ARG B C 1
ATOM 5449 O O . ARG B 1 166 ? 5.243 48.731 123.511 1.00 42.14 311 ARG B O 1
ATOM 5457 N N . VAL B 1 167 ? 3.635 47.236 123.112 1.00 42.59 312 VAL B N 1
ATOM 5458 C CA . VAL B 1 167 ? 2.598 48.249 123.010 1.00 43.23 312 VAL B CA 1
ATOM 5459 C C . VAL B 1 167 ? 1.516 47.963 124.049 1.00 43.80 312 VAL B C 1
ATOM 5460 O O . VAL B 1 167 ? 1.173 46.804 124.286 1.00 43.45 312 VAL B O 1
ATOM 5464 N N . ILE B 1 168 ? 0.978 49.013 124.662 1.00 44.44 313 ILE B N 1
ATOM 5465 C CA . ILE B 1 168 ? -0.132 48.843 125.579 1.00 45.48 313 ILE B CA 1
ATOM 5466 C C . ILE B 1 168 ? -1.246 49.782 125.202 1.00 46.25 313 ILE B C 1
ATOM 5467 O O . ILE B 1 168 ? -1.037 50.989 125.170 1.00 46.60 313 ILE B O 1
ATOM 5472 N N . VAL B 1 169 ? -2.430 49.238 124.920 1.00 47.19 314 VAL B N 1
ATOM 5473 C CA . VAL B 1 169 ? -3.595 50.069 124.578 1.00 47.84 314 VAL B CA 1
ATOM 5474 C C . VAL B 1 169 ? -4.597 50.117 125.729 1.00 48.34 314 VAL B C 1
ATOM 5475 O O . VAL B 1 169 ? -4.949 49.076 126.300 1.00 48.36 314 VAL B O 1
ATOM 5479 N N . LYS B 1 170 ? -5.045 51.328 126.058 1.00 48.80 315 LYS B N 1
ATOM 5480 C CA . LYS B 1 170 ? -5.993 51.542 127.134 1.00 49.16 315 LYS B CA 1
ATOM 5481 C C . LYS B 1 170 ? -7.222 52.253 126.614 1.00 49.53 315 LYS B C 1
ATOM 5482 O O . LYS B 1 170 ? -7.139 53.134 125.764 1.00 49.30 315 LYS B O 1
ATOM 5488 N N . GLY B 1 171 ? -8.371 51.869 127.149 1.00 50.29 316 GLY B N 1
ATOM 5489 C CA . GLY B 1 171 ? -9.637 52.471 126.760 1.00 50.81 316 GLY B CA 1
ATOM 5490 C C . GLY B 1 171 ? -10.778 51.654 127.326 1.00 51.08 316 GLY B C 1
ATOM 5491 O O . GLY B 1 171 ? -10.577 50.788 128.185 1.00 50.85 316 GLY B O 1
ATOM 5492 N N . TYR B 1 172 ? -11.979 51.925 126.834 1.00 51.44 317 TYR B N 1
ATOM 5493 C CA . TYR B 1 172 ? -13.167 51.237 127.302 1.00 51.83 317 TYR B CA 1
ATOM 5494 C C . TYR B 1 172 ? -14.099 51.047 126.130 1.00 51.90 317 TYR B C 1
ATOM 5495 O O . TYR B 1 172 ? -14.113 51.850 125.190 1.00 51.65 317 TYR B O 1
ATOM 5504 N N . GLN B 1 173 ? -14.864 49.967 126.184 1.00 52.25 318 GLN B N 1
ATOM 5505 C CA . GLN B 1 173 ? -15.891 49.720 125.193 1.00 52.69 318 GLN B CA 1
ATOM 5506 C C . GLN B 1 173 ? -17.271 49.928 125.803 1.00 53.35 318 GLN B C 1
ATOM 5507 O O . GLN B 1 173 ? -17.586 49.369 126.850 1.00 53.17 318 GLN B O 1
ATOM 5513 N N . GLU B 1 174 ? -18.082 50.752 125.147 1.00 54.30 319 GLU B N 1
ATOM 5514 C CA . GLU B 1 174 ? -19.455 50.961 125.558 1.00 55.25 319 GLU B CA 1
ATOM 5515 C C . GLU B 1 174 ? -20.234 49.657 125.465 1.00 55.82 319 GLU B C 1
ATOM 5516 O O . GLU B 1 174 ? -20.003 48.848 124.566 1.00 55.71 319 GLU B O 1
ATOM 5522 N N . ALA B 1 175 ? -21.156 49.458 126.403 1.00 56.52 320 ALA B N 1
ATOM 5523 C CA . ALA B 1 175 ? -22.030 48.284 126.409 1.00 56.97 320 ALA B CA 1
ATOM 5524 C C . ALA B 1 175 ? -23.489 48.737 126.388 1.00 57.35 320 ALA B C 1
ATOM 5525 O O . ALA B 1 175 ? -23.958 49.356 127.341 1.00 57.60 320 ALA B O 1
ATOM 5527 N N . TRP B 1 176 ? -24.207 48.451 125.308 1.00 57.74 321 TRP B N 1
ATOM 5528 C CA . TRP B 1 176 ? -25.623 48.818 125.236 1.00 58.32 321 TRP B CA 1
ATOM 5529 C C . TRP B 1 176 ? -26.496 47.569 125.218 1.00 59.02 321 TRP B C 1
ATOM 5530 O O . TRP B 1 176 ? -26.177 46.597 124.538 1.00 59.07 321 TRP B O 1
ATOM 5541 N N . LYS B 1 177 ? -27.587 47.590 125.975 1.00 59.94 322 LYS B N 1
ATOM 5542 C CA . LYS B 1 177 ? -28.564 46.505 125.929 1.00 60.97 322 LYS B CA 1
ATOM 5543 C C . LYS B 1 177 ? -29.960 47.048 125.579 1.00 61.33 322 LYS B C 1
ATOM 5544 O O . LYS B 1 177 ? -30.163 48.263 125.534 1.00 61.55 322 LYS B O 1
ATOM 5550 N N . THR B 1 178 ? -30.912 46.164 125.299 1.00 61.96 323 THR B N 1
ATOM 5551 C CA . THR B 1 178 ? -32.275 46.609 124.989 1.00 62.62 323 THR B CA 1
ATOM 5552 C C . THR B 1 178 ? -33.098 46.792 126.259 1.00 63.04 323 THR B C 1
ATOM 5553 O O . THR B 1 178 ? -33.018 45.989 127.191 1.00 62.96 323 THR B O 1
ATOM 5557 N N . ASP B 1 179 ? -33.875 47.869 126.300 1.00 63.79 324 ASP B N 1
ATOM 5558 C CA . ASP B 1 179 ? -34.851 48.052 127.370 1.00 64.48 324 ASP B CA 1
ATOM 5559 C C . ASP B 1 179 ? -36.241 47.612 126.887 1.00 64.89 324 ASP B C 1
ATOM 5560 O O . ASP B 1 179 ? -36.840 48.246 126.006 1.00 64.90 324 ASP B O 1
ATOM 5565 N N . SER B 1 180 ? -36.734 46.510 127.448 1.00 65.47 325 SER B N 1
ATOM 5566 C CA . SER B 1 180 ? -38.024 45.944 127.046 1.00 66.06 325 SER B CA 1
ATOM 5567 C C . SER B 1 180 ? -39.198 46.909 127.251 1.00 66.52 325 SER B C 1
ATOM 5568 O O . SER B 1 180 ? -40.145 46.905 126.464 1.00 66.73 325 SER B O 1
ATOM 5571 N N . SER B 1 181 ? -39.133 47.716 128.309 1.00 66.95 326 SER B N 1
ATOM 5572 C CA . SER B 1 181 ? -40.147 48.725 128.604 1.00 67.59 326 SER B CA 1
ATOM 5573 C C . SER B 1 181 ? -40.686 49.465 127.385 1.00 68.02 326 SER B C 1
ATOM 5574 O O . SER B 1 181 ? -41.895 49.514 127.175 1.00 68.12 326 SER B O 1
ATOM 5577 N N . VAL B 1 182 ? -39.796 50.048 126.590 1.00 68.52 327 VAL B N 1
ATOM 5578 C CA . VAL B 1 182 ? -40.230 50.892 125.487 1.00 69.07 327 VAL B CA 1
ATOM 5579 C C . VAL B 1 182 ? -40.686 50.056 124.305 1.00 69.37 327 VAL B C 1
ATOM 5580 O O . VAL B 1 182 ? -39.993 49.129 123.904 1.00 69.84 327 VAL B O 1
ATOM 5584 N N . SER B 1 183 ? -41.847 50.387 123.748 1.00 69.67 328 SER B N 1
ATOM 5585 C CA . SER B 1 183 ? -42.404 49.622 122.632 1.00 69.87 328 SER B CA 1
ATOM 5586 C C . SER B 1 183 ? -42.531 50.471 121.378 1.00 69.94 328 SER B C 1
ATOM 5587 O O . SER B 1 183 ? -42.948 49.993 120.324 1.00 70.05 328 SER B O 1
ATOM 5590 N N . ASN B 1 184 ? -42.170 51.737 121.488 1.00 70.13 329 ASN B N 1
ATOM 5591 C CA . ASN B 1 184 ? -42.219 52.601 120.329 1.00 70.00 329 ASN B CA 1
ATOM 5592 C C . ASN B 1 184 ? -41.268 53.765 120.449 1.00 69.70 329 ASN B C 1
ATOM 5593 O O . ASN B 1 184 ? -41.108 54.357 121.515 1.00 69.47 329 ASN B O 1
ATOM 5598 N N . GLN B 1 185 ? -40.621 54.050 119.328 1.00 69.66 330 GLN B N 1
ATOM 5599 C CA . GLN B 1 185 ? -39.700 55.158 119.160 1.00 69.90 330 GLN B CA 1
ATOM 5600 C C . GLN B 1 185 ? -39.886 56.325 120.140 1.00 69.97 330 GLN B C 1
ATOM 5601 O O . GLN B 1 185 ? -38.940 56.743 120.818 1.00 69.90 330 GLN B O 1
ATOM 5607 N N . SER B 1 186 ? -41.113 56.841 120.205 1.00 70.11 331 SER B N 1
ATOM 5608 C CA . SER B 1 186 ? -41.422 58.055 120.955 1.00 70.12 331 SER B CA 1
ATOM 5609 C C . SER B 1 186 ? -41.374 57.892 122.467 1.00 70.02 331 SER B C 1
ATOM 5610 O O . SER B 1 186 ? -41.562 58.864 123.189 1.00 69.97 331 SER B O 1
ATOM 5613 N N . SER B 1 187 ? -41.133 56.674 122.949 1.00 70.01 332 SER B N 1
ATOM 5614 C CA . SER B 1 187 ? -41.009 56.441 124.390 1.00 69.92 332 SER B CA 1
ATOM 5615 C C . SER B 1 187 ? -39.616 55.938 124.741 1.00 69.81 332 SER B C 1
ATOM 5616 O O . SER B 1 187 ? -39.366 55.475 125.854 1.00 69.76 332 SER B O 1
ATOM 5619 N N . CYS B 1 188 ? -38.712 56.017 123.778 1.00 69.70 333 CYS B N 1
ATOM 5620 C CA . CYS B 1 188 ? -37.341 55.622 124.020 1.00 69.83 333 CYS B CA 1
ATOM 5621 C C . CYS B 1 188 ? -36.560 56.870 124.373 1.00 69.95 333 CYS B C 1
ATOM 5622 O O . CYS B 1 188 ? -36.415 57.766 123.535 1.00 69.82 333 CYS B O 1
ATOM 5625 N N . PRO B 1 189 ? -36.063 56.939 125.623 1.00 70.08 334 PRO B N 1
ATOM 5626 C CA . PRO B 1 189 ? -35.405 58.135 126.142 1.00 70.16 334 PRO B CA 1
ATOM 5627 C C . PRO B 1 189 ? -34.522 58.803 125.089 1.00 70.34 334 PRO B C 1
ATOM 5628 O O . PRO B 1 189 ? -33.998 58.128 124.200 1.00 70.32 334 PRO B O 1
ATOM 5632 N N . SER B 1 190 ? -34.365 60.123 125.179 1.00 70.65 335 SER B N 1
ATOM 5633 C CA . SER B 1 190 ? -33.640 60.879 124.142 1.00 70.66 335 SER B CA 1
ATOM 5634 C C . SER B 1 190 ? -32.147 60.510 124.067 1.00 70.47 335 SER B C 1
ATOM 5635 O O . SER B 1 190 ? -31.499 60.715 123.034 1.00 70.24 335 SER B O 1
ATOM 5638 N N . ASP B 1 191 ? -31.610 59.961 125.159 1.00 70.24 336 ASP B N 1
ATOM 5639 C CA . ASP B 1 191 ? -30.224 59.483 125.184 1.00 70.06 336 ASP B CA 1
ATOM 5640 C C . ASP B 1 191 ? -30.058 58.001 124.763 1.00 69.55 336 ASP B C 1
ATOM 5641 O O . ASP B 1 191 ? -28.939 57.548 124.504 1.00 69.81 336 ASP B O 1
ATOM 5646 N N . GLY B 1 192 ? -31.158 57.250 124.706 1.00 68.62 337 GLY B N 1
ATOM 5647 C CA . GLY B 1 192 ? -31.137 55.907 124.118 1.00 67.22 337 GLY B CA 1
ATOM 5648 C C . GLY B 1 192 ? -31.270 55.963 122.602 1.00 66.30 337 GLY B C 1
ATOM 5649 O O . GLY B 1 192 ? -31.226 57.038 122.009 1.00 66.10 337 GLY B O 1
ATOM 5650 N N . HIS B 1 193 ? -31.437 54.806 121.970 1.00 65.43 338 HIS B N 1
ATOM 5651 C CA . HIS B 1 193 ? -31.670 54.766 120.529 1.00 64.73 338 HIS B CA 1
ATOM 5652 C C . HIS B 1 193 ? -32.793 53.810 120.142 1.00 63.72 338 HIS B C 1
ATOM 5653 O O . HIS B 1 193 ? -32.958 52.751 120.751 1.00 63.79 338 HIS B O 1
ATOM 5660 N N . TRP B 1 194 ? -33.569 54.194 119.136 1.00 62.25 339 TRP B N 1
ATOM 5661 C CA . TRP B 1 194 ? -34.549 53.293 118.581 1.00 60.82 339 TRP B CA 1
ATOM 5662 C C . TRP B 1 194 ? -33.861 52.628 117.404 1.00 60.11 339 TRP B C 1
ATOM 5663 O O . TRP B 1 194 ? -33.544 53.270 116.413 1.00 59.90 339 TRP B O 1
ATOM 5674 N N . TYR B 1 195 ? -33.616 51.334 117.510 1.00 59.25 340 TYR B N 1
ATOM 5675 C CA . TYR B 1 195 ? -32.850 50.659 116.478 1.00 58.34 340 TYR B CA 1
ATOM 5676 C C . TYR B 1 195 ? -33.231 49.197 116.402 1.00 58.06 340 TYR B C 1
ATOM 5677 O O . TYR B 1 195 ? -33.406 48.544 117.429 1.00 57.84 340 TYR B O 1
ATOM 5686 N N . GLU B 1 196 ? -33.361 48.688 115.182 1.00 57.81 341 GLU B N 1
ATOM 5687 C CA . GLU B 1 196 ? -33.890 47.356 114.995 1.00 57.87 341 GLU B CA 1
ATOM 5688 C C . GLU B 1 196 ? -35.202 47.175 115.769 1.00 57.87 341 GLU B C 1
ATOM 5689 O O . GLU B 1 196 ? -35.479 46.092 116.301 1.00 57.83 341 GLU B O 1
ATOM 5695 N N . ASP B 1 197 ? -35.997 48.242 115.836 1.00 57.65 342 ASP B N 1
ATOM 5696 C CA . ASP B 1 197 ? -37.333 48.174 116.410 1.00 57.63 342 ASP B CA 1
ATOM 5697 C C . ASP B 1 197 ? -37.268 47.822 117.894 1.00 57.71 342 ASP B C 1
ATOM 5698 O O . ASP B 1 197 ? -38.133 47.125 118.427 1.00 57.68 342 ASP B O 1
ATOM 5703 N N . ALA B 1 198 ? -36.224 48.300 118.556 1.00 57.84 343 ALA B N 1
ATOM 5704 C CA . ALA B 1 198 ? -36.111 48.173 119.998 1.00 57.98 343 ALA B CA 1
ATOM 5705 C C . ALA B 1 198 ? -35.537 49.452 120.580 1.00 58.44 343 ALA B C 1
ATOM 5706 O O . ALA B 1 198 ? -34.991 50.306 119.870 1.00 58.48 343 ALA B O 1
ATOM 5708 N N . CYS B 1 199 ? -35.676 49.587 121.886 1.00 59.14 344 CYS B N 1
ATOM 5709 C CA . CYS B 1 199 ? -35.082 50.698 122.586 1.00 60.02 344 CYS B CA 1
ATOM 5710 C C . CYS B 1 199 ? -33.748 50.247 123.166 1.00 59.71 344 CYS B C 1
ATOM 5711 O O . CYS B 1 199 ? -33.676 49.377 124.054 1.00 59.42 344 CYS B O 1
ATOM 5714 N N . TRP B 1 200 ? -32.684 50.843 122.648 1.00 59.56 345 TRP B N 1
ATOM 5715 C CA . TRP B 1 200 ? -31.360 50.541 123.149 1.00 59.24 345 TRP B CA 1
ATOM 5716 C C . TRP B 1 200 ? -30.929 51.548 124.199 1.00 59.57 345 TRP B C 1
ATOM 5717 O O . TRP B 1 200 ? -31.123 52.757 124.047 1.00 59.31 345 TRP B O 1
ATOM 5728 N N . VAL B 1 201 ? -30.351 51.033 125.273 1.00 60.07 346 VAL B N 1
ATOM 5729 C CA . VAL B 1 201 ? -29.896 51.880 126.352 1.00 60.92 346 VAL B CA 1
ATOM 5730 C C . VAL B 1 201 ? -28.441 51.587 126.731 1.00 61.57 346 VAL B C 1
ATOM 5731 O O . VAL B 1 201 ? -28.000 50.437 126.745 1.00 61.58 346 VAL B O 1
ATOM 5735 N N . HIS B 1 202 ? -27.694 52.644 127.024 1.00 62.31 347 HIS B N 1
ATOM 5736 C CA . HIS B 1 202 ? -26.311 52.500 127.433 1.00 63.06 347 HIS B CA 1
ATOM 5737 C C . HIS B 1 202 ? -26.241 51.871 128.824 1.00 63.22 347 HIS B C 1
ATOM 5738 O O . HIS B 1 202 ? -26.643 52.485 129.804 1.00 63.38 347 HIS B O 1
ATOM 5745 N N . ASP B 1 203 ? -25.741 50.642 128.906 1.00 63.48 348 ASP B N 1
ATOM 5746 C CA . ASP B 1 203 ? -25.698 49.929 130.177 1.00 63.86 348 ASP B CA 1
ATOM 5747 C C . ASP B 1 203 ? -24.451 50.254 130.989 1.00 64.08 348 ASP B C 1
ATOM 5748 O O . ASP B 1 203 ? -24.548 50.796 132.085 1.00 64.40 348 ASP B O 1
ATOM 5753 N N . LYS B 1 204 ? -23.277 49.929 130.456 1.00 64.21 349 LYS B N 1
ATOM 5754 C CA . LYS B 1 204 ? -22.025 50.222 131.155 1.00 64.10 349 LYS B CA 1
ATOM 5755 C C . LYS B 1 204 ? -20.854 50.458 130.187 1.00 63.56 349 LYS B C 1
ATOM 5756 O O . LYS B 1 204 ? -21.027 50.440 128.968 1.00 63.39 349 LYS B O 1
ATOM 5762 N N . ASP B 1 205 ? -19.669 50.699 130.747 1.00 63.04 350 ASP B N 1
ATOM 5763 C CA . ASP B 1 205 ? -18.436 50.860 129.975 1.00 62.29 350 ASP B CA 1
ATOM 5764 C C . ASP B 1 205 ? -17.357 49.950 130.537 1.00 61.83 350 ASP B C 1
ATOM 5765 O O . ASP B 1 205 ? -16.933 50.121 131.677 1.00 62.06 350 ASP B O 1
ATOM 5770 N N . ILE B 1 206 ? -16.907 48.981 129.751 1.00 61.12 351 ILE B N 1
ATOM 5771 C CA . ILE B 1 206 ? -15.846 48.098 130.222 1.00 60.61 351 ILE B CA 1
ATOM 5772 C C . ILE B 1 206 ? -14.436 48.606 129.885 1.00 59.94 351 ILE B C 1
ATOM 5773 O O . ILE B 1 206 ? -13.948 48.466 128.759 1.00 59.55 351 ILE B O 1
ATOM 5778 N N . ASP B 1 207 ? -13.805 49.213 130.885 1.00 59.27 352 ASP B N 1
ATOM 5779 C CA . ASP B 1 207 ? -12.395 49.575 130.833 1.00 58.53 352 ASP B CA 1
ATOM 5780 C C . ASP B 1 207 ? -11.535 48.367 130.494 1.00 57.41 352 ASP B C 1
ATOM 5781 O O . ASP B 1 207 ? -11.729 47.286 131.051 1.00 57.60 352 ASP B O 1
ATOM 5786 N N . PHE B 1 208 ? -10.588 48.548 129.581 1.00 55.95 353 PHE B N 1
ATOM 5787 C CA . PHE B 1 208 ? -9.671 47.472 129.234 1.00 54.63 353 PHE B CA 1
ATOM 5788 C C . PHE B 1 208 ? -8.233 47.979 129.170 1.00 53.90 353 PHE B C 1
ATOM 5789 O O . PHE B 1 208 ? -7.994 49.189 129.154 1.00 53.71 353 PHE B O 1
ATOM 5797 N N . THR B 1 209 ? -7.285 47.044 129.147 1.00 52.87 354 THR B N 1
ATOM 5798 C CA . THR B 1 209 ? -5.879 47.344 128.916 1.00 52.13 354 THR B CA 1
ATOM 5799 C C . THR B 1 209 ? -5.271 46.188 128.137 1.00 51.60 354 THR B C 1
ATOM 5800 O O . THR B 1 209 ? -5.080 45.114 128.682 1.00 51.59 354 THR B O 1
ATOM 5804 N N . LEU B 1 210 ? -4.980 46.397 126.859 1.00 51.06 355 LEU B N 1
ATOM 5805 C CA . LEU B 1 210 ? -4.431 45.332 126.031 1.00 50.60 355 LEU B CA 1
ATOM 5806 C C . LEU B 1 210 ? -2.937 45.528 125.773 1.00 50.36 355 LEU B C 1
ATOM 5807 O O . LEU B 1 210 ? -2.476 46.655 125.585 1.00 50.39 355 LEU B O 1
ATOM 5812 N N . LYS B 1 211 ? -2.186 44.429 125.766 1.00 49.73 356 LYS B N 1
ATOM 5813 C CA . LYS B 1 211 ? -0.756 44.476 125.534 1.00 49.37 356 LYS B CA 1
ATOM 5814 C C . LYS B 1 211 ? -0.356 43.644 124.342 1.00 49.16 356 LYS B C 1
ATOM 5815 O O . LYS B 1 211 ? -1.039 42.699 123.974 1.00 49.34 356 LYS B O 1
ATOM 5821 N N . ALA B 1 212 ? 0.756 44.010 123.727 1.00 49.06 357 ALA B N 1
ATOM 5822 C CA . ALA B 1 212 ? 1.317 43.210 122.654 1.00 49.00 357 ALA B CA 1
ATOM 5823 C C . ALA B 1 212 ? 2.827 43.305 122.720 1.00 49.11 357 ALA B C 1
ATOM 5824 O O . ALA B 1 212 ? 3.375 44.352 123.051 1.00 49.28 357 ALA B O 1
ATOM 5826 N N . GLU B 1 213 ? 3.504 42.203 122.439 1.00 49.34 358 GLU B N 1
ATOM 5827 C CA . GLU B 1 213 ? 4.953 42.206 122.465 1.00 49.70 358 GLU B CA 1
ATOM 5828 C C . GLU B 1 213 ? 5.538 41.392 121.324 1.00 49.66 358 GLU B C 1
ATOM 5829 O O . GLU B 1 213 ? 5.096 40.288 121.035 1.00 49.79 358 GLU B O 1
ATOM 5835 N N . THR B 1 214 ? 6.536 41.951 120.663 1.00 49.85 359 THR B N 1
ATOM 5836 C CA . THR B 1 214 ? 7.199 41.240 119.598 1.00 49.73 359 THR B CA 1
ATOM 5837 C C . THR B 1 214 ? 7.930 40.058 120.220 1.00 49.91 359 THR B C 1
ATOM 5838 O O . THR B 1 214 ? 7.965 39.898 121.437 1.00 49.81 359 THR B O 1
ATOM 5842 N N . THR B 1 215 ? 8.500 39.222 119.370 1.00 50.36 360 THR B N 1
ATOM 5843 C CA . THR B 1 215 ? 9.280 38.085 119.813 1.00 50.59 360 THR B CA 1
ATOM 5844 C C . THR B 1 215 ? 10.430 37.965 118.836 1.00 50.75 360 THR B C 1
ATOM 5845 O O . THR B 1 215 ? 10.235 37.676 117.655 1.00 50.80 360 THR B O 1
ATOM 5849 N N . THR B 1 216 ? 11.631 38.216 119.337 1.00 51.07 361 THR B N 1
ATOM 5850 C CA . THR B 1 216 ? 12.825 38.286 118.509 1.00 51.32 361 THR B CA 1
ATOM 5851 C C . THR B 1 216 ? 12.751 39.465 117.553 1.00 51.34 361 THR B C 1
ATOM 5852 O O . THR B 1 216 ? 12.971 39.314 116.355 1.00 51.80 361 THR B O 1
ATOM 5856 N N . ALA B 1 217 ? 12.415 40.637 118.074 1.00 51.12 362 ALA B N 1
ATOM 5857 C CA . ALA B 1 217 ? 12.544 41.850 117.289 1.00 50.87 362 ALA B CA 1
ATOM 5858 C C . ALA B 1 217 ? 14.005 41.995 116.883 1.00 50.77 362 ALA B C 1
ATOM 5859 O O . ALA B 1 217 ? 14.322 42.428 115.770 1.00 50.80 362 ALA B O 1
ATOM 5861 N N . TRP B 1 218 ? 14.892 41.623 117.799 1.00 50.52 363 TRP B N 1
ATOM 5862 C CA . TRP B 1 218 ? 16.332 41.742 117.570 1.00 50.70 363 TRP B CA 1
ATOM 5863 C C . TRP B 1 218 ? 16.814 40.882 116.404 1.00 50.22 363 TRP B C 1
ATOM 5864 O O . TRP B 1 218 ? 17.901 41.096 115.882 1.00 50.57 363 TRP B O 1
ATOM 5875 N N . GLY B 1 219 ? 16.006 39.915 115.997 1.00 49.65 364 GLY B N 1
ATOM 5876 C CA . GLY B 1 219 ? 16.362 39.068 114.868 1.00 49.13 364 GLY B CA 1
ATOM 5877 C C . GLY B 1 219 ? 16.461 39.801 113.544 1.00 48.80 364 GLY B C 1
ATOM 5878 O O . GLY B 1 219 ? 16.946 39.256 112.565 1.00 48.48 364 GLY B O 1
ATOM 5879 N N . HIS B 1 220 ? 15.990 41.039 113.504 1.00 49.13 365 HIS B N 1
ATOM 5880 C CA . HIS B 1 220 ? 15.999 41.828 112.267 1.00 49.45 365 HIS B CA 1
ATOM 5881 C C . HIS B 1 220 ? 17.251 42.687 112.150 1.00 49.48 365 HIS B C 1
ATOM 5882 O O . HIS B 1 220 ? 17.490 43.323 111.122 1.00 49.38 365 HIS B O 1
ATOM 5889 N N . VAL B 1 221 ? 18.031 42.714 113.222 1.00 49.68 366 VAL B N 1
ATOM 5890 C CA . VAL B 1 221 ? 19.274 43.437 113.240 1.00 50.22 366 VAL B CA 1
ATOM 5891 C C . VAL B 1 221 ? 20.409 42.573 112.708 1.00 51.48 366 VAL B C 1
ATOM 5892 O O . VAL B 1 221 ? 20.479 41.368 112.974 1.00 51.59 366 VAL B O 1
ATOM 5896 N N . THR B 1 222 ? 21.290 43.199 111.938 1.00 52.71 367 THR B N 1
ATOM 5897 C CA . THR B 1 222 ? 22.509 42.551 111.499 1.00 53.88 367 THR B CA 1
ATOM 5898 C C . THR B 1 222 ? 23.715 43.384 111.899 1.00 54.62 367 THR B C 1
ATOM 5899 O O . THR B 1 222 ? 23.713 44.609 111.785 1.00 54.47 367 THR B O 1
ATOM 5903 N N . GLY B 1 223 ? 24.742 42.712 112.388 1.00 55.87 368 GLY B N 1
ATOM 5904 C CA . GLY B 1 223 ? 25.977 43.380 112.718 1.00 57.27 368 GLY B CA 1
ATOM 5905 C C . GLY B 1 223 ? 27.036 43.016 111.703 1.00 58.43 368 GLY B C 1
ATOM 5906 O O . GLY B 1 223 ? 28.145 43.537 111.769 1.00 58.60 368 GLY B O 1
ATOM 5907 N N . THR B 1 224 ? 26.698 42.131 110.757 1.00 59.45 369 THR B N 1
ATOM 5908 C CA . THR B 1 224 ? 27.682 41.648 109.775 1.00 60.70 369 THR B CA 1
ATOM 5909 C C . THR B 1 224 ? 28.045 42.703 108.739 1.00 61.22 369 THR B C 1
ATOM 5910 O O . THR B 1 224 ? 27.354 42.897 107.738 1.00 61.01 369 THR B O 1
ATOM 5914 N N . ASN B 1 225 ? 29.151 43.376 109.013 1.00 62.07 370 ASN B N 1
ATOM 5915 C CA . ASN B 1 225 ? 29.648 44.425 108.158 1.00 62.91 370 ASN B CA 1
ATOM 5916 C C . ASN B 1 225 ? 29.760 43.994 106.685 1.00 63.12 370 ASN B C 1
ATOM 5917 O O . ASN B 1 225 ? 29.894 44.838 105.795 1.00 63.22 370 ASN B O 1
ATOM 5922 N N . ASP B 1 226 ? 29.683 42.686 106.433 1.00 63.32 371 ASP B N 1
ATOM 5923 C CA . ASP B 1 226 ? 29.773 42.133 105.068 1.00 63.27 371 ASP B CA 1
ATOM 5924 C C . ASP B 1 226 ? 28.726 42.682 104.103 1.00 62.72 371 ASP B C 1
ATOM 5925 O O . ASP B 1 226 ? 28.993 42.885 102.926 1.00 62.19 371 ASP B O 1
ATOM 5930 N N . VAL B 1 227 ? 27.518 42.871 104.617 1.00 62.60 372 VAL B N 1
ATOM 5931 C CA . VAL B 1 227 ? 26.432 43.502 103.873 1.00 62.51 372 VAL B CA 1
ATOM 5932 C C . VAL B 1 227 ? 26.885 44.778 103.147 1.00 62.04 372 VAL B C 1
ATOM 5933 O O . VAL B 1 227 ? 26.478 45.025 102.005 1.00 62.04 372 VAL B O 1
ATOM 5937 N N . ALA B 1 228 ? 27.734 45.567 103.817 1.00 61.17 373 ALA B N 1
ATOM 5938 C CA . ALA B 1 228 ? 28.058 46.946 103.409 1.00 60.30 373 ALA B CA 1
ATOM 5939 C C . ALA B 1 228 ? 29.266 47.074 102.481 1.00 59.87 373 ALA B C 1
ATOM 5940 O O . ALA B 1 228 ? 30.336 47.511 102.896 1.00 60.11 373 ALA B O 1
ATOM 5942 N N . THR B 1 229 ? 29.081 46.748 101.212 1.00 59.11 374 THR B N 1
ATOM 5943 C CA . THR B 1 229 ? 30.198 46.649 100.295 1.00 58.06 374 THR B CA 1
ATOM 5944 C C . THR B 1 229 ? 29.909 47.455 99.059 1.00 57.51 374 THR B C 1
ATOM 5945 O O . THR B 1 229 ? 28.818 47.366 98.523 1.00 57.40 374 THR B O 1
ATOM 5949 N N . ILE B 1 230 ? 30.874 48.243 98.600 1.00 56.99 375 ILE B N 1
ATOM 5950 C CA . ILE B 1 230 ? 30.717 48.869 97.305 1.00 56.64 375 ILE B CA 1
ATOM 5951 C C . ILE B 1 230 ? 31.560 48.078 96.312 1.00 56.82 375 ILE B C 1
ATOM 5952 O O . ILE B 1 230 ? 32.498 47.393 96.712 1.00 56.82 375 ILE B O 1
ATOM 5957 N N . ASP B 1 231 ? 31.218 48.160 95.030 1.00 56.87 376 ASP B N 1
ATOM 5958 C CA . ASP B 1 231 ? 31.931 47.415 93.981 1.00 57.06 376 ASP B CA 1
ATOM 5959 C C . ASP B 1 231 ? 33.438 47.653 93.848 1.00 56.43 376 ASP B C 1
ATOM 5960 O O . ASP B 1 231 ? 34.242 46.819 94.273 1.00 56.31 376 ASP B O 1
ATOM 5965 N N . GLY B 1 232 ? 33.817 48.768 93.220 1.00 55.68 377 GLY B N 1
ATOM 5966 C CA . GLY B 1 232 ? 35.231 49.108 93.044 1.00 54.46 377 GLY B CA 1
ATOM 5967 C C . GLY B 1 232 ? 35.858 49.634 94.328 1.00 53.59 377 GLY B C 1
ATOM 5968 O O . GLY B 1 232 ? 36.681 50.565 94.306 1.00 53.99 377 GLY B O 1
ATOM 5969 N N . GLY B 1 233 ? 35.454 49.043 95.453 1.00 52.09 378 GLY B N 1
ATOM 5970 C CA . GLY B 1 233 ? 35.981 49.427 96.747 1.00 49.77 378 GLY B CA 1
ATOM 5971 C C . GLY B 1 233 ? 37.411 48.983 96.803 1.00 48.26 378 GLY B C 1
ATOM 5972 O O . GLY B 1 233 ? 37.701 47.816 96.603 1.00 48.55 378 GLY B O 1
ATOM 5981 N N . LEU B 1 235 ? 41.234 48.420 98.641 1.00 44.36 380 LEU B N 1
ATOM 5982 C CA . LEU B 1 235 ? 41.716 47.836 99.890 1.00 43.90 380 LEU B CA 1
ATOM 5983 C C . LEU B 1 235 ? 43.216 48.124 100.123 1.00 43.22 380 LEU B C 1
ATOM 5984 O O . LEU B 1 235 ? 44.020 48.064 99.189 1.00 43.39 380 LEU B O 1
ATOM 5989 N N . GLY B 1 236 ? 43.596 48.434 101.360 1.00 42.38 381 GLY B N 1
ATOM 5990 C CA . GLY B 1 236 ? 45.000 48.721 101.678 1.00 41.89 381 GLY B CA 1
ATOM 5991 C C . GLY B 1 236 ? 45.614 49.768 100.760 1.00 41.40 381 GLY B C 1
ATOM 5992 O O . GLY B 1 236 ? 44.907 50.626 100.240 1.00 41.77 381 GLY B O 1
ATOM 5993 N N . SER B 1 237 ? 46.929 49.715 100.560 1.00 40.82 382 SER B N 1
ATOM 5994 C CA . SER B 1 237 ? 47.611 50.666 99.676 1.00 40.12 382 SER B CA 1
ATOM 5995 C C . SER B 1 237 ? 48.180 50.008 98.412 1.00 40.12 382 SER B C 1
ATOM 5996 O O . SER B 1 237 ? 48.589 48.846 98.442 1.00 40.27 382 SER B O 1
ATOM 5999 N N . LEU B 1 238 ? 48.192 50.741 97.298 1.00 39.70 383 LEU B N 1
ATOM 6000 C CA . LEU B 1 238 ? 49.050 50.376 96.174 1.00 39.50 383 LEU B CA 1
ATOM 6001 C C . LEU B 1 238 ? 50.513 50.260 96.664 1.00 39.98 383 LEU B C 1
ATOM 6002 O O . LEU B 1 238 ? 50.879 50.825 97.697 1.00 39.52 383 LEU B O 1
ATOM 6007 N N . PRO B 1 239 ? 51.349 49.503 95.941 1.00 40.56 384 PRO B N 1
ATOM 6008 C CA . PRO B 1 239 ? 52.734 49.395 96.391 1.00 41.02 384 PRO B CA 1
ATOM 6009 C C . PRO B 1 239 ? 53.469 50.729 96.242 1.00 41.58 384 PRO B C 1
ATOM 6010 O O . PRO B 1 239 ? 53.120 51.519 95.363 1.00 41.08 384 PRO B O 1
ATOM 6014 N N . ILE B 1 240 ? 54.489 50.950 97.079 1.00 42.49 385 ILE B N 1
ATOM 6015 C CA . ILE B 1 240 ? 55.207 52.232 97.166 1.00 43.27 385 ILE B CA 1
ATOM 6016 C C . ILE B 1 240 ? 55.669 52.783 95.834 1.00 43.79 385 ILE B C 1
ATOM 6017 O O . ILE B 1 240 ? 55.669 53.993 95.627 1.00 43.91 385 ILE B O 1
ATOM 6022 N N . LYS B 1 241 ? 56.080 51.895 94.942 1.00 44.82 386 LYS B N 1
ATOM 6023 C CA . LYS B 1 241 ? 56.411 52.282 93.572 1.00 45.87 386 LYS B CA 1
ATOM 6024 C C . LYS B 1 241 ? 55.576 53.487 93.098 1.00 47.08 386 LYS B C 1
ATOM 6025 O O . LYS B 1 241 ? 56.104 54.427 92.474 1.00 46.97 386 LYS B O 1
ATOM 6031 N N . PHE B 1 242 ? 54.271 53.434 93.387 1.00 48.17 387 PHE B N 1
ATOM 6032 C CA . PHE B 1 242 ? 53.302 54.398 92.872 1.00 49.47 387 PHE B CA 1
ATOM 6033 C C . PHE B 1 242 ? 53.417 55.757 93.546 1.00 50.96 387 PHE B C 1
ATOM 6034 O O . PHE B 1 242 ? 52.836 56.744 93.092 1.00 50.81 387 PHE B O 1
ATOM 6042 N N . LEU B 1 243 ? 54.163 55.810 94.637 1.00 52.90 388 LEU B N 1
ATOM 6043 C CA . LEU B 1 243 ? 54.425 57.076 95.273 1.00 55.05 388 LEU B CA 1
ATOM 6044 C C . LEU B 1 243 ? 54.993 58.031 94.238 1.00 56.91 388 LEU B C 1
ATOM 6045 O O . LEU B 1 243 ? 54.917 59.252 94.386 1.00 57.28 388 LEU B O 1
ATOM 6050 N N . GLN B 1 244 ? 55.549 57.473 93.170 1.00 59.20 389 GLN B N 1
ATOM 6051 C CA . GLN B 1 244 ? 56.266 58.282 92.189 1.00 61.51 389 GLN B CA 1
ATOM 6052 C C . GLN B 1 244 ? 55.486 58.596 90.922 1.00 62.64 389 GLN B C 1
ATOM 6053 O O . GLN B 1 244 ? 55.391 59.756 90.516 1.00 63.16 389 GLN B O 1
ATOM 6059 N N . SER B 1 245 ? 54.937 57.568 90.293 1.00 64.08 390 SER B N 1
ATOM 6060 C CA . SER B 1 245 ? 54.107 57.774 89.118 1.00 65.50 390 SER B CA 1
ATOM 6061 C C . SER B 1 245 ? 52.928 58.686 89.472 1.00 66.46 390 SER B C 1
ATOM 6062 O O . SER B 1 245 ? 52.623 59.640 88.746 1.00 66.76 390 SER B O 1
ATOM 6065 N N . LEU B 1 246 ? 52.277 58.394 90.596 1.00 67.53 391 LEU B N 1
ATOM 6066 C CA . LEU B 1 246 ? 51.131 59.185 91.058 1.00 68.42 391 LEU B CA 1
ATOM 6067 C C . LEU B 1 246 ? 51.551 60.315 92.009 1.00 68.98 391 LEU B C 1
ATOM 6068 O O . LEU B 1 246 ? 50.834 60.638 92.961 1.00 68.88 391 LEU B O 1
ATOM 6073 N N . ASP B 1 247 ? 52.715 60.907 91.744 1.00 69.73 392 ASP B N 1
ATOM 6074 C CA . ASP B 1 247 ? 53.197 62.050 92.525 1.00 70.21 392 ASP B CA 1
ATOM 6075 C C . ASP B 1 247 ? 52.437 63.338 92.160 1.00 70.04 392 ASP B C 1
ATOM 6076 O O . ASP B 1 247 ? 52.220 63.637 90.974 1.00 70.20 392 ASP B O 1
ATOM 6081 N N . LEU B 1 248 ? 52.041 64.093 93.188 1.00 69.55 393 LEU B N 1
ATOM 6082 C CA . LEU B 1 248 ? 51.229 65.308 93.020 1.00 68.85 393 LEU B CA 1
ATOM 6083 C C . LEU B 1 248 ? 50.121 65.121 91.986 1.00 68.14 393 LEU B C 1
ATOM 6084 O O . LEU B 1 248 ? 49.651 66.084 91.368 1.00 68.33 393 LEU B O 1
ATOM 6089 N N . SER B 1 249 ? 49.736 63.860 91.797 1.00 66.96 394 SER B N 1
ATOM 6090 C CA . SER B 1 249 ? 48.554 63.507 91.031 1.00 65.70 394 SER B CA 1
ATOM 6091 C C . SER B 1 249 ? 47.352 63.476 91.977 1.00 64.58 394 SER B C 1
ATOM 6092 O O . SER B 1 249 ? 47.420 62.921 93.095 1.00 64.50 394 SER B O 1
ATOM 6095 N N . GLY B 1 250 ? 46.250 64.082 91.537 1.00 62.74 395 GLY B N 1
ATOM 6096 C CA . GLY B 1 250 ? 45.027 64.051 92.323 1.00 60.01 395 GLY B CA 1
ATOM 6097 C C . GLY B 1 250 ? 44.226 62.815 91.976 1.00 58.07 395 GLY B C 1
ATOM 6098 O O . GLY B 1 250 ? 43.066 62.919 91.571 1.00 58.48 395 GLY B O 1
ATOM 6099 N N . LYS B 1 251 ? 44.838 61.643 92.108 1.00 55.56 396 LYS B N 1
ATOM 6100 C CA . LYS B 1 251 ? 44.115 60.415 91.860 1.00 53.39 396 LYS B CA 1
ATOM 6101 C C . LYS B 1 251 ? 43.346 59.991 93.103 1.00 51.26 396 LYS B C 1
ATOM 6102 O O . LYS B 1 251 ? 43.867 60.032 94.219 1.00 50.77 396 LYS B O 1
ATOM 6108 N N . TRP B 1 252 ? 42.086 59.625 92.897 1.00 48.57 397 TRP B N 1
ATOM 6109 C CA . TRP B 1 252 ? 41.267 59.099 93.955 1.00 45.82 397 TRP B CA 1
ATOM 6110 C C . TRP B 1 252 ? 40.947 57.664 93.631 1.00 44.85 397 TRP B C 1
ATOM 6111 O O . TRP B 1 252 ? 40.883 57.288 92.470 1.00 44.89 397 TRP B O 1
ATOM 6122 N N . VAL B 1 253 ? 40.729 56.863 94.658 1.00 43.48 398 VAL B N 1
ATOM 6123 C CA . VAL B 1 253 ? 40.094 55.577 94.479 1.00 42.41 398 VAL B CA 1
ATOM 6124 C C . VAL B 1 253 ? 39.051 55.487 95.590 1.00 41.43 398 VAL B C 1
ATOM 6125 O O . VAL B 1 253 ? 39.229 56.100 96.636 1.00 41.89 398 VAL B O 1
ATOM 6129 N N . LEU B 1 254 ? 37.943 54.792 95.368 1.00 40.10 399 LEU B N 1
ATOM 6130 C CA . LEU B 1 254 ? 36.974 54.600 96.443 1.00 38.98 399 LEU B CA 1
ATOM 6131 C C . LEU B 1 254 ? 37.437 53.479 97.349 1.00 38.78 399 LEU B C 1
ATOM 6132 O O . LEU B 1 254 ? 37.960 52.483 96.868 1.00 39.20 399 LEU B O 1
ATOM 6137 N N . TYR B 1 255 ? 37.242 53.630 98.654 1.00 38.12 400 TYR B N 1
ATOM 6138 C CA . TYR B 1 255 ? 37.677 52.617 99.598 1.00 37.75 400 TYR B CA 1
ATOM 6139 C C . TYR B 1 255 ? 36.505 51.865 100.185 1.00 38.00 400 TYR B C 1
ATOM 6140 O O . TYR B 1 255 ? 35.435 52.434 100.382 1.00 38.29 400 TYR B O 1
ATOM 6149 N N . GLN B 1 256 ? 36.695 50.581 100.458 1.00 38.01 401 GLN B N 1
ATOM 6150 C CA . GLN B 1 256 ? 35.723 49.872 101.264 1.00 37.91 401 GLN B CA 1
ATOM 6151 C C . GLN B 1 256 ? 35.834 50.470 102.661 1.00 37.61 401 GLN B C 1
ATOM 6152 O O . GLN B 1 256 ? 36.879 50.996 103.044 1.00 37.54 401 GLN B O 1
ATOM 6158 N N . ASN B 1 257 ? 34.743 50.419 103.406 1.00 37.42 402 ASN B N 1
ATOM 6159 C CA . ASN B 1 257 ? 34.732 50.926 104.753 1.00 37.22 402 ASN B CA 1
ATOM 6160 C C . ASN B 1 257 ? 34.199 49.872 105.676 1.00 36.98 402 ASN B C 1
ATOM 6161 O O . ASN B 1 257 ? 33.328 49.089 105.309 1.00 36.93 402 ASN B O 1
ATOM 6166 N N . LYS B 1 258 ? 34.735 49.872 106.884 1.00 36.74 403 LYS B N 1
ATOM 6167 C CA . LYS B 1 258 ? 34.297 49.003 107.948 1.00 36.70 403 LYS B CA 1
ATOM 6168 C C . LYS B 1 258 ? 33.369 49.885 108.803 1.00 36.45 403 LYS B C 1
ATOM 6169 O O . LYS B 1 258 ? 33.777 50.957 109.261 1.00 36.48 403 LYS B O 1
ATOM 6175 N N . TYR B 1 259 ? 32.117 49.454 108.969 1.00 35.76 404 TYR B N 1
ATOM 6176 C CA . TYR B 1 259 ? 31.090 50.273 109.612 1.00 35.49 404 TYR B CA 1
ATOM 6177 C C . TYR B 1 259 ? 30.612 49.720 110.952 1.00 35.64 404 TYR B C 1
ATOM 6178 O O . TYR B 1 259 ? 30.512 48.504 111.149 1.00 36.07 404 TYR B O 1
ATOM 6187 N N . ALA B 1 260 ? 30.269 50.630 111.852 1.00 35.16 405 ALA B N 1
ATOM 6188 C CA . ALA B 1 260 ? 29.664 50.276 113.116 1.00 34.99 405 ALA B CA 1
ATOM 6189 C C . ALA B 1 260 ? 28.681 51.392 113.411 1.00 35.15 405 ALA B C 1
ATOM 6190 O O . ALA B 1 260 ? 28.954 52.551 113.087 1.00 35.18 405 ALA B O 1
ATOM 6192 N N . GLY B 1 261 ? 27.529 51.056 113.994 1.00 35.32 406 GLY B N 1
ATOM 6193 C CA . GLY B 1 261 ? 26.558 52.080 114.393 1.00 35.03 406 GLY B CA 1
ATOM 6194 C C . GLY B 1 261 ? 25.342 52.200 113.501 1.00 35.17 406 GLY B C 1
ATOM 6195 O O . GLY B 1 261 ? 24.849 51.211 112.977 1.00 35.47 406 GLY B O 1
ATOM 6196 N N . ALA B 1 262 ? 24.864 53.420 113.312 1.00 35.44 407 ALA B N 1
ATOM 6197 C CA . ALA B 1 262 ? 23.546 53.651 112.703 1.00 35.92 407 ALA B CA 1
ATOM 6198 C C . ALA B 1 262 ? 23.531 53.666 111.173 1.00 36.00 407 ALA B C 1
ATOM 6199 O O . ALA B 1 262 ? 22.951 54.563 110.561 1.00 36.11 407 ALA B O 1
ATOM 6201 N N . LEU B 1 263 ? 24.140 52.658 110.564 1.00 36.13 408 LEU B N 1
ATOM 6202 C CA . LEU B 1 263 ? 24.272 52.607 109.112 1.00 36.42 408 LEU B CA 1
ATOM 6203 C C . LEU B 1 263 ? 22.951 52.683 108.327 1.00 36.40 408 LEU B C 1
ATOM 6204 O O . LEU B 1 263 ? 22.948 53.144 107.193 1.00 36.27 408 LEU B O 1
ATOM 6209 N N . SER B 1 264 ? 21.847 52.209 108.901 1.00 36.17 409 SER B N 1
ATOM 6210 C CA . SER B 1 264 ? 20.588 52.219 108.168 1.00 36.39 409 SER B CA 1
ATOM 6211 C C . SER B 1 264 ? 19.987 53.619 108.187 1.00 36.54 409 SER B C 1
ATOM 6212 O O . SER B 1 264 ? 19.021 53.903 107.477 1.00 36.55 409 SER B O 1
ATOM 6215 N N . ASP B 1 265 ? 20.569 54.494 108.997 1.00 36.33 410 ASP B N 1
ATOM 6216 C CA . ASP B 1 265 ? 20.089 55.853 109.097 1.00 36.27 410 ASP B CA 1
ATOM 6217 C C . ASP B 1 265 ? 20.854 56.742 108.140 1.00 36.41 410 ASP B C 1
ATOM 6218 O O . ASP B 1 265 ? 20.265 57.538 107.398 1.00 36.32 410 ASP B O 1
ATOM 6223 N N . PHE B 1 266 ? 22.175 56.600 108.141 1.00 36.19 411 PHE B N 1
ATOM 6224 C CA . PHE B 1 266 ? 22.981 57.378 107.217 1.00 35.86 411 PHE B CA 1
ATOM 6225 C C . PHE B 1 266 ? 24.297 56.676 106.977 1.00 35.39 411 PHE B C 1
ATOM 6226 O O . PHE B 1 266 ? 24.659 55.780 107.739 1.00 35.46 411 PHE B O 1
ATOM 6234 N N . ILE B 1 267 ? 24.990 57.044 105.901 1.00 34.71 412 ILE B N 1
ATOM 6235 C CA . ILE B 1 267 ? 26.218 56.354 105.541 1.00 34.21 412 ILE B CA 1
ATOM 6236 C C . ILE B 1 267 ? 27.345 57.338 105.310 1.00 34.42 412 ILE B C 1
ATOM 6237 O O . ILE B 1 267 ? 27.114 58.532 105.099 1.00 34.74 412 ILE B O 1
ATOM 6242 N N . ILE B 1 268 ? 28.569 56.823 105.338 1.00 34.47 413 ILE B N 1
ATOM 6243 C CA . ILE B 1 268 ? 29.723 57.546 104.846 1.00 34.46 413 ILE B CA 1
ATOM 6244 C C . ILE B 1 268 ? 30.370 56.779 103.691 1.00 34.85 413 ILE B C 1
ATOM 6245 O O . ILE B 1 268 ? 30.643 55.581 103.810 1.00 35.25 413 ILE B O 1
ATOM 6250 N N . ILE B 1 269 ? 30.594 57.454 102.566 1.00 34.62 414 ILE B N 1
ATOM 6251 C CA . ILE B 1 269 ? 31.451 56.900 101.533 1.00 34.42 414 ILE B CA 1
ATOM 6252 C C . ILE B 1 269 ? 32.821 57.564 101.641 1.00 34.46 414 ILE B C 1
ATOM 6253 O O . ILE B 1 269 ? 32.915 58.765 101.894 1.00 34.38 414 ILE B O 1
ATOM 6258 N N . THR B 1 270 ? 33.879 56.774 101.472 1.00 34.41 415 THR B N 1
ATOM 6259 C CA . THR B 1 270 ? 35.240 57.288 101.488 1.00 34.43 415 THR B CA 1
ATOM 6260 C C . THR B 1 270 ? 35.937 57.213 100.135 1.00 34.09 415 THR B C 1
ATOM 6261 O O . THR B 1 270 ? 36.005 56.150 99.533 1.00 33.72 415 THR B O 1
ATOM 6265 N N . ALA B 1 271 ? 36.468 58.339 99.672 1.00 33.92 416 ALA B N 1
ATOM 6266 C CA . ALA B 1 271 ? 37.455 58.335 98.585 1.00 33.81 416 ALA B CA 1
ATOM 6267 C C . ALA B 1 271 ? 38.781 58.881 99.118 1.00 33.58 416 ALA B C 1
ATOM 6268 O O . ALA B 1 271 ? 38.802 59.787 99.959 1.00 33.59 416 ALA B O 1
ATOM 6270 N N . ALA B 1 272 ? 39.888 58.333 98.643 1.00 33.11 417 ALA B N 1
ATOM 6271 C CA . ALA B 1 272 ? 41.181 58.758 99.145 1.00 32.88 417 ALA B CA 1
ATOM 6272 C C . ALA B 1 272 ? 42.202 58.446 98.103 1.00 32.92 417 ALA B C 1
ATOM 6273 O O . ALA B 1 272 ? 41.942 57.642 97.209 1.00 32.78 417 ALA B O 1
ATOM 6275 N N . SER B 1 273 ? 43.359 59.086 98.201 1.00 33.16 418 SER B N 1
ATOM 6276 C CA . SER B 1 273 ? 44.433 58.768 97.293 1.00 33.62 418 SER B CA 1
ATOM 6277 C C . SER B 1 273 ? 44.836 57.313 97.549 1.00 34.20 418 SER B C 1
ATOM 6278 O O . SER B 1 273 ? 44.746 56.843 98.687 1.00 33.77 418 SER B O 1
ATOM 6281 N N . PRO B 1 274 ? 45.273 56.597 96.489 1.00 34.72 419 PRO B N 1
ATOM 6282 C CA . PRO B 1 274 ? 45.391 55.134 96.479 1.00 35.08 419 PRO B CA 1
ATOM 6283 C C . PRO B 1 274 ? 46.680 54.582 97.075 1.00 35.39 419 PRO B C 1
ATOM 6284 O O . PRO B 1 274 ? 46.839 53.368 97.170 1.00 35.83 419 PRO B O 1
ATOM 6288 N N . VAL B 1 275 ? 47.596 55.446 97.479 1.00 35.26 420 VAL B N 1
ATOM 6289 C CA . VAL B 1 275 ? 48.871 54.965 97.957 1.00 35.19 420 VAL B CA 1
ATOM 6290 C C . VAL B 1 275 ? 49.231 55.722 99.232 1.00 35.01 420 VAL B C 1
ATOM 6291 O O . VAL B 1 275 ? 49.132 56.934 99.264 1.00 35.06 420 VAL B O 1
ATOM 6295 N N . HIS B 1 276 ? 49.613 54.997 100.281 1.00 35.12 421 HIS B N 1
ATOM 6296 C CA . HIS B 1 276 ? 49.837 55.571 101.610 1.00 35.50 421 HIS B CA 1
ATOM 6297 C C . HIS B 1 276 ? 51.147 55.057 102.206 1.00 36.01 421 HIS B C 1
ATOM 6298 O O . HIS B 1 276 ? 51.293 53.866 102.453 1.00 36.25 421 HIS B O 1
ATOM 6305 N N . VAL B 1 277 ? 52.098 55.946 102.461 1.00 36.65 422 VAL B N 1
ATOM 6306 C CA . VAL B 1 277 ? 53.413 55.497 102.917 1.00 37.29 422 VAL B CA 1
ATOM 6307 C C . VAL B 1 277 ? 53.941 56.371 104.030 1.00 37.80 422 VAL B C 1
ATOM 6308 O O . VAL B 1 277 ? 53.710 57.576 104.039 1.00 37.90 422 VAL B O 1
ATOM 6312 N N . LEU B 1 278 ? 54.651 55.768 104.976 1.00 38.37 423 LEU B N 1
ATOM 6313 C CA . LEU B 1 278 ? 55.255 56.552 106.030 1.00 39.22 423 LEU B CA 1
ATOM 6314 C C . LEU B 1 278 ? 55.937 57.772 105.430 1.00 40.03 423 LEU B C 1
ATOM 6315 O O . LEU B 1 278 ? 56.580 57.690 104.380 1.00 40.61 423 LEU B O 1
ATOM 6320 N N . ASN B 1 279 ? 55.777 58.906 106.097 1.00 40.59 424 ASN B N 1
ATOM 6321 C CA . ASN B 1 279 ? 56.360 60.167 105.675 1.00 41.18 424 ASN B CA 1
ATOM 6322 C C . ASN B 1 279 ? 55.856 60.699 104.371 1.00 41.00 424 ASN B C 1
ATOM 6323 O O . ASN B 1 279 ? 56.400 61.672 103.867 1.00 41.68 424 ASN B O 1
ATOM 6328 N N . SER B 1 280 ? 54.820 60.101 103.818 1.00 40.52 425 SER B N 1
ATOM 6329 C CA . SER B 1 280 ? 54.167 60.761 102.696 1.00 40.76 425 SER B CA 1
ATOM 6330 C C . SER B 1 280 ? 52.810 61.331 103.111 1.00 39.99 425 SER B C 1
ATOM 6331 O O . SER B 1 280 ? 52.416 61.263 104.266 1.00 39.79 425 SER B O 1
ATOM 6334 N N . THR B 1 281 ? 52.097 61.876 102.141 1.00 39.41 426 THR B N 1
ATOM 6335 C CA . THR B 1 281 ? 50.877 62.589 102.405 1.00 38.96 426 THR B CA 1
ATOM 6336 C C . THR B 1 281 ? 49.768 62.016 101.547 1.00 38.45 426 THR B C 1
ATOM 6337 O O . THR B 1 281 ? 49.977 61.748 100.376 1.00 38.55 426 THR B O 1
ATOM 6341 N N . ALA B 1 282 ? 48.593 61.816 102.136 1.00 37.86 427 ALA B N 1
ATOM 6342 C CA . ALA B 1 282 ? 47.439 61.293 101.412 1.00 37.32 427 ALA B CA 1
ATOM 6343 C C . ALA B 1 282 ? 46.278 62.259 101.570 1.00 37.31 427 ALA B C 1
ATOM 6344 O O . ALA B 1 282 ? 46.256 63.070 102.498 1.00 36.76 427 ALA B O 1
ATOM 6354 N N . TYR B 1 284 ? 41.891 62.581 101.693 1.00 36.63 429 TYR B N 1
ATOM 6355 C CA . TYR B 1 284 ? 40.623 61.900 101.879 1.00 36.55 429 TYR B CA 1
ATOM 6356 C C . TYR B 1 284 ? 39.456 62.799 101.526 1.00 36.97 429 TYR B C 1
ATOM 6357 O O . TYR B 1 284 ? 39.521 64.027 101.647 1.00 37.17 429 TYR B O 1
ATOM 6366 N N . LYS B 1 285 ? 38.370 62.168 101.118 1.00 37.17 430 LYS B N 1
ATOM 6367 C CA . LYS B 1 285 ? 37.142 62.863 100.811 1.00 37.19 430 LYS B CA 1
ATOM 6368 C C . LYS B 1 285 ? 36.015 61.974 101.304 1.00 36.44 430 LYS B C 1
ATOM 6369 O O . LYS B 1 285 ? 35.823 60.864 100.802 1.00 36.45 430 LYS B O 1
ATOM 6375 N N . PHE B 1 286 ? 35.305 62.446 102.322 1.00 35.70 431 PHE B N 1
ATOM 6376 C CA . PHE B 1 286 ? 34.197 61.717 102.914 1.00 35.07 431 PHE B CA 1
ATOM 6377 C C . PHE B 1 286 ? 32.864 62.307 102.486 1.00 34.53 431 PHE B C 1
ATOM 6378 O O . PHE B 1 286 ? 32.685 63.518 102.470 1.00 34.32 431 PHE B O 1
ATOM 6386 N N . LEU B 1 287 ? 31.925 61.441 102.134 1.00 34.21 432 LEU B N 1
ATOM 6387 C CA . LEU B 1 287 ? 30.558 61.870 101.835 1.00 33.41 432 LEU B CA 1
ATOM 6388 C C . LEU B 1 287 ? 29.636 61.370 102.936 1.00 33.13 432 LEU B C 1
ATOM 6389 O O . LEU B 1 287 ? 29.565 60.182 103.184 1.00 33.30 432 LEU B O 1
ATOM 6394 N N . ILE B 1 288 ? 28.979 62.279 103.640 1.00 33.26 433 ILE B N 1
ATOM 6395 C CA . ILE B 1 288 ? 27.888 61.889 104.530 1.00 33.62 433 ILE B CA 1
ATOM 6396 C C . ILE B 1 288 ? 26.571 62.082 103.802 1.00 33.98 433 ILE B C 1
ATOM 6397 O O . ILE B 1 288 ? 26.288 63.167 103.293 1.00 33.70 433 ILE B O 1
ATOM 6402 N N . THR B 1 289 ? 25.781 61.019 103.741 1.00 34.57 434 THR B N 1
ATOM 6403 C CA . THR B 1 289 ? 24.516 61.067 103.042 1.00 35.38 434 THR B CA 1
ATOM 6404 C C . THR B 1 289 ? 23.548 60.063 103.670 1.00 35.96 434 THR B C 1
ATOM 6405 O O . THR B 1 289 ? 23.970 59.010 104.159 1.00 36.14 434 THR B O 1
ATOM 6409 N N . PRO B 1 290 ? 22.243 60.392 103.679 1.00 36.69 435 PRO B N 1
ATOM 6410 C CA . PRO B 1 290 ? 21.280 59.567 104.402 1.00 37.16 435 PRO B CA 1
ATOM 6411 C C . PRO B 1 290 ? 20.926 58.321 103.627 1.00 37.52 435 PRO B C 1
ATOM 6412 O O . PRO B 1 290 ? 21.113 58.290 102.426 1.00 37.91 435 PRO B O 1
ATOM 6416 N N . ASN B 1 291 ? 20.431 57.302 104.317 1.00 38.17 436 ASN B N 1
ATOM 6417 C CA . ASN B 1 291 ? 19.765 56.193 103.651 1.00 38.63 436 ASN B CA 1
ATOM 6418 C C . ASN B 1 291 ? 18.342 56.638 103.306 1.00 38.46 436 ASN B C 1
ATOM 6419 O O . ASN B 1 291 ? 17.472 56.702 104.176 1.00 38.17 436 ASN B O 1
ATOM 6424 N N . PRO B 1 292 ? 18.107 56.970 102.027 1.00 38.50 437 PRO B N 1
ATOM 6425 C CA . PRO B 1 292 ? 16.914 57.748 101.634 1.00 38.18 437 PRO B CA 1
ATOM 6426 C C . PRO B 1 292 ? 15.600 57.029 101.916 1.00 38.13 437 PRO B C 1
ATOM 6427 O O . PRO B 1 292 ? 15.430 55.890 101.503 1.00 37.53 437 PRO B O 1
ATOM 6431 N N . GLY B 1 293 ? 14.689 57.696 102.626 1.00 38.57 438 GLY B N 1
ATOM 6432 C CA . GLY B 1 293 ? 13.352 57.154 102.917 1.00 38.98 438 GLY B CA 1
ATOM 6433 C C . GLY B 1 293 ? 13.247 55.997 103.921 1.00 39.32 438 GLY B C 1
ATOM 6434 O O . GLY B 1 293 ? 12.175 55.414 104.100 1.00 39.34 438 GLY B O 1
ATOM 6435 N N . TYR B 1 294 ? 14.342 55.665 104.595 1.00 39.41 439 TYR B N 1
ATOM 6436 C CA . TYR B 1 294 ? 14.340 54.530 105.509 1.00 39.70 439 TYR B CA 1
ATOM 6437 C C . TYR B 1 294 ? 13.335 54.707 106.668 1.00 40.82 439 TYR B C 1
ATOM 6438 O O . TYR B 1 294 ? 12.875 53.725 107.243 1.00 41.08 439 TYR B O 1
ATOM 6447 N N . PHE B 1 295 ? 12.996 55.952 107.001 1.00 41.45 440 PHE B N 1
ATOM 6448 C CA . PHE B 1 295 ? 12.138 56.228 108.140 1.00 42.11 440 PHE B CA 1
ATOM 6449 C C . PHE B 1 295 ? 10.684 56.335 107.743 1.00 42.67 440 PHE B C 1
ATOM 6450 O O . PHE B 1 295 ? 9.814 56.497 108.602 1.00 42.46 440 PHE B O 1
ATOM 6458 N N . GLN B 1 296 ? 10.411 56.261 106.447 1.00 43.34 441 GLN B N 1
ATOM 6459 C CA . GLN B 1 296 ? 9.032 56.365 106.004 1.00 44.45 441 GLN B CA 1
ATOM 6460 C C . GLN B 1 296 ? 8.246 55.174 106.527 1.00 44.24 441 GLN B C 1
ATOM 6461 O O . GLN B 1 296 ? 8.794 54.083 106.640 1.00 44.40 441 GLN B O 1
ATOM 6467 N N . PRO B 1 297 ? 6.957 55.371 106.849 1.00 44.11 442 PRO B N 1
ATOM 6468 C CA . PRO B 1 297 ? 6.143 56.585 106.712 1.00 43.67 442 PRO B CA 1
ATOM 6469 C C . PRO B 1 297 ? 6.511 57.738 107.647 1.00 43.49 442 PRO B C 1
ATOM 6470 O O . PRO B 1 297 ? 5.959 58.832 107.503 1.00 43.54 442 PRO B O 1
ATOM 6474 N N . ALA B 1 298 ? 7.404 57.522 108.604 1.00 43.22 443 ALA B N 1
ATOM 6475 C CA . ALA B 1 298 ? 7.837 58.635 109.449 1.00 43.28 443 ALA B CA 1
ATOM 6476 C C . ALA B 1 298 ? 8.790 59.517 108.658 1.00 43.68 443 ALA B C 1
ATOM 6477 O O . ALA B 1 298 ? 9.273 59.136 107.585 1.00 43.75 443 ALA B O 1
ATOM 6479 N N . ASN B 1 299 ? 9.072 60.697 109.190 1.00 44.06 444 ASN B N 1
ATOM 6480 C CA . ASN B 1 299 ? 9.928 61.639 108.486 1.00 44.28 444 ASN B CA 1
ATOM 6481 C C . ASN B 1 299 ? 10.600 62.624 109.444 1.00 43.90 444 ASN B C 1
ATOM 6482 O O . ASN B 1 299 ? 10.336 63.822 109.397 1.00 43.74 444 ASN B O 1
ATOM 6487 N N . PRO B 1 300 ? 11.452 62.107 110.342 1.00 43.76 445 PRO B N 1
ATOM 6488 C CA . PRO B 1 300 ? 12.145 62.863 111.376 1.00 43.85 445 PRO B CA 1
ATOM 6489 C C . PRO B 1 300 ? 13.318 63.694 110.857 1.00 44.07 445 PRO B C 1
ATOM 6490 O O . PRO B 1 300 ? 13.941 63.313 109.867 1.00 44.12 445 PRO B O 1
ATOM 6494 N N . LYS B 1 301 ? 13.615 64.814 111.519 1.00 44.28 446 LYS B N 1
ATOM 6495 C CA . LYS B 1 301 ? 14.881 65.488 111.289 1.00 44.76 446 LYS B CA 1
ATOM 6496 C C . LYS B 1 301 ? 15.968 64.587 111.820 1.00 44.22 446 LYS B C 1
ATOM 6497 O O . LYS B 1 301 ? 15.775 63.876 112.807 1.00 44.03 446 LYS B O 1
ATOM 6503 N N . ILE B 1 302 ? 17.106 64.634 111.144 1.00 43.92 447 ILE B N 1
ATOM 6504 C CA . ILE B 1 302 ? 18.355 64.081 111.618 1.00 43.17 447 ILE B CA 1
ATOM 6505 C C . ILE B 1 302 ? 19.371 65.210 111.554 1.00 43.18 447 ILE B C 1
ATOM 6506 O O . ILE B 1 302 ? 19.526 65.833 110.515 1.00 42.88 447 ILE B O 1
ATOM 6511 N N . SER B 1 303 ? 20.081 65.469 112.642 1.00 43.55 448 SER B N 1
ATOM 6512 C CA . SER B 1 303 ? 21.030 66.566 112.634 1.00 43.68 448 SER B CA 1
ATOM 6513 C C . SER B 1 303 ? 22.220 66.396 113.553 1.00 43.78 448 SER B C 1
ATOM 6514 O O . SER B 1 303 ? 22.021 66.081 114.722 1.00 43.66 448 SER B O 1
ATOM 6517 N N . ASP B 1 304 ? 23.438 66.480 112.981 1.00 44.04 449 ASP B N 1
ATOM 6518 C CA . ASP B 1 304 ? 24.589 67.216 113.582 1.00 43.90 449 ASP B CA 1
ATOM 6519 C C . ASP B 1 304 ? 26.144 66.982 113.518 1.00 43.27 449 ASP B C 1
ATOM 6520 O O . ASP B 1 304 ? 26.786 67.487 112.604 1.00 43.87 449 ASP B O 1
ATOM 6525 N N . GLU B 1 305 ? 26.779 66.370 114.517 1.00 41.97 450 GLU B N 1
ATOM 6526 C CA . GLU B 1 305 ? 28.239 66.610 114.655 1.00 40.80 450 GLU B CA 1
ATOM 6527 C C . GLU B 1 305 ? 29.199 65.443 114.401 1.00 39.36 450 GLU B C 1
ATOM 6528 O O . GLU B 1 305 ? 28.847 64.292 114.600 1.00 39.38 450 GLU B O 1
ATOM 6534 N N . TYR B 1 306 ? 30.418 65.759 113.955 1.00 37.63 451 TYR B N 1
ATOM 6535 C CA . TYR B 1 306 ? 31.330 64.749 113.381 1.00 36.04 451 TYR B CA 1
ATOM 6536 C C . TYR B 1 306 ? 32.823 64.987 113.666 1.00 35.16 451 TYR B C 1
ATOM 6537 O O . TYR B 1 306 ? 33.239 66.061 114.084 1.00 34.68 451 TYR B O 1
ATOM 6546 N N . ARG B 1 307 ? 33.631 63.970 113.405 1.00 34.24 452 ARG B N 1
ATOM 6547 C CA . ARG B 1 307 ? 35.076 64.135 113.401 1.00 33.66 452 ARG B CA 1
ATOM 6548 C C . ARG B 1 307 ? 35.724 63.123 112.459 1.00 33.74 452 ARG B C 1
ATOM 6549 O O . ARG B 1 307 ? 35.354 61.951 112.445 1.00 34.07 452 ARG B O 1
ATOM 6557 N N . PHE B 1 308 ? 36.672 63.579 111.653 1.00 33.39 453 PHE B N 1
ATOM 6558 C CA . PHE B 1 308 ? 37.476 62.671 110.866 1.00 33.42 453 PHE B CA 1
ATOM 6559 C C . PHE B 1 308 ? 38.913 62.820 111.333 1.00 33.96 453 PHE B C 1
ATOM 6560 O O . PHE B 1 308 ? 39.406 63.940 111.506 1.00 33.72 453 PHE B O 1
ATOM 6568 N N . VAL B 1 309 ? 39.582 61.688 111.534 1.00 34.43 454 VAL B N 1
ATOM 6569 C CA . VAL B 1 309 ? 40.949 61.682 112.037 1.00 34.88 454 VAL B CA 1
ATOM 6570 C C . VAL B 1 309 ? 41.844 60.677 111.325 1.00 35.24 454 VAL B C 1
ATOM 6571 O O . VAL B 1 309 ? 41.376 59.752 110.666 1.00 35.36 454 VAL B O 1
ATOM 6575 N N . THR B 1 310 ? 43.144 60.856 111.484 1.00 35.47 455 THR B N 1
ATOM 6576 C CA . THR B 1 310 ? 44.059 59.759 111.308 1.00 36.00 455 THR B CA 1
ATOM 6577 C C . THR B 1 310 ? 44.556 59.415 112.700 1.00 36.55 455 THR B C 1
ATOM 6578 O O . THR B 1 310 ? 44.688 60.284 113.566 1.00 36.12 455 THR B O 1
ATOM 6582 N N . LEU B 1 311 ? 44.798 58.132 112.925 1.00 37.37 456 LEU B N 1
ATOM 6583 C CA . LEU B 1 311 ? 45.330 57.675 114.196 1.00 38.16 456 LEU B CA 1
ATOM 6584 C C . LEU B 1 311 ? 46.691 57.012 113.983 1.00 38.78 456 LEU B C 1
ATOM 6585 O O . LEU B 1 311 ? 46.834 56.060 113.219 1.00 38.59 456 LEU B O 1
ATOM 6590 N N . ARG B 1 312 ? 47.703 57.540 114.648 1.00 39.65 457 ARG B N 1
ATOM 6591 C CA . ARG B 1 312 ? 49.008 56.923 114.603 1.00 40.45 457 ARG B CA 1
ATOM 6592 C C . ARG B 1 312 ? 49.004 55.746 115.548 1.00 40.81 457 ARG B C 1
ATOM 6593 O O . ARG B 1 312 ? 48.662 55.880 116.725 1.00 40.71 457 ARG B O 1
ATOM 6601 N N . VAL B 1 313 ? 49.359 54.584 115.028 1.00 41.58 458 VAL B N 1
ATOM 6602 C CA . VAL B 1 313 ? 49.567 53.423 115.869 1.00 42.74 458 VAL B CA 1
ATOM 6603 C C . VAL B 1 313 ? 51.039 53.341 116.247 1.00 44.07 458 VAL B C 1
ATOM 6604 O O . VAL B 1 313 ? 51.909 53.264 115.380 1.00 44.43 458 VAL B O 1
ATOM 6608 N N . ILE B 1 314 ? 51.320 53.382 117.541 1.00 45.52 459 ILE B N 1
ATOM 6609 C CA . ILE B 1 314 ? 52.687 53.235 118.014 1.00 47.00 459 ILE B CA 1
ATOM 6610 C C . ILE B 1 314 ? 53.024 51.749 118.220 1.00 47.92 459 ILE B C 1
ATOM 6611 O O . ILE B 1 314 ? 52.127 50.910 118.306 1.00 48.29 459 ILE B O 1
ATOM 6616 N N . GLU B 1 315 ? 54.303 51.397 118.255 1.00 48.88 460 GLU B N 1
ATOM 6617 C CA . GLU B 1 315 ? 54.647 49.972 118.297 1.00 49.54 460 GLU B CA 1
ATOM 6618 C C . GLU B 1 315 ? 53.907 49.151 119.366 1.00 49.36 460 GLU B C 1
ATOM 6619 O O . GLU B 1 315 ? 53.414 48.061 119.092 1.00 49.10 460 GLU B O 1
ATOM 6625 N N . GLY B 1 316 ? 53.788 49.668 120.576 1.00 49.42 461 GLY B N 1
ATOM 6626 C CA . GLY B 1 316 ? 52.964 48.957 121.551 1.00 49.85 461 GLY B CA 1
ATOM 6627 C C . GLY B 1 316 ? 51.637 48.432 120.982 1.00 49.90 461 GLY B C 1
ATOM 6628 O O . GLY B 1 316 ? 51.215 47.315 121.288 1.00 49.94 461 GLY B O 1
ATOM 6629 N N . GLY B 1 317 ? 50.981 49.240 120.145 1.00 49.75 462 GLY B N 1
ATOM 6630 C CA . GLY B 1 317 ? 49.575 49.039 119.773 1.00 48.64 462 GLY B CA 1
ATOM 6631 C C . GLY B 1 317 ? 48.762 50.237 120.264 1.00 48.03 462 GLY B C 1
ATOM 6632 O O . GLY B 1 317 ? 47.578 50.382 119.954 1.00 47.76 462 GLY B O 1
ATOM 6633 N N . ARG B 1 318 ? 49.407 51.098 121.047 1.00 47.53 463 ARG B N 1
ATOM 6634 C CA . ARG B 1 318 ? 48.800 52.363 121.467 1.00 47.04 463 ARG B CA 1
ATOM 6635 C C . ARG B 1 318 ? 48.481 53.241 120.249 1.00 46.13 463 ARG B C 1
ATOM 6636 O O . ARG B 1 318 ? 49.135 53.138 119.201 1.00 46.11 463 ARG B O 1
ATOM 6652 N N . GLU B 1 320 ? 47.495 57.346 118.951 1.00 43.46 465 GLU B N 1
ATOM 6653 C CA . GLU B 1 320 ? 47.318 58.759 119.301 1.00 43.23 465 GLU B CA 1
ATOM 6654 C C . GLU B 1 320 ? 46.818 59.602 118.120 1.00 42.40 465 GLU B C 1
ATOM 6655 O O . GLU B 1 320 ? 47.076 59.292 116.950 1.00 42.04 465 GLU B O 1
ATOM 6661 N N . LEU B 1 321 ? 46.088 60.663 118.447 1.00 41.39 466 LEU B N 1
ATOM 6662 C CA . LEU B 1 321 ? 45.430 61.497 117.455 1.00 40.36 466 LEU B CA 1
ATOM 6663 C C . LEU B 1 321 ? 46.423 62.235 116.569 1.00 39.87 466 LEU B C 1
ATOM 6664 O O . LEU B 1 321 ? 47.316 62.898 117.068 1.00 39.81 466 LEU B O 1
ATOM 6669 N N . ALA B 1 322 ? 46.262 62.129 115.256 1.00 39.30 467 ALA B N 1
ATOM 6670 C CA . ALA B 1 322 ? 47.086 62.909 114.339 1.00 38.91 467 ALA B CA 1
ATOM 6671 C C . ALA B 1 322 ? 46.234 63.995 113.693 1.00 38.92 467 ALA B C 1
ATOM 6672 O O . ALA B 1 322 ? 45.539 64.737 114.386 1.00 38.51 467 ALA B O 1
ATOM 6674 N N . ASP B 1 323 ? 46.275 64.086 112.367 1.00 39.05 468 ASP B N 1
ATOM 6675 C CA . ASP B 1 323 ? 45.450 65.054 111.648 1.00 39.16 468 ASP B CA 1
ATOM 6676 C C . ASP B 1 323 ? 43.967 64.822 111.921 1.00 38.63 468 ASP B C 1
ATOM 6677 O O . ASP B 1 323 ? 43.509 63.680 111.954 1.00 38.33 468 ASP B O 1
ATOM 6682 N N . THR B 1 324 ? 43.222 65.903 112.136 1.00 37.88 469 THR B N 1
ATOM 6683 C CA . THR B 1 324 ? 41.798 65.765 112.373 1.00 37.04 469 THR B CA 1
ATOM 6684 C C . THR B 1 324 ? 40.996 66.932 111.858 1.00 36.47 469 THR B C 1
ATOM 6685 O O . THR B 1 324 ? 41.494 68.047 111.753 1.00 36.39 469 THR B O 1
ATOM 6689 N N . THR B 1 325 ? 39.735 66.668 111.549 1.00 35.98 470 THR B N 1
ATOM 6690 C CA . THR B 1 325 ? 38.810 67.737 111.223 1.00 35.27 470 THR B CA 1
ATOM 6691 C C . THR B 1 325 ? 37.477 67.478 111.904 1.00 34.67 470 THR B C 1
ATOM 6692 O O . THR B 1 325 ? 37.030 66.344 111.972 1.00 34.30 470 THR B O 1
ATOM 6696 N N . THR B 1 326 ? 36.854 68.531 112.416 1.00 34.22 471 THR B N 1
ATOM 6697 C CA . THR B 1 326 ? 35.665 68.359 113.229 1.00 33.97 471 THR B CA 1
ATOM 6698 C C . THR B 1 326 ? 34.730 69.563 113.132 1.00 34.20 471 THR B C 1
ATOM 6699 O O . THR B 1 326 ? 35.184 70.691 112.875 1.00 34.12 471 THR B O 1
ATOM 6703 N N . GLY B 1 327 ? 33.432 69.327 113.321 1.00 34.00 472 GLY B N 1
ATOM 6704 C CA . GLY B 1 327 ? 32.457 70.396 113.214 1.00 34.54 472 GLY B CA 1
ATOM 6705 C C . GLY B 1 327 ? 31.041 69.865 113.174 1.00 35.41 472 GLY B C 1
ATOM 6706 O O . GLY B 1 327 ? 30.797 68.709 113.531 1.00 35.42 472 GLY B O 1
ATOM 6707 N N . HIS B 1 328 ? 30.115 70.718 112.735 1.00 35.97 473 HIS B N 1
ATOM 6708 C CA . HIS B 1 328 ? 28.695 70.404 112.683 1.00 36.68 473 HIS B CA 1
ATOM 6709 C C . HIS B 1 328 ? 28.192 70.386 111.255 1.00 37.33 473 HIS B C 1
ATOM 6710 O O . HIS B 1 328 ? 28.654 71.171 110.421 1.00 37.59 473 HIS B O 1
ATOM 6717 N N . ILE B 1 329 ? 27.234 69.502 110.987 1.00 37.86 474 ILE B N 1
ATOM 6718 C CA . ILE B 1 329 ? 26.675 69.317 109.653 1.00 38.44 474 ILE B CA 1
ATOM 6719 C C . ILE B 1 329 ? 25.337 70.023 109.554 1.00 39.24 474 ILE B C 1
ATOM 6720 O O . ILE B 1 329 ? 24.933 70.475 108.473 1.00 39.39 474 ILE B O 1
ATOM 6725 N N . GLY B 1 330 ? 24.642 70.117 110.685 1.00 39.63 475 GLY B N 1
ATOM 6726 C CA . GLY B 1 330 ? 23.270 70.601 110.664 1.00 40.38 475 GLY B CA 1
ATOM 6727 C C . GLY B 1 330 ? 22.368 69.485 110.173 1.00 40.84 475 GLY B C 1
ATOM 6728 O O . GLY B 1 330 ? 22.359 68.403 110.737 1.00 40.67 475 GLY B O 1
ATOM 6729 N N . ASP B 1 331 ? 21.634 69.731 109.098 1.00 41.65 476 ASP B N 1
ATOM 6730 C CA . ASP B 1 331 ? 20.641 68.773 108.630 1.00 42.34 476 ASP B CA 1
ATOM 6731 C C . ASP B 1 331 ? 21.309 67.626 107.882 1.00 42.38 476 ASP B C 1
ATOM 6732 O O . ASP B 1 331 ? 21.848 67.814 106.794 1.00 42.90 476 ASP B O 1
ATOM 6737 N N . LEU B 1 332 ? 21.290 66.439 108.480 1.00 42.33 477 LEU B N 1
ATOM 6738 C CA . LEU B 1 332 ? 22.001 65.295 107.931 1.00 42.53 477 LEU B CA 1
ATOM 6739 C C . LEU B 1 332 ? 21.378 64.726 106.678 1.00 42.84 477 LEU B C 1
ATOM 6740 O O . LEU B 1 332 ? 21.898 63.753 106.127 1.00 43.40 477 LEU B O 1
ATOM 6745 N N . THR B 1 333 ? 20.256 65.281 106.235 1.00 42.82 478 THR B N 1
ATOM 6746 C CA . THR B 1 333 ? 19.623 64.736 105.043 1.00 42.83 478 THR B CA 1
ATOM 6747 C C . THR B 1 333 ? 20.173 65.335 103.760 1.00 42.93 478 THR B C 1
ATOM 6748 O O . THR B 1 333 ? 19.935 64.794 102.686 1.00 43.29 478 THR B O 1
ATOM 6752 N N . GLU B 1 334 ? 20.893 66.450 103.886 1.00 42.99 479 GLU B N 1
ATOM 6753 C CA . GLU B 1 334 ? 21.731 67.005 102.804 1.00 43.45 479 GLU B CA 1
ATOM 6754 C C . GLU B 1 334 ? 23.011 66.198 102.597 1.00 42.14 479 GLU B C 1
ATOM 6755 O O . GLU B 1 334 ? 23.804 66.084 103.510 1.00 42.43 479 GLU B O 1
ATOM 6761 N N . PRO B 1 335 ? 23.222 65.644 101.400 1.00 41.17 480 PRO B N 1
ATOM 6762 C CA . PRO B 1 335 ? 24.520 65.027 101.161 1.00 40.25 480 PRO B CA 1
ATOM 6763 C C . PRO B 1 335 ? 25.594 66.090 101.344 1.00 39.16 480 PRO B C 1
ATOM 6764 O O . PRO B 1 335 ? 25.393 67.225 100.949 1.00 39.15 480 PRO B O 1
ATOM 6768 N N . THR B 1 336 ? 26.706 65.745 101.973 1.00 37.85 481 THR B N 1
ATOM 6769 C CA . THR B 1 336 ? 27.698 66.749 102.296 1.00 36.67 481 THR B CA 1
ATOM 6770 C C . THR B 1 336 ? 29.066 66.107 102.309 1.00 35.48 481 THR B C 1
ATOM 6771 O O . THR B 1 336 ? 29.207 64.985 102.768 1.00 35.18 481 THR B O 1
ATOM 6775 N N . PHE B 1 337 ? 30.064 66.836 101.814 1.00 34.49 482 PHE B N 1
ATOM 6776 C CA . PHE B 1 337 ? 31.448 66.361 101.688 1.00 33.48 482 PHE B CA 1
ATOM 6777 C C . PHE B 1 337 ? 32.389 66.958 102.728 1.00 32.84 482 PHE B C 1
ATOM 6778 O O . PHE B 1 337 ? 32.265 68.122 103.093 1.00 32.93 482 PHE B O 1
ATOM 6786 N N . PHE B 1 338 ? 33.332 66.153 103.197 1.00 32.23 483 PHE B N 1
ATOM 6787 C CA . PHE B 1 338 ? 34.386 66.612 104.089 1.00 31.96 483 PHE B CA 1
ATOM 6788 C C . PHE B 1 338 ? 35.727 66.107 103.583 1.00 32.13 483 PHE B C 1
ATOM 6789 O O . PHE B 1 338 ? 35.776 65.139 102.846 1.00 32.55 483 PHE B O 1
ATOM 6797 N N . GLY B 1 339 ? 36.814 66.790 103.929 1.00 32.09 484 GLY B N 1
ATOM 6798 C CA . GLY B 1 339 ? 38.144 66.401 103.458 1.00 31.65 484 GLY B CA 1
ATOM 6799 C C . GLY B 1 339 ? 39.130 66.288 104.604 1.00 31.78 484 GLY B C 1
ATOM 6800 O O . GLY B 1 339 ? 38.877 66.794 105.695 1.00 32.30 484 GLY B O 1
ATOM 6801 N N . LEU B 1 340 ? 40.246 65.606 104.370 1.00 31.40 485 LEU B N 1
ATOM 6802 C CA . LEU B 1 340 ? 41.322 65.507 105.352 1.00 31.05 485 LEU B CA 1
ATOM 6803 C C . LEU B 1 340 ? 42.639 65.317 104.607 1.00 31.41 485 LEU B C 1
ATOM 6804 O O . LEU B 1 340 ? 42.726 64.500 103.701 1.00 31.24 485 LEU B O 1
ATOM 6809 N N . THR B 1 341 ? 43.656 66.099 104.948 1.00 32.07 486 THR B N 1
ATOM 6810 C CA . THR B 1 341 ? 44.979 65.858 104.410 1.00 32.76 486 THR B CA 1
ATOM 6811 C C . THR B 1 341 ? 45.769 65.117 105.468 1.00 33.13 486 THR B C 1
ATOM 6812 O O . THR B 1 341 ? 45.990 65.620 106.566 1.00 33.64 486 THR B O 1
ATOM 6816 N N . ALA B 1 342 ? 46.186 63.908 105.137 1.00 33.72 487 ALA B N 1
ATOM 6817 C CA . ALA B 1 342 ? 46.910 63.073 106.080 1.00 34.18 487 ALA B CA 1
ATOM 6818 C C . ALA B 1 342 ? 48.390 63.087 105.759 1.00 34.73 487 ALA B C 1
ATOM 6819 O O . ALA B 1 342 ? 48.809 62.687 104.677 1.00 34.53 487 ALA B O 1
ATOM 6821 N N . HIS B 1 343 ? 49.189 63.556 106.698 1.00 35.63 488 HIS B N 1
ATOM 6822 C CA . HIS B 1 343 ? 50.614 63.415 106.544 1.00 36.69 488 HIS B CA 1
ATOM 6823 C C . HIS B 1 343 ? 51.082 62.340 107.476 1.00 36.92 488 HIS B C 1
ATOM 6824 O O . HIS B 1 343 ? 50.934 62.463 108.684 1.00 36.81 488 HIS B O 1
ATOM 6831 N N . TYR B 1 344 ? 51.640 61.275 106.920 1.00 37.82 489 TYR B N 1
ATOM 6832 C CA . TYR B 1 344 ? 51.981 60.136 107.747 1.00 39.13 489 TYR B CA 1
ATOM 6833 C C . TYR B 1 344 ? 53.355 60.279 108.375 1.00 40.38 489 TYR B C 1
ATOM 6834 O O . TYR B 1 344 ? 54.188 59.400 108.250 1.00 40.66 489 TYR B O 1
ATOM 6843 N N . THR B 1 345 ? 53.589 61.395 109.054 1.00 42.00 490 THR B N 1
ATOM 6844 C CA . THR B 1 345 ? 54.831 61.592 109.799 1.00 43.41 490 THR B CA 1
ATOM 6845 C C . THR B 1 345 ? 55.402 60.298 110.376 1.00 44.55 490 THR B C 1
ATOM 6846 O O . THR B 1 345 ? 54.725 59.581 111.122 1.00 44.03 490 THR B O 1
ATOM 6850 N N . ASP B 1 346 ? 56.659 60.019 110.047 1.00 46.10 491 ASP B N 1
ATOM 6851 C CA . ASP B 1 346 ? 57.344 58.876 110.624 1.00 47.97 491 ASP B CA 1
ATOM 6852 C C . ASP B 1 346 ? 58.201 59.309 111.811 1.00 48.98 491 ASP B C 1
ATOM 6853 O O . ASP B 1 346 ? 59.207 59.971 111.631 1.00 49.67 491 ASP B O 1
ATOM 6858 N N . ALA B 1 347 ? 57.806 58.947 113.025 1.00 50.35 492 ALA B N 1
ATOM 6859 C CA . ALA B 1 347 ? 58.697 59.109 114.185 1.00 51.21 492 ALA B CA 1
ATOM 6860 C C . ALA B 1 347 ? 59.252 57.753 114.555 1.00 51.78 492 ALA B C 1
ATOM 6861 O O . ALA B 1 347 ? 58.771 56.727 114.080 1.00 51.99 492 ALA B O 1
ATOM 6863 N N . PRO B 1 348 ? 60.285 57.735 115.401 1.00 52.26 493 PRO B N 1
ATOM 6864 C CA . PRO B 1 348 ? 60.715 56.434 115.907 1.00 51.94 493 PRO B CA 1
ATOM 6865 C C . PRO B 1 348 ? 59.651 55.848 116.834 1.00 51.23 493 PRO B C 1
ATOM 6866 O O . PRO B 1 348 ? 59.159 56.530 117.733 1.00 51.15 493 PRO B O 1
ATOM 6870 N N . GLY B 1 349 ? 59.294 54.596 116.588 1.00 50.53 494 GLY B N 1
ATOM 6871 C CA . GLY B 1 349 ? 58.259 53.929 117.365 1.00 49.93 494 GLY B CA 1
ATOM 6872 C C . GLY B 1 349 ? 56.936 53.859 116.617 1.00 49.39 494 GLY B C 1
ATOM 6873 O O . GLY B 1 349 ? 56.007 53.150 117.028 1.00 49.57 494 GLY B O 1
ATOM 6874 N N . THR B 1 350 ? 56.851 54.598 115.513 1.00 48.34 495 THR B N 1
ATOM 6875 C CA . THR B 1 350 ? 55.628 54.665 114.740 1.00 47.28 495 THR B CA 1
ATOM 6876 C C . THR B 1 350 ? 55.470 53.416 113.878 1.00 46.64 495 THR B C 1
ATOM 6877 O O . THR B 1 350 ? 56.366 53.074 113.114 1.00 46.74 495 THR B O 1
ATOM 6881 N N . LEU B 1 351 ? 54.326 52.748 114.002 1.00 45.38 496 LEU B N 1
ATOM 6882 C CA . LEU B 1 351 ? 54.072 51.511 113.279 1.00 44.56 496 LEU B CA 1
ATOM 6883 C C . LEU B 1 351 ? 53.299 51.736 111.970 1.00 44.31 496 LEU B C 1
ATOM 6884 O O . LEU B 1 351 ? 53.671 51.214 110.909 1.00 44.17 496 LEU B O 1
ATOM 6889 N N . ASP B 1 352 ? 52.225 52.523 112.053 1.00 43.34 497 ASP B N 1
ATOM 6890 C CA . ASP B 1 352 ? 51.437 52.899 110.881 1.00 41.78 497 ASP B CA 1
ATOM 6891 C C . ASP B 1 352 ? 50.354 53.904 111.287 1.00 40.90 497 ASP B C 1
ATOM 6892 O O . ASP B 1 352 ? 50.418 54.483 112.376 1.00 40.34 497 ASP B O 1
ATOM 6897 N N . TYR B 1 353 ? 49.365 54.089 110.410 1.00 39.77 498 TYR B N 1
ATOM 6898 C CA . TYR B 1 353 ? 48.238 54.986 110.655 1.00 38.79 498 TYR B CA 1
ATOM 6899 C C . TYR B 1 353 ? 46.920 54.330 110.268 1.00 38.30 498 TYR B C 1
ATOM 6900 O O . TYR B 1 353 ? 46.876 53.484 109.377 1.00 37.83 498 TYR B O 1
ATOM 6909 N N . HIS B 1 354 ? 45.851 54.711 110.957 1.00 38.06 499 HIS B N 1
ATOM 6910 C CA . HIS B 1 354 ? 44.502 54.333 110.560 1.00 38.05 499 HIS B CA 1
ATOM 6911 C C . HIS B 1 354 ? 43.729 55.592 110.229 1.00 37.62 499 HIS B C 1
ATOM 6912 O O . HIS B 1 354 ? 44.092 56.691 110.660 1.00 37.80 499 HIS B O 1
ATOM 6919 N N . ALA B 1 355 ? 42.657 55.439 109.466 1.00 36.88 500 ALA B N 1
ATOM 6920 C CA . ALA B 1 355 ? 41.744 56.545 109.248 1.00 36.30 500 ALA B CA 1
ATOM 6921 C C . ALA B 1 355 ? 40.375 56.224 109.878 1.00 36.19 500 ALA B C 1
ATOM 6922 O O . ALA B 1 355 ? 39.908 55.075 109.837 1.00 36.54 500 ALA B O 1
ATOM 6924 N N . LEU B 1 356 ? 39.730 57.227 110.466 1.00 35.38 501 LEU B N 1
ATOM 6925 C CA . LEU B 1 356 ? 38.451 56.991 111.120 1.00 34.27 501 LEU B CA 1
ATOM 6926 C C . LEU B 1 356 ? 37.504 58.185 111.016 1.00 34.06 501 LEU B C 1
ATOM 6927 O O . LEU B 1 356 ? 37.898 59.330 111.298 1.00 34.09 501 LEU B O 1
ATOM 6932 N N . GLY B 1 357 ? 36.259 57.914 110.622 1.00 33.35 502 GLY B N 1
ATOM 6933 C CA . GLY B 1 357 ? 35.203 58.919 110.677 1.00 33.08 502 GLY B CA 1
ATOM 6934 C C . GLY B 1 357 ? 34.167 58.590 111.742 1.00 33.09 502 GLY B C 1
ATOM 6935 O O . GLY B 1 357 ? 33.685 57.458 111.818 1.00 33.32 502 GLY B O 1
ATOM 6936 N N . LEU B 1 358 ? 33.836 59.563 112.586 1.00 32.65 503 LEU B N 1
ATOM 6937 C CA . LEU B 1 358 ? 32.787 59.374 113.586 1.00 32.24 503 LEU B CA 1
ATOM 6938 C C . LEU B 1 358 ? 31.757 60.477 113.446 1.00 31.94 503 LEU B C 1
ATOM 6939 O O . LEU B 1 358 ? 32.115 61.638 113.245 1.00 31.76 503 LEU B O 1
ATOM 6944 N N . VAL B 1 359 ? 30.482 60.105 113.544 1.00 31.55 504 VAL B N 1
ATOM 6945 C CA . VAL B 1 359 ? 29.404 61.067 113.470 1.00 31.39 504 VAL B CA 1
ATOM 6946 C C . VAL B 1 359 ? 28.393 60.769 114.573 1.00 32.18 504 VAL B C 1
ATOM 6947 O O . VAL B 1 359 ? 28.028 59.606 114.799 1.00 32.21 504 VAL B O 1
ATOM 6951 N N . TYR B 1 360 ? 27.964 61.824 115.260 1.00 32.45 505 TYR B N 1
ATOM 6952 C CA . TYR B 1 360 ? 26.978 61.740 116.328 1.00 32.88 505 TYR B CA 1
ATOM 6953 C C . TYR B 1 360 ? 25.850 62.684 115.974 1.00 33.12 505 TYR B C 1
ATOM 6954 O O . TYR B 1 360 ? 26.101 63.803 115.527 1.00 33.18 505 TYR B O 1
ATOM 6963 N N . ALA B 1 361 ? 24.611 62.248 116.189 1.00 33.64 506 ALA B N 1
ATOM 6964 C CA . ALA B 1 361 ? 23.447 63.011 115.731 1.00 34.36 506 ALA B CA 1
ATOM 6965 C C . ALA B 1 361 ? 22.138 62.601 116.399 1.00 34.78 506 ALA B C 1
ATOM 6966 O O . ALA B 1 361 ? 22.024 61.530 116.994 1.00 34.39 506 ALA B O 1
ATOM 6968 N N . TYR B 1 362 ? 21.149 63.476 116.280 1.00 36.01 507 TYR B N 1
ATOM 6969 C CA . TYR B 1 362 ? 19.837 63.250 116.863 1.00 37.15 507 TYR B CA 1
ATOM 6970 C C . TYR B 1 362 ? 18.822 62.970 115.784 1.00 37.52 507 TYR B C 1
ATOM 6971 O O . TYR B 1 362 ? 18.726 63.707 114.800 1.00 37.54 507 TYR B O 1
ATOM 6980 N N . VAL B 1 363 ? 18.064 61.903 115.977 1.00 38.13 508 VAL B N 1
ATOM 6981 C CA . VAL B 1 363 ? 16.844 61.704 115.231 1.00 39.07 508 VAL B CA 1
ATOM 6982 C C . VAL B 1 363 ? 15.695 62.321 116.022 1.00 39.72 508 VAL B C 1
ATOM 6983 O O . VAL B 1 363 ? 15.383 61.880 117.120 1.00 39.53 508 VAL B O 1
ATOM 6987 N N . GLU B 1 364 ? 15.079 63.356 115.467 1.00 40.82 509 GLU B N 1
ATOM 6988 C CA . GLU B 1 364 ? 14.045 64.108 116.183 1.00 41.84 509 GLU B CA 1
ATOM 6989 C C . GLU B 1 364 ? 12.676 63.582 115.809 1.00 41.30 509 GLU B C 1
ATOM 6990 O O . GLU B 1 364 ? 12.195 63.779 114.697 1.00 40.70 509 GLU B O 1
ATOM 6996 N N . ARG B 1 365 ? 12.068 62.896 116.763 1.00 41.34 510 ARG B N 1
ATOM 6997 C CA . ARG B 1 365 ? 10.798 62.231 116.577 1.00 40.89 510 ARG B CA 1
ATOM 6998 C C . ARG B 1 365 ? 9.656 63.249 116.673 1.00 41.08 510 ARG B C 1
ATOM 6999 O O . ARG B 1 365 ? 9.789 64.279 117.326 1.00 41.45 510 ARG B O 1
ATOM 7007 N N . ASP B 1 366 ? 8.543 62.976 116.012 1.00 41.23 511 ASP B N 1
ATOM 7008 C CA . ASP B 1 366 ? 7.430 63.920 116.000 1.00 41.51 511 ASP B CA 1
ATOM 7009 C C . ASP B 1 366 ? 6.899 64.254 117.395 1.00 41.09 511 ASP B C 1
ATOM 7010 O O . ASP B 1 366 ? 6.333 65.324 117.604 1.00 41.33 511 ASP B O 1
ATOM 7015 N N . ASP B 1 367 ? 7.074 63.352 118.352 1.00 40.49 512 ASP B N 1
ATOM 7016 C CA . ASP B 1 367 ? 6.591 63.609 119.706 1.00 39.80 512 ASP B CA 1
ATOM 7017 C C . ASP B 1 367 ? 7.561 64.426 120.537 1.00 39.29 512 ASP B C 1
ATOM 7018 O O . ASP B 1 367 ? 7.314 64.666 121.700 1.00 39.27 512 ASP B O 1
ATOM 7023 N N . GLY B 1 368 ? 8.692 64.815 119.968 1.00 39.11 513 GLY B N 1
ATOM 7024 C CA . GLY B 1 368 ? 9.606 65.708 120.672 1.00 38.69 513 GLY B CA 1
ATOM 7025 C C . GLY B 1 368 ? 10.858 65.033 121.202 1.00 38.59 513 GLY B C 1
ATOM 7026 O O . GLY B 1 368 ? 11.852 65.701 121.496 1.00 38.64 513 GLY B O 1
ATOM 7027 N N . VAL B 1 369 ? 10.804 63.710 121.328 1.00 38.30 514 VAL B N 1
ATOM 7028 C CA . VAL B 1 369 ? 11.932 62.912 121.817 1.00 37.78 514 VAL B CA 1
ATOM 7029 C C . VAL B 1 369 ? 13.086 62.909 120.807 1.00 37.41 514 VAL B C 1
ATOM 7030 O O . VAL B 1 369 ? 12.875 62.826 119.603 1.00 37.26 514 VAL B O 1
ATOM 7034 N N . LYS B 1 370 ? 14.309 63.007 121.303 1.00 37.24 515 LYS B N 1
ATOM 7035 C CA . LYS B 1 370 ? 15.473 63.023 120.438 1.00 36.80 515 LYS B CA 1
ATOM 7036 C C . LYS B 1 370 ? 16.266 61.755 120.622 1.00 36.22 515 LYS B C 1
ATOM 7037 O O . LYS B 1 370 ? 16.744 61.478 121.711 1.00 36.42 515 LYS B O 1
ATOM 7043 N N . ILE B 1 371 ? 16.389 60.969 119.565 1.00 35.50 516 ILE B N 1
ATOM 7044 C CA . ILE B 1 371 ? 17.119 59.722 119.671 1.00 34.94 516 ILE B CA 1
ATOM 7045 C C . ILE B 1 371 ? 18.499 59.932 119.093 1.00 34.68 516 ILE B C 1
ATOM 7046 O O . ILE B 1 371 ? 18.637 60.206 117.900 1.00 34.89 516 ILE B O 1
ATOM 7051 N N . PRO B 1 372 ? 19.534 59.822 119.942 1.00 34.37 517 PRO B N 1
ATOM 7052 C CA . PRO B 1 372 ? 20.900 60.025 119.473 1.00 33.43 517 PRO B CA 1
ATOM 7053 C C . PRO B 1 372 ? 21.387 58.783 118.747 1.00 32.64 517 PRO B C 1
ATOM 7054 O O . PRO B 1 372 ? 21.070 57.660 119.139 1.00 32.37 517 PRO B O 1
ATOM 7058 N N . ILE B 1 373 ? 22.140 58.992 117.682 1.00 31.88 518 ILE B N 1
ATOM 7059 C CA . ILE B 1 373 ? 22.681 57.891 116.931 1.00 31.58 518 ILE B CA 1
ATOM 7060 C C . ILE B 1 373 ? 24.107 58.224 116.579 1.00 31.82 518 ILE B C 1
ATOM 7061 O O . ILE B 1 373 ? 24.504 59.378 116.643 1.00 31.46 518 ILE B O 1
ATOM 7066 N N . TRP B 1 374 ? 24.879 57.208 116.224 1.00 32.17 519 TRP B N 1
ATOM 7067 C CA . TRP B 1 374 ? 26.276 57.410 115.882 1.00 32.60 519 TRP B CA 1
ATOM 7068 C C . TRP B 1 374 ? 26.639 56.486 114.737 1.00 33.03 519 TRP B C 1
ATOM 7069 O O . TRP B 1 374 ? 25.919 55.530 114.462 1.00 32.89 519 TRP B O 1
ATOM 7080 N N . LEU B 1 375 ? 27.728 56.816 114.042 1.00 33.59 520 LEU B N 1
ATOM 7081 C CA . LEU B 1 375 ? 28.283 55.986 112.977 1.00 33.84 520 LEU B CA 1
ATOM 7082 C C . LEU B 1 375 ? 29.805 56.085 113.016 1.00 34.12 520 LEU B C 1
ATOM 7083 O O . LEU B 1 375 ? 30.369 57.183 113.145 1.00 34.13 520 LEU B O 1
ATOM 7088 N N . ALA B 1 376 ? 30.460 54.930 112.912 1.00 34.23 521 ALA B N 1
ATOM 7089 C CA . ALA B 1 376 ? 31.897 54.859 112.817 1.00 33.76 521 ALA B CA 1
ATOM 7090 C C . ALA B 1 376 ? 32.175 54.244 111.474 1.00 34.13 521 ALA B C 1
ATOM 7091 O O . ALA B 1 376 ? 31.606 53.216 111.142 1.00 34.17 521 ALA B O 1
ATOM 7093 N N . ALA B 1 377 ? 33.030 54.881 110.690 1.00 34.53 522 ALA B N 1
ATOM 7094 C CA . ALA B 1 377 ? 33.416 54.335 109.411 1.00 35.05 522 ALA B CA 1
ATOM 7095 C C . ALA B 1 377 ? 34.936 54.356 109.332 1.00 35.92 522 ALA B C 1
ATOM 7096 O O . ALA B 1 377 ? 35.555 55.398 109.548 1.00 36.08 522 ALA B O 1
ATOM 7098 N N . GLU B 1 378 ? 35.540 53.203 109.055 1.00 36.72 523 GLU B N 1
ATOM 7099 C CA . GLU B 1 378 ? 36.982 53.146 108.860 1.00 37.50 523 GLU B CA 1
ATOM 7100 C C . GLU B 1 378 ? 37.355 52.730 107.441 1.00 37.65 523 GLU B C 1
ATOM 7101 O O . GLU B 1 378 ? 37.138 51.591 107.050 1.00 38.04 523 GLU B O 1
ATOM 7107 N N . PRO B 1 379 ? 37.926 53.658 106.664 1.00 37.94 524 PRO B N 1
ATOM 7108 C CA . PRO B 1 379 ? 38.418 53.297 105.336 1.00 38.03 524 PRO B CA 1
ATOM 7109 C C . PRO B 1 379 ? 39.450 52.192 105.480 1.00 38.23 524 PRO B C 1
ATOM 7110 O O . PRO B 1 379 ? 40.342 52.305 106.311 1.00 38.33 524 PRO B O 1
ATOM 7122 N N . ILE B 1 381 ? 42.258 51.305 104.625 1.00 40.01 526 ILE B N 1
ATOM 7123 C CA . ILE B 1 381 ? 43.559 51.648 104.069 1.00 40.00 526 ILE B CA 1
ATOM 7124 C C . ILE B 1 381 ? 44.672 50.927 104.805 1.00 40.82 526 ILE B C 1
ATOM 7125 O O . ILE B 1 381 ? 44.461 50.337 105.867 1.00 40.85 526 ILE B O 1
ATOM 7130 N N . SER B 1 382 ? 45.859 50.963 104.220 1.00 41.63 527 SER B N 1
ATOM 7131 C CA . SER B 1 382 ? 47.037 50.474 104.896 1.00 42.22 527 SER B CA 1
ATOM 7132 C C . SER B 1 382 ? 48.178 51.429 104.642 1.00 42.42 527 SER B C 1
ATOM 7133 O O . SER B 1 382 ? 48.385 51.867 103.518 1.00 42.62 527 SER B O 1
ATOM 7136 N N . VAL B 1 383 ? 48.915 51.764 105.687 1.00 42.84 528 VAL B N 1
ATOM 7137 C CA . VAL B 1 383 ? 50.067 52.624 105.515 1.00 43.36 528 VAL B CA 1
ATOM 7138 C C . VAL B 1 383 ? 51.311 51.757 105.409 1.00 43.80 528 VAL B C 1
ATOM 7139 O O . VAL B 1 383 ? 51.669 51.066 106.359 1.00 43.46 528 VAL B O 1
ATOM 7143 N N . LEU B 1 384 ? 51.951 51.788 104.243 1.00 44.47 529 LEU B N 1
ATOM 7144 C CA . LEU B 1 384 ? 53.158 51.002 103.987 1.00 45.33 529 LEU B CA 1
ATOM 7145 C C . LEU B 1 384 ? 54.428 51.721 104.429 1.00 46.56 529 LEU B C 1
ATOM 7146 O O . LEU B 1 384 ? 54.458 52.942 104.525 1.00 46.80 529 LEU B O 1
ATOM 7151 N N . SER B 1 385 ? 55.476 50.955 104.713 1.00 48.41 530 SER B N 1
ATOM 7152 C CA . SER B 1 385 ? 56.761 51.526 105.104 1.00 50.21 530 SER B CA 1
ATOM 7153 C C . SER B 1 385 ? 57.698 51.422 103.925 1.00 51.41 530 SER B C 1
ATOM 7154 O O . SER B 1 385 ? 57.478 50.592 103.044 1.00 51.81 530 SER B O 1
ATOM 7157 N N . ASN B 1 386 ? 58.756 52.227 103.920 1.00 53.01 531 ASN B N 1
ATOM 7158 C CA . ASN B 1 386 ? 59.726 52.176 102.832 1.00 54.48 531 ASN B CA 1
ATOM 7159 C C . ASN B 1 386 ? 60.550 50.881 102.812 1.00 54.77 531 ASN B C 1
ATOM 7160 O O . ASN B 1 386 ? 61.530 50.726 103.531 1.00 54.91 531 ASN B O 1
ATOM 7165 N N . THR B 1 387 ? 60.105 49.937 102.003 1.00 55.36 532 THR B N 1
ATOM 7166 C CA . THR B 1 387 ? 60.930 48.832 101.608 1.00 56.21 532 THR B CA 1
ATOM 7167 C C . THR B 1 387 ? 61.689 49.354 100.399 1.00 57.03 532 THR B C 1
ATOM 7168 O O . THR B 1 387 ? 61.372 50.434 99.878 1.00 57.18 532 THR B O 1
ATOM 7172 N N . TYR B 1 388 ? 62.680 48.608 99.929 1.00 57.63 533 TYR B N 1
ATOM 7173 C CA . TYR B 1 388 ? 63.464 49.103 98.813 1.00 58.50 533 TYR B CA 1
ATOM 7174 C C . TYR B 1 388 ? 63.115 48.400 97.513 1.00 58.10 533 TYR B C 1
ATOM 7175 O O . TYR B 1 388 ? 63.557 47.291 97.256 1.00 58.11 533 TYR B O 1
ATOM 7184 N N . THR B 1 389 ? 62.276 49.043 96.715 1.00 57.98 534 THR B N 1
ATOM 7185 C CA . THR B 1 389 ? 61.864 48.458 95.463 1.00 57.92 534 THR B CA 1
ATOM 7186 C C . THR B 1 389 ? 63.128 48.139 94.698 1.00 58.62 534 THR B C 1
ATOM 7187 O O . THR B 1 389 ? 63.980 49.002 94.497 1.00 58.74 534 THR B O 1
ATOM 7191 N N . VAL B 1 390 ? 63.256 46.891 94.277 1.00 59.20 535 VAL B N 1
ATOM 7192 C CA . VAL B 1 390 ? 64.357 46.501 93.425 1.00 59.73 535 VAL B CA 1
ATOM 7193 C C . VAL B 1 390 ? 64.058 46.842 91.960 1.00 60.43 535 VAL B C 1
ATOM 7194 O O . VAL B 1 390 ? 64.921 47.317 91.229 1.00 60.63 535 VAL B O 1
ATOM 7206 N N . LYS B 1 392 ? 62.463 49.138 89.961 1.00 63.07 537 LYS B N 1
ATOM 7207 C CA . LYS B 1 392 ? 61.898 50.444 89.686 1.00 63.63 537 LYS B CA 1
ATOM 7208 C C . LYS B 1 392 ? 61.480 50.573 88.217 1.00 63.87 537 LYS B C 1
ATOM 7209 O O . LYS B 1 392 ? 62.068 49.945 87.334 1.00 63.67 537 LYS B O 1
ATOM 7215 N N . ASP B 1 393 ? 60.450 51.372 87.956 1.00 64.21 538 ASP B N 1
ATOM 7216 C CA . ASP B 1 393 ? 59.924 51.455 86.608 1.00 64.88 538 ASP B CA 1
ATOM 7217 C C . ASP B 1 393 ? 61.033 51.809 85.639 1.00 65.22 538 ASP B C 1
ATOM 7218 O O . ASP B 1 393 ? 60.964 51.476 84.460 1.00 65.34 538 ASP B O 1
ATOM 7223 N N . GLN B 1 394 ? 62.051 52.492 86.150 1.00 65.55 539 GLN B N 1
ATOM 7224 C CA . GLN B 1 394 ? 63.138 52.991 85.332 1.00 65.86 539 GLN B CA 1
ATOM 7225 C C . GLN B 1 394 ? 64.022 51.864 84.854 1.00 65.66 539 GLN B C 1
ATOM 7226 O O . GLN B 1 394 ? 64.503 51.877 83.723 1.00 65.75 539 GLN B O 1
ATOM 7232 N N . ASP B 1 395 ? 64.256 50.900 85.735 1.00 65.49 540 ASP B N 1
ATOM 7233 C CA . ASP B 1 395 ? 65.152 49.784 85.437 1.00 65.19 540 ASP B CA 1
ATOM 7234 C C . ASP B 1 395 ? 64.500 48.814 84.476 1.00 64.90 540 ASP B C 1
ATOM 7235 O O . ASP B 1 395 ? 65.155 48.224 83.622 1.00 65.05 540 ASP B O 1
ATOM 7240 N N . VAL B 1 396 ? 63.195 48.652 84.627 1.00 64.58 541 VAL B N 1
ATOM 7241 C CA . VAL B 1 396 ? 62.431 47.783 83.752 1.00 64.15 541 VAL B CA 1
ATOM 7242 C C . VAL B 1 396 ? 62.481 48.285 82.311 1.00 64.02 541 VAL B C 1
ATOM 7243 O O . VAL B 1 396 ? 62.827 47.533 81.396 1.00 64.13 541 VAL B O 1
ATOM 7247 N N . LYS B 1 397 ? 62.129 49.550 82.111 1.00 63.81 542 LYS B N 1
ATOM 7248 C CA . LYS B 1 397 ? 62.155 50.148 80.779 1.00 63.81 542 LYS B CA 1
ATOM 7249 C C . LYS B 1 397 ? 63.514 49.928 80.160 1.00 63.76 542 LYS B C 1
ATOM 7250 O O . LYS B 1 397 ? 63.655 49.841 78.935 1.00 63.57 542 LYS B O 1
ATOM 7256 N N . ASN B 1 398 ? 64.519 49.840 81.023 1.00 63.68 543 ASN B N 1
ATOM 7257 C CA . ASN B 1 398 ? 65.880 49.679 80.567 1.00 63.71 543 ASN B CA 1
ATOM 7258 C C . ASN B 1 398 ? 66.153 48.275 80.015 1.00 63.75 543 ASN B C 1
ATOM 7259 O O . ASN B 1 398 ? 66.486 48.121 78.824 1.00 63.84 543 ASN B O 1
ATOM 7264 N N . LEU B 1 399 ? 65.998 47.268 80.880 1.00 63.55 544 LEU B N 1
ATOM 7265 C CA . LEU B 1 399 ? 66.124 45.867 80.483 1.00 63.36 544 LEU B CA 1
ATOM 7266 C C . LEU B 1 399 ? 65.390 45.596 79.182 1.00 63.38 544 LEU B C 1
ATOM 7267 O O . LEU B 1 399 ? 65.845 44.818 78.356 1.00 63.32 544 LEU B O 1
ATOM 7272 N N . ILE B 1 400 ? 64.253 46.249 79.007 1.00 63.64 545 ILE B N 1
ATOM 7273 C CA . ILE B 1 400 ? 63.495 46.113 77.783 1.00 64.14 545 ILE B CA 1
ATOM 7274 C C . ILE B 1 400 ? 64.226 46.751 76.614 1.00 64.81 545 ILE B C 1
ATOM 7275 O O . ILE B 1 400 ? 64.214 46.207 75.506 1.00 64.95 545 ILE B O 1
ATOM 7280 N N . ASP B 1 401 ? 64.853 47.904 76.854 1.00 65.50 546 ASP B N 1
ATOM 7281 C CA . ASP B 1 401 ? 65.565 48.598 75.788 1.00 66.12 546 ASP B CA 1
ATOM 7282 C C . ASP B 1 401 ? 66.831 47.835 75.472 1.00 66.45 546 ASP B C 1
ATOM 7283 O O . ASP B 1 401 ? 67.196 47.694 74.308 1.00 66.59 546 ASP B O 1
ATOM 7288 N N . LEU B 1 402 ? 67.493 47.333 76.511 1.00 66.90 547 LEU B N 1
ATOM 7289 C CA . LEU B 1 402 ? 68.604 46.416 76.318 1.00 67.38 547 LEU B CA 1
ATOM 7290 C C . LEU B 1 402 ? 68.181 45.351 75.318 1.00 68.05 547 LEU B C 1
ATOM 7291 O O . LEU B 1 402 ? 68.815 45.156 74.276 1.00 68.15 547 LEU B O 1
ATOM 7296 N N . TYR B 1 403 ? 67.084 44.678 75.644 1.00 68.95 548 TYR B N 1
ATOM 7297 C CA . TYR B 1 403 ? 66.561 43.581 74.841 1.00 69.70 548 TYR B CA 1
ATOM 7298 C C . TYR B 1 403 ? 66.233 43.986 73.404 1.00 70.28 548 TYR B C 1
ATOM 7299 O O . TYR B 1 403 ? 66.575 43.275 72.465 1.00 70.39 548 TYR B O 1
ATOM 7308 N N . LYS B 1 404 ? 65.565 45.116 73.221 1.00 71.12 549 LYS B N 1
ATOM 7309 C CA . LYS B 1 404 ? 65.328 45.603 71.866 1.00 72.19 549 LYS B CA 1
ATOM 7310 C C . LYS B 1 404 ? 66.631 46.066 71.205 1.00 72.99 549 LYS B C 1
ATOM 7311 O O . LYS B 1 404 ? 66.625 46.566 70.079 1.00 73.04 549 LYS B O 1
ATOM 7317 N N . LYS B 1 405 ? 67.738 45.896 71.927 1.00 73.93 550 LYS B N 1
ATOM 7318 C CA . LYS B 1 405 ? 69.085 46.159 71.420 1.00 74.72 550 LYS B CA 1
ATOM 7319 C C . LYS B 1 405 ? 69.856 44.850 71.469 1.00 75.46 550 LYS B C 1
ATOM 7320 O O . LYS B 1 405 ? 71.058 44.797 71.195 1.00 75.70 550 LYS B O 1
ATOM 7326 N N . LYS B 1 406 ? 69.147 43.792 71.845 1.00 76.09 551 LYS B N 1
ATOM 7327 C CA . LYS B 1 406 ? 69.695 42.443 71.838 1.00 76.55 551 LYS B CA 1
ATOM 7328 C C . LYS B 1 406 ? 71.020 42.386 72.577 1.00 76.79 551 LYS B C 1
ATOM 7329 O O . LYS B 1 406 ? 71.798 41.452 72.389 1.00 76.71 551 LYS B O 1
ATOM 7335 N N . ASP B 1 407 ? 71.269 43.383 73.421 1.00 77.22 552 ASP B N 1
ATOM 7336 C CA . ASP B 1 407 ? 72.486 43.404 74.232 1.00 77.95 552 ASP B CA 1
ATOM 7337 C C . ASP B 1 407 ? 72.452 42.355 75.341 1.00 78.03 552 ASP B C 1
ATOM 7338 O O . ASP B 1 407 ? 72.405 42.692 76.519 1.00 78.20 552 ASP B O 1
ATOM 7343 N N . ARG B 1 408 ? 72.493 41.085 74.962 1.00 78.30 553 ARG B N 1
ATOM 7344 C CA . ARG B 1 408 ? 72.350 40.009 75.932 1.00 78.77 553 ARG B CA 1
ATOM 7345 C C . ARG B 1 408 ? 73.376 40.150 77.045 1.00 78.77 553 ARG B C 1
ATOM 7346 O O . ARG B 1 408 ? 73.217 39.596 78.122 1.00 78.64 553 ARG B O 1
ATOM 7354 N N . GLU B 1 409 ? 74.432 40.903 76.784 1.00 79.12 554 GLU B N 1
ATOM 7355 C CA . GLU B 1 409 ? 75.498 41.044 77.765 1.00 79.62 554 GLU B CA 1
ATOM 7356 C C . GLU B 1 409 ? 75.020 41.801 79.010 1.00 79.31 554 GLU B C 1
ATOM 7357 O O . GLU B 1 409 ? 75.108 41.296 80.140 1.00 79.18 554 GLU B O 1
ATOM 7363 N N . LYS B 1 410 ? 74.534 43.022 78.790 1.00 78.92 555 LYS B N 1
ATOM 7364 C CA . LYS B 1 410 ? 74.019 43.875 79.866 1.00 78.53 555 LYS B CA 1
ATOM 7365 C C . LYS B 1 410 ? 72.765 43.262 80.513 1.00 77.76 555 LYS B C 1
ATOM 7366 O O . LYS B 1 410 ? 72.601 43.280 81.740 1.00 77.73 555 LYS B O 1
ATOM 7372 N N . ILE B 1 411 ? 71.876 42.731 79.682 1.00 76.65 556 ILE B N 1
ATOM 7373 C CA . ILE B 1 411 ? 70.666 42.090 80.188 1.00 75.64 556 ILE B CA 1
ATOM 7374 C C . ILE B 1 411 ? 70.952 41.073 81.312 1.00 75.13 556 ILE B C 1
ATOM 7375 O O . ILE B 1 411 ? 70.240 41.032 82.322 1.00 75.08 556 ILE B O 1
ATOM 7380 N N . ASN B 1 412 ? 71.990 40.257 81.143 1.00 74.38 557 ASN B N 1
ATOM 7381 C CA . ASN B 1 412 ? 72.421 39.344 82.210 1.00 73.56 557 ASN B CA 1
ATOM 7382 C C . ASN B 1 412 ? 73.053 40.156 83.322 1.00 72.87 557 ASN B C 1
ATOM 7383 O O . ASN B 1 412 ? 72.936 39.829 84.505 1.00 72.64 557 ASN B O 1
ATOM 7388 N N . ALA B 1 413 ? 73.750 41.209 82.918 1.00 72.22 558 ALA B N 1
ATOM 7389 C CA . ALA B 1 413 ? 74.493 42.049 83.843 1.00 71.58 558 ALA B CA 1
ATOM 7390 C C . ALA B 1 413 ? 73.548 42.702 84.851 1.00 71.06 558 ALA B C 1
ATOM 7391 O O . ALA B 1 413 ? 73.749 42.593 86.067 1.00 71.00 558 ALA B O 1
ATOM 7393 N N . THR B 1 414 ? 72.511 43.362 84.335 1.00 70.29 559 THR B N 1
ATOM 7394 C CA . THR B 1 414 ? 71.510 44.017 85.171 1.00 69.66 559 THR B CA 1
ATOM 7395 C C . THR B 1 414 ? 70.797 43.013 86.070 1.00 69.64 559 THR B C 1
ATOM 7396 O O . THR B 1 414 ? 70.801 43.131 87.296 1.00 69.51 559 THR B O 1
ATOM 7400 N N . THR B 1 415 ? 70.178 42.023 85.436 1.00 69.56 560 THR B N 1
ATOM 7401 C CA . THR B 1 415 ? 69.486 40.937 86.124 1.00 69.37 560 THR B CA 1
ATOM 7402 C C . THR B 1 415 ? 70.213 40.449 87.355 1.00 69.29 560 THR B C 1
ATOM 7403 O O . THR B 1 415 ? 69.629 40.312 88.429 1.00 69.39 560 THR B O 1
ATOM 7407 N N . LYS B 1 416 ? 71.488 40.139 87.175 1.00 69.25 561 LYS B N 1
ATOM 7408 C CA . LYS B 1 416 ? 72.289 39.591 88.258 1.00 69.31 561 LYS B CA 1
ATOM 7409 C C . LYS B 1 416 ? 72.322 40.528 89.464 1.00 68.88 561 LYS B C 1
ATOM 7410 O O . LYS B 1 416 ? 72.338 40.086 90.627 1.00 68.60 561 LYS B O 1
ATOM 7416 N N . ALA B 1 417 ? 72.320 41.826 89.182 1.00 68.39 562 ALA B N 1
ATOM 7417 C CA . ALA B 1 417 ? 72.286 42.822 90.238 1.00 68.04 562 ALA B CA 1
ATOM 7418 C C . ALA B 1 417 ? 70.995 42.669 91.043 1.00 67.79 562 ALA B C 1
ATOM 7419 O O . ALA B 1 417 ? 71.026 42.444 92.261 1.00 67.70 562 ALA B O 1
ATOM 7429 N N . ILE B 1 419 ? 68.725 40.258 91.210 1.00 66.52 564 ILE B N 1
ATOM 7430 C CA . ILE B 1 419 ? 68.627 39.003 91.921 1.00 66.74 564 ILE B CA 1
ATOM 7431 C C . ILE B 1 419 ? 69.351 39.109 93.257 1.00 67.20 564 ILE B C 1
ATOM 7432 O O . ILE B 1 419 ? 69.014 38.418 94.216 1.00 67.14 564 ILE B O 1
ATOM 7437 N N . ASN B 1 420 ? 70.343 39.991 93.312 1.00 67.88 565 ASN B N 1
ATOM 7438 C CA . ASN B 1 420 ? 71.195 40.125 94.491 1.00 68.59 565 ASN B CA 1
ATOM 7439 C C . ASN B 1 420 ? 70.567 40.976 95.566 1.00 68.60 565 ASN B C 1
ATOM 7440 O O . ASN B 1 420 ? 70.588 40.623 96.744 1.00 68.51 565 ASN B O 1
ATOM 7445 N N . SER B 1 421 ? 70.025 42.117 95.156 1.00 68.67 566 SER B N 1
ATOM 7446 C CA . SER B 1 421 ? 69.256 42.939 96.068 1.00 68.72 566 SER B CA 1
ATOM 7447 C C . SER B 1 421 ? 68.131 42.067 96.612 1.00 68.85 566 SER B C 1
ATOM 7448 O O . SER B 1 421 ? 68.017 41.866 97.822 1.00 68.88 566 SER B O 1
ATOM 7451 N N . LEU B 1 422 ? 67.313 41.526 95.714 1.00 68.86 567 LEU B N 1
ATOM 7452 C CA . LEU B 1 422 ? 66.260 40.617 96.126 1.00 69.08 567 LEU B CA 1
ATOM 7453 C C . LEU B 1 422 ? 66.760 39.663 97.201 1.00 69.35 567 LEU B C 1
ATOM 7454 O O . LEU B 1 422 ? 66.109 39.472 98.226 1.00 69.24 567 LEU B O 1
ATOM 7459 N N . GLN B 1 423 ? 67.923 39.072 96.964 1.00 69.94 568 GLN B N 1
ATOM 7460 C CA . GLN B 1 423 ? 68.499 38.145 97.925 1.00 70.56 568 GLN B CA 1
ATOM 7461 C C . GLN B 1 423 ? 68.621 38.788 99.313 1.00 70.74 568 GLN B C 1
ATOM 7462 O O . GLN B 1 423 ? 68.411 38.136 100.336 1.00 70.34 568 GLN B O 1
ATOM 7468 N N . GLU B 1 424 ? 68.973 40.068 99.349 1.00 71.38 569 GLU B N 1
ATOM 7469 C CA . GLU B 1 424 ? 69.182 40.751 100.624 1.00 72.08 569 GLU B CA 1
ATOM 7470 C C . GLU B 1 424 ? 67.855 40.958 101.326 1.00 72.06 569 GLU B C 1
ATOM 7471 O O . GLU B 1 424 ? 67.751 40.810 102.546 1.00 71.89 569 GLU B O 1
ATOM 7477 N N . LYS B 1 425 ? 66.844 41.319 100.545 1.00 72.30 570 LYS B N 1
ATOM 7478 C CA . LYS B 1 425 ? 65.485 41.412 101.060 1.00 72.41 570 LYS B CA 1
ATOM 7479 C C . LYS B 1 425 ? 65.113 40.070 101.657 1.00 72.76 570 LYS B C 1
ATOM 7480 O O . LYS B 1 425 ? 64.605 39.999 102.773 1.00 72.76 570 LYS B O 1
ATOM 7486 N N . ILE B 1 426 ? 65.376 38.999 100.913 1.00 73.40 571 ILE B N 1
ATOM 7487 C CA . ILE B 1 426 ? 65.053 37.660 101.391 1.00 74.23 571 ILE B CA 1
ATOM 7488 C C . ILE B 1 426 ? 65.674 37.423 102.759 1.00 74.80 571 ILE B C 1
ATOM 7489 O O . ILE B 1 426 ? 65.159 36.652 103.561 1.00 74.77 571 ILE B O 1
ATOM 7494 N N . ASP B 1 427 ? 66.774 38.115 103.022 1.00 75.84 572 ASP B N 1
ATOM 7495 C CA . ASP B 1 427 ? 67.471 37.992 104.299 1.00 76.95 572 ASP B CA 1
ATOM 7496 C C . ASP B 1 427 ? 66.715 38.678 105.438 1.00 77.19 572 ASP B C 1
ATOM 7497 O O . ASP B 1 427 ? 66.591 38.113 106.526 1.00 77.03 572 ASP B O 1
ATOM 7502 N N . GLU B 1 428 ? 66.209 39.885 105.181 1.00 77.61 573 GLU B N 1
ATOM 7503 C CA . GLU B 1 428 ? 65.405 40.615 106.163 1.00 78.14 573 GLU B CA 1
ATOM 7504 C C . GLU B 1 428 ? 64.207 39.754 106.566 1.00 77.92 573 GLU B C 1
ATOM 7505 O O . GLU B 1 428 ? 63.900 39.577 107.755 1.00 77.89 573 GLU B O 1
ATOM 7511 N N . ALA B 1 429 ? 63.546 39.211 105.551 1.00 77.73 574 ALA B N 1
ATOM 7512 C CA . ALA B 1 429 ? 62.428 38.312 105.750 1.00 77.61 574 ALA B CA 1
ATOM 7513 C C . ALA B 1 429 ? 62.797 37.189 106.715 1.00 77.54 574 ALA B C 1
ATOM 7514 O O . ALA B 1 429 ? 61.976 36.760 107.521 1.00 77.26 574 ALA B O 1
ATOM 7516 N N . GLU B 1 430 ? 64.032 36.702 106.617 1.00 77.68 575 GLU B N 1
ATOM 7517 C CA . GLU B 1 430 ? 64.472 35.571 107.432 1.00 77.84 575 GLU B CA 1
ATOM 7518 C C . GLU B 1 430 ? 64.605 35.980 108.887 1.00 77.58 575 GLU B C 1
ATOM 7519 O O . GLU B 1 430 ? 64.140 35.281 109.791 1.00 77.34 575 GLU B O 1
ATOM 7525 N N . GLN B 1 431 ? 65.236 37.129 109.098 1.00 77.50 576 GLN B N 1
ATOM 7526 C CA . GLN B 1 431 ? 65.396 37.690 110.427 1.00 77.57 576 GLN B CA 1
ATOM 7527 C C . GLN B 1 431 ? 64.036 38.019 111.022 1.00 77.42 576 GLN B C 1
ATOM 7528 O O . GLN B 1 431 ? 63.835 37.913 112.237 1.00 77.35 576 GLN B O 1
ATOM 7534 N N . LEU B 1 432 ? 63.109 38.416 110.154 1.00 77.32 577 LEU B N 1
ATOM 7535 C CA . LEU B 1 432 ? 61.738 38.689 110.568 1.00 77.13 577 LEU B CA 1
ATOM 7536 C C . LEU B 1 432 ? 61.075 37.400 111.014 1.00 77.08 577 LEU B C 1
ATOM 7537 O O . LEU B 1 432 ? 60.539 37.316 112.115 1.00 77.07 577 LEU B O 1
ATOM 7542 N N . LEU B 1 433 ? 61.114 36.400 110.140 1.00 77.11 578 LEU B N 1
ATOM 7543 C CA . LEU B 1 433 ? 60.583 35.074 110.447 1.00 77.21 578 LEU B CA 1
ATOM 7544 C C . LEU B 1 433 ? 61.250 34.508 111.699 1.00 77.35 578 LEU B C 1
ATOM 7545 O O . LEU B 1 433 ? 60.644 33.754 112.460 1.00 77.21 578 LEU B O 1
ATOM 7550 N N . ALA B 1 434 ? 62.510 34.873 111.900 1.00 77.64 579 ALA B N 1
ATOM 7551 C CA . ALA B 1 434 ? 63.221 34.497 113.109 1.00 77.91 579 ALA B CA 1
ATOM 7552 C C . ALA B 1 434 ? 62.472 35.004 114.340 1.00 78.18 579 ALA B C 1
ATOM 7553 O O . ALA B 1 434 ? 62.055 34.220 115.199 1.00 78.16 579 ALA B O 1
ATOM 7555 N N . LYS B 1 435 ? 62.310 36.323 114.418 1.00 78.49 580 LYS B N 1
ATOM 7556 C CA . LYS B 1 435 ? 61.696 36.954 115.582 1.00 78.86 580 LYS B CA 1
ATOM 7557 C C . LYS B 1 435 ? 60.258 36.510 115.774 1.00 78.84 580 LYS B C 1
ATOM 7558 O O . LYS B 1 435 ? 59.790 36.419 116.907 1.00 78.94 580 LYS B O 1
ATOM 7564 N N . ALA B 1 436 ? 59.560 36.237 114.671 1.00 78.92 581 ALA B N 1
ATOM 7565 C CA . ALA B 1 436 ? 58.161 35.788 114.739 1.00 79.05 581 ALA B CA 1
ATOM 7566 C C . ALA B 1 436 ? 58.035 34.463 115.495 1.00 79.21 581 ALA B C 1
ATOM 7567 O O . ALA B 1 436 ? 57.166 34.322 116.360 1.00 79.21 581 ALA B O 1
ATOM 7569 N N . LYS B 1 437 ? 58.905 33.499 115.178 1.00 79.35 582 LYS B N 1
ATOM 7570 C CA . LYS B 1 437 ? 58.933 32.224 115.904 1.00 79.42 582 LYS B CA 1
ATOM 7571 C C . LYS B 1 437 ? 59.300 32.491 117.362 1.00 79.25 582 LYS B C 1
ATOM 7572 O O . LYS B 1 437 ? 58.729 31.904 118.281 1.00 79.05 582 LYS B O 1
ATOM 7578 N N . GLY B 1 438 ? 60.242 33.406 117.559 1.00 79.16 583 GLY B N 1
ATOM 7579 C CA . GLY B 1 438 ? 60.647 33.803 118.897 1.00 79.01 583 GLY B CA 1
ATOM 7580 C C . GLY B 1 438 ? 59.507 34.336 119.746 1.00 78.86 583 GLY B C 1
ATOM 7581 O O . GLY B 1 438 ? 59.654 34.465 120.961 1.00 78.90 583 GLY B O 1
ATOM 7590 N N . ASN B 1 440 ? 56.131 33.218 119.088 1.00 77.58 585 ASN B N 1
ATOM 7591 C CA . ASN B 1 440 ? 54.979 32.358 118.856 1.00 77.25 585 ASN B CA 1
ATOM 7592 C C . ASN B 1 440 ? 53.833 33.149 118.266 1.00 76.79 585 ASN B C 1
ATOM 7593 O O . ASN B 1 440 ? 52.665 32.871 118.546 1.00 77.06 585 ASN B O 1
ATOM 7598 N N . ASN B 1 441 ? 54.161 34.147 117.456 1.00 76.00 586 ASN B N 1
ATOM 7599 C CA . ASN B 1 441 ? 53.135 34.846 116.694 1.00 75.21 586 ASN B CA 1
ATOM 7600 C C . ASN B 1 441 ? 52.801 34.078 115.410 1.00 74.49 586 ASN B C 1
ATOM 7601 O O . ASN B 1 441 ? 53.450 34.261 114.375 1.00 74.26 586 ASN B O 1
ATOM 7606 N N . GLU B 1 442 ? 51.794 33.211 115.494 1.00 73.58 587 GLU B N 1
ATOM 7607 C CA . GLU B 1 442 ? 51.391 32.361 114.376 1.00 73.02 587 GLU B CA 1
ATOM 7608 C C . GLU B 1 442 ? 51.269 33.111 113.051 1.00 72.22 587 GLU B C 1
ATOM 7609 O O . GLU B 1 442 ? 51.831 32.702 112.030 1.00 72.27 587 GLU B O 1
ATOM 7615 N N . ASN B 1 443 ? 50.515 34.203 113.065 1.00 71.11 588 ASN B N 1
ATOM 7616 C CA . ASN B 1 443 ? 50.359 35.011 111.870 1.00 69.90 588 ASN B CA 1
ATOM 7617 C C . ASN B 1 443 ? 51.704 35.484 111.355 1.00 69.03 588 ASN B C 1
ATOM 7618 O O . ASN B 1 443 ? 52.122 35.105 110.260 1.00 68.80 588 ASN B O 1
ATOM 7623 N N . ALA B 1 444 ? 52.379 36.304 112.154 1.00 67.95 589 ALA B N 1
ATOM 7624 C CA . ALA B 1 444 ? 53.701 36.810 111.797 1.00 67.23 589 ALA B CA 1
ATOM 7625 C C . ALA B 1 444 ? 54.507 35.740 111.067 1.00 66.82 589 ALA B C 1
ATOM 7626 O O . ALA B 1 444 ? 54.936 35.933 109.927 1.00 67.08 589 ALA B O 1
ATOM 7628 N N . ILE B 1 445 ? 54.714 34.610 111.738 1.00 66.04 590 ILE B N 1
ATOM 7629 C CA . ILE B 1 445 ? 55.374 33.459 111.133 1.00 64.99 590 ILE B CA 1
ATOM 7630 C C . ILE B 1 445 ? 54.908 33.221 109.689 1.00 64.08 590 ILE B C 1
ATOM 7631 O O . ILE B 1 445 ? 55.707 33.193 108.751 1.00 63.86 590 ILE B O 1
ATOM 7636 N N . GLU B 1 446 ? 53.610 33.049 109.510 1.00 63.02 591 GLU B N 1
ATOM 7637 C CA . GLU B 1 446 ? 53.081 32.740 108.185 1.00 62.29 591 GLU B CA 1
ATOM 7638 C C . GLU B 1 446 ? 53.327 33.857 107.160 1.00 61.18 591 GLU B C 1
ATOM 7639 O O . GLU B 1 446 ? 53.634 33.577 105.998 1.00 60.97 591 GLU B O 1
ATOM 7645 N N . TYR B 1 447 ? 53.182 35.118 107.582 1.00 59.80 592 TYR B N 1
ATOM 7646 C CA . TYR B 1 447 ? 53.446 36.261 106.698 1.00 58.10 592 TYR B CA 1
ATOM 7647 C C . TYR B 1 447 ? 54.914 36.345 106.302 1.00 57.39 592 TYR B C 1
ATOM 7648 O O . TYR B 1 447 ? 55.247 36.610 105.139 1.00 57.26 592 TYR B O 1
ATOM 7657 N N . ALA B 1 448 ? 55.792 36.144 107.277 1.00 56.31 593 ALA B N 1
ATOM 7658 C CA . ALA B 1 448 ? 57.226 36.189 107.023 1.00 55.77 593 ALA B CA 1
ATOM 7659 C C . ALA B 1 448 ? 57.586 35.122 105.996 1.00 55.33 593 ALA B C 1
ATOM 7660 O O . ALA B 1 448 ? 58.260 35.391 104.998 1.00 54.88 593 ALA B O 1
ATOM 7662 N N . GLN B 1 449 ? 57.125 33.904 106.254 1.00 54.88 594 GLN B N 1
ATOM 7663 C CA . GLN B 1 449 ? 57.358 32.815 105.330 1.00 54.43 594 GLN B CA 1
ATOM 7664 C C . GLN B 1 449 ? 56.800 33.173 103.968 1.00 53.70 594 GLN B C 1
ATOM 7665 O O . GLN B 1 449 ? 57.354 32.779 102.939 1.00 53.51 594 GLN B O 1
ATOM 7671 N N . GLY B 1 450 ? 55.698 33.920 103.969 1.00 52.86 595 GLY B N 1
ATOM 7672 C CA . GLY B 1 450 ? 55.056 34.334 102.726 1.00 52.27 595 GLY B CA 1
ATOM 7673 C C . GLY B 1 450 ? 55.972 35.237 101.924 1.00 52.15 595 GLY B C 1
ATOM 7674 O O . GLY B 1 450 ? 56.128 35.078 100.713 1.00 51.62 595 GLY B O 1
ATOM 7675 N N . ALA B 1 451 ? 56.592 36.185 102.622 1.00 52.14 596 ALA B N 1
ATOM 7676 C CA . ALA B 1 451 ? 57.486 37.139 101.988 1.00 52.05 596 ALA B CA 1
ATOM 7677 C C . ALA B 1 451 ? 58.649 36.404 101.356 1.00 52.10 596 ALA B C 1
ATOM 7678 O O . ALA B 1 451 ? 58.938 36.578 100.172 1.00 51.63 596 ALA B O 1
ATOM 7680 N N . ILE B 1 452 ? 59.313 35.579 102.160 1.00 52.50 597 ILE B N 1
ATOM 7681 C CA . ILE B 1 452 ? 60.448 34.794 101.691 1.00 53.01 597 ILE B CA 1
ATOM 7682 C C . ILE B 1 452 ? 60.122 34.124 100.350 1.00 53.11 597 ILE B C 1
ATOM 7683 O O . ILE B 1 452 ? 60.863 34.257 99.355 1.00 53.16 597 ILE B O 1
ATOM 7688 N N . ASP B 1 453 ? 58.997 33.423 100.321 1.00 52.85 598 ASP B N 1
ATOM 7689 C CA . ASP B 1 453 ? 58.625 32.678 99.144 1.00 53.23 598 ASP B CA 1
ATOM 7690 C C . ASP B 1 453 ? 58.398 33.578 97.937 1.00 53.14 598 ASP B C 1
ATOM 7691 O O . ASP B 1 453 ? 58.748 33.213 96.820 1.00 53.32 598 ASP B O 1
ATOM 7696 N N . GLU B 1 454 ? 57.815 34.753 98.157 1.00 53.20 599 GLU B N 1
ATOM 7697 C CA . GLU B 1 454 ? 57.483 35.651 97.050 1.00 53.10 599 GLU B CA 1
ATOM 7698 C C . GLU B 1 454 ? 58.725 36.186 96.372 1.00 53.02 599 GLU B C 1
ATOM 7699 O O . GLU B 1 454 ? 58.818 36.234 95.148 1.00 52.80 599 GLU B O 1
ATOM 7705 N N . TYR B 1 455 ? 59.670 36.619 97.189 1.00 53.28 600 TYR B N 1
ATOM 7706 C CA . TYR B 1 455 ? 60.929 37.133 96.698 1.00 53.42 600 TYR B CA 1
ATOM 7707 C C . TYR B 1 455 ? 61.669 36.053 95.891 1.00 53.72 600 TYR B C 1
ATOM 7708 O O . TYR B 1 455 ? 62.169 36.309 94.789 1.00 53.47 600 TYR B O 1
ATOM 7717 N N . LYS B 1 456 ? 61.740 34.846 96.447 1.00 53.98 601 LYS B N 1
ATOM 7718 C CA . LYS B 1 456 ? 62.363 33.731 95.742 1.00 54.44 601 LYS B CA 1
ATOM 7719 C C . LYS B 1 456 ? 61.722 33.553 94.378 1.00 54.47 601 LYS B C 1
ATOM 7720 O O . LYS B 1 456 ? 62.397 33.408 93.360 1.00 54.66 601 LYS B O 1
ATOM 7726 N N . ALA B 1 457 ? 60.399 33.570 94.367 1.00 54.65 602 ALA B N 1
ATOM 7727 C CA . ALA B 1 457 ? 59.647 33.450 93.135 1.00 54.85 602 ALA B CA 1
ATOM 7728 C C . ALA B 1 457 ? 60.045 34.503 92.119 1.00 55.11 602 ALA B C 1
ATOM 7729 O O . ALA B 1 457 ? 60.097 34.220 90.923 1.00 55.51 602 ALA B O 1
ATOM 7731 N N . ALA B 1 458 ? 60.306 35.722 92.588 1.00 55.36 603 ALA B N 1
ATOM 7732 C CA . ALA B 1 458 ? 60.663 36.827 91.688 1.00 55.53 603 ALA B CA 1
ATOM 7733 C C . ALA B 1 458 ? 62.019 36.573 91.039 1.00 55.57 603 ALA B C 1
ATOM 7734 O O . ALA B 1 458 ? 62.182 36.773 89.835 1.00 55.46 603 ALA B O 1
ATOM 7736 N N . ILE B 1 459 ? 62.980 36.128 91.852 1.00 55.75 604 ILE B N 1
ATOM 7737 C CA . ILE B 1 459 ? 64.284 35.666 91.374 1.00 55.73 604 ILE B CA 1
ATOM 7738 C C . ILE B 1 459 ? 64.111 34.616 90.293 1.00 55.91 604 ILE B C 1
ATOM 7739 O O . ILE B 1 459 ? 64.612 34.764 89.185 1.00 55.53 604 ILE B O 1
ATOM 7744 N N . ASN B 1 460 ? 63.392 33.554 90.630 1.00 56.31 605 ASN B N 1
ATOM 7745 C CA . ASN B 1 460 ? 63.146 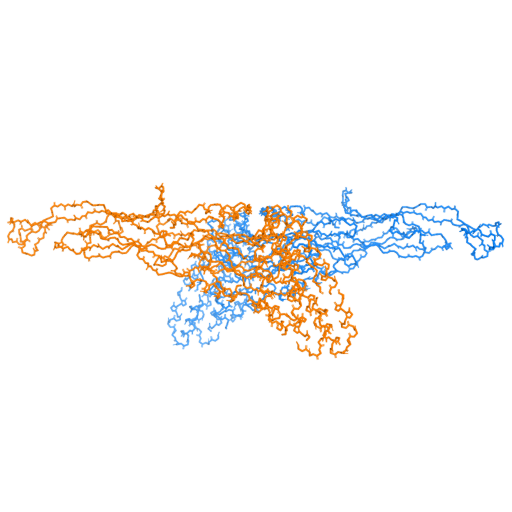32.505 89.673 1.00 57.08 605 ASN B CA 1
ATOM 7746 C C . ASN B 1 460 ? 62.713 33.089 88.341 1.00 57.22 605 ASN B C 1
ATOM 7747 O O . ASN B 1 460 ? 63.138 32.630 87.283 1.00 57.22 605 ASN B O 1
ATOM 7752 N N . ASP B 1 461 ? 61.860 34.105 88.400 1.00 57.80 606 ASP B N 1
ATOM 7753 C CA . ASP B 1 461 ? 61.316 34.720 87.191 1.00 58.45 606 ASP B CA 1
ATOM 7754 C C . ASP B 1 461 ? 62.333 35.600 86.490 1.00 58.63 606 ASP B C 1
ATOM 7755 O O . ASP B 1 461 ? 62.325 35.717 85.260 1.00 58.71 606 ASP B O 1
ATOM 7760 N N . LEU B 1 462 ? 63.203 36.229 87.269 1.00 58.90 607 LEU B N 1
ATOM 7761 C CA . LEU B 1 462 ? 64.261 37.023 86.680 1.00 59.58 607 LEU B CA 1
ATOM 7762 C C . LEU B 1 462 ? 65.160 36.096 85.857 1.00 60.15 607 LEU B C 1
ATOM 7763 O O . LEU B 1 462 ? 65.548 36.419 84.725 1.00 60.13 607 LEU B O 1
ATOM 7768 N N . GLN B 1 463 ? 65.453 34.927 86.424 1.00 60.66 608 GLN B N 1
ATOM 7769 C CA . GLN B 1 463 ? 66.285 33.938 85.763 1.00 61.01 608 GLN B CA 1
ATOM 7770 C C . GLN B 1 463 ? 65.662 33.480 84.455 1.00 61.85 608 GLN B C 1
ATOM 7771 O O . GLN B 1 463 ? 66.302 33.547 83.407 1.00 62.28 608 GLN B O 1
ATOM 7777 N N . LYS B 1 464 ? 64.409 33.040 84.495 1.00 62.55 609 LYS B N 1
ATOM 7778 C CA . LYS B 1 464 ? 63.752 32.581 83.271 1.00 63.30 609 LYS B CA 1
ATOM 7779 C C . LYS B 1 464 ? 63.790 33.680 82.206 1.00 63.54 609 LYS B C 1
ATOM 7780 O O . LYS B 1 464 ? 63.915 33.418 81.007 1.00 63.48 609 LYS B O 1
ATOM 7786 N N . ALA B 1 465 ? 63.692 34.920 82.666 1.00 63.95 610 ALA B N 1
ATOM 7787 C CA . ALA B 1 465 ? 63.551 36.060 81.771 1.00 64.44 610 ALA B CA 1
ATOM 7788 C C . ALA B 1 465 ? 64.824 36.331 80.969 1.00 64.58 610 ALA B C 1
ATOM 7789 O O . ALA B 1 465 ? 64.767 36.585 79.761 1.00 64.27 610 ALA B O 1
ATOM 7791 N N . ALA B 1 466 ? 65.965 36.280 81.655 1.00 64.90 611 ALA B N 1
ATOM 7792 C CA . ALA B 1 466 ? 67.263 36.443 81.018 1.00 65.24 611 ALA B CA 1
ATOM 7793 C C . ALA B 1 466 ? 67.423 35.423 79.887 1.00 65.56 611 ALA B C 1
ATOM 7794 O O . ALA B 1 466 ? 68.113 35.685 78.895 1.00 65.57 611 ALA B O 1
ATOM 7796 N N . GLN B 1 467 ? 66.764 34.272 80.035 1.00 65.60 612 GLN B N 1
ATOM 7797 C CA . GLN B 1 467 ? 66.892 33.178 79.076 1.00 65.77 612 GLN B CA 1
ATOM 7798 C C . GLN B 1 467 ? 65.890 33.191 77.928 1.00 65.64 612 GLN B C 1
ATOM 7799 O O . GLN B 1 467 ? 65.846 32.250 77.151 1.00 65.77 612 GLN B O 1
ATOM 7805 N N . GLN B 1 468 ? 65.079 34.229 77.807 1.00 65.65 613 GLN B N 1
ATOM 7806 C CA . GLN B 1 468 ? 64.052 34.199 76.771 1.00 65.84 613 GLN B CA 1
ATOM 7807 C C . GLN B 1 468 ? 64.534 34.857 75.501 1.00 66.08 613 GLN B C 1
ATOM 7808 O O . GLN B 1 468 ? 65.441 35.676 75.528 1.00 66.36 613 GLN B O 1
ATOM 7814 N N . ASP B 1 469 ? 63.927 34.491 74.383 1.00 66.38 614 ASP B N 1
ATOM 7815 C CA . ASP B 1 469 ? 64.131 35.235 73.150 1.00 66.69 614 ASP B CA 1
ATOM 7816 C C . ASP B 1 469 ? 62.822 35.380 72.411 1.00 66.51 614 ASP B C 1
ATOM 7817 O O . ASP B 1 469 ? 62.802 35.788 71.247 1.00 66.59 614 ASP B O 1
ATOM 7822 N N . ASP B 1 470 ? 61.727 35.036 73.089 1.00 66.28 615 ASP B N 1
ATOM 7823 C CA . ASP B 1 470 ? 60.437 35.567 72.698 1.00 65.64 615 ASP B CA 1
ATOM 7824 C C . ASP B 1 470 ? 60.248 36.834 73.506 1.00 64.81 615 ASP B C 1
ATOM 7825 O O . ASP B 1 470 ? 60.319 36.805 74.738 1.00 64.50 615 ASP B O 1
ATOM 7830 N N . TYR B 1 471 ? 60.031 37.940 72.801 1.00 64.01 616 TYR B N 1
ATOM 7831 C CA . TYR B 1 471 ? 59.809 39.233 73.427 1.00 63.26 616 TYR B CA 1
ATOM 7832 C C . TYR B 1 471 ? 58.705 39.135 74.474 1.00 62.45 616 TYR B C 1
ATOM 7833 O O . TYR B 1 471 ? 58.919 39.447 75.650 1.00 62.27 616 TYR B O 1
ATOM 7842 N N . GLN B 1 472 ? 57.534 38.676 74.045 1.00 61.42 617 GLN B N 1
ATOM 7843 C CA . GLN B 1 472 ? 56.387 38.567 74.943 1.00 60.65 617 GLN B CA 1
ATOM 7844 C C . GLN B 1 472 ? 56.701 37.712 76.169 1.00 59.88 617 GLN B C 1
ATOM 7845 O O . GLN B 1 472 ? 56.190 37.944 77.273 1.00 59.83 617 GLN B O 1
ATOM 7859 N N . PHE B 1 474 ? 59.692 37.370 77.566 1.00 57.21 619 PHE B N 1
ATOM 7860 C CA . PHE B 1 474 ? 60.561 38.223 78.363 1.00 56.41 619 PHE B CA 1
ATOM 7861 C C . PHE B 1 474 ? 59.701 39.140 79.223 1.00 55.59 619 PHE B C 1
ATOM 7862 O O . PHE B 1 474 ? 59.835 39.176 80.446 1.00 55.34 619 PHE B O 1
ATOM 7870 N N . LEU B 1 475 ? 58.801 39.861 78.562 1.00 54.63 620 LEU B N 1
ATOM 7871 C CA . LEU B 1 475 ? 57.847 40.744 79.227 1.00 53.88 620 LEU B CA 1
ATOM 7872 C C . LEU B 1 475 ? 57.034 40.032 80.312 1.00 53.71 620 LEU B C 1
ATOM 7873 O O . LEU B 1 475 ? 56.799 40.586 81.390 1.00 53.75 620 LEU B O 1
ATOM 7878 N N . ASN B 1 476 ? 56.603 38.807 80.030 1.00 53.19 621 ASN B N 1
ATOM 7879 C CA . ASN B 1 476 ? 55.795 38.072 80.981 1.00 52.57 621 ASN B CA 1
ATOM 7880 C C . ASN B 1 476 ? 56.572 37.719 82.226 1.00 52.44 621 ASN B C 1
ATOM 7881 O O . ASN B 1 476 ? 56.092 37.888 83.341 1.00 52.72 621 ASN B O 1
ATOM 7886 N N . TYR B 1 477 ? 57.790 37.244 82.053 1.00 52.32 622 TYR B N 1
ATOM 7887 C CA . TYR B 1 477 ? 58.541 36.793 83.212 1.00 52.40 622 TYR B CA 1
ATOM 7888 C C . TYR B 1 477 ? 58.977 37.985 84.040 1.00 51.89 622 TYR B C 1
ATOM 7889 O O . TYR B 1 477 ? 59.021 37.936 85.270 1.00 51.34 622 TYR B O 1
ATOM 7898 N N . LEU B 1 478 ? 59.294 39.059 83.327 1.00 51.67 623 LEU B N 1
ATOM 7899 C CA . LEU B 1 478 ? 59.642 40.333 83.931 1.00 51.42 623 LEU B CA 1
ATOM 7900 C C . LEU B 1 478 ? 58.484 40.844 84.789 1.00 51.03 623 LEU B C 1
ATOM 7901 O O . LEU B 1 478 ? 58.643 41.129 85.979 1.00 50.68 623 LEU B O 1
ATOM 7906 N N . ASN B 1 479 ? 57.316 40.959 84.163 1.00 50.47 624 ASN B N 1
ATOM 7907 C CA . ASN B 1 479 ? 56.126 41.403 84.856 1.00 49.82 624 ASN B CA 1
ATOM 7908 C C . ASN B 1 479 ? 55.774 40.479 86.002 1.00 49.13 624 ASN B C 1
ATOM 7909 O O . ASN B 1 479 ? 55.407 40.926 87.089 1.00 49.43 624 ASN B O 1
ATOM 7914 N N . ALA B 1 480 ? 55.882 39.182 85.756 1.00 47.98 625 ALA B N 1
ATOM 7915 C CA . ALA B 1 480 ? 55.708 38.201 86.806 1.00 46.87 625 ALA B CA 1
ATOM 7916 C C . ALA B 1 480 ? 56.605 38.589 87.964 1.00 46.37 625 ALA B C 1
ATOM 7917 O O . ALA B 1 480 ? 56.213 38.528 89.129 1.00 46.51 625 ALA B O 1
ATOM 7919 N N . ALA B 1 481 ? 57.822 38.997 87.628 1.00 45.52 626 ALA B N 1
ATOM 7920 C CA . ALA B 1 481 ? 58.839 39.272 88.627 1.00 44.66 626 ALA B CA 1
ATOM 7921 C C . ALA B 1 481 ? 58.483 40.433 89.547 1.00 43.91 626 ALA B C 1
ATOM 7922 O O . ALA B 1 481 ? 58.571 40.283 90.776 1.00 43.48 626 ALA B O 1
ATOM 7924 N N . LYS B 1 482 ? 58.080 41.578 88.978 1.00 42.84 627 LYS B N 1
ATOM 7925 C CA . LYS B 1 482 ? 57.718 42.717 89.842 1.00 42.35 627 LYS B CA 1
ATOM 7926 C C . LYS B 1 482 ? 56.490 42.451 90.716 1.00 41.64 627 LYS B C 1
ATOM 7927 O O . LYS B 1 482 ? 56.522 42.718 91.925 1.00 41.44 627 LYS B O 1
ATOM 7933 N N . LYS B 1 483 ? 55.436 41.889 90.130 1.00 40.87 628 LYS B N 1
ATOM 7934 C CA . LYS B 1 483 ? 54.279 41.531 90.937 1.00 40.35 628 LYS B CA 1
ATOM 7935 C C . LYS B 1 483 ? 54.711 40.701 92.142 1.00 40.40 628 LYS B C 1
ATOM 7936 O O . LYS B 1 483 ? 54.302 40.989 93.261 1.00 40.54 628 LYS B O 1
ATOM 7942 N N . HIS B 1 484 ? 55.558 39.698 91.939 1.00 40.46 629 HIS B N 1
ATOM 7943 C CA . HIS B 1 484 ? 56.058 38.940 93.086 1.00 40.92 629 HIS B CA 1
ATOM 7944 C C . HIS B 1 484 ? 56.807 39.807 94.089 1.00 40.54 629 HIS B C 1
ATOM 7945 O O . HIS B 1 484 ? 56.667 39.624 95.301 1.00 40.30 629 HIS B O 1
ATOM 7952 N N . GLU B 1 485 ? 57.605 40.751 93.598 1.00 40.29 630 GLU B N 1
ATOM 7953 C CA . GLU B 1 485 ? 58.326 41.631 94.519 1.00 39.97 630 GLU B CA 1
ATOM 7954 C C . GLU B 1 485 ? 57.318 42.424 95.329 1.00 38.89 630 GLU B C 1
ATOM 7955 O O . GLU B 1 485 ? 57.419 42.509 96.557 1.00 38.84 630 GLU B O 1
ATOM 7969 N N . ALA B 1 487 ? 54.312 41.610 96.050 1.00 37.23 632 ALA B N 1
ATOM 7970 C CA . ALA B 1 487 ? 53.606 40.751 97.009 1.00 37.89 632 ALA B CA 1
ATOM 7971 C C . ALA B 1 487 ? 54.449 40.495 98.243 1.00 38.31 632 ALA B C 1
ATOM 7972 O O . ALA B 1 487 ? 53.960 40.569 99.370 1.00 38.49 632 ALA B O 1
ATOM 7974 N N . GLY B 1 488 ? 55.730 40.215 98.026 1.00 38.93 633 GLY B N 1
ATOM 7975 C CA . GLY B 1 488 ? 56.663 40.061 99.127 1.00 39.42 633 GLY B CA 1
ATOM 7976 C C . GLY B 1 488 ? 56.661 41.308 99.988 1.00 39.88 633 GLY B C 1
ATOM 7977 O O . GLY B 1 488 ? 56.583 41.226 101.223 1.00 40.36 633 GLY B O 1
ATOM 7978 N N . ASP B 1 489 ? 56.732 42.462 99.331 1.00 39.99 634 ASP B N 1
ATOM 7979 C CA . ASP B 1 489 ? 56.729 43.736 100.040 1.00 40.42 634 ASP B CA 1
ATOM 7980 C C . ASP B 1 489 ? 55.517 43.869 100.950 1.00 40.14 634 ASP B C 1
ATOM 7981 O O . ASP B 1 489 ? 55.666 44.214 102.124 1.00 40.18 634 ASP B O 1
ATOM 7986 N N . TYR B 1 490 ? 54.330 43.569 100.422 1.00 39.87 635 TYR B N 1
ATOM 7987 C CA . TYR B 1 490 ? 53.118 43.545 101.244 1.00 39.90 635 TYR B CA 1
ATOM 7988 C C . TYR B 1 490 ? 53.330 42.618 102.437 1.00 40.32 635 TYR B C 1
ATOM 7989 O O . TYR B 1 490 ? 53.031 42.971 103.580 1.00 39.94 635 TYR B O 1
ATOM 7998 N N . TYR B 1 491 ? 53.854 41.426 102.159 1.00 41.02 636 TYR B N 1
ATOM 7999 C CA . TYR B 1 491 ? 54.047 40.413 103.189 1.00 41.55 636 TYR B CA 1
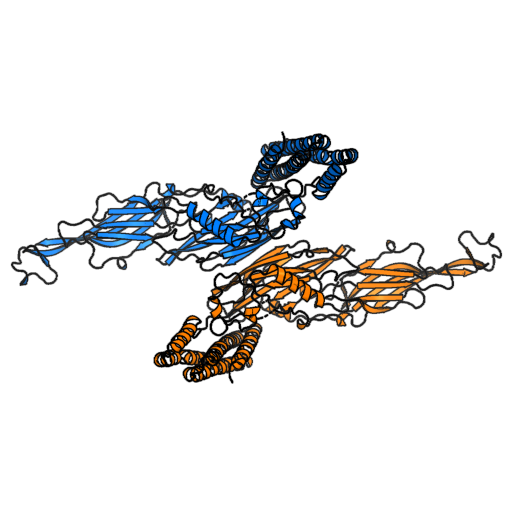ATOM 8000 C C . TYR B 1 491 ? 54.962 40.846 104.320 1.00 41.69 636 TYR B C 1
ATOM 8001 O O . TYR B 1 491 ? 54.728 40.481 105.464 1.00 41.86 636 TYR B O 1
ATOM 8010 N N . VAL B 1 492 ? 56.010 41.597 104.012 1.00 41.84 637 VAL B N 1
ATOM 8011 C CA . VAL B 1 492 ? 56.923 42.028 105.071 1.00 42.65 637 VAL B CA 1
ATOM 8012 C C . VAL B 1 492 ? 56.257 43.115 105.923 1.00 42.62 637 VAL B C 1
ATOM 8013 O O . VAL B 1 492 ? 56.482 43.199 107.138 1.00 42.54 637 VAL B O 1
ATOM 8017 N N . ASN B 1 493 ? 55.423 43.929 105.275 1.00 42.82 638 ASN B N 1
ATOM 8018 C CA . ASN B 1 493 ? 54.570 44.883 105.976 1.00 43.08 638 ASN B CA 1
ATOM 8019 C C . ASN B 1 493 ? 53.605 44.143 106.894 1.00 43.41 638 ASN B C 1
ATOM 8020 O O . ASN B 1 493 ? 53.444 44.497 108.064 1.00 43.52 638 ASN B O 1
ATOM 8025 N N . ALA B 1 494 ? 52.969 43.103 106.365 1.00 43.85 639 ALA B N 1
ATOM 8026 C CA . ALA B 1 494 ? 52.036 42.319 107.162 1.00 44.47 639 ALA B CA 1
ATOM 8027 C C . ALA B 1 494 ? 52.709 41.780 108.416 1.00 45.00 639 ALA B C 1
ATOM 8028 O O . ALA B 1 494 ? 52.201 41.933 109.528 1.00 45.15 639 ALA B O 1
ATOM 8030 N N . ALA B 1 495 ? 53.856 41.138 108.235 1.00 45.74 640 ALA B N 1
ATOM 8031 C CA . ALA B 1 495 ? 54.536 40.499 109.347 1.00 46.26 640 ALA B CA 1
ATOM 8032 C C . ALA B 1 495 ? 54.966 41.543 110.373 1.00 46.84 640 ALA B C 1
ATOM 8033 O O . ALA B 1 495 ? 54.833 41.344 111.583 1.00 46.82 640 ALA B O 1
ATOM 8035 N N . ARG B 1 496 ? 55.473 42.671 109.890 1.00 47.46 641 ARG B N 1
ATOM 8036 C CA . ARG B 1 496 ? 55.881 43.732 110.795 1.00 48.00 641 ARG B CA 1
ATOM 8037 C C . ARG B 1 496 ? 54.704 44.247 111.621 1.00 47.80 641 ARG B C 1
ATOM 8038 O O . ARG B 1 496 ? 54.824 44.445 112.831 1.00 47.88 641 ARG B O 1
ATOM 8046 N N . LYS B 1 497 ? 53.568 44.461 110.963 1.00 47.54 642 LYS B N 1
ATOM 8047 C CA . LYS B 1 497 ? 52.354 44.864 111.667 1.00 47.60 642 LYS B CA 1
ATOM 8048 C C . LYS B 1 497 ? 51.861 43.815 112.661 1.00 48.28 642 LYS B C 1
ATOM 8049 O O . LYS B 1 497 ? 51.437 44.163 113.762 1.00 48.25 642 LYS B O 1
ATOM 8055 N N . ALA B 1 498 ? 51.912 42.538 112.278 1.00 49.16 643 ALA B N 1
ATOM 8056 C CA . ALA B 1 498 ? 51.499 41.445 113.180 1.00 50.37 643 ALA B CA 1
ATOM 8057 C C . ALA B 1 498 ? 52.301 41.419 114.478 1.00 50.91 643 ALA B C 1
ATOM 8058 O O . ALA B 1 498 ? 51.731 41.268 115.555 1.00 51.16 643 ALA B O 1
ATOM 8060 N N . LEU B 1 499 ? 53.619 41.554 114.369 1.00 51.74 644 LEU B N 1
ATOM 8061 C CA . LEU B 1 499 ? 54.482 41.528 115.545 1.00 52.56 644 LEU B CA 1
ATOM 8062 C C . LEU B 1 499 ? 54.207 42.704 116.466 1.00 53.07 644 LEU B C 1
ATOM 8063 O O . LEU B 1 499 ? 54.206 42.549 117.680 1.00 53.39 644 LEU B O 1
ATOM 8068 N N . ASN B 1 500 ? 53.968 43.882 115.901 1.00 53.60 645 ASN B N 1
ATOM 8069 C CA . ASN B 1 500 ? 53.849 45.083 116.731 1.00 54.13 645 ASN B CA 1
ATOM 8070 C C . ASN B 1 500 ? 52.448 45.463 117.185 1.00 54.15 645 ASN B C 1
ATOM 8071 O O . ASN B 1 500 ? 52.221 46.597 117.570 1.00 54.59 645 ASN B O 1
ATOM 8076 N N . GLY B 1 501 ? 51.510 44.532 117.155 1.00 54.15 646 GLY B N 1
ATOM 8077 C CA . GLY B 1 501 ? 50.188 44.819 117.694 1.00 54.19 646 GLY B CA 1
ATOM 8078 C C . GLY B 1 501 ? 49.265 45.629 116.797 1.00 54.34 646 GLY B C 1
ATOM 8079 O O . GLY B 1 501 ? 48.589 46.550 117.262 1.00 54.40 646 GLY B O 1
ATOM 8080 N N . ASP B 1 502 ? 49.233 45.289 115.510 1.00 54.43 647 ASP B N 1
ATOM 8081 C CA . ASP B 1 502 ? 48.204 45.798 114.607 1.00 54.56 647 ASP B CA 1
ATOM 8082 C C . ASP B 1 502 ? 47.765 44.680 113.679 1.00 54.47 647 ASP B C 1
ATOM 8083 O O . ASP B 1 502 ? 48.092 44.660 112.490 1.00 54.46 647 ASP B O 1
ATOM 8088 N N . LEU B 1 503 ? 47.008 43.749 114.238 1.00 54.40 648 LEU B N 1
ATOM 8089 C CA . LEU B 1 503 ? 46.694 42.523 113.542 1.00 54.31 648 LEU B CA 1
ATOM 8090 C C . LEU B 1 503 ? 45.695 42.753 112.417 1.00 54.03 648 LEU B C 1
ATOM 8091 O O . LEU B 1 503 ? 45.595 41.953 111.477 1.00 53.89 648 LEU B O 1
ATOM 8096 N N . GLU B 1 504 ? 44.961 43.857 112.511 1.00 53.68 649 GLU B N 1
ATOM 8097 C CA . GLU B 1 504 ? 43.905 44.126 111.547 1.00 53.43 649 GLU B CA 1
ATOM 8098 C C . GLU B 1 504 ? 44.504 44.596 110.245 1.00 52.22 649 GLU B C 1
ATOM 8099 O O . GLU B 1 504 ? 44.217 44.047 109.190 1.00 52.16 649 GLU B O 1
ATOM 8105 N N . GLN B 1 505 ? 45.364 45.598 110.321 1.00 51.09 650 GLN B N 1
ATOM 8106 C CA . GLN B 1 505 ? 45.977 46.124 109.116 1.00 50.22 650 GLN B CA 1
ATOM 8107 C C . GLN B 1 505 ? 46.918 45.102 108.483 1.00 49.50 650 GLN B C 1
ATOM 8108 O O . GLN B 1 505 ? 47.062 45.034 107.271 1.00 49.05 650 GLN B O 1
ATOM 8114 N N . ALA B 1 506 ? 47.555 44.304 109.325 1.00 48.99 651 ALA B N 1
ATOM 8115 C CA . ALA B 1 506 ? 48.408 43.235 108.853 1.00 48.24 651 ALA B CA 1
ATOM 8116 C C . ALA B 1 506 ? 47.604 42.290 107.958 1.00 47.66 651 ALA B C 1
ATOM 8117 O O . ALA B 1 506 ? 48.064 41.863 106.907 1.00 46.82 651 ALA B O 1
ATOM 8119 N N . LYS B 1 507 ? 46.388 41.971 108.384 1.00 47.46 652 LYS B N 1
ATOM 8120 C CA . LYS B 1 507 ? 45.519 41.128 107.578 1.00 47.31 652 LYS B CA 1
ATOM 8121 C C . LYS B 1 507 ? 45.222 41.750 106.224 1.00 46.64 652 LYS B C 1
ATOM 8122 O O . LYS B 1 507 ? 45.096 41.035 105.225 1.00 46.55 652 LYS B O 1
ATOM 8128 N N . ILE B 1 508 ? 45.100 43.077 106.199 1.00 45.93 653 ILE B N 1
ATOM 8129 C CA . ILE B 1 508 ? 44.791 43.800 104.967 1.00 45.16 653 ILE B CA 1
ATOM 8130 C C . ILE B 1 508 ? 45.936 43.659 103.986 1.00 45.06 653 ILE B C 1
ATOM 8131 O O . ILE B 1 508 ? 45.732 43.394 102.807 1.00 44.79 653 ILE B O 1
ATOM 8136 N N . ASP B 1 509 ? 47.150 43.837 104.486 1.00 44.93 654 ASP B N 1
ATOM 8137 C CA . ASP B 1 509 ? 48.325 43.675 103.655 1.00 45.12 654 ASP B CA 1
ATOM 8138 C C . ASP B 1 509 ? 48.452 42.231 103.179 1.00 44.98 654 ASP B C 1
ATOM 8139 O O . ASP B 1 509 ? 48.803 41.980 102.023 1.00 44.84 654 ASP B O 1
ATOM 8144 N N . ALA B 1 510 ? 48.160 41.284 104.070 1.00 44.82 655 ALA B N 1
ATOM 8145 C CA . ALA B 1 510 ? 48.189 39.867 103.718 1.00 44.49 655 ALA B CA 1
ATOM 8146 C C . ALA B 1 510 ? 47.299 39.613 102.518 1.00 44.55 655 ALA B C 1
ATOM 8147 O O . ALA B 1 510 ? 47.675 38.911 101.593 1.00 44.40 655 ALA B O 1
ATOM 8149 N N . GLU B 1 511 ? 46.115 40.203 102.526 1.00 44.67 656 GLU B N 1
ATOM 8150 C CA . GLU B 1 511 ? 45.190 39.983 101.442 1.00 45.02 656 GLU B CA 1
ATOM 8151 C C . GLU B 1 511 ? 45.755 40.523 100.140 1.00 44.94 656 GLU B C 1
ATOM 8152 O O . GLU B 1 511 ? 45.618 39.902 99.086 1.00 44.93 656 GLU B O 1
ATOM 8158 N N . LYS B 1 512 ? 46.390 41.689 100.211 1.00 45.34 657 LYS B N 1
ATOM 8159 C CA . LYS B 1 512 ? 46.958 42.314 99.018 1.00 45.45 657 LYS B CA 1
ATOM 8160 C C . LYS B 1 512 ? 48.105 41.462 98.497 1.00 45.43 657 LYS B C 1
ATOM 8161 O O . LYS B 1 512 ? 48.282 41.298 97.290 1.00 45.14 657 LYS B O 1
ATOM 8167 N N . ALA B 1 513 ? 48.879 40.927 99.432 1.00 45.88 658 ALA B N 1
ATOM 8168 C CA . ALA B 1 513 ? 49.978 40.036 99.110 1.00 46.28 658 ALA B CA 1
ATOM 8169 C C . ALA B 1 513 ? 49.456 38.898 98.244 1.00 46.60 658 ALA B C 1
ATOM 8170 O O . ALA B 1 513 ? 49.909 38.702 97.123 1.00 46.56 658 ALA B O 1
ATOM 8172 N N . LYS B 1 514 ? 48.500 38.152 98.779 1.00 47.24 659 LYS B N 1
ATOM 8173 C CA . LYS B 1 514 ? 47.942 37.008 98.086 1.00 48.18 659 LYS B CA 1
ATOM 8174 C C . LYS B 1 514 ? 47.459 37.425 96.702 1.00 47.98 659 LYS B C 1
ATOM 8175 O O . LYS B 1 514 ? 47.691 36.735 95.713 1.00 47.69 659 LYS B O 1
ATOM 8181 N N . GLU B 1 515 ? 46.811 38.578 96.629 1.00 48.29 660 GLU B N 1
ATOM 8182 C CA . GLU B 1 515 ? 46.234 39.025 95.362 1.00 48.93 660 GLU B CA 1
ATOM 8183 C C . GLU B 1 515 ? 47.289 39.314 94.311 1.00 48.72 660 GLU B C 1
ATOM 8184 O O . GLU B 1 515 ? 47.198 38.836 93.184 1.00 48.50 660 GLU B O 1
ATOM 8190 N N . TYR B 1 516 ? 48.276 40.128 94.669 1.00 48.75 661 TYR B N 1
ATOM 8191 C CA . TYR B 1 516 ? 49.352 40.459 93.740 1.00 48.93 661 TYR B CA 1
ATOM 8192 C C . TYR B 1 516 ? 50.132 39.214 93.336 1.00 48.63 661 TYR B C 1
ATOM 8193 O O . TYR B 1 516 ? 50.627 39.109 92.212 1.00 48.16 661 TYR B O 1
ATOM 8202 N N . SER B 1 517 ? 50.213 38.265 94.263 1.00 48.44 662 SER B N 1
ATOM 8203 C CA . SER B 1 517 ? 50.799 36.964 93.976 1.00 48.21 662 SER B CA 1
ATOM 8204 C C . SER B 1 517 ? 50.041 36.215 92.885 1.00 48.10 662 SER B C 1
ATOM 8205 O O . SER B 1 517 ? 50.636 35.749 91.914 1.00 47.95 662 SER B O 1
ATOM 8208 N N . ASN B 1 518 ? 48.732 36.082 93.050 1.00 48.03 663 ASN B N 1
ATOM 8209 C CA . ASN B 1 518 ? 47.950 35.408 92.036 1.00 48.24 663 ASN B CA 1
ATOM 8210 C C . ASN B 1 518 ? 48.033 36.128 90.703 1.00 48.16 663 ASN B C 1
ATOM 8211 O O . ASN B 1 518 ? 47.904 35.511 89.654 1.00 48.58 663 ASN B O 1
ATOM 8216 N N . LEU B 1 519 ? 48.239 37.438 90.738 1.00 48.11 664 LEU B N 1
ATOM 8217 C CA . LEU B 1 519 ? 48.284 38.206 89.497 1.00 47.78 664 LEU B CA 1
ATOM 8218 C C . LEU B 1 519 ? 49.549 37.786 88.783 1.00 47.79 664 LEU B C 1
ATOM 8219 O O . LEU B 1 519 ? 49.531 37.429 87.613 1.00 47.43 664 LEU B O 1
ATOM 8224 N N . ALA B 1 520 ? 50.647 37.802 89.531 1.00 47.98 665 ALA B N 1
ATOM 8225 C CA . ALA B 1 520 ? 51.946 37.369 89.039 1.00 48.32 665 ALA B CA 1
ATOM 8226 C C . ALA B 1 520 ? 51.859 36.032 88.300 1.00 48.65 665 ALA B C 1
ATOM 8227 O O . ALA B 1 520 ? 52.405 35.881 87.195 1.00 48.46 665 ALA B O 1
ATOM 8229 N N . LYS B 1 521 ? 51.194 35.063 88.928 1.00 49.21 666 LYS B N 1
ATOM 8230 C CA . LYS B 1 521 ? 51.055 33.729 88.357 1.00 49.84 666 LYS B CA 1
ATOM 8231 C C . LYS B 1 521 ? 50.300 33.738 87.030 1.00 50.44 666 LYS B C 1
ATOM 8232 O O . LYS B 1 521 ? 50.555 32.906 86.173 1.00 50.27 666 LYS B O 1
ATOM 8238 N N . GLU B 1 522 ? 49.370 34.665 86.850 1.00 51.65 667 GLU B N 1
ATOM 8239 C CA . GLU B 1 522 ? 48.728 34.813 85.539 1.00 53.37 667 GLU B CA 1
ATOM 8240 C C . GLU B 1 522 ? 49.755 34.891 84.399 1.00 53.68 667 GLU B C 1
ATOM 8241 O O . GLU B 1 522 ? 49.409 34.691 83.231 1.00 53.71 667 GLU B O 1
ATOM 8247 N N . TYR B 1 523 ? 51.007 35.208 84.730 1.00 54.17 668 TYR B N 1
ATOM 8248 C CA . TYR B 1 523 ? 52.036 35.446 83.713 1.00 54.53 668 TYR B CA 1
ATOM 8249 C C . TYR B 1 523 ? 53.062 34.313 83.594 1.00 55.05 668 TYR B C 1
ATOM 8250 O O . TYR B 1 523 ? 53.758 34.205 82.589 1.00 54.89 668 TYR B O 1
ATOM 8259 N N . GLU B 1 524 ? 53.147 33.469 84.618 1.00 55.96 669 GLU B N 1
ATOM 8260 C CA . GLU B 1 524 ? 53.987 32.273 84.555 1.00 56.71 669 GLU B CA 1
ATOM 8261 C C . GLU B 1 524 ? 53.244 31.087 83.920 1.00 57.42 669 GLU B C 1
ATOM 8262 O O . GLU B 1 524 ? 52.135 30.733 84.345 1.00 57.55 669 GLU B O 1
ATOM 8268 N N . PRO B 1 525 ? 53.851 30.481 82.881 1.00 58.21 670 PRO B N 1
ATOM 8269 C CA . PRO B 1 525 ? 53.381 29.281 82.188 1.00 58.47 670 PRO B CA 1
ATOM 8270 C C . PRO B 1 525 ? 52.600 28.306 83.054 1.00 58.54 670 PRO B C 1
ATOM 8271 O O . PRO B 1 525 ? 53.131 27.805 84.037 1.00 58.81 670 PRO B O 1
#

Radius of gyration: 39.23 Å; Cα contacts (8 Å, |Δi|>4): 2295; chains: 2; bounding box: 164×78×61 Å

CATH classification: 2.60.40.2050 (+1 more: 1.20.120.870)

Sequence (1028 aa):
NATINDDDIDDVKKALDHATQAAHKAAAELTAKLRSDFVEYGNGGTAGQVLIHIYGPGLIYGFSAFPVQIRLEIPNQPVPFNKVHITEVTAYVIDENNRTYWTRVWNSSTFRQGGYIADTLDLVTVKAPDPLVYQIRDAIVTGQISRELYDKIWNTSTTHFEIRVIVKGYQEAWKTDSSVSNQSSCPSDGHWYEDACWVHDKDIDFTLKAETTTAWGHVTGTNDVATIDGGLGSLPIKFLQSLDLSGKWVLYQNKYAGALSDFIIITAASPVHVLNSTAYKFLITPNPGYFQPANPKISDEYRFVTLRVIEGGRELADTTTGHIGDLTEPTFFGLTAHYTDAPGTLDYHALGLVYAYVERDDGVKIPIWLAAEPISVLSNTYTVKDQDVKNLIDLYKKKDREKINATTKAINSLQEKIDEAEQLLAKAKGNNENAIEYAQGAIDEYKAAINDLQKAAQQDDYQFLNYLNAAKKHEAGDYYVNAARKALNGDLEQAKIDAEKAKEYSNLAKEYEPNATINDDDIDDVKKALDHATQAAHKAAAELTAKLRSDFVEYGNGGTAGQVLIHIYGPGLIYGFSAFPVQIRLEIPNQPVPFNKVHITEVTAYVIDENNRTYWTRVWNSSTFRQGGYIADTLDLVTVKAPDPLVYQIRDAIVTGQISRELYDKIWNTSTTHFEIRVIVKGYQEAWKTDSSVSNQSSCPSDGHWYEDACWVHDKDIDFTLKAETTTAWGHVTGTNDVATIDGGLGSLPIKFLQSLDLSGKWVLYQNKYAGALSDFIIITAASPVHVLNSTAYKFLITPNPGYFQPANPKISDEYRFVTLRVIEGGRELADTTTGHIGDLTEPTFFGLTAHYTDAPGTLDYHALGLVYAYVERDDGVKIPIWLAAEPISVLSNTYTVKDQDVKNLIDLYKKKDREKINATTKAINSLQEKIDEAEQLLAKAKGNNENAIEYAQGAIDEYKAAINDLQKAAQQDDYQFLNYLNAAKKHEAGDYYVNAARKALNGDLEQAKIDAEKAKEYSNLAKEYEP

B-factor: mean 48.23, std 12.3, range [18.8, 85.22]

Solvent-accessible surface area: 43876 Å² total

Secondary structure (DSSP, 8-state):
--TTT-TT-TTGGG-BS--HHHHHHHHHHHHHHT---EEEEEEB-S-SSSEEEEEEES-EETT----EEEEEEE---SSTT-PEEEEEEEEEEEETTS-EEEEEEEEGGGS-TT-BSSEEEEEEE-----SSHHHHHHHHHH----HHHHHHHHHPPPPPEEEEEEEEEEEEEEEE-TT--SGGGS-SSSEEETTEEEEEEEEEEEEEEEE-SSGGGGEE--GGG---TT------GGGGG-GGGTT-BEEE--EEEE-TTTEEEEEEE-S--BTT-B--EEEEEE-TTSSTT---EEEEEEEEEEEEEETT---EEEEEEEEEEE-SS-EEEE---B----TTEEEEEEEEEEEEEEE-TTS-EEEEEEEEE---PBP------HHHHHHHHHHHHTT-HHHHHHHHH--HHHHHHHHHHHHHHHHHH---HHHHHHHHHHHHHHHHHHHHHHHHTT--S---HHHHHHHHHH--HHHHHHHHHHHHTT-HHHHHHHHHHHHHHHHHHHHH--/--TTT-TTSHHHHT-BS--HHHHHHHHHHHHHTT---EEEEEEEE-TTS-EEEEEEES-EETT----EEEEEEE---SSTT-PEEEEEEEEEEEETTS-EEEEEEEEGGGS-TT-BSSEEEEEEE-----SSHHHHHHHHHH----HHHHHHHHH-----EEEEEEEEEEEEEEEE-TT--SGGGS-TTSEEETTEEEEEEEEEEEEEEEE-SSGGGGEE--GGG---TT------TTHHHHTTT---BEEE--EEEE-TTTEEEEEEE-S--BTT-B--EEEEEE-TTTTTT---EEEEEEEEEEEEEETT---EEEEEEEEEEETTS-EEEE---B----TTEEEEEEEEEEEEEEE-TTS-EEEEEEEEE----B-------HHHHHHHHHHHTTT-HHHHHHHHH--HHHHHHHHHHHHHHHHHH---HHHHHHHHHHHHHHHHHHHHHHHHHT--S---HHHHHHHHHH--HHHHHHHHHHHHTT-HHHHHHHHHHHHHHHHHHHTT--

Foldseek 3Di:
DCQLPNPVDLLNVQWALDCPVVLVVLQVVLLVLLAWDKDWLWWFPPDDQKTKTKIWTLAFEFWAKTKIKIKIFREADPDPQQFWQWAKKWKWKAAPVRDTPPIDMDGSVNDDPSHDHGDMDMDMWMGADDPCQVVLVVCQVVVDDKLVNVVCQLPDGTGFIKMKMKIKTKTWDKDFPPPDQDPVRQDPQWDCDPRTTIDTDDIGIDITMIMGDRSVVSYDHDCVSRFGPSAFAADPPQCVPPPVQPSIKGKFRKDKHWRVNQKDKTWIKRRHAAAQAKMTKIKIAGSPCSHPVFDFWKWWWKKKFKAFAFFQGIGTDWMDITIDGTRPDIDMDDTMDGNYDDVRTLWIWIKMKDWMWGQIPVRDTHIIMMMITGYAYAYDLDQLHSVLSVVLLVCVVVVVLVVLVVSLVCLVVLVVSLVVLVVLCVVCVCPPVLLVVLSVLLNVLSVQLNVLSVVLSVDNDSLVSLSSSLSRLSPLSSLSNSLSSCSNGHNNPSSVSSNVSSVVSNVVSVVSPD/DPLLPPPVDLLVVQKDQDCPVVLVVLQVVQLVLLAFDKDWQWWWDDPAAKIKTKIWGLAFEFWAKFKIKIKIFHEADPDNQFFWAWAKKWKWKAAVVGDTDDIDMDGSVVDDPRHHHRDMDMDMWMGADDDCQVVLVVCQVPVDDKLVNVVCQLPDGGGWIKMKMKIKTKTWDKDFDPPDQDPVPQDPQWDCPPRTTIDTDDIGIDMMMMMGDPPVVSYDHPQVSRFGDQAFAADPCLVCPVCPVRSMKGWHGKRKHWRVSFKDKTWIKHRHAAAQAKMTKIKIATSPPRHPVFDWWKWWWKKKFKAWQFLQRIHTDWMDITIDGGSNDIDMDDTMDGNYDDPRTLWMWIKMKDWIWGQIPSGDTDIIMMIITTYTYAYDDPQLHSVVSVVLLVCVVVVVLPVNVVSLVCLVVLVVLLVVLVVQCVVCVCPLVQLVVLSVLLNVLSVQLNVLSVVLSVDNPSLVSLSSSLNNLSPLSSLSVSLSSCSNRNNNPSSVRSPVSSVVSNVSSVVRPD

Nearest PDB structures (foldseek):
  2wb7-assembly2_B  TM=9.876E-01  e=1.906E-87  Thermococcus sp. 26-2
  5hdw-assembly1_A  TM=4.316E-01  e=1.356E-02  Homo sapiens
  4bem-assembly1_J  TM=3.962E-01  e=3.365E+00  Acetobacterium woodii DSM 1030
  8to0-assembly1_C  TM=2.409E-01  e=3.922E+00  Mus musculus
  2wb7-assembly2_B  TM=1.002E+00  e=2.481E-97  Thermococcus sp. 26-2